Protein AF-0000000068597464 (afdb_homodimer)

Solvent-accessible surface area (backbone atoms only — not comparable to full-atom values): 63490 Å² total; per-residue (Å²): 143,91,88,71,90,88,88,95,80,94,95,88,84,96,90,94,86,89,92,86,85,90,81,83,86,77,83,73,79,80,74,75,89,69,84,85,69,86,75,75,82,77,85,88,74,86,82,91,83,85,86,88,88,84,76,86,77,83,78,86,86,80,88,78,81,82,83,82,87,77,88,72,86,72,84,79,81,71,85,78,80,78,80,73,84,67,82,77,82,76,82,78,78,83,77,84,81,81,79,78,73,79,78,77,77,70,79,85,66,84,75,67,85,67,74,72,73,67,78,54,71,72,69,79,89,63,87,83,66,56,48,62,45,50,57,92,77,47,53,72,67,53,55,57,53,68,49,62,65,90,77,76,66,58,69,65,51,42,67,63,40,48,60,45,42,52,41,23,68,76,49,23,55,61,37,39,47,52,50,33,30,70,74,66,63,30,81,68,91,72,55,59,43,57,43,84,78,50,80,83,61,89,64,58,68,71,58,48,49,28,54,49,49,19,48,52,14,32,45,49,50,38,61,67,64,67,73,82,80,54,78,40,68,57,43,81,44,31,40,34,33,55,43,84,35,42,28,51,27,36,27,37,40,28,49,39,83,95,40,49,40,38,51,52,38,40,58,54,32,35,32,34,45,74,44,56,38,73,40,31,37,36,26,27,39,47,38,82,87,56,40,72,53,55,62,39,51,44,35,32,58,74,28,61,37,41,31,36,34,55,24,44,55,34,43,33,53,32,32,32,36,58,24,35,89,75,40,67,56,24,35,35,38,37,65,60,48,55,69,55,30,33,45,32,50,56,52,40,46,74,38,92,50,64,23,44,65,72,70,71,39,53,53,54,41,36,33,38,36,32,26,55,80,45,53,36,65,56,55,25,24,49,46,39,34,43,15,45,77,28,52,71,11,37,36,36,42,32,35,28,36,76,71,50,60,59,66,56,23,53,50,36,36,51,56,53,38,72,70,37,95,49,23,71,30,23,53,46,4,40,70,71,18,38,33,37,41,23,79,33,62,69,52,37,45,52,50,40,39,69,38,6,31,24,29,34,33,36,27,32,85,71,30,73,79,51,56,87,71,64,70,23,30,10,33,38,22,32,22,83,49,20,50,66,47,42,37,55,50,35,57,18,59,53,61,55,45,17,20,85,39,36,10,52,60,35,37,34,62,49,38,65,72,34,38,25,38,28,36,39,35,39,29,37,70,67,13,34,68,67,49,35,62,36,36,34,51,52,25,54,74,35,68,36,60,40,36,20,43,39,42,50,56,52,53,48,50,54,51,53,52,56,68,74,95,136,96,88,80,89,86,83,84,79,89,82,84,72,95,81,69,88,79,76,84,81,76,81,71,77,73,78,73,83,76,80,77,70,81,70,83,86,76,88,80,87,83,82,87,73,86,69,84,74,88,82,86,89,80,87,78,82,79,84,81,88,87,84,86,80,88,81,85,88,82,92,79,86,85,88,84,82,83,75,92,74,77,87,79,77,81,74,76,78,78,78,79,75,82,77,81,79,80,74,75,72,77,79,74,77,69,75,84,63,84,76,66,84,68,74,72,73,65,81,52,74,74,67,77,90,63,88,83,65,55,49,67,46,50,56,89,78,47,52,72,67,54,55,56,53,66,50,61,66,90,77,76,66,58,69,64,51,43,68,64,39,50,59,48,42,51,40,23,68,75,49,22,56,61,37,39,47,50,51,33,30,70,75,67,65,28,81,68,91,71,56,58,43,56,42,85,78,49,78,82,62,91,65,59,66,72,58,47,50,30,53,48,50,20,48,51,14,31,44,49,50,38,59,67,64,68,73,80,78,54,79,41,68,58,43,80,42,31,39,35,32,55,42,82,33,41,29,50,28,34,28,36,42,27,51,39,83,95,41,48,41,39,51,51,38,40,61,53,32,37,32,35,45,74,43,56,37,74,40,31,36,36,26,28,39,47,38,83,88,55,43,72,55,55,63,40,51,44,34,31,57,74,27,61,37,42,31,36,35,55,25,45,57,35,45,33,52,31,33,32,35,56,24,36,89,76,40,67,55,24,35,35,39,36,65,60,48,57,69,55,29,33,44,34,50,57,52,41,47,73,40,89,48,64,23,45,63,74,68,72,38,54,51,54,41,35,33,38,38,33,26,56,81,46,53,36,62,56,54,24,25,50,45,38,36,44,15,45,76,29,53,72,13,37,35,36,41,33,34,30,35,76,70,50,61,59,66,56,22,52,51,36,35,52,58,54,39,73,69,38,94,50,21,70,31,23,53,47,4,42,70,73,18,38,32,36,40,22,78,31,63,69,54,37,45,51,50,42,39,70,39,5,32,24,27,34,34,33,28,31,86,72,32,74,78,52,56,87,70,63,69,21,30,9,34,38,21,33,22,82,49,20,50,67,46,41,38,57,51,36,55,17,60,53,61,54,47,18,20,85,37,37,10,52,60,34,36,32,62,50,38,65,74,35,37,25,39,27,36,39,35,38,29,38,71,65,13,33,67,67,50,34,61,35,35,33,52,53,24,53,76,36,69,36,61,40,36,21,44,36,42,50,56,52,53,48,50,53,51,53,52,55,68,75,95

Secondary structure (DSSP, 8-state):
----------------------------------------------------------------------------------------------------------------------------S-TTPPEEEEGGGS-HHHHHHTT------HHHHHHHHHHHHHHHHHHTHHHHHHHHHHHH----S--EEEGGGSPPPP--HHHHHHHHHHHHHHHHHHHTT-----EEEEETTEEEEEEEEE-SEEEEE---TTS--HHHHHHHHHHHHHHT-SEEEEE-PPPTTS---HHHHHHHHHTT--EEE---HHHHHHHHHH--SSSPP-SEEE----HHHHHHHHHHHTSTT--EES----S-EEEEEE-TTS-HHHHHHHHHHHHTT-TT-EEEEEEESS---HHHHHHHHHHHHHT-TTHHHHHHHHHT-EEEEESSHHHHHHHHHHH--SEEEEESTTGGGGGGG--S-SEEEESTT--HHHHHHTSSS------TTGGGT-PPP-GGGGEEEEEEEEE-HHHHHHHHHHHHHHHHHTT-HHHHHHHHHHHHHHHHHHHH-/----------------------------------------------------------------------------------------------------------------------------S-TTPPEEEEGGG--HHHHHHTT------HHHHHHHHHHHHHHHHHHTHHHHHHHHHHHH----S--EEEGGGSPPPP--HHHHHHHHHHHHHHHHHHHTT-----EEEEETTEEEEEEEEE-SEEEEE---TTS--HHHHHHHHHHHHHHT-SEEEEE-PPPTTS---HHHHHHHHHTT--EEE---HHHHHHHHHH--SSSPP-SEEE----HHHHHHHHHHHTSTT--EES----S-EEEEEE-TT--HHHHHHHHHHHHTT-TT-EEEEEEESS---HHHHHHHHHHHHHT-TTHHHHHHHHHT-EEEEESSHHHHHHHHHHH--SEEEEESTTGGGGGGG--S-SEEEESTT--HHHHHHTSSS------TTGGGT-PPP-GGGGEEEEEEEEE-HHHHHHHHHHHHHHHHHTT-HHHHHHHHHHHHHHHHHHHH-

Structure (mmCIF, N/CA/C/O backbone):
data_AF-0000000068597464-model_v1
#
loop_
_entity.id
_entity.type
_entity.pdbx_description
1 polymer 'Histidinol dehydrogenase, chloroplastic'
#
loop_
_atom_site.group_PDB
_atom_site.id
_atom_site.type_symbol
_atom_site.label_atom_id
_atom_site.label_alt_id
_atom_site.label_comp_id
_atom_site.label_asym_id
_atom_site.label_entity_id
_atom_site.label_seq_id
_atom_site.pdbx_PDB_ins_code
_atom_site.Cartn_x
_atom_site.Cartn_y
_atom_site.Cartn_z
_atom_site.occupancy
_atom_site.B_iso_or_equiv
_atom_site.auth_seq_id
_atom_site.auth_comp_id
_atom_site.auth_asym_id
_atom_site.auth_atom_id
_atom_site.pdbx_PDB_model_num
ATOM 1 N N . MET A 1 1 ? -25.969 -52.5 24.922 1 17.17 1 MET A N 1
ATOM 2 C CA . MET A 1 1 ? -25.891 -52.5 26.375 1 17.17 1 MET A CA 1
ATOM 3 C C . MET A 1 1 ? -24.516 -52.062 26.859 1 17.17 1 MET A C 1
ATOM 5 O O . MET A 1 1 ? -24.391 -51.094 27.609 1 17.17 1 MET A O 1
ATOM 9 N N . ASP A 1 2 ? -23.656 -53.062 27.297 1 16.72 2 ASP A N 1
ATOM 10 C CA . ASP A 1 2 ? -22.625 -53.344 28.297 1 16.72 2 ASP A CA 1
ATOM 11 C C . ASP A 1 2 ? -21.281 -52.719 27.875 1 16.72 2 ASP A C 1
ATOM 13 O O . ASP A 1 2 ? -20.953 -52.656 26.688 1 16.72 2 ASP A O 1
ATOM 17 N N . ARG A 1 3 ? -20.391 -52.125 28.859 1 17.69 3 ARG A N 1
ATOM 18 C CA . ARG A 1 3 ? -19.406 -51.188 29.438 1 17.69 3 ARG A CA 1
ATOM 19 C C . ARG A 1 3 ? -18 -51.656 29.125 1 17.69 3 ARG A C 1
ATOM 21 O O . ARG A 1 3 ? -17.016 -51 29.5 1 17.69 3 ARG A O 1
ATOM 28 N N . GLY A 1 4 ? -17.547 -52.844 28.797 1 14.91 4 GLY A N 1
ATOM 29 C CA . GLY A 1 4 ? -16.547 -53.688 29.469 1 14.91 4 GLY A CA 1
ATOM 30 C C . GLY A 1 4 ? -15.117 -53.281 29.141 1 14.91 4 GLY A C 1
ATOM 31 O O . GLY A 1 4 ? -14.188 -53.625 29.875 1 14.91 4 GLY A O 1
ATOM 32 N N . LEU A 1 5 ? -14.523 -52.969 28 1 17.19 5 LEU A N 1
ATOM 33 C CA . LEU A 1 5 ? -13.328 -53.812 27.875 1 17.19 5 LEU A CA 1
ATOM 34 C C . LEU A 1 5 ? -12.195 -53.25 28.719 1 17.19 5 LEU A C 1
ATOM 36 O O . LEU A 1 5 ? -12.047 -52.031 28.859 1 17.19 5 LEU A O 1
ATOM 40 N N . SER A 1 6 ? -11.062 -53.938 29.188 1 15.66 6 SER A N 1
ATOM 41 C CA . SER A 1 6 ? -10.07 -54.375 30.156 1 15.66 6 SER A CA 1
ATOM 42 C C . SER A 1 6 ? -8.844 -53.469 30.141 1 15.66 6 SER A C 1
ATOM 44 O O . SER A 1 6 ? -8.672 -52.688 29.234 1 15.66 6 SER A O 1
ATOM 46 N N . ILE A 1 7 ? -7.387 -53.906 30.109 1 15.93 7 ILE A N 1
ATOM 47 C CA . ILE A 1 7 ? -6.488 -54.312 31.188 1 15.93 7 ILE A CA 1
ATOM 48 C C . ILE A 1 7 ? -5.332 -53.312 31.281 1 15.93 7 ILE A C 1
ATOM 50 O O . ILE A 1 7 ? -5.043 -52.781 32.375 1 15.93 7 ILE A O 1
ATOM 54 N N . PHE A 1 8 ? -3.959 -53.469 30.609 1 16.05 8 PHE A N 1
ATOM 55 C CA . PHE A 1 8 ? -2.738 -53.938 31.25 1 16.05 8 PHE A CA 1
ATOM 56 C C . PHE A 1 8 ? -1.83 -52.781 31.609 1 16.05 8 PHE A C 1
ATOM 58 O O . PHE A 1 8 ? -1.836 -51.75 30.938 1 16.05 8 PHE A O 1
ATOM 65 N N . CYS A 1 9 ? -0.646 -52.781 32.75 1 15.98 9 CYS A N 1
ATOM 66 C CA . CYS A 1 9 ? 0.07 -52.375 33.969 1 15.98 9 CYS A CA 1
ATOM 67 C C . CYS A 1 9 ? 1.484 -51.938 33.625 1 15.98 9 CYS A C 1
ATOM 69 O O . CYS A 1 9 ? 2.227 -51.5 34.5 1 15.98 9 CYS A O 1
ATOM 71 N N . ILE A 1 10 ? 2.264 -51.906 32.5 1 16.42 10 ILE A N 1
ATOM 72 C CA . ILE A 1 10 ? 3.65 -52.312 32.719 1 16.42 10 ILE A CA 1
ATOM 73 C C . ILE A 1 10 ? 4.363 -51.25 33.531 1 16.42 10 ILE A C 1
ATOM 75 O O . ILE A 1 10 ? 4.066 -50.031 33.406 1 16.42 10 ILE A O 1
ATOM 79 N N . GLY A 1 11 ? 5.766 -51.469 34.281 1 15.98 11 GLY A N 1
ATOM 80 C CA . GLY A 1 11 ? 6.68 -51.469 35.406 1 15.98 11 GLY A CA 1
ATOM 81 C C . GLY A 1 11 ? 7.648 -50.281 35.375 1 15.98 11 GLY A C 1
ATOM 82 O O . GLY A 1 11 ? 7.898 -49.719 34.344 1 15.98 11 GLY A O 1
ATOM 83 N N . PHE A 1 12 ? 8.492 -49.781 36.625 1 16.77 12 PHE A N 1
ATOM 84 C CA . PHE A 1 12 ? 9.125 -48.844 37.531 1 16.77 12 PHE A CA 1
ATOM 85 C C . PHE A 1 12 ? 10.633 -48.781 37.312 1 16.77 12 PHE A C 1
ATOM 87 O O . PHE A 1 12 ? 11.273 -47.75 37.562 1 16.77 12 PHE A O 1
ATOM 94 N N . GLU A 1 13 ? 11.688 -49.75 37.156 1 15.11 13 GLU A N 1
ATOM 95 C CA . GLU A 1 13 ? 12.758 -49.969 38.094 1 15.11 13 GLU A CA 1
ATOM 96 C C . GLU A 1 13 ? 13.945 -49.062 37.844 1 15.11 13 GLU A C 1
ATOM 98 O O . GLU A 1 13 ? 14.469 -48.438 38.781 1 15.11 13 GLU A O 1
ATOM 103 N N . ALA A 1 14 ? 15.117 -49.25 37 1 16.31 14 ALA A N 1
ATOM 104 C CA . ALA A 1 14 ? 16.438 -49.75 37.375 1 16.31 14 ALA A CA 1
ATOM 105 C C . ALA A 1 14 ? 17.359 -48.594 37.812 1 16.31 14 ALA A C 1
ATOM 107 O O . ALA A 1 14 ? 17.172 -47.438 37.406 1 16.31 14 ALA A O 1
ATOM 108 N N . LEU A 1 15 ? 18.828 -48.844 38.312 1 15.41 15 LEU A N 1
ATOM 109 C CA . LEU A 1 15 ? 19.906 -48.844 39.281 1 15.41 15 LEU A CA 1
ATOM 110 C C . LEU A 1 15 ? 20.953 -47.781 38.938 1 15.41 15 LEU A C 1
ATOM 112 O O . LEU A 1 15 ? 21.328 -46.969 39.781 1 15.41 15 LEU A O 1
ATOM 116 N N . HIS A 1 16 ? 22.375 -48.125 38.5 1 14.96 16 HIS A N 1
ATOM 117 C CA . HIS A 1 16 ? 23.609 -48.25 39.25 1 14.96 16 HIS A CA 1
ATOM 118 C C . HIS A 1 16 ? 24.484 -47.031 39.062 1 14.96 16 HIS A C 1
ATOM 120 O O . HIS A 1 16 ? 24.344 -46.312 38.062 1 14.96 16 HIS A O 1
ATOM 126 N N . LYS A 1 17 ? 26.062 -47.094 39.375 1 15.57 17 LYS A N 1
ATOM 127 C CA . LYS A 1 17 ? 27.109 -46.719 40.344 1 15.57 17 LYS A CA 1
ATOM 128 C C . LYS A 1 17 ? 28.125 -45.781 39.688 1 15.57 17 LYS A C 1
ATOM 130 O O . LYS A 1 17 ? 28.547 -44.781 40.312 1 15.57 17 LYS A O 1
ATOM 135 N N . MET A 1 18 ? 28.953 -46.062 38.531 1 15.19 18 MET A N 1
ATOM 136 C CA . MET A 1 18 ? 30.391 -46.25 38.75 1 15.19 18 MET A CA 1
ATOM 137 C C . MET A 1 18 ? 31.109 -44.906 38.812 1 15.19 18 MET A C 1
ATOM 139 O O . MET A 1 18 ? 30.594 -43.906 38.344 1 15.19 18 MET A O 1
ATOM 143 N N . THR A 1 19 ? 32.594 -44.875 38.562 1 15.35 19 THR A N 1
ATOM 144 C CA . THR A 1 19 ? 33.906 -44.719 39.156 1 15.35 19 THR A CA 1
ATOM 145 C C . THR A 1 19 ? 34.5 -43.344 38.781 1 15.35 19 THR A C 1
ATOM 147 O O . THR A 1 19 ? 34.062 -42.719 37.812 1 15.35 19 THR A O 1
ATOM 150 N N . LYS A 1 20 ? 35.938 -43.25 38.719 1 15.59 20 LYS A N 1
ATOM 151 C CA . LYS A 1 20 ? 37.062 -42.688 39.469 1 15.59 20 LYS A CA 1
ATOM 152 C C . LYS A 1 20 ? 37.625 -41.469 38.719 1 15.59 20 LYS A C 1
ATOM 154 O O . LYS A 1 20 ? 37.75 -40.406 39.344 1 15.59 20 LYS A O 1
ATOM 159 N N . GLU A 1 21 ? 38.781 -41.594 37.812 1 15.48 21 GLU A N 1
ATOM 160 C CA . GLU A 1 21 ? 40.125 -41.219 38.188 1 15.48 21 GLU A CA 1
ATOM 161 C C . GLU A 1 21 ? 40.5 -39.844 37.625 1 15.48 21 GLU A C 1
ATOM 163 O O . GLU A 1 21 ? 40.938 -38.938 38.344 1 15.48 21 GLU A O 1
ATOM 168 N N . ASN A 1 22 ? 41.344 -39.719 36.5 1 15.77 22 ASN A N 1
ATOM 169 C CA . ASN A 1 22 ? 42.75 -39.375 36.438 1 15.77 22 ASN A CA 1
ATOM 170 C C . ASN A 1 22 ? 42.938 -37.906 36.156 1 15.77 22 ASN A C 1
ATOM 172 O O . ASN A 1 22 ? 42.156 -37.281 35.438 1 15.77 22 ASN A O 1
ATOM 176 N N . LYS A 1 23 ? 44.031 -37.125 36.75 1 15.93 23 LYS A N 1
ATOM 177 C CA . LYS A 1 23 ? 44.625 -35.875 37.25 1 15.93 23 LYS A CA 1
ATOM 178 C C . LYS A 1 23 ? 45.344 -35.125 36.125 1 15.93 23 LYS A C 1
ATOM 180 O O . LYS A 1 23 ? 45.719 -33.969 36.281 1 15.93 23 LYS A O 1
ATOM 185 N N 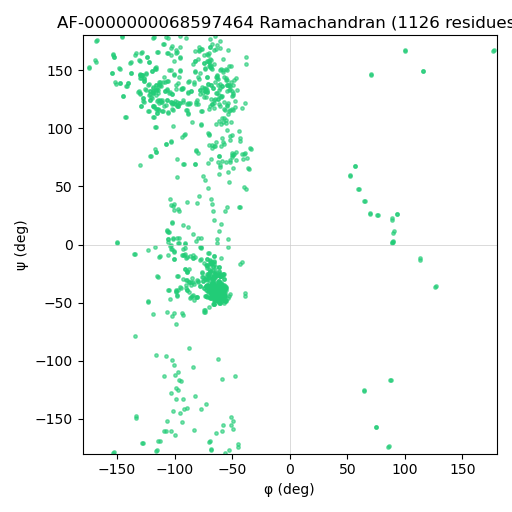. TYR A 1 24 ? 45.75 -35.875 35.062 1 15.51 24 TYR A N 1
ATOM 186 C CA . TYR A 1 24 ? 47.094 -35.531 34.656 1 15.51 24 TYR A CA 1
ATOM 187 C C . TYR A 1 24 ? 47.219 -34.062 34.344 1 15.51 24 TYR A C 1
ATOM 189 O O . TYR A 1 24 ? 46.219 -33.375 34.062 1 15.51 24 TYR A O 1
ATOM 197 N N . LYS A 1 25 ? 48.5 -33.688 33.938 1 15.48 25 LYS A N 1
ATOM 198 C CA . LYS A 1 25 ? 49.719 -32.875 33.938 1 15.48 25 LYS A CA 1
ATOM 199 C C . LYS A 1 25 ? 49.562 -31.656 33.062 1 15.48 25 LYS A C 1
ATOM 201 O O . LYS A 1 25 ? 48.812 -31.656 32.094 1 15.48 25 LYS A O 1
ATOM 206 N N . LYS A 1 26 ? 50.375 -30.641 33.406 1 15.71 26 LYS A N 1
ATOM 207 C CA . LYS A 1 26 ? 50.719 -29.234 33.375 1 15.71 26 LYS A CA 1
ATOM 208 C C . LYS A 1 26 ? 51.25 -28.812 32 1 15.71 26 LYS A C 1
ATOM 210 O O . LYS A 1 26 ? 51.281 -27.625 31.672 1 15.71 26 LYS A O 1
ATOM 215 N N . LYS A 1 27 ? 51.875 -29.875 31.297 1 15.2 27 LYS A N 1
ATOM 216 C CA . LYS A 1 27 ? 53.125 -29.406 30.703 1 15.2 27 LYS A CA 1
ATOM 217 C C . LYS A 1 27 ? 52.844 -28.266 29.719 1 15.2 27 LYS A C 1
ATOM 219 O O . LYS A 1 27 ? 51.938 -28.344 28.891 1 15.2 27 LYS A O 1
ATOM 224 N N . LYS A 1 28 ? 53.406 -27.141 30.016 1 17.2 28 LYS A N 1
ATOM 225 C CA . LYS A 1 28 ? 53.594 -25.781 29.516 1 17.2 28 LYS A CA 1
ATOM 226 C C . LYS A 1 28 ? 54.344 -25.781 28.188 1 17.2 28 LYS A C 1
ATOM 228 O O . LYS A 1 28 ? 54.75 -24.734 27.688 1 17.2 28 LYS A O 1
ATOM 233 N N . THR A 1 29 ? 54.5 -27.047 27.531 1 14.98 29 THR A N 1
ATOM 234 C CA . THR A 1 29 ? 55.656 -27.047 26.625 1 14.98 29 THR A CA 1
ATOM 235 C C . THR A 1 29 ? 55.594 -25.828 25.703 1 14.98 29 THR A C 1
ATOM 237 O O . THR A 1 29 ? 54.531 -25.438 25.234 1 14.98 29 THR A O 1
ATOM 240 N N . LYS A 1 30 ? 56.688 -25.078 25.656 1 17.09 30 LYS A N 1
ATOM 241 C CA . LYS A 1 30 ? 57.438 -23.953 25.125 1 17.09 30 LYS A CA 1
ATOM 242 C C . LYS A 1 30 ? 57.5 -24 23.594 1 17.09 30 LYS A C 1
ATOM 244 O O . LYS A 1 30 ? 58.094 -23.125 22.969 1 17.09 30 LYS A O 1
ATOM 249 N N . LEU A 1 31 ? 56.844 -25.188 22.938 1 15.4 31 LEU A N 1
ATOM 250 C CA . LEU A 1 31 ? 57.594 -25.531 21.734 1 15.4 31 LEU A CA 1
ATOM 251 C C . LEU A 1 31 ? 57.812 -24.312 20.844 1 15.4 31 LEU A C 1
ATOM 253 O O . LEU A 1 31 ? 57.094 -23.312 21 1 15.4 31 LEU A O 1
ATOM 257 N N . ARG A 1 32 ? 58 -24.703 19.547 1 15.2 32 ARG A N 1
ATOM 258 C CA . ARG A 1 32 ? 58.906 -24.734 18.422 1 15.2 32 ARG A CA 1
ATOM 259 C C . ARG A 1 32 ? 58.594 -23.609 17.438 1 15.2 32 ARG A C 1
ATOM 261 O O . ARG A 1 32 ? 57.531 -23.609 16.797 1 15.2 32 ARG A O 1
ATOM 268 N N . VAL A 1 33 ? 58.625 -22.297 17.875 1 16.66 33 VAL A N 1
ATOM 269 C CA . VAL A 1 33 ? 58.281 -21.328 16.828 1 16.66 33 VAL A CA 1
ATOM 270 C C . VAL A 1 33 ? 59.188 -21.562 15.609 1 16.66 33 VAL A C 1
ATOM 272 O O . VAL A 1 33 ? 60.375 -21.281 15.656 1 16.66 33 VAL A O 1
ATOM 275 N N . ILE A 1 34 ? 59.062 -22.828 14.977 1 15.37 34 ILE A N 1
ATOM 276 C CA . ILE A 1 34 ? 59.969 -23.25 13.898 1 15.37 34 ILE A CA 1
ATOM 277 C C . ILE A 1 34 ? 60.094 -22.109 12.883 1 15.37 34 ILE A C 1
ATOM 279 O O . ILE A 1 34 ? 61.219 -21.703 12.555 1 15.37 34 ILE A O 1
ATOM 283 N N . LEU A 1 35 ? 59.562 -22.391 11.664 1 15.33 35 LEU A N 1
ATOM 284 C CA . LEU A 1 35 ? 60.281 -22.859 10.492 1 15.33 35 LEU A CA 1
ATOM 285 C C . LEU A 1 35 ? 60.656 -21.688 9.594 1 15.33 35 LEU A C 1
ATOM 287 O O . LEU A 1 35 ? 60.188 -20.562 9.789 1 15.33 35 LEU A O 1
ATOM 291 N N . ARG A 1 36 ? 60.125 -21.688 8.359 1 15.7 36 ARG A N 1
ATOM 292 C CA . ARG A 1 36 ? 60.75 -21.969 7.066 1 15.7 36 ARG A CA 1
ATOM 293 C C . ARG A 1 36 ? 61.188 -20.672 6.375 1 15.7 36 ARG A C 1
ATOM 295 O O . ARG A 1 36 ? 60.688 -19.594 6.715 1 15.7 36 ARG A O 1
ATOM 302 N N . THR A 1 37 ? 61.812 -20.953 5.117 1 15.89 37 THR A N 1
ATOM 303 C CA . THR A 1 37 ? 62.844 -20.734 4.113 1 15.89 37 THR A CA 1
ATOM 304 C C . THR A 1 37 ? 62.438 -19.672 3.115 1 15.89 37 THR A C 1
ATOM 306 O O . THR A 1 37 ? 63.156 -19.359 2.18 1 15.89 37 THR A O 1
ATOM 309 N N . GLN A 1 38 ? 61.75 -18.641 3.57 1 16.64 38 GLN A N 1
ATOM 310 C CA . GLN A 1 38 ? 61.25 -17.938 2.387 1 16.64 38 GLN A CA 1
ATOM 311 C C . GLN A 1 38 ? 62.406 -17.641 1.418 1 16.64 38 GLN A C 1
ATOM 313 O O . GLN A 1 38 ? 63.344 -16.938 1.773 1 16.64 38 GLN A O 1
ATOM 318 N N . SER A 1 39 ? 62.562 -18.578 0.483 1 15.85 39 SER A N 1
ATOM 319 C CA . SER A 1 39 ? 63.562 -18.625 -0.59 1 15.85 39 SER A CA 1
ATOM 320 C C . SER A 1 39 ? 63.625 -17.312 -1.348 1 15.85 39 SER A C 1
ATOM 322 O O . SER A 1 39 ? 62.75 -16.453 -1.187 1 15.85 39 SER A O 1
ATOM 324 N N . PRO A 1 40 ? 64.062 -17.516 -2.713 1 17.31 40 PRO A N 1
ATOM 325 C CA . PRO A 1 40 ? 65.062 -17 -3.621 1 17.31 40 PRO A CA 1
ATOM 326 C C . PRO A 1 40 ? 64.5 -15.938 -4.57 1 17.31 40 PRO A C 1
ATOM 328 O O . PRO A 1 40 ? 63.5 -16.141 -5.234 1 17.31 40 PRO A O 1
ATOM 331 N N . GLN A 1 41 ? 64.25 -14.898 -4.223 1 16.47 41 GLN A N 1
ATOM 332 C CA . GLN A 1 41 ? 63.688 -14.008 -5.238 1 16.47 41 GLN A CA 1
ATOM 333 C C . GLN A 1 41 ? 64.625 -13.93 -6.457 1 16.47 41 GLN A C 1
ATOM 335 O O . GLN A 1 41 ? 65.688 -13.32 -6.395 1 16.47 41 GLN A O 1
ATOM 340 N N . PRO A 1 42 ? 64.688 -15.055 -7.25 1 15.55 42 PRO A N 1
ATOM 341 C CA . PRO A 1 42 ? 65.75 -14.906 -8.281 1 15.55 42 PRO A CA 1
ATOM 342 C C . PRO A 1 42 ? 65.5 -13.688 -9.18 1 15.55 42 PRO A C 1
ATOM 344 O O . PRO A 1 42 ? 66.125 -12.633 -8.969 1 15.55 42 PRO A O 1
ATOM 347 N N . HIS A 1 43 ? 65.25 -14.062 -10.555 1 15.52 43 HIS A N 1
ATOM 348 C CA . HIS A 1 43 ? 66 -13.984 -11.797 1 15.52 43 HIS A CA 1
ATOM 349 C C . HIS A 1 43 ? 65.562 -12.758 -12.609 1 15.52 43 HIS A C 1
ATOM 351 O O . HIS A 1 43 ? 64.625 -12.086 -12.273 1 15.52 43 HIS A O 1
ATOM 357 N N . GLU A 1 44 ? 65.312 -13.07 -14.031 1 15.94 44 GLU A N 1
ATOM 358 C CA . GLU A 1 44 ? 65.938 -12.789 -15.297 1 15.94 44 GLU A CA 1
ATOM 359 C C . GLU A 1 44 ? 65.312 -11.578 -15.984 1 15.94 44 GLU A C 1
ATOM 361 O O . GLU A 1 44 ? 64.25 -11.117 -15.586 1 15.94 44 GLU A O 1
ATOM 366 N N . THR A 1 45 ? 65.312 -11.789 -17.344 1 15.49 45 THR A N 1
ATOM 367 C CA . THR A 1 45 ? 65.812 -11.219 -18.594 1 15.49 45 THR A CA 1
ATOM 368 C C . THR A 1 45 ? 64.75 -10.461 -19.312 1 15.49 45 THR A C 1
ATOM 370 O O . THR A 1 45 ? 63.625 -10.969 -19.469 1 15.49 45 THR A O 1
ATOM 373 N N . LYS A 1 46 ? 64.812 -9.305 -19.219 1 16.33 46 LYS A N 1
ATOM 374 C CA . LYS A 1 46 ? 64.188 -8.289 -20.016 1 16.33 46 LYS A CA 1
ATOM 375 C C . LYS A 1 46 ? 64.188 -8.656 -21.5 1 16.33 46 LYS A C 1
ATOM 377 O O . LYS A 1 46 ? 65.25 -8.617 -22.125 1 16.33 46 LYS A O 1
ATOM 382 N N . ALA A 1 47 ? 63.188 -9.633 -21.984 1 14.23 47 ALA A N 1
ATOM 383 C CA . ALA A 1 47 ? 63.094 -9.945 -23.406 1 14.23 47 ALA A CA 1
ATOM 384 C C . ALA A 1 47 ? 63.031 -8.672 -24.25 1 14.23 47 ALA A C 1
ATOM 386 O O . ALA A 1 47 ? 62.719 -7.602 -23.734 1 14.23 47 ALA A O 1
ATOM 387 N N . ARG A 1 48 ? 62.406 -9.094 -25.578 1 14.8 48 ARG A N 1
ATOM 388 C CA . ARG A 1 48 ? 62.562 -9.039 -27.031 1 14.8 48 ARG A CA 1
ATOM 389 C C . ARG A 1 48 ? 61.844 -7.848 -27.625 1 14.8 48 ARG A C 1
ATOM 391 O O . ARG A 1 48 ? 61 -7.238 -26.969 1 14.8 48 ARG A O 1
ATOM 398 N N . THR A 1 49 ? 61.219 -8.266 -28.953 1 14.79 49 THR A N 1
ATOM 399 C CA . THR A 1 49 ? 61.344 -7.906 -30.359 1 14.79 49 THR A CA 1
ATOM 400 C C . THR A 1 49 ? 60.188 -7.016 -30.797 1 14.79 49 THR A C 1
ATOM 402 O O . THR A 1 49 ? 60.406 -5.949 -31.359 1 14.79 49 THR A O 1
ATOM 405 N N . ASN A 1 50 ? 59.094 -7.672 -31.516 1 14.59 50 ASN A N 1
ATOM 406 C CA . ASN A 1 50 ? 58.969 -7.496 -32.969 1 14.59 50 ASN A CA 1
ATOM 407 C C . ASN A 1 50 ? 57.969 -6.375 -33.312 1 14.59 50 ASN A C 1
ATOM 409 O O . ASN A 1 50 ? 57.281 -5.867 -32.438 1 14.59 50 ASN A O 1
ATOM 413 N N . PHE A 1 51 ? 56.781 -6.836 -34.062 1 15.16 51 PHE A N 1
ATOM 414 C CA . PHE A 1 51 ? 56.531 -6.645 -35.469 1 15.16 51 PHE A CA 1
ATOM 415 C C . PHE A 1 51 ? 55.625 -5.445 -35.719 1 15.16 51 PHE A C 1
ATOM 417 O O . PHE A 1 51 ? 54.969 -4.941 -34.781 1 15.16 51 PHE A O 1
ATOM 424 N N . LEU A 1 52 ? 54.375 -5.715 -36.531 1 15.3 52 LEU A N 1
ATOM 425 C CA . LEU A 1 52 ? 54.094 -5.34 -37.906 1 15.3 52 LEU A CA 1
ATOM 426 C C . LEU A 1 52 ? 53.156 -4.152 -37.969 1 15.3 52 LEU A C 1
ATOM 428 O O . LEU A 1 52 ? 52.562 -3.779 -36.969 1 15.3 52 LEU A O 1
ATOM 432 N N . SER A 1 53 ? 52.031 -4.453 -38.844 1 14.77 53 SER A N 1
ATOM 433 C CA . SER A 1 53 ? 51.594 -3.922 -40.125 1 14.77 53 SER A CA 1
ATOM 434 C C . SER A 1 53 ? 50.469 -2.889 -39.938 1 14.77 53 SER A C 1
ATOM 436 O O . SER A 1 53 ? 49.812 -2.873 -38.906 1 14.77 53 SER A O 1
ATOM 438 N N . ARG A 1 54 ? 50.219 -2.184 -41.062 1 15.23 54 ARG A N 1
ATOM 439 C CA . ARG A 1 54 ? 49.812 -0.941 -41.719 1 15.23 54 ARG A CA 1
ATOM 440 C C . ARG A 1 54 ? 48.312 -0.784 -41.781 1 15.23 54 ARG A C 1
ATOM 442 O O . ARG A 1 54 ? 47.562 -1.768 -41.656 1 15.23 54 ARG A O 1
ATOM 449 N N . LYS A 1 55 ? 47.875 0.358 -42.094 1 16.23 55 LYS A N 1
ATOM 450 C CA . LYS A 1 55 ? 46.875 1.409 -41.938 1 16.23 55 LYS A CA 1
ATOM 451 C C . LYS A 1 55 ? 45.688 1.201 -42.906 1 16.23 55 LYS A C 1
ATOM 453 O O . LYS A 1 55 ? 44.719 1.935 -42.875 1 16.23 55 LYS A O 1
ATOM 458 N N . PRO A 1 56 ? 45.312 0.012 -43.688 1 15.23 56 PRO A N 1
ATOM 459 C CA . PRO A 1 56 ? 44.75 0.634 -44.906 1 15.23 56 PRO A CA 1
ATOM 460 C C . PRO A 1 56 ? 43.312 1.165 -44.688 1 15.23 56 PRO A C 1
ATOM 462 O O . PRO A 1 56 ? 42.625 0.696 -43.781 1 15.23 56 PRO A O 1
ATOM 465 N N . LYS A 1 57 ? 42.969 2.242 -45.375 1 16.95 57 LYS A N 1
ATOM 466 C CA . LYS A 1 57 ? 42 3.346 -45.5 1 16.95 57 LYS A CA 1
ATOM 467 C C . LYS A 1 57 ? 40.719 2.895 -46.188 1 16.95 57 LYS A C 1
ATOM 469 O O . LYS A 1 57 ? 39.75 3.66 -46.25 1 16.95 57 LYS A O 1
ATOM 474 N N . PRO A 1 58 ? 40.438 1.512 -46.562 1 15.01 58 PRO A N 1
ATOM 475 C CA . PRO A 1 58 ? 39.688 1.655 -47.812 1 15.01 58 PRO A CA 1
ATOM 476 C C . PRO A 1 58 ? 38.312 2.293 -47.656 1 15.01 58 PRO A C 1
ATOM 478 O O . PRO A 1 58 ? 37.781 2.314 -46.531 1 15.01 58 PRO A O 1
ATOM 481 N N . LYS A 1 59 ? 37.688 2.572 -48.906 1 16.62 59 LYS A N 1
ATOM 482 C CA . LYS A 1 59 ? 36.812 3.436 -49.719 1 16.62 59 LYS A CA 1
ATOM 483 C C . LYS A 1 59 ? 35.375 2.928 -49.688 1 16.62 59 LYS A C 1
ATOM 485 O O . LYS A 1 59 ? 34.531 3.479 -50.375 1 16.62 59 LYS A O 1
ATOM 490 N N . LEU A 1 60 ? 34.875 2.018 -48.75 1 16.3 60 LEU A N 1
ATOM 491 C CA . LEU A 1 60 ? 33.812 1.209 -49.344 1 16.3 60 LEU A CA 1
ATOM 492 C C . LEU A 1 60 ? 32.625 2.082 -49.781 1 16.3 60 LEU A C 1
ATOM 494 O O . LEU A 1 60 ? 32.312 3.07 -49.094 1 16.3 60 LEU A O 1
ATOM 498 N N . THR A 1 61 ? 32.031 1.681 -50.969 1 15.98 61 THR A N 1
ATOM 499 C CA . THR A 1 61 ? 31.125 2.027 -52.062 1 15.98 61 THR A CA 1
ATOM 500 C C . THR A 1 61 ? 29.703 2.227 -51.562 1 15.98 61 THR A C 1
ATOM 502 O O . THR A 1 61 ? 29.391 1.843 -50.438 1 15.98 61 THR A O 1
ATOM 505 N N . GLU A 1 62 ? 28.734 2.168 -52.531 1 16.75 62 GLU A N 1
ATOM 506 C CA . GLU A 1 62 ? 27.719 2.977 -53.219 1 16.75 62 GLU A CA 1
ATOM 507 C C . GLU A 1 62 ? 26.328 2.67 -52.688 1 16.75 62 GLU A C 1
ATOM 509 O O . GLU A 1 62 ? 25.547 3.586 -52.406 1 16.75 62 GLU A O 1
ATOM 514 N N . SER A 1 63 ? 25.797 1.368 -52.812 1 16.83 63 SER A N 1
ATOM 515 C CA . SER A 1 63 ? 24.656 1.197 -53.688 1 16.83 63 SER A CA 1
ATOM 516 C C . SER A 1 63 ? 23.344 1.297 -52.906 1 16.83 63 SER A C 1
ATOM 518 O O . SER A 1 63 ? 23.141 0.572 -51.938 1 16.83 63 SER A O 1
ATOM 520 N N . GLY A 1 64 ? 22.766 2.531 -52.844 1 17.83 64 GLY A N 1
ATOM 521 C CA . GLY A 1 64 ? 21.578 3.062 -52.188 1 17.83 64 GLY A CA 1
ATOM 522 C C . GLY A 1 64 ? 20.297 2.367 -52.594 1 17.83 64 GLY A C 1
ATOM 523 O O . GLY A 1 64 ? 20 2.283 -53.812 1 17.83 64 GLY A O 1
ATOM 524 N N . VAL A 1 65 ? 19.859 1.232 -51.906 1 18.61 65 VAL A N 1
ATOM 525 C CA . VAL A 1 65 ? 18.734 0.36 -52.188 1 18.61 65 VAL A CA 1
ATOM 526 C C . VAL A 1 65 ? 17.438 1.174 -52.188 1 18.61 65 VAL A C 1
ATOM 528 O O . VAL A 1 65 ? 17.234 2.029 -51.344 1 18.61 65 VAL A O 1
ATOM 531 N N . PRO A 1 66 ? 16.609 1.074 -53.281 1 17.47 66 PRO A N 1
ATOM 532 C CA . PRO A 1 66 ? 15.438 1.761 -53.844 1 17.47 66 PRO A CA 1
ATOM 533 C C . PRO A 1 66 ? 14.172 1.52 -53 1 17.47 66 PRO A C 1
ATOM 535 O O . PRO A 1 66 ? 13.82 0.369 -52.75 1 17.47 66 PRO A O 1
ATOM 538 N N . VAL A 1 67 ? 13.883 2.291 -51.938 1 18.05 67 VAL A N 1
ATOM 539 C CA . VAL A 1 67 ? 12.773 2.201 -51 1 18.05 67 VAL A CA 1
ATOM 540 C C . VAL A 1 67 ? 11.453 2.303 -51.75 1 18.05 67 VAL A C 1
ATOM 542 O O . VAL A 1 67 ? 11.242 3.244 -52.531 1 18.05 67 VAL A O 1
ATOM 545 N N . MET A 1 68 ? 10.781 1.141 -51.875 1 16.69 68 MET A N 1
ATOM 546 C CA . MET A 1 68 ? 9.539 0.753 -52.531 1 16.69 68 MET A CA 1
ATOM 547 C C . MET A 1 68 ? 8.391 1.66 -52.094 1 16.69 68 MET A C 1
ATOM 549 O O . MET A 1 68 ? 8.375 2.174 -51 1 16.69 68 MET A O 1
ATOM 553 N N . MET A 1 69 ? 7.348 1.771 -53.031 1 16.42 69 MET A N 1
ATOM 554 C CA . MET A 1 69 ? 6.258 2.59 -53.562 1 16.42 69 MET A CA 1
ATOM 555 C C . MET A 1 69 ? 5.062 2.578 -52.594 1 16.42 69 MET A C 1
ATOM 557 O O . MET A 1 69 ? 4.891 1.642 -51.812 1 16.42 69 MET A O 1
ATOM 561 N N . MET A 1 70 ? 4.07 3.559 -52.719 1 17.19 70 MET A N 1
ATOM 562 C CA . MET A 1 70 ? 3.121 4.555 -52.25 1 17.19 70 MET A CA 1
ATOM 563 C C . MET A 1 70 ? 1.72 3.965 -52.125 1 17.19 70 MET A C 1
ATOM 565 O O . MET A 1 70 ? 0.76 4.684 -51.844 1 17.19 70 MET A O 1
ATOM 569 N N . MET A 1 71 ? 1.453 2.564 -51.844 1 16.86 71 MET A N 1
ATOM 570 C CA . MET A 1 71 ? 0.122 2.232 -52.344 1 16.86 71 MET A CA 1
ATOM 571 C C . MET A 1 71 ? -0.958 2.92 -51.531 1 16.86 71 MET A C 1
ATOM 573 O O . MET A 1 71 ? -0.903 2.912 -50.312 1 16.86 71 MET A O 1
ATOM 577 N N . MET A 1 72 ? -1.965 3.764 -52.125 1 16.78 72 MET A N 1
ATOM 578 C CA . MET A 1 72 ? -2.957 4.82 -51.938 1 16.78 72 MET A CA 1
ATOM 579 C C . MET A 1 72 ? -4.262 4.254 -51.375 1 16.78 72 MET A C 1
ATOM 581 O O . MET A 1 72 ? -5.18 5.008 -51.062 1 16.78 72 MET A O 1
ATOM 585 N N . MET A 1 73 ? -4.504 2.908 -51 1 16.91 73 MET A N 1
ATOM 586 C CA . MET A 1 73 ? -5.895 2.604 -51.344 1 16.91 73 MET A CA 1
ATOM 587 C C . MET A 1 73 ? -6.844 3.293 -50.375 1 16.91 73 MET A C 1
ATOM 589 O O . MET A 1 73 ? -6.566 3.365 -49.156 1 16.91 73 MET A O 1
ATOM 593 N N . LYS A 1 74 ? -7.906 3.986 -50.812 1 17.09 74 LYS A N 1
ATOM 594 C CA . LYS A 1 74 ? -8.938 4.98 -50.562 1 17.09 74 LYS A CA 1
ATOM 595 C C . LYS A 1 74 ? -10.102 4.371 -49.781 1 17.09 74 LYS A C 1
ATOM 597 O O . LYS A 1 74 ? -11.156 4.996 -49.656 1 17.09 74 LYS A O 1
ATOM 602 N N . ILE A 1 75 ? -9.992 3.43 -48.812 1 17.7 75 ILE A N 1
ATOM 603 C CA . ILE A 1 75 ? -11.258 2.734 -48.562 1 17.7 75 ILE A CA 1
ATOM 604 C C . ILE A 1 75 ? -12.25 3.678 -47.906 1 17.7 75 ILE A C 1
ATOM 606 O O . ILE A 1 75 ? -11.914 4.375 -46.938 1 17.7 75 ILE A O 1
ATOM 610 N N . ASN A 1 76 ? -13.445 3.971 -48.531 1 17.91 76 ASN A N 1
ATOM 611 C CA . ASN A 1 76 ? -14.625 4.832 -48.469 1 17.91 76 ASN A CA 1
ATOM 612 C C . ASN A 1 76 ? -15.461 4.527 -47.219 1 17.91 76 ASN A C 1
ATOM 614 O O . ASN A 1 76 ? -16 3.428 -47.094 1 17.91 76 ASN A O 1
ATOM 618 N N . ILE A 1 77 ? -15.188 5.09 -46 1 18.38 77 ILE A N 1
ATOM 619 C CA . ILE A 1 77 ? -15.695 4.77 -44.656 1 18.38 77 ILE A CA 1
ATOM 620 C C . ILE A 1 77 ? -17.094 5.375 -44.5 1 18.38 77 ILE A C 1
ATOM 622 O O . ILE A 1 77 ? -17.531 5.609 -43.375 1 18.38 77 ILE A O 1
ATOM 626 N N . HIS A 1 78 ? -18.031 5.324 -45.5 1 17.44 78 HIS A N 1
ATOM 627 C CA . HIS A 1 78 ? -19.125 6.281 -45.344 1 17.44 78 HIS A CA 1
ATOM 628 C C . HIS A 1 78 ? -20.031 5.914 -44.188 1 17.44 78 HIS A C 1
ATOM 630 O O . HIS A 1 78 ? -20.891 6.703 -43.781 1 17.44 78 HIS A O 1
ATOM 636 N N . SER A 1 79 ? -20.234 4.742 -43.562 1 18.09 79 SER A N 1
ATOM 637 C CA . SER A 1 79 ? -21.609 4.383 -43.281 1 18.09 79 SER A CA 1
ATOM 638 C C . SER A 1 79 ? -22.125 5.117 -42.031 1 18.09 79 SER A C 1
ATOM 640 O O . SER A 1 79 ? -21.625 4.914 -40.938 1 18.09 79 SER A O 1
ATOM 642 N N . ALA A 1 80 ? -22.516 6.398 -42.062 1 17.45 80 ALA A N 1
ATOM 643 C CA . ALA A 1 80 ? -22.922 7.289 -40.969 1 17.45 80 ALA A CA 1
ATOM 644 C C . ALA A 1 80 ? -24.016 6.664 -40.125 1 17.45 80 ALA A C 1
ATOM 646 O O . ALA A 1 80 ? -24.703 5.746 -40.594 1 17.45 80 ALA A O 1
ATOM 647 N N . ILE A 1 81 ? -24.625 7.379 -39.031 1 18.36 81 ILE A N 1
ATOM 648 C CA . ILE A 1 81 ? -24.891 7.496 -37.594 1 18.36 81 ILE A CA 1
ATOM 649 C C . ILE A 1 81 ? -26.391 7.402 -37.312 1 18.36 81 ILE A C 1
ATOM 651 O O . ILE A 1 81 ? -26.812 7.281 -36.188 1 18.36 81 ILE A O 1
ATOM 655 N N . SER A 1 82 ? -27.391 7.266 -38.25 1 18.53 82 SER A N 1
ATOM 656 C CA . SER A 1 82 ? -28.531 8.102 -37.875 1 18.53 82 SER A CA 1
ATOM 657 C C . SER A 1 82 ? -29.344 7.453 -36.75 1 18.53 82 SER A C 1
ATOM 659 O O . SER A 1 82 ? -30.328 8.023 -36.281 1 18.53 82 SER A O 1
ATOM 661 N N . ALA A 1 83 ? -29.094 6.273 -36.219 1 19.08 83 ALA A N 1
ATOM 662 C CA . ALA A 1 83 ? -30.312 5.586 -35.75 1 19.08 83 ALA A CA 1
ATOM 663 C C . ALA A 1 83 ? -30.938 6.309 -34.562 1 19.08 83 ALA A C 1
ATOM 665 O O . ALA A 1 83 ? -30.234 6.738 -33.656 1 19.08 83 ALA A O 1
ATOM 666 N N . SER A 1 84 ? -32.25 6.797 -34.594 1 19.11 84 SER A N 1
ATOM 667 C CA . SER A 1 84 ? -33.312 7.598 -33.969 1 19.11 84 SER A CA 1
ATOM 668 C C . SER A 1 84 ? -33.781 6.949 -32.656 1 19.11 84 SER A C 1
ATOM 670 O O . SER A 1 84 ? -34.75 7.387 -32.062 1 19.11 84 SER A O 1
ATOM 672 N N . THR A 1 85 ? -32.938 6.27 -31.812 1 18.53 85 THR A N 1
ATOM 673 C CA . THR A 1 85 ? -33.594 5.398 -30.828 1 18.53 85 THR A CA 1
ATOM 674 C C . THR A 1 85 ? -34.375 6.215 -29.812 1 18.53 85 THR A C 1
ATOM 676 O O . THR A 1 85 ? -33.781 6.961 -29.016 1 18.53 85 THR A O 1
ATOM 679 N N . ASP A 1 86 ? -35.594 6.676 -30.016 1 18.75 86 ASP A N 1
ATOM 680 C CA . ASP A 1 86 ? -36.438 7.531 -29.203 1 18.75 86 ASP A CA 1
ATOM 681 C C . ASP A 1 86 ? -36.875 6.812 -27.938 1 18.75 86 ASP A C 1
ATOM 683 O O . ASP A 1 86 ? -37.781 7.273 -27.25 1 18.75 86 ASP A O 1
ATOM 687 N N . TRP A 1 87 ? -36.125 5.98 -27.172 1 18.47 87 TRP A N 1
ATOM 688 C CA . TRP A 1 87 ? -36.781 5.109 -26.219 1 18.47 87 TRP A CA 1
ATOM 689 C C . TRP A 1 87 ? -37.406 5.922 -25.078 1 18.47 87 TRP A C 1
ATOM 691 O O . TRP A 1 87 ? -36.688 6.613 -24.359 1 18.47 87 TRP A O 1
ATOM 701 N N . ASN A 1 88 ? -38.5 6.629 -25.281 1 18.58 88 ASN A N 1
ATOM 702 C CA . ASN A 1 88 ? -39.156 7.43 -24.266 1 18.58 88 ASN A CA 1
ATOM 703 C C . ASN A 1 88 ? -39.5 6.59 -23.031 1 18.58 88 ASN A C 1
ATOM 705 O O . ASN A 1 88 ? -40.125 5.535 -23.156 1 18.58 88 ASN A O 1
ATOM 709 N N . CYS A 1 89 ? -38.75 6.711 -21.906 1 18.23 89 CYS A N 1
ATOM 710 C CA . CYS A 1 89 ? -38.688 6.137 -20.562 1 18.23 89 CYS A CA 1
ATOM 711 C C . CYS A 1 89 ? -40 6.387 -19.812 1 18.23 89 CYS A C 1
ATOM 713 O O . CYS A 1 89 ? -40.344 7.539 -19.547 1 18.23 89 CYS A O 1
ATOM 715 N N . SER A 1 90 ? -40.969 5.52 -20.016 1 18.55 90 SER A N 1
ATOM 716 C CA . SER A 1 90 ? -42.281 5.5 -19.391 1 18.55 90 SER A CA 1
ATOM 717 C C . SER A 1 90 ? -42.188 5.586 -17.875 1 18.55 90 SER A C 1
ATOM 719 O O . SER A 1 90 ? -41.219 5.086 -17.281 1 18.55 90 SER A O 1
ATOM 721 N N . LEU A 1 91 ? -43.031 6.324 -17.172 1 19.92 91 LEU A N 1
ATOM 722 C CA . LEU A 1 91 ? -43.344 6.984 -15.906 1 19.92 91 LEU A CA 1
ATOM 723 C C . LEU A 1 91 ? -43.75 5.973 -14.852 1 19.92 91 LEU A C 1
ATOM 725 O O . LEU A 1 91 ? -44.844 5.41 -14.93 1 19.92 91 LEU A O 1
ATOM 729 N N . ILE A 1 92 ? -42.906 4.906 -14.523 1 18.41 92 ILE A N 1
ATOM 730 C CA . ILE A 1 92 ? -43.469 3.861 -13.672 1 18.41 92 ILE A CA 1
ATOM 731 C C . ILE A 1 92 ? -43.875 4.457 -12.328 1 18.41 92 ILE A C 1
ATOM 733 O O . ILE A 1 92 ? -43.125 5.191 -11.703 1 18.41 92 ILE A O 1
ATOM 737 N N . ARG A 1 93 ? -45.188 4.328 -12.008 1 18.88 93 ARG A N 1
ATOM 738 C CA . ARG A 1 93 ? -46.031 4.77 -10.898 1 18.88 93 ARG A CA 1
ATOM 739 C C . ARG A 1 93 ? -45.562 4.168 -9.578 1 18.88 93 ARG A C 1
ATOM 741 O O . ARG A 1 93 ? -45.406 2.953 -9.469 1 18.88 93 ARG A O 1
ATOM 748 N N . PRO A 1 94 ? -44.906 4.922 -8.617 1 19.47 94 PRO A N 1
ATOM 749 C CA . PRO A 1 94 ? -44.281 4.543 -7.352 1 19.47 94 PRO A CA 1
ATOM 750 C C . PRO A 1 94 ? -45.281 3.951 -6.355 1 19.47 94 PRO A C 1
ATOM 752 O O . PRO A 1 94 ? -46.281 4.605 -6 1 19.47 94 PRO A O 1
ATOM 755 N N . HIS A 1 95 ? -45.781 2.705 -6.625 1 19.34 95 HIS A N 1
ATOM 756 C CA . HIS A 1 95 ? -46.781 2.195 -5.707 1 19.34 95 HIS A CA 1
ATOM 757 C C . HIS A 1 95 ? -46.312 2.299 -4.258 1 19.34 95 HIS A C 1
ATOM 759 O O . HIS A 1 95 ? -45.125 2.275 -3.988 1 19.34 95 HIS A O 1
ATOM 765 N N . ARG A 1 96 ? -47.312 2.389 -3.295 1 18.61 96 ARG A N 1
ATOM 766 C CA . ARG A 1 96 ? -47.594 2.875 -1.95 1 18.61 96 ARG A CA 1
ATOM 767 C C . ARG A 1 96 ? -46.875 2.045 -0.898 1 18.61 96 ARG A C 1
ATOM 769 O O . ARG A 1 96 ? -46.438 0.926 -1.177 1 18.61 96 ARG A O 1
ATOM 776 N N . ASN A 1 97 ? -47.156 2.184 0.429 1 19.02 97 ASN A N 1
ATOM 777 C CA . ASN A 1 97 ? -46.688 2.428 1.792 1 19.02 97 ASN A CA 1
ATOM 778 C C . ASN A 1 97 ? -46.656 1.139 2.607 1 19.02 97 ASN A C 1
ATOM 780 O O . ASN A 1 97 ? -47.281 1.046 3.664 1 19.02 97 ASN A O 1
ATOM 784 N N . ASN A 1 98 ? -46.25 -0.063 2.043 1 19.12 98 ASN A N 1
ATOM 785 C CA . ASN A 1 98 ? -46.625 -1.218 2.857 1 19.12 98 ASN A CA 1
ATOM 786 C C . ASN A 1 98 ? -45.969 -1.15 4.242 1 19.12 98 ASN A C 1
ATOM 788 O O . ASN A 1 98 ? -44.844 -0.668 4.391 1 19.12 98 ASN A O 1
ATOM 792 N N . THR A 1 99 ? -46.75 -1.396 5.348 1 21.47 99 THR A N 1
ATOM 793 C CA . THR A 1 99 ? -46.781 -1.331 6.805 1 21.47 99 THR A CA 1
ATOM 794 C C . THR A 1 99 ? -45.75 -2.283 7.398 1 21.47 99 THR A C 1
ATOM 796 O O . THR A 1 99 ? -45.812 -3.492 7.168 1 21.47 99 THR A O 1
ATOM 799 N N . LEU A 1 100 ? -44.531 -1.848 7.582 1 19.75 100 LEU A N 1
ATOM 800 C CA . LEU A 1 100 ? -43.375 -2.582 8.102 1 19.75 100 LEU A CA 1
ATOM 801 C C . LEU A 1 100 ? -43.625 -3.057 9.523 1 19.75 100 LEU A C 1
ATOM 803 O O . LEU A 1 100 ? -43.781 -2.242 10.438 1 19.75 100 LEU A O 1
ATOM 807 N N . ARG A 1 101 ? -44.438 -4.137 9.68 1 21.17 101 ARG A N 1
ATOM 808 C CA . ARG A 1 101 ? -44.688 -4.602 11.039 1 21.17 101 ARG A CA 1
ATOM 809 C C . ARG A 1 101 ? -43.406 -4.879 11.781 1 21.17 101 ARG A C 1
ATOM 811 O O . ARG A 1 101 ? -42.406 -5.324 11.188 1 21.17 101 ARG A O 1
ATOM 818 N N . PRO A 1 102 ? -43.25 -4.387 13.008 1 21.34 102 PRO A N 1
ATOM 819 C CA . PRO A 1 102 ? -42.094 -4.336 13.93 1 21.34 102 PRO A CA 1
ATOM 820 C C . PRO A 1 102 ? -41.656 -5.723 14.375 1 21.34 102 PRO A C 1
ATOM 822 O O . PRO A 1 102 ? -42.438 -6.516 14.867 1 21.34 102 PRO A O 1
ATOM 825 N N . PHE A 1 103 ? -40.812 -6.434 13.586 1 20.89 103 PHE A N 1
ATOM 826 C CA . PHE A 1 103 ? -40.406 -7.797 13.938 1 20.89 103 PHE A CA 1
ATOM 827 C C . PHE A 1 103 ? -39.812 -7.852 15.336 1 20.89 103 PHE A C 1
ATOM 829 O O . PHE A 1 103 ? -38.938 -7.047 15.68 1 20.89 103 PHE A O 1
ATOM 836 N N . ASN A 1 104 ? -40.625 -8.25 16.312 1 21.89 104 ASN A N 1
ATOM 837 C CA . ASN A 1 104 ? -40.344 -8.484 17.719 1 21.89 104 ASN A CA 1
ATOM 838 C C . ASN A 1 104 ? -39.125 -9.375 17.922 1 21.89 104 ASN A C 1
ATOM 840 O O . ASN A 1 104 ? -39.031 -10.477 17.359 1 21.89 104 ASN A O 1
ATOM 844 N N . PHE A 1 105 ? -38 -8.797 18.109 1 19.69 105 PHE A N 1
ATOM 845 C CA . PHE A 1 105 ? -36.688 -9.438 18.297 1 19.69 105 PHE A CA 1
ATOM 846 C C . PHE A 1 105 ? -36.688 -10.328 19.531 1 19.69 105 PHE A C 1
ATOM 848 O O . PHE A 1 105 ? -36.781 -9.828 20.672 1 19.69 105 PHE A O 1
ATOM 855 N N . ALA A 1 106 ? -37.469 -11.438 19.531 1 22.64 106 ALA A N 1
ATOM 856 C CA . ALA A 1 106 ? -37.469 -12.312 20.703 1 22.64 106 ALA A CA 1
ATOM 857 C C . ALA A 1 106 ? -36.062 -12.633 21.141 1 22.64 106 ALA A C 1
ATOM 859 O O . ALA A 1 106 ? -35.125 -12.633 20.328 1 22.64 106 ALA A O 1
ATOM 860 N N . PRO A 1 107 ? -35.812 -12.703 22.438 1 23.53 107 PRO A N 1
ATOM 861 C CA . PRO A 1 107 ? -34.562 -12.945 23.203 1 23.53 107 PRO A CA 1
ATOM 862 C C . PRO A 1 107 ? -33.844 -14.227 22.766 1 23.53 107 PRO A C 1
ATOM 864 O O . PRO A 1 107 ? -34.5 -15.188 22.344 1 23.53 107 PRO A O 1
ATOM 867 N N . SER A 1 108 ? -32.688 -14.086 22.156 1 21.33 108 SER A N 1
ATOM 868 C CA . SER A 1 108 ? -31.828 -15.148 21.625 1 21.33 108 SER A CA 1
ATOM 869 C C . SER A 1 108 ? -31.594 -16.234 22.672 1 21.33 108 SER A C 1
ATOM 871 O O . SER A 1 108 ? -31.078 -15.969 23.75 1 21.33 108 SER A O 1
ATOM 873 N N . SER A 1 109 ? -32.625 -17.109 22.875 1 22.91 109 SER A N 1
ATOM 874 C CA . SER A 1 109 ? -32.438 -18.328 23.672 1 22.91 109 SER A CA 1
ATOM 875 C C . SER A 1 109 ? -31.078 -18.938 23.422 1 22.91 109 SER A C 1
ATOM 877 O O . SER A 1 109 ? -30.406 -18.609 22.438 1 22.91 109 SER A O 1
ATOM 879 N N . SER A 1 110 ? -30.625 -19.859 24.422 1 23.69 110 SER A N 1
ATOM 880 C CA . SER A 1 110 ? -29.438 -20.703 24.625 1 23.69 110 SER A CA 1
ATOM 881 C C . SER A 1 110 ? -29.141 -21.531 23.375 1 23.69 110 SER A C 1
ATOM 883 O O . SER A 1 110 ? -29.922 -22.391 22.984 1 23.69 110 SER A O 1
ATOM 885 N N . LEU A 1 111 ? -28.625 -20.953 22.406 1 23.91 111 LEU A N 1
ATOM 886 C CA . LEU A 1 111 ? -28.344 -21.656 21.156 1 23.91 111 LEU A CA 1
ATOM 887 C C . LEU A 1 111 ? -27.625 -22.984 21.422 1 23.91 111 LEU A C 1
ATOM 889 O O . LEU A 1 111 ? -26.5 -22.984 21.906 1 23.91 111 LEU A O 1
ATOM 893 N N . SER A 1 112 ? -28.406 -23.969 21.844 1 22.61 112 SER A N 1
ATOM 894 C CA . SER A 1 112 ? -27.922 -25.344 21.828 1 22.61 112 SER A CA 1
ATOM 895 C C . SER A 1 112 ? -27.141 -25.656 20.562 1 22.61 112 SER A C 1
ATOM 897 O O . SER A 1 112 ? -27.484 -25.156 19.484 1 22.61 112 SER A O 1
ATOM 899 N N . MET A 1 113 ? -25.844 -25.984 20.656 1 24.75 113 MET A N 1
ATOM 900 C CA . MET A 1 113 ? -24.938 -26.531 19.656 1 24.75 113 MET A CA 1
ATOM 901 C C . MET A 1 113 ? -25.641 -27.578 18.781 1 24.75 113 MET A C 1
ATOM 903 O O . MET A 1 113 ? -25.781 -28.734 19.188 1 24.75 113 MET A O 1
ATOM 907 N N . ASN A 1 114 ? -26.812 -27.188 18.281 1 25.88 114 ASN A N 1
ATOM 908 C CA . ASN A 1 114 ? -27.422 -28.188 17.406 1 25.88 114 ASN A CA 1
ATOM 909 C C . ASN A 1 114 ? -26.438 -28.703 16.375 1 25.88 114 ASN A C 1
ATOM 911 O O . ASN A 1 114 ? -25.641 -27.938 15.82 1 25.88 114 ASN A O 1
ATOM 915 N N . THR A 1 115 ? -26.094 -29.984 16.438 1 25.75 115 THR A N 1
ATOM 916 C CA . THR A 1 115 ? -25.453 -30.906 15.5 1 25.75 115 THR A CA 1
ATOM 917 C C . THR A 1 115 ? -25.922 -30.641 14.07 1 25.75 115 THR A C 1
ATOM 919 O O . THR A 1 115 ? -27.094 -30.828 13.75 1 25.75 115 THR A O 1
ATOM 922 N N . ILE A 1 116 ? -25.422 -29.578 13.508 1 28.31 116 ILE A N 1
ATOM 923 C CA . ILE A 1 116 ? -25.641 -29.438 12.07 1 28.31 116 ILE A CA 1
ATOM 924 C C . ILE A 1 116 ? -25.625 -30.828 11.422 1 28.31 116 ILE A C 1
ATOM 926 O O . ILE A 1 116 ? -24.641 -31.547 11.5 1 28.31 116 ILE A O 1
ATOM 930 N N . SER A 1 117 ? -26.75 -31.438 11.5 1 27.08 117 SER A N 1
ATOM 931 C CA . SER A 1 117 ? -26.938 -32.594 10.625 1 27.08 117 SER A CA 1
ATOM 932 C C . SER A 1 117 ? -26.328 -32.344 9.25 1 27.08 117 SER A C 1
ATOM 934 O O . SER A 1 117 ? -26.688 -31.375 8.57 1 27.08 117 SER A O 1
ATOM 936 N N . SER A 1 118 ? -25.016 -32.469 9.141 1 32.59 118 SER A N 1
ATOM 937 C CA . SER A 1 118 ? -24.25 -32.469 7.895 1 32.59 118 SER A CA 1
ATOM 938 C C . SER A 1 118 ? -25.016 -33.156 6.77 1 32.59 118 SER A C 1
ATOM 940 O O . SER A 1 118 ? -25.234 -34.375 6.805 1 32.59 118 SER A O 1
ATOM 942 N N . ASN A 1 119 ? -26.094 -32.531 6.43 1 31.77 119 ASN A N 1
ATOM 943 C CA . ASN A 1 119 ? -26.547 -33.062 5.148 1 31.77 119 ASN A CA 1
ATOM 944 C C . ASN A 1 119 ? -25.375 -33.25 4.172 1 31.77 119 ASN A C 1
ATOM 946 O O . ASN A 1 119 ? -25.172 -32.406 3.299 1 31.77 119 ASN A O 1
ATOM 950 N N . ARG A 1 120 ? -24.203 -33.562 4.637 1 34.72 120 ARG A N 1
ATOM 951 C CA . ARG A 1 120 ? -23.156 -34.125 3.789 1 34.72 120 ARG A CA 1
ATOM 952 C C . ARG A 1 120 ? -23.719 -35.188 2.871 1 34.72 120 ARG A C 1
ATOM 954 O O . ARG A 1 120 ? -24.328 -36.156 3.34 1 34.72 120 ARG A O 1
ATOM 961 N N . ILE A 1 121 ? -24.141 -34.812 1.784 1 33.22 121 ILE A N 1
ATOM 962 C CA . ILE A 1 121 ? -24.297 -35.906 0.851 1 33.22 121 ILE A CA 1
ATOM 963 C C . ILE A 1 121 ? -23.016 -36.75 0.814 1 33.22 121 ILE A C 1
ATOM 965 O O . ILE A 1 121 ? -21.969 -36.25 0.403 1 33.22 121 ILE A O 1
ATOM 969 N N . THR A 1 122 ? -22.875 -37.531 1.819 1 33.53 122 THR A N 1
ATOM 970 C CA . THR A 1 122 ? -21.781 -38.469 1.837 1 33.53 122 THR A CA 1
ATOM 971 C C . THR A 1 122 ? -21.75 -39.312 0.551 1 33.53 122 THR A C 1
ATOM 973 O O . THR A 1 122 ? -22.625 -40.125 0.317 1 33.53 122 THR A O 1
ATOM 976 N N . CYS A 1 123 ? -21.375 -38.75 -0.537 1 31.14 123 CYS A N 1
ATOM 977 C CA . CYS A 1 123 ? -21.094 -39.75 -1.579 1 31.14 123 CYS A CA 1
ATOM 978 C C . CYS A 1 123 ? -20.281 -40.906 -1.031 1 31.14 123 CYS A C 1
ATOM 980 O O . CYS A 1 123 ? -19.688 -40.812 0.043 1 31.14 123 CYS A O 1
ATOM 982 N N . SER A 1 124 ? -19.828 -41.875 -1.979 1 31.31 124 SER A N 1
ATOM 983 C CA . SER A 1 124 ? -19.25 -43.188 -1.829 1 31.31 124 SER A CA 1
ATOM 984 C C . SER A 1 124 ? -18 -43.156 -0.943 1 31.31 124 SER A C 1
ATOM 986 O O . SER A 1 124 ? -17.391 -42.094 -0.768 1 31.31 124 SER A O 1
ATOM 988 N N . SER A 1 125 ? -17.609 -44.25 -0.163 1 34.09 125 SER A N 1
ATOM 989 C CA . SER A 1 125 ? -16.641 -44.75 0.802 1 34.09 125 SER A CA 1
ATOM 990 C C . SER A 1 125 ? -15.219 -44.344 0.428 1 34.09 125 SER A C 1
ATOM 992 O O . SER A 1 125 ? -14.258 -44.812 1.053 1 34.09 125 SER A O 1
ATOM 994 N N . ASN A 1 126 ? -14.922 -43.906 -0.819 1 37.25 126 ASN A N 1
ATOM 995 C CA . ASN A 1 126 ? -13.484 -43.844 -1.053 1 37.25 126 ASN A CA 1
ATOM 996 C C . ASN A 1 126 ? -12.844 -42.688 -0.293 1 37.25 126 ASN A C 1
ATOM 998 O O . ASN A 1 126 ? -13.422 -41.594 -0.184 1 37.25 126 ASN A O 1
ATOM 1002 N N . SER A 1 127 ? -11.781 -42.875 0.524 1 44.62 127 SER A N 1
ATOM 1003 C CA . SER A 1 127 ? -10.914 -42.188 1.479 1 44.62 127 SER A CA 1
ATOM 1004 C C . SER A 1 127 ? -10.609 -40.75 1.022 1 44.62 127 SER A C 1
ATOM 1006 O O . SER A 1 127 ? -10.406 -39.875 1.848 1 44.62 127 SER A O 1
ATOM 1008 N N . HIS A 1 128 ? -10.305 -40.469 -0.198 1 54.53 128 HIS A N 1
ATOM 1009 C CA . HIS A 1 128 ? -9.766 -39.188 -0.574 1 54.53 128 HIS A CA 1
ATOM 1010 C C . HIS A 1 128 ? -10.859 -38.25 -1.107 1 54.53 128 HIS A C 1
ATOM 1012 O O . HIS A 1 128 ? -10.586 -37.375 -1.91 1 54.53 128 HIS A O 1
ATOM 1018 N N . SER A 1 129 ? -12.078 -38.344 -0.68 1 66.12 129 SER A N 1
ATOM 1019 C CA . SER A 1 129 ? -13.117 -37.625 -1.389 1 66.12 129 SER A CA 1
ATOM 1020 C C . SER A 1 129 ? -13.25 -36.188 -0.846 1 66.12 129 SER A C 1
ATOM 1022 O O . SER A 1 129 ? -13.32 -36 0.368 1 66.12 129 SER A O 1
ATOM 1024 N N . ILE A 1 130 ? -13.055 -35.188 -1.744 1 85.94 130 ILE A N 1
ATOM 1025 C CA . ILE A 1 130 ? -13.219 -33.75 -1.466 1 85.94 130 ILE A CA 1
ATOM 1026 C C . ILE A 1 130 ? -14.672 -33.469 -1.091 1 85.94 130 ILE A C 1
ATOM 1028 O O . ILE A 1 130 ? -15.602 -34 -1.727 1 85.94 130 ILE A O 1
ATOM 1032 N N . LYS A 1 131 ? -14.984 -32.875 0.028 1 89.25 131 LYS A N 1
ATOM 1033 C CA . LYS A 1 131 ? -16.328 -32.5 0.473 1 89.25 131 LYS A CA 1
ATOM 1034 C C . LYS A 1 131 ? -17.047 -31.672 -0.583 1 89.25 131 LYS A C 1
ATOM 1036 O O . LYS A 1 131 ? -16.438 -30.828 -1.231 1 89.25 131 LYS A O 1
ATOM 1041 N N . THR A 1 132 ? -18.328 -32 -0.767 1 93.06 132 THR A N 1
ATOM 1042 C CA . THR A 1 132 ? -19.125 -31.281 -1.765 1 93.06 132 THR A CA 1
ATOM 1043 C C . THR A 1 132 ? -20.297 -30.578 -1.111 1 93.06 132 THR A C 1
ATOM 1045 O O . THR A 1 132 ? -20.984 -31.156 -0.267 1 93.06 132 THR A O 1
ATOM 1048 N N . TYR A 1 133 ? -20.531 -29.328 -1.493 1 94.06 133 TYR A N 1
ATOM 1049 C CA . TYR A 1 133 ? -21.641 -28.516 -0.986 1 94.06 133 TYR A CA 1
ATOM 1050 C C . TYR A 1 133 ? -22.484 -27.984 -2.131 1 94.06 133 TYR A C 1
ATOM 1052 O O . TYR A 1 133 ? -21.969 -27.688 -3.211 1 94.06 133 TYR A O 1
ATOM 1060 N N . ARG A 1 134 ? -23.812 -27.844 -1.841 1 94.31 134 ARG A N 1
ATOM 1061 C CA . ARG A 1 134 ? -24.719 -27.125 -2.732 1 94.31 134 ARG A CA 1
ATOM 1062 C C . ARG A 1 134 ? -25.141 -25.797 -2.121 1 94.31 134 ARG A C 1
ATOM 1064 O O . ARG A 1 134 ? -25.797 -25.781 -1.078 1 94.31 134 ARG A O 1
ATOM 1071 N N . LEU A 1 135 ? -24.828 -24.719 -2.791 1 93.75 135 LEU A N 1
ATOM 1072 C CA . LEU A 1 135 ? -25.062 -23.391 -2.234 1 93.75 135 LEU A CA 1
ATOM 1073 C C . LEU A 1 135 ? -26.547 -23.203 -1.9 1 93.75 135 LEU A C 1
ATOM 1075 O O . LEU A 1 135 ? -26.875 -22.594 -0.883 1 93.75 135 LEU A O 1
ATOM 1079 N N . SER A 1 136 ? -27.438 -23.719 -2.656 1 90.44 136 SER A N 1
ATOM 1080 C CA . SER A 1 136 ? -28.875 -23.547 -2.479 1 90.44 136 SER A CA 1
ATOM 1081 C C . SER A 1 136 ? -29.359 -24.203 -1.185 1 90.44 136 SER A C 1
ATOM 1083 O O . SER A 1 136 ? -30.438 -23.906 -0.691 1 90.44 136 SER A O 1
ATOM 1085 N N . GLN A 1 137 ? -28.562 -25.031 -0.682 1 92.88 137 GLN A N 1
ATOM 1086 C CA . GLN A 1 137 ? -28.953 -25.781 0.505 1 92.88 137 GLN A CA 1
ATOM 1087 C C . GLN A 1 137 ? -28.266 -25.234 1.755 1 92.88 137 GLN A C 1
ATOM 1089 O O . GLN A 1 137 ? -28.484 -25.75 2.857 1 92.88 137 GLN A O 1
ATOM 1094 N N . LEU A 1 138 ? -27.469 -24.266 1.595 1 93.94 138 LEU A N 1
ATOM 1095 C CA . LEU A 1 138 ? -26.703 -23.734 2.717 1 93.94 138 LEU A CA 1
ATOM 1096 C C . LEU A 1 138 ? -27.359 -22.453 3.248 1 93.94 138 LEU A C 1
ATOM 1098 O O . LEU A 1 138 ? -27.906 -21.672 2.477 1 93.94 138 LEU A O 1
ATOM 1102 N N . THR A 1 139 ? -27.234 -22.297 4.508 1 92.19 139 THR A N 1
ATOM 1103 C CA . THR A 1 139 ? -27.594 -21.016 5.113 1 92.19 139 THR A CA 1
ATOM 1104 C C . THR A 1 139 ? -26.5 -19.969 4.863 1 92.19 139 THR A C 1
ATOM 1106 O O . THR A 1 139 ? -25.391 -20.312 4.453 1 92.19 139 THR A O 1
ATOM 1109 N N . ASN A 1 140 ? -26.828 -18.766 5.152 1 90.19 140 ASN A N 1
ATOM 1110 C CA . ASN A 1 140 ? -25.844 -17.703 4.984 1 90.19 140 ASN A CA 1
ATOM 1111 C C . ASN A 1 140 ? -24.625 -17.906 5.875 1 90.19 140 ASN A C 1
ATOM 1113 O O . ASN A 1 140 ? -23.5 -17.656 5.453 1 90.19 140 ASN A O 1
ATOM 1117 N N . ASP A 1 141 ? -24.828 -18.359 7 1 89.56 141 ASP A N 1
ATOM 1118 C CA . ASP A 1 141 ? -23.734 -18.594 7.938 1 89.56 141 ASP A CA 1
ATOM 1119 C C . ASP A 1 141 ? -22.812 -19.719 7.449 1 89.56 141 ASP A C 1
ATOM 1121 O O . ASP A 1 141 ? -21.594 -19.641 7.617 1 89.56 141 ASP A O 1
ATOM 1125 N N . GLU A 1 142 ? -23.422 -20.688 6.871 1 90.94 142 GLU A N 1
ATOM 1126 C CA . GLU A 1 142 ? -22.656 -21.797 6.348 1 90.94 142 GLU A CA 1
ATOM 1127 C C . GLU A 1 142 ? -21.812 -21.375 5.148 1 90.94 142 GLU A C 1
ATOM 1129 O O . GLU A 1 142 ? -20.672 -21.812 5.004 1 90.94 142 GLU A O 1
ATOM 1134 N N . VAL A 1 143 ? -22.453 -20.562 4.371 1 91.81 143 VAL A N 1
ATOM 1135 C CA . VAL A 1 143 ? -21.719 -20.062 3.217 1 91.81 143 VAL A CA 1
ATOM 1136 C C . VAL A 1 143 ? -20.531 -19.219 3.689 1 91.81 143 VAL A C 1
ATOM 1138 O O . VAL A 1 143 ? -19.422 -19.359 3.172 1 91.81 143 VAL A O 1
ATOM 1141 N N . LEU A 1 144 ? -20.719 -18.453 4.707 1 87.5 144 LEU A N 1
ATOM 1142 C CA . LEU A 1 144 ? -19.656 -17.625 5.266 1 87.5 144 LEU A CA 1
ATOM 1143 C C . LEU A 1 144 ? -18.562 -18.484 5.887 1 87.5 144 LEU A C 1
ATOM 1145 O O . LEU A 1 144 ? -17.391 -18.125 5.859 1 87.5 144 LEU A O 1
ATOM 1149 N N . GLY A 1 145 ? -18.953 -19.578 6.363 1 87.56 145 GLY A N 1
ATOM 1150 C CA . GLY A 1 145 ? -18 -20.5 6.934 1 87.56 145 GLY A CA 1
ATOM 1151 C C . GLY A 1 145 ? -17.062 -21.125 5.898 1 87.56 145 GLY A C 1
ATOM 1152 O O . GLY A 1 145 ? -15.938 -21.5 6.215 1 87.56 145 GLY A O 1
ATOM 1153 N N . LEU A 1 146 ? -17.516 -21.219 4.711 1 88.12 146 LEU A N 1
ATOM 1154 C CA . LEU A 1 146 ? -16.734 -21.812 3.633 1 88.12 146 LEU A CA 1
ATOM 1155 C C . LEU A 1 146 ? -15.586 -20.891 3.223 1 88.12 146 LEU A C 1
ATOM 1157 O O . LEU A 1 146 ? -14.633 -21.328 2.572 1 88.12 146 LEU A O 1
ATOM 1161 N N . LYS A 1 147 ? -15.727 -19.656 3.613 1 84.19 147 LYS A N 1
ATOM 1162 C CA . LYS A 1 147 ? -14.68 -18.734 3.195 1 84.19 147 LYS A CA 1
ATOM 1163 C C . LYS A 1 147 ? -13.492 -18.781 4.156 1 84.19 147 LYS A C 1
ATOM 1165 O O . LYS A 1 147 ? -12.422 -18.25 3.861 1 84.19 147 LYS A O 1
ATOM 1170 N N . THR A 1 148 ? -13.688 -19.438 5.293 1 80.19 148 THR A N 1
ATOM 1171 C CA . THR A 1 148 ? -12.617 -19.484 6.285 1 80.19 148 THR A CA 1
ATOM 1172 C C . THR A 1 148 ? -11.555 -20.5 5.871 1 80.19 148 THR A C 1
ATOM 1174 O O . THR A 1 148 ? -11.867 -21.594 5.391 1 80.19 148 THR A O 1
ATOM 1177 N N . ARG A 1 149 ? -10.266 -20.078 5.883 1 78.69 149 ARG A N 1
ATOM 1178 C CA . ARG A 1 149 ? -9.133 -20.953 5.57 1 78.69 149 ARG A CA 1
ATOM 1179 C C . ARG A 1 149 ? -8.523 -21.531 6.84 1 78.69 149 ARG A C 1
ATOM 1181 O O . ARG A 1 149 ? -8.828 -21.094 7.945 1 78.69 149 ARG A O 1
ATOM 1188 N N . PRO A 1 150 ? -7.805 -22.594 6.648 1 64.75 150 PRO A N 1
ATOM 1189 C CA . PRO A 1 150 ? -7.09 -23.141 7.812 1 64.75 150 PRO A CA 1
ATOM 1190 C C . PRO A 1 150 ? -6.258 -22.078 8.531 1 64.75 150 PRO A C 1
ATOM 1192 O O . PRO A 1 150 ? -5.594 -21.266 7.883 1 64.75 150 PRO A O 1
ATOM 1195 N N . ARG A 1 151 ? -6.668 -21.828 9.781 1 59.78 151 ARG A N 1
ATOM 1196 C CA . ARG A 1 151 ? -6.164 -20.719 10.57 1 59.78 151 ARG A CA 1
ATOM 1197 C C . ARG A 1 151 ? -4.695 -20.906 10.93 1 59.78 151 ARG A C 1
ATOM 1199 O O . ARG A 1 151 ? -4.293 -22.016 11.32 1 59.78 151 ARG A O 1
ATOM 1206 N N . ILE A 1 152 ? -3.904 -19.953 10.5 1 62.84 152 ILE A N 1
ATOM 1207 C CA . ILE A 1 152 ? -2.539 -19.875 11.008 1 62.84 152 ILE A CA 1
ATOM 1208 C C . ILE A 1 152 ? -2.547 -19.281 12.414 1 62.84 152 ILE A C 1
ATOM 1210 O O . ILE A 1 152 ? -3.203 -18.266 12.664 1 62.84 152 ILE A O 1
ATOM 1214 N N . ASP A 1 153 ? -2.17 -20.016 13.406 1 70.88 153 ASP A N 1
ATOM 1215 C CA . ASP A 1 153 ? -1.997 -19.469 14.75 1 70.88 153 ASP A CA 1
ATOM 1216 C C . ASP A 1 153 ? -0.778 -18.547 14.812 1 70.88 153 ASP A C 1
ATOM 1218 O O . ASP A 1 153 ? 0.33 -19 15.109 1 70.88 153 ASP A O 1
ATOM 1222 N N . PHE A 1 154 ? -0.978 -17.25 14.656 1 73.19 154 PHE A N 1
ATOM 1223 C CA . PHE A 1 154 ? 0.128 -16.312 14.578 1 73.19 154 PHE A CA 1
ATOM 1224 C C . PHE A 1 154 ? 0.813 -16.156 15.93 1 73.19 154 PHE A C 1
ATOM 1226 O O . PHE A 1 154 ? 2.02 -15.914 15.992 1 73.19 154 PHE A O 1
ATOM 1233 N N . SER A 1 155 ? 0.063 -16.344 16.969 1 76.25 155 SER A N 1
ATOM 1234 C CA . SER A 1 155 ? 0.67 -16.125 18.281 1 76.25 155 SER A CA 1
ATOM 1235 C C . SER A 1 155 ? 1.802 -17.125 18.531 1 76.25 155 SER A C 1
ATOM 1237 O O . SER A 1 155 ? 2.877 -16.734 19 1 76.25 155 SER A O 1
ATOM 1239 N N . SER A 1 156 ? 1.584 -18.281 18.172 1 84.88 156 SER A N 1
ATOM 1240 C CA . SER A 1 156 ? 2.607 -19.312 18.359 1 84.88 156 SER A CA 1
ATOM 1241 C C . SER A 1 156 ? 3.795 -19.078 17.422 1 84.88 156 SER A C 1
ATOM 1243 O O . SER A 1 156 ? 4.949 -19.234 17.828 1 84.88 156 SER A O 1
ATOM 1245 N N . ILE A 1 157 ? 3.553 -18.641 16.297 1 88.5 157 ILE A N 1
ATOM 1246 C CA . ILE A 1 157 ? 4.605 -18.422 15.305 1 88.5 157 ILE A CA 1
ATOM 1247 C C . ILE A 1 157 ? 5.434 -17.188 15.703 1 88.5 157 ILE A C 1
ATOM 1249 O O . ILE A 1 157 ? 6.66 -17.188 15.547 1 88.5 157 ILE A O 1
ATOM 1253 N N . PHE A 1 158 ? 4.781 -16.203 16.266 1 89.62 158 PHE A N 1
ATOM 1254 C CA . PHE A 1 158 ? 5.473 -15 16.688 1 89.62 158 PHE A CA 1
ATOM 1255 C C . PHE A 1 158 ? 6.469 -15.312 17.797 1 89.62 158 PHE A C 1
ATOM 1257 O O . PHE A 1 158 ? 7.559 -14.734 17.844 1 89.62 158 PHE A O 1
ATOM 1264 N N . SER A 1 159 ? 6.117 -16.203 18.641 1 91.5 159 SER A N 1
ATOM 1265 C CA . SER A 1 159 ? 6.996 -16.562 19.75 1 91.5 159 SER A CA 1
ATOM 1266 C C . SER A 1 159 ? 8.273 -17.234 19.25 1 91.5 159 SER A C 1
ATOM 1268 O O . SER A 1 159 ? 9.328 -17.109 19.875 1 91.5 159 SER A O 1
ATOM 1270 N N . VAL A 1 160 ? 8.156 -17.828 18.109 1 93.81 160 VAL A N 1
ATOM 1271 C CA . VAL A 1 160 ? 9.305 -18.516 17.516 1 93.81 160 VAL A CA 1
ATOM 1272 C C . VAL A 1 160 ? 10.141 -17.5 16.734 1 93.81 160 VAL A C 1
ATOM 1274 O O . VAL A 1 160 ? 11.375 -17.562 16.75 1 93.81 160 VAL A O 1
ATOM 1277 N N . VAL A 1 161 ? 9.539 -16.562 16.141 1 96.62 161 VAL A N 1
ATOM 1278 C CA . VAL A 1 161 ? 10.195 -15.68 15.18 1 96.62 161 VAL A CA 1
ATOM 1279 C C . VAL A 1 161 ? 10.789 -14.477 15.898 1 96.62 161 VAL A C 1
ATOM 1281 O O . VAL A 1 161 ? 11.852 -13.977 15.508 1 96.62 161 VAL A O 1
ATOM 1284 N N . ASN A 1 162 ? 10.203 -14.055 16.969 1 95.31 162 ASN A N 1
ATOM 1285 C CA . ASN A 1 162 ? 10.633 -12.852 17.688 1 95.31 162 ASN A CA 1
ATOM 1286 C C . ASN A 1 162 ? 12.094 -12.953 18.125 1 95.31 162 ASN A C 1
ATOM 1288 O O . ASN A 1 162 ? 12.875 -12.023 17.922 1 95.31 162 ASN A O 1
ATOM 1292 N N . PRO A 1 163 ? 12.453 -14.086 18.719 1 97 163 PRO A N 1
ATOM 1293 C CA . PRO A 1 163 ? 13.859 -14.195 19.125 1 97 163 PRO A CA 1
ATOM 1294 C C . PRO A 1 163 ? 14.82 -14.102 17.938 1 97 163 PRO A C 1
ATOM 1296 O O . PRO A 1 163 ? 15.93 -13.586 18.094 1 97 163 PRO A O 1
ATOM 1299 N N . ILE A 1 164 ? 14.469 -14.594 16.812 1 98.19 164 ILE A N 1
ATOM 1300 C CA . ILE A 1 164 ? 15.312 -14.531 15.625 1 98.19 164 ILE A CA 1
ATOM 1301 C C . ILE A 1 164 ? 15.492 -13.086 15.188 1 98.19 164 ILE A C 1
ATOM 1303 O O . ILE A 1 164 ? 16.609 -12.641 14.922 1 98.19 164 ILE A O 1
ATOM 1307 N N . VAL A 1 165 ? 14.391 -12.367 15.117 1 97.81 165 VAL A N 1
ATOM 1308 C CA . VAL A 1 165 ? 14.391 -10.961 14.727 1 97.81 165 VAL A CA 1
ATOM 1309 C C . VAL A 1 165 ? 15.305 -10.164 15.648 1 97.81 165 VAL A C 1
ATOM 1311 O O . VAL A 1 165 ? 16.141 -9.383 15.188 1 97.81 165 VAL A O 1
ATOM 1314 N N . HIS A 1 166 ? 15.227 -10.414 16.922 1 96.88 166 HIS A N 1
ATOM 1315 C CA . HIS A 1 166 ? 16.031 -9.703 17.906 1 96.88 166 HIS A CA 1
ATOM 1316 C C . HIS A 1 166 ? 17.5 -10.094 17.797 1 96.88 166 HIS A C 1
ATOM 1318 O O . HIS A 1 166 ? 18.375 -9.242 17.938 1 96.88 166 HIS A O 1
ATOM 1324 N N . ASP A 1 167 ? 17.719 -11.312 17.594 1 98.19 167 ASP A N 1
ATOM 1325 C CA . ASP A 1 167 ? 19.094 -11.797 17.469 1 98.19 167 ASP A CA 1
ATOM 1326 C C . ASP A 1 167 ? 19.797 -11.148 16.281 1 98.19 167 ASP A C 1
ATOM 1328 O O . ASP A 1 167 ? 20.953 -10.742 16.375 1 98.19 167 ASP A O 1
ATOM 1332 N N . VAL A 1 168 ? 19.156 -11.039 15.211 1 98.5 168 VAL A N 1
ATOM 1333 C CA . VAL A 1 168 ? 19.75 -10.461 14.016 1 98.5 168 VAL A CA 1
ATOM 1334 C C . VAL A 1 168 ? 19.984 -8.969 14.227 1 98.5 168 VAL A C 1
ATOM 1336 O O . VAL A 1 168 ? 21 -8.422 13.773 1 98.5 168 VAL A O 1
ATOM 1339 N N . GLN A 1 169 ? 19.078 -8.305 14.859 1 97.62 169 GLN A N 1
ATOM 1340 C CA . GLN A 1 169 ? 19.25 -6.895 15.188 1 97.62 169 GLN A CA 1
ATOM 1341 C C . GLN A 1 169 ? 20.516 -6.672 16 1 97.62 169 GLN A C 1
ATOM 1343 O O . GLN A 1 169 ? 21.266 -5.73 15.75 1 97.62 169 GLN A O 1
ATOM 1348 N N . ARG A 1 170 ? 20.828 -7.582 16.906 1 97.5 170 ARG A N 1
ATOM 1349 C CA . ARG A 1 170 ? 21.906 -7.402 17.875 1 97.5 170 ARG A CA 1
ATOM 1350 C C . ARG A 1 170 ? 23.234 -7.922 17.328 1 97.5 170 ARG A C 1
ATOM 1352 O O . ARG A 1 170 ? 24.281 -7.32 17.547 1 97.5 170 ARG A O 1
ATOM 1359 N N . ARG A 1 171 ? 23.109 -9.055 16.578 1 98.25 171 ARG A N 1
ATOM 1360 C CA . ARG A 1 171 ? 24.344 -9.758 16.266 1 98.25 171 ARG A CA 1
ATOM 1361 C C . ARG A 1 171 ? 24.641 -9.719 14.773 1 98.25 171 ARG A C 1
ATOM 1363 O O . ARG A 1 171 ? 25.672 -10.211 14.32 1 98.25 171 ARG A O 1
ATOM 1370 N N . GLY A 1 172 ? 23.766 -9.305 13.953 1 97.94 172 GLY A N 1
ATOM 1371 C CA . GLY A 1 172 ? 23.984 -9.078 12.531 1 97.94 172 GLY A CA 1
ATOM 1372 C C . GLY A 1 172 ? 24.312 -10.344 11.773 1 97.94 172 GLY A C 1
ATOM 1373 O O . GLY A 1 172 ? 23.594 -11.336 11.867 1 97.94 172 GLY A O 1
ATOM 1374 N N . ASP A 1 173 ? 25.391 -10.359 11.086 1 98.44 173 ASP A N 1
ATOM 1375 C CA . ASP A 1 173 ? 25.812 -11.469 10.227 1 98.44 173 ASP A CA 1
ATOM 1376 C C . ASP A 1 173 ? 25.969 -12.758 11.031 1 98.44 173 ASP A C 1
ATOM 1378 O O . ASP A 1 173 ? 25.625 -13.836 10.555 1 98.44 173 ASP A O 1
ATOM 1382 N N . ALA A 1 174 ? 26.484 -12.602 12.211 1 98.25 174 ALA A N 1
ATOM 1383 C CA . ALA A 1 174 ? 26.734 -13.781 13.031 1 98.25 174 ALA A CA 1
ATOM 1384 C C . ALA A 1 174 ? 25.453 -14.547 13.305 1 98.25 174 ALA A C 1
ATOM 1386 O O . ALA A 1 174 ? 25.422 -15.773 13.227 1 98.25 174 ALA A O 1
ATOM 1387 N N . ALA A 1 175 ? 24.422 -13.828 13.617 1 98.56 175 ALA A N 1
ATOM 1388 C CA . ALA A 1 175 ? 23.125 -14.453 13.867 1 98.56 175 ALA A CA 1
ATOM 1389 C C . ALA A 1 175 ? 22.578 -15.102 12.602 1 98.56 175 ALA A C 1
ATOM 1391 O O . ALA A 1 175 ? 22.078 -16.219 12.633 1 98.56 175 ALA A O 1
ATOM 1392 N N . VAL A 1 176 ? 22.703 -14.422 11.461 1 98.62 176 VAL A N 1
ATOM 1393 C CA . VAL A 1 176 ? 22.188 -14.93 10.195 1 98.62 176 VAL A CA 1
ATOM 1394 C C . VAL A 1 176 ? 22.906 -16.219 9.828 1 98.62 176 VAL A C 1
ATOM 1396 O O . VAL A 1 176 ? 22.266 -17.203 9.414 1 98.62 176 VAL A O 1
ATOM 1399 N N . LYS A 1 177 ? 24.219 -16.266 10.047 1 98.06 177 LYS A N 1
ATOM 1400 C CA . LYS A 1 177 ? 25.016 -17.469 9.766 1 98.06 177 LYS A CA 1
ATOM 1401 C C . LYS A 1 177 ? 24.578 -18.625 10.656 1 98.06 177 LYS A C 1
ATOM 1403 O O . LYS A 1 177 ? 24.438 -19.766 10.188 1 98.06 177 LYS A O 1
ATOM 1408 N N . GLU A 1 178 ? 24.391 -18.312 11.891 1 98.06 178 GLU A N 1
ATOM 1409 C CA . GLU A 1 178 ? 23.984 -19.344 12.852 1 98.06 178 GLU A CA 1
ATOM 1410 C C . GLU A 1 178 ? 22.641 -19.953 12.477 1 98.06 178 GLU A C 1
ATOM 1412 O O . GLU A 1 178 ? 22.5 -21.188 12.445 1 98.06 178 GLU A O 1
ATOM 1417 N N . TYR A 1 179 ? 21.688 -19.109 12.18 1 98.06 179 TYR A N 1
ATOM 1418 C CA . TYR A 1 179 ? 20.359 -19.625 11.852 1 98.06 179 TYR A CA 1
ATOM 1419 C C . TYR A 1 179 ? 20.359 -20.328 10.508 1 98.06 179 TYR A C 1
ATOM 1421 O O . TYR A 1 179 ? 19.625 -21.297 10.305 1 98.06 179 TYR A O 1
ATOM 1429 N N . THR A 1 180 ? 21.172 -19.859 9.555 1 97.25 180 THR A N 1
ATOM 1430 C CA . THR A 1 180 ? 21.328 -20.547 8.281 1 97.25 180 THR A CA 1
ATOM 1431 C C . THR A 1 180 ? 21.922 -21.938 8.484 1 97.25 180 THR A C 1
ATOM 1433 O O . THR A 1 180 ? 21.484 -22.906 7.859 1 97.25 180 THR A O 1
ATOM 1436 N N . SER A 1 181 ? 22.891 -22.062 9.336 1 97 181 SER A N 1
ATOM 1437 C CA . SER A 1 181 ? 23.484 -23.359 9.656 1 97 181 SER A CA 1
ATOM 1438 C C . SER A 1 181 ? 22.469 -24.266 10.328 1 97 181 SER A C 1
ATOM 1440 O O . SER A 1 181 ? 22.422 -25.469 10.039 1 97 181 SER A O 1
ATOM 1442 N N . ARG A 1 182 ? 21.656 -23.766 11.164 1 96.44 182 ARG A N 1
ATOM 1443 C CA . ARG A 1 182 ? 20.688 -24.547 11.922 1 96.44 182 ARG A CA 1
ATOM 1444 C C . ARG A 1 182 ? 19.547 -25.031 11.023 1 96.44 182 ARG A C 1
ATOM 1446 O O . ARG A 1 182 ? 19.141 -26.188 11.102 1 96.44 182 ARG A O 1
ATOM 1453 N N . PHE A 1 183 ? 19.016 -24.125 10.148 1 94.25 183 PHE A N 1
ATOM 1454 C CA . PHE A 1 183 ? 17.797 -24.422 9.422 1 94.25 183 PHE A CA 1
ATOM 1455 C C . PHE A 1 183 ? 18.109 -25 8.047 1 94.25 183 PHE A C 1
ATOM 1457 O O . PHE A 1 183 ? 17.406 -25.906 7.566 1 94.25 183 PHE A O 1
ATOM 1464 N N . ASP A 1 184 ? 19.172 -24.5 7.379 1 93.44 184 ASP A N 1
ATOM 1465 C CA . ASP A 1 184 ? 19.531 -24.953 6.035 1 93.44 184 ASP A CA 1
ATOM 1466 C C . ASP A 1 184 ? 20.688 -25.953 6.066 1 93.44 184 ASP A C 1
ATOM 1468 O O . ASP A 1 184 ? 21.031 -26.531 5.043 1 93.44 184 ASP A O 1
ATOM 1472 N N . LYS A 1 185 ? 21.375 -26.078 7.23 1 94.12 185 LYS A N 1
ATOM 1473 C CA . LYS A 1 185 ? 22.453 -27.047 7.453 1 94.12 185 LYS A CA 1
ATOM 1474 C C . LYS A 1 185 ? 23.656 -26.75 6.562 1 94.12 185 LYS A C 1
ATOM 1476 O O . LYS A 1 185 ? 24.25 -27.672 6.004 1 94.12 185 LYS A O 1
ATOM 1481 N N . VAL A 1 186 ? 23.906 -25.516 6.387 1 94.94 186 VAL A N 1
ATOM 1482 C CA . VAL A 1 186 ? 25.047 -25.078 5.578 1 94.94 186 VAL A CA 1
ATOM 1483 C C . VAL A 1 186 ? 25.859 -24.047 6.344 1 94.94 186 VAL A C 1
ATOM 1485 O O . VAL A 1 186 ? 25.312 -23.109 6.926 1 94.94 186 VAL A O 1
ATOM 1488 N N . GLU A 1 187 ? 27.094 -24.266 6.383 1 94.88 187 GLU A N 1
ATOM 1489 C CA . GLU A 1 187 ? 28.016 -23.281 6.941 1 94.88 187 GLU A CA 1
ATOM 1490 C C . GLU A 1 187 ? 28.562 -22.359 5.852 1 94.88 187 GLU A C 1
ATOM 1492 O O . GLU A 1 187 ? 29.156 -22.828 4.875 1 94.88 187 GLU A O 1
ATOM 1497 N N . LEU A 1 188 ? 28.359 -21.094 6.012 1 94.75 188 LEU A N 1
ATOM 1498 C CA . LEU A 1 188 ? 28.734 -20.141 4.988 1 94.75 188 LEU A CA 1
ATOM 1499 C C . LEU A 1 188 ? 29.891 -19.25 5.477 1 94.75 188 LEU A C 1
ATOM 1501 O O . LEU A 1 188 ? 29.906 -18.828 6.633 1 94.75 188 LEU A O 1
ATOM 1505 N N . ASP A 1 189 ? 30.797 -19.031 4.668 1 91.56 189 ASP A N 1
ATOM 1506 C CA . ASP A 1 189 ? 31.844 -18.031 4.938 1 91.56 189 ASP A CA 1
ATOM 1507 C C . ASP A 1 189 ? 31.391 -16.641 4.512 1 91.56 189 ASP A C 1
ATOM 1509 O O . ASP A 1 189 ? 31.562 -15.672 5.254 1 91.56 189 ASP A O 1
ATOM 1513 N N . LYS A 1 190 ? 30.828 -16.625 3.33 1 95.06 190 LYS A N 1
ATOM 1514 C CA . LYS A 1 190 ? 30.344 -15.375 2.766 1 95.06 190 LYS A CA 1
ATOM 1515 C C . LYS A 1 190 ? 28.812 -15.375 2.646 1 95.06 190 LYS A C 1
ATOM 1517 O O . LYS A 1 190 ? 28.25 -16.203 1.938 1 95.06 190 LYS A O 1
ATOM 1522 N N . LEU A 1 191 ? 28.188 -14.391 3.293 1 97 191 LEU A N 1
ATOM 1523 C CA . LEU A 1 191 ? 26.734 -14.328 3.387 1 97 191 LEU A CA 1
ATOM 1524 C C . LEU A 1 191 ? 26.141 -13.586 2.193 1 97 191 LEU A C 1
ATOM 1526 O O . LEU A 1 191 ? 25.062 -13.945 1.706 1 97 191 LEU A O 1
ATOM 1530 N N . VAL A 1 192 ? 26.766 -12.539 1.797 1 98.44 192 VAL A N 1
ATOM 1531 C CA . VAL A 1 192 ? 26.219 -11.664 0.768 1 98.44 192 VAL A CA 1
ATOM 1532 C C . VAL A 1 192 ? 27.156 -11.633 -0.441 1 98.44 192 VAL A C 1
ATOM 1534 O O . VAL A 1 192 ? 28.375 -11.508 -0.291 1 98.44 192 VAL A O 1
ATOM 1537 N N . GLU A 1 193 ? 26.609 -11.805 -1.596 1 98.06 193 GLU A N 1
ATOM 1538 C CA . GLU A 1 193 ? 27.328 -11.688 -2.857 1 98.06 193 GLU A CA 1
ATOM 1539 C C . GLU A 1 193 ? 26.953 -10.398 -3.592 1 98.06 193 GLU A C 1
ATOM 1541 O O . GLU A 1 193 ? 25.781 -10.016 -3.613 1 98.06 193 GLU A O 1
ATOM 1546 N N . ILE A 1 194 ? 27.953 -9.797 -4.18 1 98.19 194 ILE A N 1
ATOM 1547 C CA . ILE A 1 194 ? 27.719 -8.672 -5.082 1 98.19 194 ILE A CA 1
ATOM 1548 C C . ILE A 1 194 ? 27.5 -9.188 -6.5 1 98.19 194 ILE A C 1
ATOM 1550 O O . ILE A 1 194 ? 28.438 -9.633 -7.164 1 98.19 194 ILE A O 1
ATOM 1554 N N . VAL A 1 195 ? 26.312 -9.031 -6.988 1 97.94 195 VAL A N 1
ATOM 1555 C CA . VAL A 1 195 ? 25.828 -9.789 -8.133 1 97.94 195 VAL A CA 1
ATOM 1556 C C . VAL A 1 195 ? 26.625 -9.422 -9.383 1 97.94 195 VAL A C 1
ATOM 1558 O O . VAL A 1 195 ? 27.062 -10.297 -10.125 1 97.94 195 VAL A O 1
ATOM 1561 N N . PRO A 1 196 ? 26.891 -8.133 -9.648 1 96 196 PRO A N 1
ATOM 1562 C CA . PRO A 1 196 ? 27.625 -7.781 -10.867 1 96 196 PRO A CA 1
ATOM 1563 C C . PRO A 1 196 ? 29.031 -8.375 -10.906 1 96 196 PRO A C 1
ATOM 1565 O O . PRO A 1 196 ? 29.625 -8.523 -11.984 1 96 196 PRO A O 1
ATOM 1568 N N . GLU A 1 197 ? 29.594 -8.773 -9.789 1 96.31 197 GLU A N 1
ATOM 1569 C CA . GLU A 1 197 ? 30.953 -9.289 -9.703 1 96.31 197 GLU A CA 1
ATOM 1570 C C . GLU A 1 197 ? 30.984 -10.805 -9.906 1 96.31 197 GLU A C 1
ATOM 1572 O O . GLU A 1 197 ? 32.062 -11.383 -10.102 1 96.31 197 GLU A O 1
ATOM 1577 N N . LEU A 1 198 ? 29.859 -11.414 -9.906 1 96.94 198 LEU A N 1
ATOM 1578 C CA . LEU A 1 198 ? 29.781 -12.859 -10.078 1 96.94 198 LEU A CA 1
ATOM 1579 C C . LEU A 1 198 ? 29.844 -13.242 -11.555 1 96.94 198 LEU A C 1
ATOM 1581 O O . LEU A 1 198 ? 29.344 -12.5 -12.406 1 96.94 198 LEU A O 1
ATOM 1585 N N . PRO A 1 199 ? 30.391 -14.414 -11.805 1 95.94 199 PRO A N 1
ATOM 1586 C CA . PRO A 1 199 ? 30.344 -14.891 -13.188 1 95.94 199 PRO A CA 1
ATOM 1587 C C . PRO A 1 199 ? 28.938 -15.25 -13.641 1 95.94 199 PRO A C 1
ATOM 1589 O O . PRO A 1 199 ? 28.078 -15.562 -12.812 1 95.94 199 PRO A O 1
ATOM 1592 N N . ASP A 1 200 ? 28.766 -15.281 -14.953 1 95.62 200 ASP A N 1
ATOM 1593 C CA . ASP A 1 200 ? 27.484 -15.688 -15.5 1 95.62 200 ASP A CA 1
ATOM 1594 C C . ASP A 1 200 ? 27.281 -17.203 -15.359 1 95.62 200 ASP A C 1
ATOM 1596 O O . ASP A 1 200 ? 28.156 -17.984 -15.703 1 95.62 200 ASP A O 1
ATOM 1600 N N . PRO A 1 201 ? 26.141 -17.531 -14.875 1 96.12 201 PRO A N 1
ATOM 1601 C CA . PRO A 1 201 ? 25.906 -18.969 -14.766 1 96.12 201 PRO A CA 1
ATOM 1602 C C . PRO A 1 201 ? 25.641 -19.625 -16.125 1 96.12 201 PRO A C 1
ATOM 1604 O O . PRO A 1 201 ? 25.125 -19 -17.031 1 96.12 201 PRO A O 1
ATOM 1607 N N . VAL A 1 202 ? 26.016 -20.906 -16.172 1 95.5 202 VAL A N 1
ATOM 1608 C CA . VAL A 1 202 ? 25.781 -21.688 -17.391 1 95.5 202 VAL A CA 1
ATOM 1609 C C . VAL A 1 202 ? 24.5 -22.5 -17.234 1 95.5 202 VAL A C 1
ATOM 1611 O O . VAL A 1 202 ? 24.391 -23.344 -16.328 1 95.5 202 VAL A O 1
ATOM 1614 N N . LEU A 1 203 ? 23.578 -22.203 -18.125 1 97.25 203 LEU A N 1
ATOM 1615 C CA . LEU A 1 203 ? 22.312 -22.938 -18.125 1 97.25 203 LEU A CA 1
ATOM 1616 C C . LEU A 1 203 ? 22.125 -23.719 -19.406 1 97.25 203 LEU A C 1
ATOM 1618 O O . LEU A 1 203 ? 22.703 -23.375 -20.438 1 97.25 203 LEU A O 1
ATOM 1622 N N . ASP A 1 204 ? 21.375 -24.828 -19.297 1 97.38 204 ASP A N 1
ATOM 1623 C CA . ASP A 1 204 ? 20.906 -25.469 -20.516 1 97.38 204 ASP A CA 1
ATOM 1624 C C . ASP A 1 204 ? 20.203 -24.484 -21.422 1 97.38 204 ASP A C 1
ATOM 1626 O O . ASP A 1 204 ? 19.391 -23.672 -20.969 1 97.38 204 ASP A O 1
ATOM 1630 N N . PRO A 1 205 ? 20.547 -24.516 -22.719 1 97.56 205 PRO A N 1
ATOM 1631 C CA . PRO A 1 205 ? 19.984 -23.531 -23.641 1 97.56 205 PRO A CA 1
ATOM 1632 C C . PRO A 1 205 ? 18.453 -23.516 -23.641 1 97.56 205 PRO A C 1
ATOM 1634 O O . PRO A 1 205 ? 17.844 -22.438 -23.766 1 97.56 205 PRO A O 1
ATOM 1637 N N . HIS A 1 206 ? 17.875 -24.656 -23.531 1 97.5 206 HIS A N 1
ATOM 1638 C CA . HIS A 1 206 ? 16.422 -24.734 -23.531 1 97.5 206 HIS A CA 1
ATOM 1639 C C . HIS A 1 206 ? 15.852 -24.078 -22.266 1 97.5 206 HIS A C 1
ATOM 1641 O O . HIS A 1 206 ? 14.82 -23.406 -22.328 1 97.5 206 HIS A O 1
ATOM 1647 N N . ILE A 1 207 ? 16.484 -24.25 -21.172 1 98 207 ILE A N 1
ATOM 1648 C CA . ILE A 1 207 ? 16.078 -23.641 -19.906 1 98 207 ILE A CA 1
ATOM 1649 C C . ILE A 1 207 ? 16.297 -22.125 -19.984 1 98 207 ILE A C 1
ATOM 1651 O O . ILE A 1 207 ? 15.414 -21.359 -19.594 1 98 207 ILE A O 1
ATOM 1655 N N . LYS A 1 208 ? 17.438 -21.734 -20.469 1 98.25 208 LYS A N 1
ATOM 1656 C CA . LYS A 1 208 ? 17.75 -20.312 -20.609 1 98.25 208 LYS A CA 1
ATOM 1657 C C . LYS A 1 208 ? 16.703 -19.594 -21.469 1 98.25 208 LYS A C 1
ATOM 1659 O O . LYS A 1 208 ? 16.25 -18.516 -21.109 1 98.25 208 LYS A O 1
ATOM 1664 N N . GLU A 1 209 ? 16.344 -20.219 -22.531 1 98.38 209 GLU A N 1
ATOM 1665 C CA . GLU A 1 209 ? 15.359 -19.641 -23.438 1 98.38 209 GLU A CA 1
ATOM 1666 C C . GLU A 1 209 ? 14.016 -19.469 -22.734 1 98.38 209 GLU A C 1
ATOM 1668 O O . GLU A 1 209 ? 13.344 -18.453 -22.922 1 98.38 209 GLU A O 1
ATOM 1673 N N . ALA A 1 210 ? 13.609 -20.469 -22.016 1 98.62 210 ALA A N 1
ATOM 1674 C CA . ALA A 1 210 ? 12.336 -20.375 -21.297 1 98.62 210 ALA A CA 1
ATOM 1675 C C . ALA A 1 210 ? 12.32 -19.188 -20.344 1 98.62 210 ALA A C 1
ATOM 1677 O O . ALA A 1 210 ? 11.352 -18.422 -20.328 1 98.62 210 ALA A O 1
ATOM 1678 N N . PHE A 1 211 ? 13.398 -18.969 -19.625 1 98.56 211 PHE A N 1
ATOM 1679 C CA . PHE A 1 211 ? 13.453 -17.875 -18.672 1 98.56 211 PHE A CA 1
ATOM 1680 C C . PHE A 1 211 ? 13.586 -16.531 -19.391 1 98.56 211 PHE A C 1
ATOM 1682 O O . PHE A 1 211 ? 13.094 -15.516 -18.906 1 98.56 211 PHE A O 1
ATOM 1689 N N . ASP A 1 212 ? 14.219 -16.531 -20.562 1 98.56 212 ASP A N 1
ATOM 1690 C CA . ASP A 1 212 ? 14.305 -15.305 -21.359 1 98.56 212 ASP A CA 1
ATOM 1691 C C . ASP A 1 212 ? 12.93 -14.875 -21.859 1 98.56 212 ASP A C 1
ATOM 1693 O O . ASP A 1 212 ? 12.602 -13.68 -21.828 1 98.56 212 ASP A O 1
ATOM 1697 N N . VAL A 1 213 ? 12.172 -15.852 -22.297 1 98.5 213 VAL A N 1
ATOM 1698 C CA . VAL A 1 213 ? 10.828 -15.555 -22.766 1 98.5 213 VAL A CA 1
ATOM 1699 C C . VAL A 1 213 ? 9.977 -15.031 -21.609 1 98.5 213 VAL A C 1
ATOM 1701 O O . VAL A 1 213 ? 9.266 -14.031 -21.75 1 98.5 213 VAL A O 1
ATOM 1704 N N . ALA A 1 214 ? 10.047 -15.703 -20.484 1 98.62 214 ALA A N 1
ATOM 1705 C CA . ALA A 1 214 ? 9.32 -15.25 -19.297 1 98.62 214 ALA A CA 1
ATOM 1706 C C . ALA A 1 214 ? 9.727 -13.828 -18.922 1 98.62 214 ALA A C 1
ATOM 1708 O O . ALA A 1 214 ? 8.875 -12.977 -18.672 1 98.62 214 ALA A O 1
ATOM 1709 N N . TYR A 1 215 ? 11.047 -13.539 -18.922 1 98.5 215 TYR A N 1
ATOM 1710 C CA . TYR A 1 215 ? 11.555 -12.203 -18.625 1 98.5 215 TYR A CA 1
ATOM 1711 C C . TYR A 1 215 ? 10.945 -11.172 -19.562 1 98.5 215 TYR A C 1
ATOM 1713 O O . TYR A 1 215 ? 10.477 -10.117 -19.125 1 98.5 215 TYR A O 1
ATOM 1721 N N . GLY A 1 216 ? 10.992 -11.508 -20.828 1 98.38 216 GLY A N 1
ATOM 1722 C CA . GLY A 1 216 ? 10.469 -10.586 -21.812 1 98.38 216 GLY A CA 1
ATOM 1723 C C . GLY A 1 216 ? 9 -10.258 -21.609 1 98.38 216 GLY A C 1
ATOM 1724 O O . GLY A 1 216 ? 8.609 -9.094 -21.688 1 98.38 216 GLY A O 1
ATOM 1725 N N . ASN A 1 217 ? 8.195 -11.234 -21.344 1 98.38 217 ASN A N 1
ATOM 1726 C CA . ASN A 1 217 ? 6.766 -11.031 -21.125 1 98.38 217 ASN A CA 1
ATOM 1727 C C . ASN A 1 217 ? 6.488 -10.258 -19.844 1 98.38 217 ASN A C 1
ATOM 1729 O O . ASN A 1 217 ? 5.652 -9.359 -19.828 1 98.38 217 ASN A O 1
ATOM 1733 N N . ILE A 1 218 ? 7.184 -10.617 -18.781 1 98.38 218 ILE A N 1
ATOM 1734 C CA . ILE A 1 218 ? 7.016 -9.938 -17.5 1 98.38 218 ILE A CA 1
ATOM 1735 C C . ILE A 1 218 ? 7.434 -8.469 -17.641 1 98.38 218 ILE A C 1
ATOM 1737 O O . ILE A 1 218 ? 6.746 -7.574 -17.156 1 98.38 218 ILE A O 1
ATOM 1741 N N . TYR A 1 219 ? 8.555 -8.242 -18.359 1 98.31 219 TYR A N 1
ATOM 1742 C CA . TYR A 1 219 ? 9.039 -6.887 -18.594 1 98.31 219 TYR A CA 1
ATOM 1743 C C . TYR A 1 219 ? 8.008 -6.066 -19.359 1 98.31 219 TYR A C 1
ATOM 1745 O O . TYR A 1 219 ? 7.68 -4.941 -18.969 1 98.31 219 TYR A O 1
ATOM 1753 N N . ALA A 1 220 ? 7.449 -6.648 -20.375 1 97.44 220 ALA A N 1
ATOM 1754 C CA . ALA A 1 220 ? 6.492 -5.938 -21.219 1 97.44 220 ALA A CA 1
ATOM 1755 C C . ALA A 1 220 ? 5.238 -5.566 -20.438 1 97.44 220 ALA A C 1
ATOM 1757 O O . ALA A 1 220 ? 4.762 -4.434 -20.516 1 97.44 220 ALA A O 1
ATOM 1758 N N . PHE A 1 221 ? 4.742 -6.453 -19.734 1 97.69 221 PHE A N 1
ATOM 1759 C CA . PHE A 1 221 ? 3.508 -6.242 -18.984 1 97.69 221 PHE A CA 1
ATOM 1760 C C . PHE A 1 221 ? 3.695 -5.152 -17.938 1 97.69 221 PHE A C 1
ATOM 1762 O O . PHE A 1 221 ? 2.842 -4.273 -17.797 1 97.69 221 PHE A O 1
ATOM 1769 N N . HIS A 1 222 ? 4.781 -5.152 -17.188 1 97.75 222 HIS A N 1
ATOM 1770 C CA . HIS A 1 222 ? 5.004 -4.203 -16.109 1 97.75 222 HIS A CA 1
ATOM 1771 C C . HIS A 1 222 ? 5.441 -2.846 -16.641 1 97.75 222 HIS A C 1
ATOM 1773 O O . HIS A 1 222 ? 5.086 -1.808 -16.078 1 97.75 222 HIS A O 1
ATOM 1779 N N . ALA A 1 223 ? 6.219 -2.857 -17.719 1 96.94 223 ALA A N 1
ATOM 1780 C CA . ALA A 1 223 ? 6.621 -1.597 -18.328 1 96.94 223 ALA A CA 1
ATOM 1781 C C . ALA A 1 223 ? 5.406 -0.819 -18.828 1 96.94 223 ALA A C 1
ATOM 1783 O O . ALA A 1 223 ? 5.395 0.414 -18.797 1 96.94 223 ALA A O 1
ATOM 1784 N N . ALA A 1 224 ? 4.406 -1.522 -19.25 1 95.25 224 ALA A N 1
ATOM 1785 C CA . ALA A 1 224 ? 3.193 -0.908 -19.766 1 95.25 224 ALA A CA 1
ATOM 1786 C C . ALA A 1 224 ? 2.404 -0.211 -18.672 1 95.25 224 ALA A C 1
ATOM 1788 O O . ALA A 1 224 ? 1.499 0.579 -18.938 1 95.25 224 ALA A O 1
ATOM 1789 N N . GLN A 1 225 ? 2.734 -0.477 -17.453 1 94.25 225 GLN A N 1
ATOM 1790 C CA . GLN A 1 225 ? 2.006 0.097 -16.328 1 94.25 225 GLN A CA 1
ATOM 1791 C C . GLN A 1 225 ? 2.5 1.506 -16.016 1 94.25 225 GLN A C 1
ATOM 1793 O O . GLN A 1 225 ? 1.903 2.211 -15.195 1 94.25 225 GLN A O 1
ATOM 1798 N N . LYS A 1 226 ? 3.59 1.954 -16.594 1 91.56 226 LYS A N 1
ATOM 1799 C CA . LYS A 1 226 ? 4.098 3.305 -16.375 1 91.56 226 LYS A CA 1
ATOM 1800 C C . LYS A 1 226 ? 3.074 4.355 -16.797 1 91.56 226 LYS A C 1
ATOM 1802 O O . LYS A 1 226 ? 2.502 4.273 -17.875 1 91.56 226 LYS A O 1
ATOM 1807 N N . SER A 1 227 ? 2.816 5.254 -15.844 1 84.69 227 SER A N 1
ATOM 1808 C CA . SER A 1 227 ? 1.892 6.348 -16.125 1 84.69 227 SER A CA 1
ATOM 1809 C C . SER A 1 227 ? 2.627 7.676 -16.25 1 84.69 227 SER A C 1
ATOM 1811 O O . SER A 1 227 ? 3.535 7.961 -15.461 1 84.69 227 SER A O 1
ATOM 1813 N N . PRO A 1 228 ? 2.188 8.438 -17.203 1 84.44 228 PRO A N 1
ATOM 1814 C CA . PRO A 1 228 ? 2.801 9.766 -17.312 1 84.44 228 PRO A CA 1
ATOM 1815 C C . PRO A 1 228 ? 2.424 10.695 -16.172 1 84.44 228 PRO A C 1
ATOM 1817 O O . PRO A 1 228 ? 1.355 10.539 -15.57 1 84.44 228 PRO A O 1
ATOM 1820 N N . GLU A 1 229 ? 3.311 11.602 -15.945 1 88.06 229 GLU A N 1
ATOM 1821 C CA . GLU A 1 229 ? 3.033 12.648 -14.961 1 88.06 229 GLU A CA 1
ATOM 1822 C C . GLU A 1 229 ? 2 13.641 -15.484 1 88.06 229 GLU A C 1
ATOM 1824 O O . GLU A 1 229 ? 2.072 14.07 -16.641 1 88.06 229 GLU A O 1
ATOM 1829 N N . ARG A 1 230 ? 0.993 13.891 -14.609 1 86.94 230 ARG A N 1
ATOM 1830 C CA . ARG A 1 230 ? -0.031 14.852 -15.008 1 86.94 230 ARG A CA 1
ATOM 1831 C C . ARG A 1 230 ? -0.096 16.016 -14.039 1 86.94 230 ARG A C 1
ATOM 1833 O O . ARG A 1 230 ? -0.179 15.828 -12.828 1 86.94 230 ARG A O 1
ATOM 1840 N N . SER A 1 231 ? -0.008 17.172 -14.586 1 92.38 231 SER A N 1
ATOM 1841 C CA . SER A 1 231 ? -0.224 18.406 -13.82 1 92.38 231 SER A CA 1
ATOM 1842 C C . SER A 1 231 ? -1.669 18.875 -13.93 1 92.38 231 SER A C 1
ATOM 1844 O O . SER A 1 231 ? -2.248 18.859 -15.023 1 92.38 231 SER A O 1
ATOM 1846 N N . VAL A 1 232 ? -2.217 19.234 -12.773 1 93.62 232 VAL A N 1
ATOM 1847 C CA . VAL A 1 232 ? -3.598 19.703 -12.719 1 93.62 232 VAL A CA 1
ATOM 1848 C C . VAL A 1 232 ? -3.643 21.125 -12.141 1 93.62 232 VAL A C 1
ATOM 1850 O O . VAL A 1 232 ? -3.074 21.391 -11.078 1 93.62 232 VAL A O 1
ATOM 1853 N N . GLU A 1 233 ? -4.227 22 -12.906 1 96.12 233 GLU A N 1
ATOM 1854 C CA . GLU A 1 233 ? -4.543 23.297 -12.336 1 96.12 233 GLU A CA 1
ATOM 1855 C C . GLU A 1 233 ? -5.953 23.328 -11.75 1 96.12 233 GLU A C 1
ATOM 1857 O O . GLU A 1 233 ? -6.918 23.625 -12.461 1 96.12 233 GLU A O 1
ATOM 1862 N N . ASN A 1 234 ? -6.062 23.078 -10.539 1 91.94 234 ASN A N 1
ATOM 1863 C CA . ASN A 1 234 ? -7.355 22.922 -9.883 1 91.94 234 ASN A CA 1
ATOM 1864 C C . ASN A 1 234 ? -8.117 24.25 -9.82 1 91.94 234 ASN A C 1
ATOM 1866 O O . ASN A 1 234 ? -9.344 24.266 -9.82 1 91.94 234 ASN A O 1
ATOM 1870 N N . MET A 1 235 ? -7.391 25.312 -9.586 1 93.06 235 MET A N 1
ATOM 1871 C CA . MET A 1 235 ? -7.812 26.719 -9.648 1 93.06 235 MET A CA 1
ATOM 1872 C C . MET A 1 235 ? -6.746 27.578 -10.312 1 93.06 235 MET A C 1
ATOM 1874 O O . MET A 1 235 ? -5.566 27.219 -10.32 1 93.06 235 MET A O 1
ATOM 1878 N N . LYS A 1 236 ? -7.254 28.719 -10.836 1 94.94 236 LYS A N 1
ATOM 1879 C CA . LYS A 1 236 ? -6.285 29.578 -11.5 1 94.94 236 LYS A CA 1
ATOM 1880 C C . LYS A 1 236 ? -5.121 29.922 -10.57 1 94.94 236 LYS A C 1
ATOM 1882 O O . LYS A 1 236 ? -5.328 30.438 -9.469 1 94.94 236 LYS A O 1
ATOM 1887 N N . GLY A 1 237 ? -3.953 29.547 -10.977 1 97.06 237 GLY A N 1
ATOM 1888 C CA . GLY A 1 237 ? -2.748 29.859 -10.219 1 97.06 237 GLY A CA 1
ATOM 1889 C C . GLY A 1 237 ? -2.395 28.797 -9.195 1 97.06 237 GLY A C 1
ATOM 1890 O O . GLY A 1 237 ? -1.451 28.969 -8.422 1 97.06 237 GLY A O 1
ATOM 1891 N N . VAL A 1 238 ? -3.152 27.734 -9.133 1 97.62 238 VAL A N 1
ATOM 1892 C CA . VAL A 1 238 ? -2.9 26.641 -8.203 1 97.62 238 VAL A CA 1
ATOM 1893 C C . VAL A 1 238 ? -2.576 25.375 -8.984 1 97.62 238 VAL A C 1
ATOM 1895 O O . VAL A 1 238 ? -3.479 24.672 -9.453 1 97.62 238 VAL A O 1
ATOM 1898 N N . GLN A 1 239 ? -1.286 25.047 -9.078 1 97.44 239 GLN A N 1
ATOM 1899 C CA . GLN A 1 239 ? -0.824 23.875 -9.812 1 97.44 239 GLN A CA 1
ATOM 1900 C C . GLN A 1 239 ? -0.467 22.734 -8.867 1 97.44 239 GLN A C 1
ATOM 1902 O O . GLN A 1 239 ? 0.256 22.938 -7.891 1 97.44 239 GLN A O 1
ATOM 1907 N N . CYS A 1 240 ? -1.054 21.547 -9.195 1 97.75 240 CYS A N 1
ATOM 1908 C CA . CYS A 1 240 ? -0.771 20.359 -8.406 1 97.75 240 CYS A CA 1
ATOM 1909 C C . CYS A 1 240 ? -0.387 19.188 -9.305 1 97.75 240 CYS A C 1
ATOM 1911 O O . CYS A 1 240 ? -0.875 19.078 -10.438 1 97.75 240 CYS A O 1
ATOM 1913 N N . LYS A 1 241 ? 0.456 18.375 -8.836 1 95.94 241 LYS A N 1
ATOM 1914 C CA . LYS A 1 241 ? 0.767 17.156 -9.57 1 95.94 241 LYS A CA 1
ATOM 1915 C C . LYS A 1 241 ? 1.231 16.047 -8.633 1 95.94 241 LYS A C 1
ATOM 1917 O O . LYS A 1 241 ? 1.534 16.312 -7.465 1 95.94 241 LYS A O 1
ATOM 1922 N N . ARG A 1 242 ? 1.181 14.883 -9.086 1 94.69 242 ARG A N 1
ATOM 1923 C CA . ARG A 1 242 ? 1.689 13.688 -8.422 1 94.69 242 ARG A CA 1
ATOM 1924 C C . ARG A 1 242 ? 2.879 13.109 -9.18 1 94.69 242 ARG A C 1
ATOM 1926 O O . ARG A 1 242 ? 2.791 12.844 -10.375 1 94.69 242 ARG A O 1
ATOM 1933 N N . VAL A 1 243 ? 4.008 12.961 -8.461 1 95.62 243 VAL A N 1
ATOM 1934 C CA . VAL A 1 243 ? 5.246 12.523 -9.102 1 95.62 243 VAL A CA 1
ATOM 1935 C C . VAL A 1 243 ? 5.656 11.164 -8.539 1 95.62 243 VAL A C 1
ATOM 1937 O O . VAL A 1 243 ? 5.691 10.969 -7.324 1 95.62 243 VAL A O 1
ATOM 1940 N N . ALA A 1 244 ? 6.008 10.273 -9.477 1 95.69 244 ALA A N 1
ATOM 1941 C CA . ALA A 1 244 ? 6.457 8.938 -9.086 1 95.69 244 ALA A CA 1
ATOM 1942 C C . ALA A 1 244 ? 7.953 8.93 -8.789 1 95.69 244 ALA A C 1
ATOM 1944 O O . ALA A 1 244 ? 8.742 9.531 -9.523 1 95.69 244 ALA A O 1
ATOM 1945 N N . ARG A 1 245 ? 8.344 8.352 -7.672 1 97.19 245 ARG A N 1
ATOM 1946 C CA . ARG A 1 245 ? 9.727 8.062 -7.312 1 97.19 245 ARG A CA 1
ATOM 1947 C C . ARG A 1 245 ? 9.906 6.598 -6.934 1 97.19 245 ARG A C 1
ATOM 1949 O O . ARG A 1 245 ? 9.023 6 -6.309 1 97.19 245 ARG A O 1
ATOM 1956 N N . SER A 1 246 ? 11.047 5.992 -7.355 1 97.62 246 SER A N 1
ATOM 1957 C CA . SER A 1 246 ? 11.328 4.613 -6.961 1 97.62 246 SER A CA 1
ATOM 1958 C C . SER A 1 246 ? 11.688 4.523 -5.484 1 97.62 246 SER A C 1
ATOM 1960 O O . SER A 1 246 ? 12.234 5.473 -4.914 1 97.62 246 SER A O 1
ATOM 1962 N N . ILE A 1 247 ? 11.281 3.461 -4.84 1 98.06 247 ILE A N 1
ATOM 1963 C CA . ILE A 1 247 ? 11.859 3.133 -3.541 1 98.06 247 ILE A CA 1
ATOM 1964 C C . ILE A 1 247 ? 13.336 2.77 -3.711 1 98.06 247 ILE A C 1
ATOM 1966 O O . ILE A 1 247 ? 13.672 1.852 -4.465 1 98.06 247 ILE A O 1
ATOM 1970 N N . ASN A 1 248 ? 14.172 3.432 -3.029 1 97.31 248 ASN A N 1
ATOM 1971 C CA . ASN A 1 248 ? 15.602 3.395 -3.307 1 97.31 248 ASN A CA 1
ATOM 1972 C C . ASN A 1 248 ? 16.188 2.006 -3.062 1 97.31 248 ASN A C 1
ATOM 1974 O O . ASN A 1 248 ? 16.953 1.496 -3.881 1 97.31 248 ASN A O 1
ATOM 1978 N N . SER A 1 249 ? 15.844 1.392 -1.973 1 98.31 249 SER A N 1
ATOM 1979 C CA . SER A 1 249 ? 16.375 0.09 -1.583 1 98.31 249 SER A CA 1
ATOM 1980 C C . SER A 1 249 ? 15.258 -0.898 -1.28 1 98.31 249 SER A C 1
ATOM 1982 O O . SER A 1 249 ? 14.43 -0.661 -0.393 1 98.31 249 SER A O 1
ATOM 1984 N N . VAL A 1 250 ? 15.25 -2.078 -1.997 1 98.81 250 VAL A N 1
ATOM 1985 C CA . VAL A 1 250 ? 14.18 -3.049 -1.815 1 98.81 250 VAL A CA 1
ATOM 1986 C C . VAL A 1 250 ? 14.766 -4.438 -1.574 1 98.81 250 VAL A C 1
ATOM 1988 O O . VAL A 1 250 ? 15.859 -4.742 -2.055 1 98.81 250 VAL A O 1
ATOM 1991 N N . GLY A 1 251 ? 14.094 -5.223 -0.758 1 98.88 251 GLY A N 1
ATOM 1992 C CA . GLY A 1 251 ? 14.414 -6.617 -0.506 1 98.88 251 GLY A CA 1
ATOM 1993 C C . GLY A 1 251 ? 13.438 -7.582 -1.156 1 98.88 251 GLY A C 1
ATOM 1994 O O . GLY A 1 251 ? 12.227 -7.398 -1.072 1 98.88 251 GLY A O 1
ATOM 1995 N N . LEU A 1 252 ? 14.008 -8.578 -1.787 1 98.81 252 LEU A N 1
ATOM 1996 C CA . LEU A 1 252 ? 13.219 -9.586 -2.477 1 98.81 252 LEU A CA 1
ATOM 1997 C C . LEU A 1 252 ? 13.469 -10.969 -1.878 1 98.81 252 LEU A C 1
ATOM 1999 O O . LEU A 1 252 ? 14.586 -11.484 -1.935 1 98.81 252 LEU A O 1
ATOM 2003 N N . TYR A 1 253 ? 12.43 -11.562 -1.365 1 98.25 253 TYR A N 1
ATOM 2004 C CA . TYR A 1 253 ? 12.562 -12.906 -0.824 1 98.25 253 TYR A CA 1
ATOM 2005 C C . TYR A 1 253 ? 12.148 -13.953 -1.854 1 98.25 253 TYR A C 1
ATOM 2007 O O . TYR A 1 253 ? 11.016 -13.945 -2.33 1 98.25 253 TYR A O 1
ATOM 2015 N N . VAL A 1 254 ? 13.039 -14.797 -2.139 1 97.62 254 VAL A N 1
ATOM 2016 C CA . VAL A 1 254 ? 12.812 -15.898 -3.07 1 97.62 254 VAL A CA 1
ATOM 2017 C C . VAL A 1 254 ? 12.914 -17.234 -2.33 1 97.62 254 VAL A C 1
ATOM 2019 O O . VAL A 1 254 ? 14.008 -17.625 -1.917 1 97.62 254 VAL A O 1
ATOM 2022 N N . PRO A 1 255 ? 11.828 -17.891 -2.252 1 92.44 255 PRO A N 1
ATOM 2023 C CA . PRO A 1 255 ? 11.82 -19.141 -1.492 1 92.44 255 PRO A CA 1
ATOM 2024 C C . PRO A 1 255 ? 12.781 -20.188 -2.055 1 92.44 255 PRO A C 1
ATOM 2026 O O . PRO A 1 255 ? 13.102 -20.156 -3.246 1 92.44 255 PRO A O 1
ATOM 2029 N N . GLY A 1 256 ? 13.25 -21 -1.135 1 87.62 256 GLY A N 1
ATOM 2030 C CA . GLY A 1 256 ? 14.055 -22.172 -1.429 1 87.62 256 GLY A CA 1
ATOM 2031 C C . GLY A 1 256 ? 13.602 -23.406 -0.682 1 87.62 256 GLY A C 1
ATOM 2032 O O . GLY A 1 256 ? 12.398 -23.641 -0.516 1 87.62 256 GLY A O 1
ATOM 2033 N N . GLY A 1 257 ? 14.508 -24.219 -0.37 1 73.62 257 GLY A N 1
ATOM 2034 C CA . GLY A 1 257 ? 14.164 -25.469 0.311 1 73.62 257 GLY A CA 1
ATOM 2035 C C . GLY A 1 257 ? 13.805 -26.594 -0.64 1 73.62 257 GLY A C 1
ATOM 2036 O O . GLY A 1 257 ? 14.586 -26.922 -1.537 1 73.62 257 GLY A O 1
ATOM 2037 N N . THR A 1 258 ? 12.531 -26.984 -0.469 1 70.06 258 THR A N 1
ATOM 2038 C CA . THR A 1 258 ? 12.109 -28.141 -1.254 1 70.06 258 THR A CA 1
ATOM 2039 C C . THR A 1 258 ? 11.867 -27.75 -2.707 1 70.06 258 THR A C 1
ATOM 2041 O O . THR A 1 258 ? 11.906 -28.594 -3.604 1 70.06 258 THR A O 1
ATOM 2044 N N . ALA A 1 259 ? 11.594 -26.516 -2.908 1 76.88 259 ALA A N 1
ATOM 2045 C CA . ALA A 1 259 ? 11.438 -26.016 -4.273 1 76.88 259 ALA A CA 1
ATOM 2046 C C . ALA A 1 259 ? 12.016 -24.609 -4.41 1 76.88 259 ALA A C 1
ATOM 2048 O O . ALA A 1 259 ? 11.492 -23.656 -3.834 1 76.88 259 ALA A O 1
ATOM 2049 N N . VAL A 1 260 ? 13.164 -24.562 -5.164 1 88.88 260 VAL A N 1
ATOM 2050 C CA . VAL A 1 260 ? 13.711 -23.25 -5.488 1 88.88 260 VAL A CA 1
ATOM 2051 C C . VAL A 1 260 ? 12.906 -22.609 -6.625 1 88.88 260 VAL A C 1
ATOM 2053 O O . VAL A 1 260 ? 12.609 -23.281 -7.621 1 88.88 260 VAL A O 1
ATOM 2056 N N . LEU A 1 261 ? 12.523 -21.328 -6.469 1 94.5 261 LEU A N 1
ATOM 2057 C CA . LEU A 1 261 ? 11.586 -20.719 -7.406 1 94.5 261 LEU A CA 1
ATOM 2058 C C . LEU A 1 261 ? 12.25 -19.562 -8.164 1 94.5 261 LEU A C 1
ATOM 2060 O O . LEU A 1 261 ? 11.945 -18.406 -7.918 1 94.5 261 LEU A O 1
ATOM 2064 N N . PRO A 1 262 ? 13.047 -19.875 -9.203 1 97.44 262 PRO A N 1
ATOM 2065 C CA . PRO A 1 262 ? 13.625 -18.812 -10.023 1 97.44 262 PRO A CA 1
ATOM 2066 C C . PRO A 1 262 ? 12.562 -17.906 -10.664 1 97.44 262 PRO A C 1
ATOM 2068 O O . PRO A 1 262 ? 12.82 -16.75 -10.945 1 97.44 262 PRO A O 1
ATOM 2071 N N . SER A 1 263 ? 11.367 -18.438 -10.875 1 98.12 263 SER A N 1
ATOM 2072 C CA . SER A 1 263 ? 10.273 -17.625 -11.422 1 98.12 263 SER A CA 1
ATOM 2073 C C . SER A 1 263 ? 9.953 -16.453 -10.516 1 98.12 263 SER A C 1
ATOM 2075 O O . SER A 1 263 ? 9.688 -15.344 -11 1 98.12 263 SER A O 1
ATOM 2077 N N . THR A 1 264 ? 10 -16.656 -9.195 1 97.56 264 THR A N 1
ATOM 2078 C CA . THR A 1 264 ? 9.727 -15.594 -8.227 1 97.56 264 THR A CA 1
ATOM 2079 C C . THR A 1 264 ? 10.797 -14.508 -8.289 1 97.56 264 THR A C 1
ATOM 2081 O O . THR A 1 264 ? 10.5 -13.328 -8.109 1 97.56 264 THR A O 1
ATOM 2084 N N . ALA A 1 265 ? 12.039 -14.914 -8.594 1 98.44 265 ALA A N 1
ATOM 2085 C CA . ALA A 1 265 ? 13.102 -13.93 -8.766 1 98.44 265 ALA A CA 1
ATOM 2086 C C . ALA A 1 265 ? 12.758 -12.945 -9.891 1 98.44 265 ALA A C 1
ATOM 2088 O O . ALA A 1 265 ? 12.914 -11.734 -9.734 1 98.44 265 ALA A O 1
ATOM 2089 N N . LEU A 1 266 ? 12.258 -13.516 -10.969 1 98.69 266 LEU A N 1
ATOM 2090 C CA . LEU A 1 266 ? 11.883 -12.656 -12.094 1 98.69 266 LEU A CA 1
ATOM 2091 C C . LEU A 1 266 ? 10.68 -11.789 -11.727 1 98.69 266 LEU A C 1
ATOM 2093 O O . LEU A 1 266 ? 10.688 -10.578 -11.969 1 98.69 266 LEU A O 1
ATOM 2097 N N . MET A 1 267 ? 9.68 -12.414 -11.102 1 98.62 267 MET A N 1
ATOM 2098 C CA . MET A 1 267 ? 8.43 -11.727 -10.789 1 98.62 267 MET A CA 1
ATOM 2099 C C . MET A 1 267 ? 8.672 -10.539 -9.867 1 98.62 267 MET A C 1
ATOM 2101 O O . MET A 1 267 ? 7.938 -9.547 -9.906 1 98.62 267 MET A O 1
ATOM 2105 N N . LEU A 1 268 ? 9.711 -10.586 -9.086 1 98.75 268 LEU A N 1
ATOM 2106 C CA . LEU A 1 268 ? 9.992 -9.516 -8.133 1 98.75 268 LEU A CA 1
ATOM 2107 C C . LEU A 1 268 ? 11.039 -8.555 -8.68 1 98.75 268 LEU A C 1
ATOM 2109 O O . LEU A 1 268 ? 10.875 -7.34 -8.602 1 98.75 268 LEU A O 1
ATOM 2113 N N . ALA A 1 269 ? 12.07 -9.031 -9.344 1 98.81 269 ALA A N 1
ATOM 2114 C CA . ALA A 1 269 ? 13.227 -8.211 -9.719 1 98.81 269 ALA A CA 1
ATOM 2115 C C . ALA A 1 269 ? 12.93 -7.387 -10.969 1 98.81 269 ALA A C 1
ATOM 2117 O O . ALA A 1 269 ? 13.453 -6.281 -11.125 1 98.81 269 ALA A O 1
ATOM 2118 N N . VAL A 1 270 ? 12.109 -7.871 -11.852 1 98.88 270 VAL A N 1
ATOM 2119 C CA . VAL A 1 270 ? 11.859 -7.168 -13.102 1 98.88 270 VAL A CA 1
ATOM 2120 C C . VAL A 1 270 ? 11.141 -5.848 -12.82 1 98.88 270 VAL A C 1
ATOM 2122 O O . VAL A 1 270 ? 11.586 -4.785 -13.266 1 98.88 270 VAL A O 1
ATOM 2125 N N . PRO A 1 271 ? 10.031 -5.879 -12.047 1 98.75 271 PRO A N 1
ATOM 2126 C CA . PRO A 1 271 ? 9.422 -4.578 -11.758 1 98.75 271 PRO A CA 1
ATOM 2127 C C . PRO A 1 271 ? 10.352 -3.66 -10.961 1 98.75 271 PRO A C 1
ATOM 2129 O O . PRO A 1 271 ? 10.312 -2.439 -11.133 1 98.75 271 PRO A O 1
ATOM 2132 N N . ALA A 1 272 ? 11.148 -4.195 -10.07 1 98.81 272 ALA A N 1
ATOM 2133 C CA . ALA A 1 272 ? 12.133 -3.385 -9.352 1 98.81 272 ALA A CA 1
ATOM 2134 C C . ALA A 1 272 ? 13.102 -2.711 -10.32 1 98.81 272 ALA A C 1
ATOM 2136 O O . ALA A 1 272 ? 13.422 -1.532 -10.164 1 98.81 272 ALA A O 1
ATOM 2137 N N . GLN A 1 273 ? 13.516 -3.461 -11.328 1 98.62 273 GLN A N 1
ATOM 2138 C CA . GLN A 1 273 ? 14.391 -2.957 -12.383 1 98.62 273 GLN A CA 1
ATOM 2139 C C . GLN A 1 273 ? 13.734 -1.811 -13.141 1 98.62 273 GLN A C 1
ATOM 2141 O O . GLN A 1 273 ? 14.344 -0.753 -13.328 1 98.62 273 GLN A O 1
ATOM 2146 N N . ILE A 1 274 ? 12.539 -2.049 -13.555 1 98.56 274 ILE A N 1
ATOM 2147 C CA . ILE A 1 274 ? 11.805 -1.064 -14.344 1 98.56 274 ILE A CA 1
ATOM 2148 C C . ILE A 1 274 ? 11.586 0.201 -13.516 1 98.56 274 ILE A C 1
ATOM 2150 O O . ILE A 1 274 ? 11.695 1.314 -14.031 1 98.56 274 ILE A O 1
ATOM 2154 N N . ALA A 1 275 ? 11.289 0.086 -12.219 1 98.12 275 ALA A N 1
ATOM 2155 C CA . ALA A 1 275 ? 11.039 1.218 -11.328 1 98.12 275 ALA A CA 1
ATOM 2156 C C . ALA A 1 275 ? 12.312 2.043 -11.125 1 98.12 275 ALA A C 1
ATOM 2158 O O . ALA A 1 275 ? 12.242 3.234 -10.82 1 98.12 275 ALA A O 1
ATOM 2159 N N . GLY A 1 276 ? 13.477 1.396 -11.227 1 98 276 GLY A N 1
ATOM 2160 C CA . GLY A 1 276 ? 14.742 2.092 -11.055 1 98 276 GLY A CA 1
ATOM 2161 C C . GLY A 1 276 ? 15.266 2.031 -9.633 1 98 276 GLY A C 1
ATOM 2162 O O . GLY A 1 276 ? 15.93 2.965 -9.164 1 98 276 GLY A O 1
ATOM 2163 N N . CYS A 1 277 ? 14.922 1.036 -8.883 1 98.5 277 CYS A N 1
ATOM 2164 C CA . CYS A 1 277 ? 15.469 0.871 -7.539 1 98.5 277 CYS A CA 1
ATOM 2165 C C . CYS A 1 277 ? 16.984 0.755 -7.578 1 98.5 277 CYS A C 1
ATOM 2167 O O . CYS A 1 277 ? 17.531 -0.006 -8.375 1 98.5 277 CYS A O 1
ATOM 2169 N N . LYS A 1 278 ? 17.641 1.42 -6.703 1 97.94 278 LYS A N 1
ATOM 2170 C CA . LYS A 1 278 ? 19.094 1.516 -6.766 1 97.94 278 LYS A CA 1
ATOM 2171 C C . LYS A 1 278 ? 19.766 0.304 -6.113 1 97.94 278 LYS A C 1
ATOM 2173 O O . LYS A 1 278 ? 20.734 -0.23 -6.629 1 97.94 278 LYS A O 1
ATOM 2178 N N . THR A 1 279 ? 19.25 -0.082 -4.984 1 98.69 279 THR A N 1
ATOM 2179 C CA . THR A 1 279 ? 19.734 -1.26 -4.273 1 98.69 279 THR A CA 1
ATOM 2180 C C . THR A 1 279 ? 18.656 -2.342 -4.227 1 98.69 279 THR A C 1
ATOM 2182 O O . THR A 1 279 ? 17.594 -2.135 -3.656 1 98.69 279 THR A O 1
ATOM 2185 N N . ILE A 1 280 ? 18.953 -3.455 -4.844 1 98.88 280 ILE A N 1
ATOM 2186 C CA . ILE A 1 280 ? 18.047 -4.594 -4.863 1 98.88 280 ILE A CA 1
ATOM 2187 C C . ILE A 1 280 ? 18.703 -5.801 -4.203 1 98.88 280 ILE A C 1
ATOM 2189 O O . ILE A 1 280 ? 19.625 -6.395 -4.77 1 98.88 280 ILE A O 1
ATOM 2193 N N . VAL A 1 281 ? 18.234 -6.203 -3.018 1 98.94 281 VAL A N 1
ATOM 2194 C CA . VAL A 1 281 ? 18.766 -7.352 -2.283 1 98.94 281 VAL A CA 1
ATOM 2195 C C . VAL A 1 281 ? 17.828 -8.547 -2.459 1 98.94 281 VAL A C 1
ATOM 2197 O O . VAL A 1 281 ? 16.672 -8.5 -2.068 1 98.94 281 VAL A O 1
ATOM 2200 N N . LEU A 1 282 ? 18.328 -9.547 -3.053 1 98.88 282 LEU A N 1
ATOM 2201 C CA . LEU A 1 282 ? 17.578 -10.789 -3.195 1 98.88 282 LEU A CA 1
ATOM 2202 C C . LEU A 1 282 ? 18.047 -11.828 -2.176 1 98.88 282 LEU A C 1
ATOM 2204 O O . LEU A 1 282 ? 19.234 -12.164 -2.125 1 98.88 282 LEU A O 1
ATOM 2208 N N . ALA A 1 283 ? 17.141 -12.297 -1.341 1 98.69 283 ALA A N 1
ATOM 2209 C CA . ALA A 1 283 ? 17.453 -13.312 -0.339 1 98.69 283 ALA A CA 1
ATOM 2210 C C . ALA A 1 283 ? 16.906 -14.68 -0.752 1 98.69 283 ALA A C 1
ATOM 2212 O O . ALA A 1 283 ? 15.742 -14.797 -1.141 1 98.69 283 ALA A O 1
ATOM 2213 N N . THR A 1 284 ? 17.719 -15.656 -0.688 1 98 284 THR A N 1
ATOM 2214 C CA . THR A 1 284 ? 17.344 -17.031 -0.984 1 98 284 THR A CA 1
ATOM 2215 C C . THR A 1 284 ? 18.219 -18 -0.191 1 98 284 THR A C 1
ATOM 2217 O O . THR A 1 284 ? 19.406 -17.766 -0.001 1 98 284 THR A O 1
ATOM 2220 N N . PRO A 1 285 ? 17.625 -19.062 0.329 1 96.5 285 PRO A N 1
ATOM 2221 C CA . PRO A 1 285 ? 18.469 -20.047 1.015 1 96.5 285 PRO A CA 1
ATOM 2222 C C . PRO A 1 285 ? 19.578 -20.594 0.126 1 96.5 285 PRO A C 1
ATOM 2224 O O . PRO A 1 285 ? 19.375 -20.797 -1.074 1 96.5 285 PRO A O 1
ATOM 2227 N N . PRO A 1 286 ? 20.75 -20.859 0.708 1 95.94 286 PRO A N 1
ATOM 2228 C CA . PRO A 1 286 ? 21.828 -21.453 -0.078 1 95.94 286 PRO A CA 1
ATOM 2229 C C . PRO A 1 286 ? 21.547 -22.906 -0.452 1 95.94 286 PRO A C 1
ATOM 2231 O O . PRO A 1 286 ? 20.75 -23.578 0.211 1 95.94 286 PRO A O 1
ATOM 2234 N N . THR A 1 287 ? 22.219 -23.297 -1.518 1 93.06 287 THR A N 1
ATOM 2235 C CA . THR A 1 287 ? 22.219 -24.719 -1.834 1 93.06 287 THR A CA 1
ATOM 2236 C C . THR A 1 287 ? 23.016 -25.5 -0.798 1 93.06 287 THR A C 1
ATOM 2238 O O . THR A 1 287 ? 23.703 -24.922 0.043 1 93.06 287 THR A O 1
ATOM 2241 N N . GLN A 1 288 ? 22.891 -26.828 -0.881 1 90.69 288 GLN A N 1
ATOM 2242 C CA . GLN A 1 288 ? 23.562 -27.672 0.092 1 90.69 288 GLN A CA 1
ATOM 2243 C C . GLN A 1 288 ? 25.078 -27.469 0.04 1 90.69 288 GLN A C 1
ATOM 2245 O O . GLN A 1 288 ? 25.766 -27.641 1.049 1 90.69 288 GLN A O 1
ATOM 2250 N N . ASP A 1 289 ? 25.578 -27.047 -1.103 1 91.75 289 ASP A N 1
ATOM 2251 C CA . ASP A 1 289 ? 27.016 -26.812 -1.254 1 91.75 289 ASP A CA 1
ATOM 2252 C C . ASP A 1 289 ? 27.375 -25.375 -0.905 1 91.75 289 ASP A C 1
ATOM 2254 O O . ASP A 1 289 ? 28.516 -24.953 -1.128 1 91.75 289 ASP A O 1
ATOM 2258 N N . GLY A 1 290 ? 26.359 -24.609 -0.502 1 92.81 290 GLY A N 1
ATOM 2259 C CA . GLY A 1 290 ? 26.609 -23.266 -0.032 1 92.81 290 GLY A CA 1
ATOM 2260 C C . GLY A 1 290 ? 26.562 -22.219 -1.141 1 92.81 290 GLY A C 1
ATOM 2261 O O . GLY A 1 290 ? 26.953 -21.078 -0.937 1 92.81 290 GLY A O 1
ATOM 2262 N N . ASN A 1 291 ? 26.125 -22.641 -2.242 1 93.56 291 ASN A N 1
ATOM 2263 C CA . ASN A 1 291 ? 26.078 -21.734 -3.391 1 93.56 291 ASN A CA 1
ATOM 2264 C C . ASN A 1 291 ? 24.656 -21.281 -3.697 1 93.56 291 ASN A C 1
ATOM 2266 O O . ASN A 1 291 ? 23.734 -21.547 -2.926 1 93.56 291 ASN A O 1
ATOM 2270 N N . ILE A 1 292 ? 24.562 -20.422 -4.707 1 95.31 292 ILE A N 1
ATOM 2271 C CA . ILE A 1 292 ? 23.281 -19.922 -5.188 1 95.31 292 ILE A CA 1
ATOM 2272 C C . ILE A 1 292 ? 22.781 -20.797 -6.332 1 95.31 292 ILE A C 1
ATOM 2274 O O . ILE A 1 292 ? 23.562 -21.188 -7.207 1 95.31 292 ILE A O 1
ATOM 2278 N N . CYS A 1 293 ? 21.531 -21.156 -6.293 1 95.31 293 CYS A N 1
ATOM 2279 C CA . CYS A 1 293 ? 20.922 -21.844 -7.426 1 95.31 293 CYS A CA 1
ATOM 2280 C C . CYS A 1 293 ? 21.219 -21.109 -8.727 1 95.31 293 CYS A C 1
ATOM 2282 O O . CYS A 1 293 ? 20.969 -19.906 -8.836 1 95.31 293 CYS A O 1
ATOM 2284 N N . LYS A 1 294 ? 21.688 -21.828 -9.758 1 96 294 LYS A N 1
ATOM 2285 C CA . LYS A 1 294 ? 22.172 -21.203 -10.984 1 96 294 LYS A CA 1
ATOM 2286 C C . LYS A 1 294 ? 21.047 -20.453 -11.703 1 96 294 LYS A C 1
ATOM 2288 O O . LYS A 1 294 ? 21.281 -19.391 -12.273 1 96 294 LYS A O 1
ATOM 2293 N N . GLU A 1 295 ? 19.844 -21.031 -11.695 1 97.25 295 GLU A N 1
ATOM 2294 C CA . GLU A 1 295 ? 18.719 -20.375 -12.359 1 97.25 295 GLU A CA 1
ATOM 2295 C C . GLU A 1 295 ? 18.328 -19.094 -11.648 1 97.25 295 GLU A C 1
ATOM 2297 O O . GLU A 1 295 ? 17.969 -18.094 -12.289 1 97.25 295 GLU A O 1
ATOM 2302 N N . VAL A 1 296 ? 18.406 -19.062 -10.305 1 97.94 296 VAL A N 1
ATOM 2303 C CA . VAL A 1 296 ? 18.109 -17.859 -9.523 1 97.94 296 VAL A CA 1
ATOM 2304 C C . VAL A 1 296 ? 19.156 -16.781 -9.828 1 97.94 296 VAL A C 1
ATOM 2306 O O . VAL A 1 296 ? 18.812 -15.617 -10.039 1 97.94 296 VAL A O 1
ATOM 2309 N N . LEU A 1 297 ? 20.406 -17.219 -9.836 1 98.06 297 LEU A N 1
ATOM 2310 C CA . LEU A 1 297 ? 21.484 -16.281 -10.148 1 98.06 297 LEU A CA 1
ATOM 2311 C C . LEU A 1 297 ? 21.312 -15.695 -11.547 1 98.06 297 LEU A C 1
ATOM 2313 O O . LEU A 1 297 ? 21.5 -14.5 -11.742 1 98.06 297 LEU A O 1
ATOM 2317 N N . TYR A 1 298 ? 20.953 -16.547 -12.531 1 98.38 298 TYR A N 1
ATOM 2318 C CA . TYR A 1 298 ? 20.734 -16.078 -13.898 1 98.38 298 TYR A CA 1
ATOM 2319 C C . TYR A 1 298 ? 19.641 -15.016 -13.945 1 98.38 298 TYR A C 1
ATOM 2321 O O . TYR A 1 298 ? 19.828 -13.953 -14.547 1 98.38 298 TYR A O 1
ATOM 2329 N N . CYS A 1 299 ? 18.5 -15.32 -13.281 1 98.56 299 CYS A N 1
ATOM 2330 C CA . CYS A 1 299 ? 17.375 -14.391 -13.25 1 98.56 299 CYS A CA 1
ATOM 2331 C C . CYS A 1 299 ? 17.766 -13.094 -12.547 1 98.56 299 CYS A C 1
ATOM 2333 O O . CYS A 1 299 ? 17.406 -12.008 -13.008 1 98.56 299 CYS A O 1
ATOM 2335 N N . ALA A 1 300 ? 18.469 -13.18 -11.445 1 98.44 300 ALA A N 1
ATOM 2336 C CA . ALA A 1 300 ? 18.906 -12.023 -10.664 1 98.44 300 ALA A CA 1
ATOM 2337 C C . ALA A 1 300 ? 19.797 -11.102 -11.492 1 98.44 300 ALA A C 1
ATOM 2339 O O . ALA A 1 300 ? 19.594 -9.883 -11.508 1 98.44 300 ALA A O 1
ATOM 2340 N N . LYS A 1 301 ? 20.734 -11.656 -12.156 1 98.06 301 LYS A N 1
ATOM 2341 C CA . LYS A 1 301 ? 21.641 -10.883 -12.992 1 98.06 301 LYS A CA 1
ATOM 2342 C C . LYS A 1 301 ? 20.875 -10.195 -14.125 1 98.06 301 LYS A C 1
ATOM 2344 O O . LYS A 1 301 ? 21.078 -9.008 -14.383 1 98.06 301 LYS A O 1
ATOM 2349 N N . LYS A 1 302 ? 20.047 -10.922 -14.742 1 97.94 302 LYS A N 1
ATOM 2350 C CA . LYS A 1 302 ? 19.297 -10.406 -15.875 1 97.94 302 LYS A CA 1
ATOM 2351 C C . LYS A 1 302 ? 18.391 -9.25 -15.461 1 97.94 302 LYS A C 1
ATOM 2353 O O . LYS A 1 302 ? 18.203 -8.297 -16.219 1 97.94 302 LYS A O 1
ATOM 2358 N N . ALA A 1 303 ? 17.844 -9.359 -14.273 1 98.44 303 ALA A N 1
ATOM 2359 C CA . ALA A 1 303 ? 16.844 -8.383 -13.836 1 98.44 303 ALA A CA 1
ATOM 2360 C C . ALA A 1 303 ? 17.484 -7.285 -12.992 1 98.44 303 ALA A C 1
ATOM 2362 O O . ALA A 1 303 ? 16.781 -6.477 -12.375 1 98.44 303 ALA A O 1
ATOM 2363 N N . GLY A 1 304 ? 18.75 -7.199 -12.805 1 97.94 304 GLY A N 1
ATOM 2364 C CA . GLY A 1 304 ? 19.453 -6.062 -12.227 1 97.94 304 GLY A CA 1
ATOM 2365 C C . GLY A 1 304 ? 19.562 -6.133 -10.719 1 97.94 304 GLY A C 1
ATOM 2366 O O . GLY A 1 304 ? 19.734 -5.109 -10.055 1 97.94 304 GLY A O 1
ATOM 2367 N N . VAL A 1 305 ? 19.469 -7.293 -10.164 1 98.81 305 VAL A N 1
ATOM 2368 C CA . VAL A 1 305 ? 19.688 -7.469 -8.734 1 98.81 305 VAL A CA 1
ATOM 2369 C C . VAL A 1 305 ? 21.125 -7.07 -8.383 1 98.81 305 VAL A C 1
ATOM 2371 O O . VAL A 1 305 ? 22.062 -7.406 -9.109 1 98.81 305 VAL A O 1
ATOM 2374 N N . THR A 1 306 ? 21.297 -6.336 -7.258 1 98.81 306 THR A N 1
ATOM 2375 C CA . THR A 1 306 ? 22.625 -5.824 -6.922 1 98.81 306 THR A CA 1
ATOM 2376 C C . THR A 1 306 ? 23.328 -6.742 -5.918 1 98.81 306 THR A C 1
ATOM 2378 O O . THR A 1 306 ? 24.547 -6.926 -5.977 1 98.81 306 THR A O 1
ATOM 2381 N N . HIS A 1 307 ? 22.547 -7.273 -4.926 1 98.81 307 HIS A N 1
ATOM 2382 C CA . HIS A 1 307 ? 23.062 -8.133 -3.873 1 98.81 307 HIS A CA 1
ATOM 2383 C C . HIS A 1 307 ? 22.25 -9.414 -3.744 1 98.81 307 HIS A C 1
ATOM 2385 O O . HIS A 1 307 ? 21.016 -9.383 -3.887 1 98.81 307 HIS A O 1
ATOM 2391 N N . ILE A 1 308 ? 22.938 -10.492 -3.463 1 98.75 308 ILE A N 1
ATOM 2392 C CA . ILE A 1 308 ? 22.234 -11.711 -3.088 1 98.75 308 ILE A CA 1
ATOM 2393 C C . ILE A 1 308 ? 22.625 -12.125 -1.673 1 98.75 308 ILE A C 1
ATOM 2395 O O . ILE A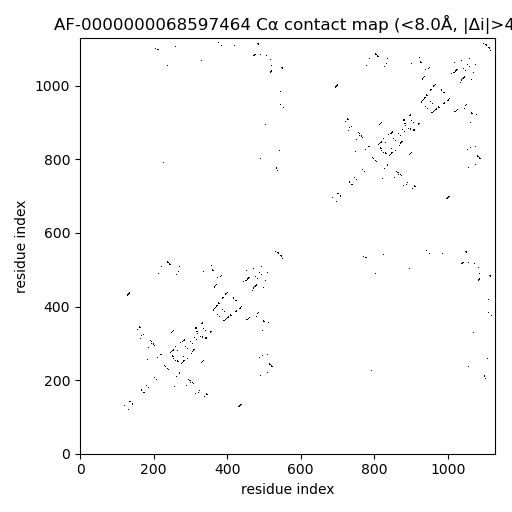 1 308 ? 23.812 -12.305 -1.381 1 98.75 308 ILE A O 1
ATOM 2399 N N . LEU A 1 309 ? 21.688 -12.172 -0.806 1 98.75 309 LEU A N 1
ATOM 2400 C CA . LEU A 1 309 ? 21.828 -12.703 0.545 1 98.75 309 LEU A CA 1
ATOM 2401 C C . LEU A 1 309 ? 21.516 -14.195 0.575 1 98.75 309 LEU A C 1
ATOM 2403 O O . LEU A 1 309 ? 20.375 -14.594 0.337 1 98.75 309 LEU A O 1
ATOM 2407 N N . LYS A 1 310 ? 22.531 -15.039 0.912 1 97.81 310 LYS A N 1
ATOM 2408 C CA . LYS A 1 310 ? 22.359 -16.484 0.959 1 97.81 310 LYS A CA 1
ATOM 2409 C C . LYS A 1 310 ? 21.734 -16.922 2.287 1 97.81 310 LYS A C 1
ATOM 2411 O O . LYS A 1 310 ? 22.391 -17.625 3.074 1 97.81 310 LYS A O 1
ATOM 2416 N N . ALA A 1 311 ? 20.5 -16.594 2.484 1 97.56 311 ALA A N 1
ATOM 2417 C CA . ALA A 1 311 ? 19.734 -16.938 3.68 1 97.56 311 ALA A CA 1
ATOM 2418 C C . ALA A 1 311 ? 18.234 -16.984 3.373 1 97.56 311 ALA A C 1
ATOM 2420 O O . ALA A 1 311 ? 17.75 -16.266 2.496 1 97.56 311 ALA A O 1
ATOM 2421 N N . GLY A 1 312 ? 17.562 -17.859 4.078 1 96.31 312 GLY A N 1
ATOM 2422 C CA . GLY A 1 312 ? 16.109 -17.938 4.016 1 96.31 312 GLY A CA 1
ATOM 2423 C C . GLY A 1 312 ? 15.438 -17.656 5.352 1 96.31 312 GLY A C 1
ATOM 2424 O O . GLY A 1 312 ? 16.094 -17.219 6.301 1 96.31 312 GLY A O 1
ATOM 2425 N N . GLY A 1 313 ? 14.156 -17.688 5.32 1 95.31 313 GLY A N 1
ATOM 2426 C CA . GLY A 1 313 ? 13.391 -17.672 6.559 1 95.31 313 GLY A CA 1
ATOM 2427 C C . GLY A 1 313 ? 13.352 -16.312 7.227 1 95.31 313 GLY A C 1
ATOM 2428 O O . GLY A 1 313 ? 13.531 -15.289 6.562 1 95.31 313 GLY A O 1
ATOM 2429 N N . ALA A 1 314 ? 13.109 -16.375 8.516 1 97.81 314 ALA A N 1
ATOM 2430 C CA . ALA A 1 314 ? 12.953 -15.172 9.328 1 97.81 314 ALA A CA 1
ATOM 2431 C C . ALA A 1 314 ? 14.266 -14.414 9.438 1 97.81 314 ALA A C 1
ATOM 2433 O O . ALA A 1 314 ? 14.281 -13.18 9.5 1 97.81 314 ALA A O 1
ATOM 2434 N N . GLN A 1 315 ? 15.344 -15.148 9.445 1 98.44 315 GLN A N 1
ATOM 2435 C CA . GLN A 1 315 ? 16.641 -14.5 9.57 1 98.44 315 GLN A CA 1
ATOM 2436 C C . GLN A 1 315 ? 16.953 -13.656 8.336 1 98.44 315 GLN A C 1
ATOM 2438 O O . GLN A 1 315 ? 17.609 -12.617 8.438 1 98.44 315 GLN A O 1
ATOM 2443 N N . ALA A 1 316 ? 16.578 -14.109 7.176 1 98.56 316 ALA A N 1
ATOM 2444 C CA . ALA A 1 316 ? 16.797 -13.344 5.949 1 98.56 316 ALA A CA 1
ATOM 2445 C C . ALA A 1 316 ? 15.984 -12.055 5.965 1 98.56 316 ALA A C 1
ATOM 2447 O O . ALA A 1 316 ? 16.5 -10.984 5.641 1 98.56 316 ALA A O 1
ATOM 2448 N N . ILE A 1 317 ? 14.711 -12.188 6.316 1 98.62 317 ILE A N 1
ATOM 2449 C CA . ILE A 1 317 ? 13.836 -11.023 6.391 1 98.62 317 ILE A CA 1
ATOM 2450 C C . ILE A 1 317 ? 14.406 -10.016 7.391 1 98.62 317 ILE A C 1
ATOM 2452 O O . ILE A 1 317 ? 14.445 -8.812 7.117 1 98.62 317 ILE A O 1
ATOM 2456 N N . SER A 1 318 ? 14.844 -10.484 8.492 1 98.81 318 SER A N 1
ATOM 2457 C CA . SER A 1 318 ? 15.398 -9.633 9.547 1 98.81 318 SER A CA 1
ATOM 2458 C C . SER A 1 318 ? 16.656 -8.93 9.078 1 98.81 318 SER A C 1
ATOM 2460 O O . SER A 1 318 ? 16.859 -7.742 9.352 1 98.81 318 SER A O 1
ATOM 2462 N N . ALA A 1 319 ? 17.5 -9.641 8.406 1 98.88 319 ALA A N 1
ATOM 2463 C CA . ALA A 1 319 ? 18.75 -9.062 7.914 1 98.88 319 ALA A CA 1
ATOM 2464 C C . ALA A 1 319 ? 18.484 -7.918 6.941 1 98.88 319 ALA A C 1
ATOM 2466 O O . ALA A 1 319 ? 19.125 -6.867 7.016 1 98.88 319 ALA A O 1
ATOM 2467 N N . MET A 1 320 ? 17.547 -8.109 6.047 1 98.81 320 MET A N 1
ATOM 2468 C CA . MET A 1 320 ? 17.203 -7.066 5.09 1 98.81 320 MET A CA 1
ATOM 2469 C C . MET A 1 320 ? 16.562 -5.871 5.793 1 98.81 320 MET A C 1
ATOM 2471 O O . MET A 1 320 ? 16.812 -4.723 5.418 1 98.81 320 MET A O 1
ATOM 2475 N N . ALA A 1 321 ? 15.797 -6.125 6.777 1 98.44 321 ALA A N 1
ATOM 2476 C CA . ALA A 1 321 ? 15.055 -5.078 7.473 1 98.44 321 ALA A CA 1
ATOM 2477 C C . ALA A 1 321 ? 15.984 -4.215 8.32 1 98.44 321 ALA A C 1
ATOM 2479 O O . ALA A 1 321 ? 15.922 -2.982 8.258 1 98.44 321 ALA A O 1
ATOM 2480 N N . TRP A 1 322 ? 16.891 -4.836 9.062 1 97.62 322 TRP A N 1
ATOM 2481 C CA . TRP A 1 322 ? 17.766 -4.125 9.984 1 97.62 322 TRP A CA 1
ATOM 2482 C C . TRP A 1 322 ? 19.047 -3.668 9.289 1 97.62 322 TRP A C 1
ATOM 2484 O O . TRP A 1 322 ? 19.672 -2.701 9.711 1 97.62 322 TRP A O 1
ATOM 2494 N N . GLY A 1 323 ? 19.344 -4.359 8.234 1 97.94 323 GLY A N 1
ATOM 2495 C CA . GLY A 1 323 ? 20.734 -4.273 7.777 1 97.94 323 GLY A CA 1
ATOM 2496 C C . GLY A 1 323 ? 21.703 -4.965 8.703 1 97.94 323 GLY A C 1
ATOM 2497 O O . GLY A 1 323 ? 21.469 -5.07 9.906 1 97.94 323 GLY A O 1
ATOM 2498 N N . THR A 1 324 ? 22.719 -5.508 8.102 1 98.06 324 THR A N 1
ATOM 2499 C CA . THR A 1 324 ? 23.812 -6.086 8.859 1 98.06 324 THR A CA 1
ATOM 2500 C C . THR A 1 324 ? 25.156 -5.535 8.375 1 98.06 324 THR A C 1
ATOM 2502 O O . THR A 1 324 ? 25.203 -4.547 7.641 1 98.06 324 THR A O 1
ATOM 2505 N N . GLU A 1 325 ? 26.234 -6.141 8.867 1 97.38 325 GLU A N 1
ATOM 2506 C CA . GLU A 1 325 ? 27.562 -5.695 8.438 1 97.38 325 GLU A CA 1
ATOM 2507 C C . GLU A 1 325 ? 27.703 -5.793 6.918 1 97.38 325 GLU A C 1
ATOM 2509 O O . GLU A 1 325 ? 28.297 -4.918 6.289 1 97.38 325 GLU A O 1
ATOM 2514 N N . THR A 1 326 ? 27.062 -6.82 6.375 1 97.94 326 THR A N 1
ATOM 2515 C CA . THR A 1 326 ? 27.266 -7.051 4.949 1 97.94 326 THR A CA 1
ATOM 2516 C C . THR A 1 326 ? 25.969 -6.84 4.172 1 97.94 326 THR A C 1
ATOM 2518 O O . THR A 1 326 ? 26 -6.492 2.99 1 97.94 326 THR A O 1
ATOM 2521 N N . CYS A 1 327 ? 24.875 -7.035 4.746 1 98.56 327 CYS A N 1
ATOM 2522 C CA . CYS A 1 327 ? 23.594 -6.906 4.062 1 98.56 327 CYS A CA 1
ATOM 2523 C C . CYS A 1 327 ? 23.078 -5.477 4.145 1 98.56 327 CYS A C 1
ATOM 2525 O O . CYS A 1 327 ? 22.797 -4.977 5.238 1 98.56 327 CYS A O 1
ATOM 2527 N N . PRO A 1 328 ? 22.859 -4.863 3.025 1 98.19 328 PRO A N 1
ATOM 2528 C CA . PRO A 1 328 ? 22.297 -3.514 3.074 1 98.19 328 PRO A CA 1
ATOM 2529 C C . PRO A 1 328 ? 20.891 -3.482 3.67 1 98.19 328 PRO A C 1
ATOM 2531 O O . PRO A 1 328 ? 20.094 -4.395 3.432 1 98.19 328 PRO A O 1
ATOM 2534 N N . LYS A 1 329 ? 20.625 -2.422 4.406 1 97.12 329 LYS A N 1
ATOM 2535 C CA . LYS A 1 329 ? 19.266 -2.186 4.883 1 97.12 329 LYS A CA 1
ATOM 2536 C C . LYS A 1 329 ? 18.344 -1.786 3.732 1 97.12 329 LYS A C 1
ATOM 2538 O O . LYS A 1 329 ? 18.719 -0.982 2.877 1 97.12 329 LYS A O 1
ATOM 2543 N N . VAL A 1 330 ? 17.172 -2.318 3.738 1 98.44 330 VAL A N 1
ATOM 2544 C CA . VAL A 1 330 ? 16.234 -1.968 2.686 1 98.44 330 VAL A CA 1
ATOM 2545 C C . VAL A 1 330 ? 15.031 -1.235 3.289 1 98.44 330 VAL A C 1
ATOM 2547 O O . VAL A 1 330 ? 14.852 -1.229 4.508 1 98.44 330 VAL A O 1
ATOM 2550 N N . GLU A 1 331 ? 14.25 -0.601 2.418 1 97.62 331 GLU A N 1
ATOM 2551 C CA . GLU A 1 331 ? 13.102 0.19 2.85 1 97.62 331 GLU A CA 1
ATOM 2552 C C . GLU A 1 331 ? 11.805 -0.612 2.746 1 97.62 331 GLU A C 1
ATOM 2554 O O . GLU A 1 331 ? 10.844 -0.343 3.467 1 97.62 331 GLU A O 1
ATOM 2559 N N . LYS A 1 332 ? 11.719 -1.544 1.896 1 98.12 332 LYS A N 1
ATOM 2560 C CA . LYS A 1 332 ? 10.531 -2.355 1.675 1 98.12 332 LYS A CA 1
ATOM 2561 C C . LYS A 1 332 ? 10.898 -3.779 1.27 1 98.12 332 LYS A C 1
ATOM 2563 O O . LYS A 1 332 ? 11.805 -3.982 0.459 1 98.12 332 LYS A O 1
ATOM 2568 N N . ILE A 1 333 ? 10.211 -4.785 1.784 1 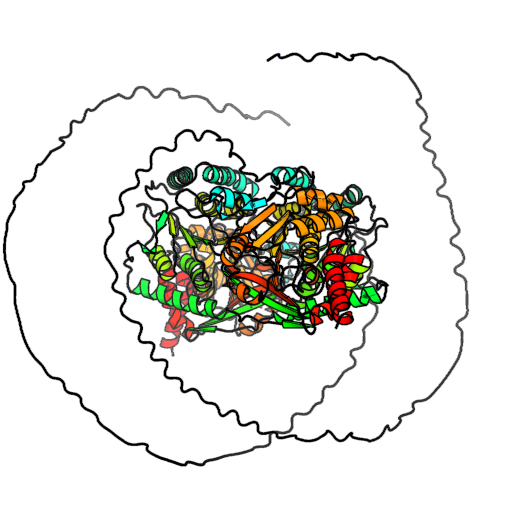98.5 333 ILE A N 1
ATOM 2569 C CA . ILE A 1 333 ? 10.508 -6.188 1.522 1 98.5 333 ILE A CA 1
ATOM 2570 C C . ILE A 1 333 ? 9.336 -6.836 0.787 1 98.5 333 ILE A C 1
ATOM 2572 O O . ILE A 1 333 ? 8.18 -6.617 1.143 1 98.5 333 ILE A O 1
ATOM 2576 N N . PHE A 1 334 ? 9.68 -7.641 -0.221 1 98.12 334 PHE A N 1
ATOM 2577 C CA . PHE A 1 334 ? 8.711 -8.305 -1.077 1 98.12 334 PHE A CA 1
ATOM 2578 C C . PHE A 1 334 ? 8.922 -9.812 -1.074 1 98.12 334 PHE A C 1
ATOM 2580 O O . PHE A 1 334 ? 10.016 -10.289 -0.766 1 98.12 334 PHE A O 1
ATOM 2587 N N . GLY A 1 335 ? 7.852 -10.477 -1.495 1 96.25 335 GLY A N 1
ATOM 2588 C CA . GLY A 1 335 ? 8.023 -11.891 -1.808 1 96.25 335 GLY A CA 1
ATOM 2589 C C . GLY A 1 335 ? 7.223 -12.805 -0.896 1 96.25 335 GLY A C 1
ATOM 2590 O O . GLY A 1 335 ? 7.074 -12.523 0.295 1 96.25 335 GLY A O 1
ATOM 2591 N N . PRO A 1 336 ? 6.836 -13.906 -1.462 1 91.75 336 PRO A N 1
ATOM 2592 C CA . PRO A 1 336 ? 6.121 -14.906 -0.667 1 91.75 336 PRO A CA 1
ATOM 2593 C C . PRO A 1 336 ? 7.059 -15.797 0.147 1 91.75 336 PRO A C 1
ATOM 2595 O O . PRO A 1 336 ? 8.266 -15.836 -0.117 1 91.75 336 PRO A O 1
ATOM 2598 N N . GLY A 1 337 ? 6.504 -16.375 1.186 1 87.94 337 GLY A N 1
ATOM 2599 C CA . GLY A 1 337 ? 7.227 -17.328 2.018 1 87.94 337 GLY A CA 1
ATOM 2600 C C . GLY A 1 337 ? 6.328 -18.094 2.969 1 87.94 337 GLY A C 1
ATOM 2601 O O . GLY A 1 337 ? 5.109 -17.906 2.969 1 87.94 337 GLY A O 1
ATOM 2602 N N . ASN A 1 338 ? 6.945 -18.984 3.646 1 85.75 338 ASN A N 1
ATOM 2603 C CA . ASN A 1 338 ? 6.188 -19.766 4.621 1 85.75 338 ASN A CA 1
ATOM 2604 C C . ASN A 1 338 ? 5.73 -18.906 5.797 1 85.75 338 ASN A C 1
ATOM 2606 O O . ASN A 1 338 ? 5.914 -17.688 5.785 1 85.75 338 ASN A O 1
ATOM 2610 N N . GLN A 1 339 ? 5.117 -19.531 6.727 1 86.44 339 GLN A N 1
ATOM 2611 C CA . GLN A 1 339 ? 4.516 -18.828 7.848 1 86.44 339 GLN A CA 1
ATOM 2612 C C . GLN A 1 339 ? 5.566 -18.062 8.648 1 86.44 339 GLN A C 1
ATOM 2614 O O . GLN A 1 339 ? 5.273 -17.016 9.234 1 86.44 339 GLN A O 1
ATOM 2619 N N . TYR A 1 340 ? 6.801 -18.547 8.711 1 91.56 340 TYR A N 1
ATOM 2620 C CA . TYR A 1 340 ? 7.855 -17.891 9.477 1 91.56 340 TYR A CA 1
ATOM 2621 C C . TYR A 1 340 ? 8.32 -16.609 8.773 1 91.56 340 TYR A C 1
ATOM 2623 O O . TYR A 1 340 ? 8.594 -15.602 9.43 1 91.56 340 TYR A O 1
ATOM 2631 N N . VAL A 1 341 ? 8.391 -16.703 7.461 1 94.06 341 VAL A N 1
ATOM 2632 C CA . VAL A 1 341 ? 8.734 -15.531 6.652 1 94.06 341 VAL A CA 1
ATOM 2633 C C . VAL A 1 341 ? 7.656 -14.461 6.805 1 94.06 341 VAL A C 1
ATOM 2635 O O . VAL A 1 341 ? 7.965 -13.289 7.043 1 94.06 341 VAL A O 1
ATOM 2638 N N . THR A 1 342 ? 6.438 -14.906 6.684 1 91.25 342 THR A N 1
ATOM 2639 C CA . THR A 1 342 ? 5.316 -13.977 6.805 1 91.25 342 THR A CA 1
ATOM 2640 C C . THR A 1 342 ? 5.289 -13.336 8.188 1 91.25 342 THR A C 1
ATOM 2642 O O . THR A 1 342 ? 5.094 -12.125 8.32 1 91.25 342 THR A O 1
ATOM 2645 N N . ALA A 1 343 ? 5.504 -14.125 9.18 1 92.25 343 ALA A N 1
ATOM 2646 C CA . ALA A 1 343 ? 5.52 -13.602 10.547 1 92.25 343 ALA A CA 1
ATOM 2647 C C . ALA A 1 343 ? 6.637 -12.586 10.734 1 92.25 343 ALA A C 1
ATOM 2649 O O . ALA A 1 343 ? 6.434 -11.539 11.352 1 92.25 343 ALA A O 1
ATOM 2650 N N . ALA A 1 344 ? 7.789 -12.883 10.25 1 96.31 344 ALA A N 1
ATOM 2651 C CA . ALA A 1 344 ? 8.906 -11.953 10.352 1 96.31 344 ALA A CA 1
ATOM 2652 C C . ALA A 1 344 ? 8.578 -10.625 9.688 1 96.31 344 ALA A C 1
ATOM 2654 O O . ALA A 1 344 ? 8.859 -9.555 10.242 1 96.31 344 ALA A O 1
ATOM 2655 N N . LYS A 1 345 ? 8.008 -10.695 8.477 1 95.25 345 LYS A N 1
ATOM 2656 C CA . LYS A 1 345 ? 7.598 -9.484 7.766 1 95.25 345 LYS A CA 1
ATOM 2657 C C . LYS A 1 345 ? 6.629 -8.656 8.602 1 95.25 345 LYS A C 1
ATOM 2659 O O . LYS A 1 345 ? 6.793 -7.441 8.727 1 95.25 345 LYS A O 1
ATOM 2664 N N . MET A 1 346 ? 5.723 -9.297 9.18 1 90.5 346 MET A N 1
ATOM 2665 C CA . MET A 1 346 ? 4.695 -8.617 9.961 1 90.5 346 MET A CA 1
ATOM 2666 C C . MET A 1 346 ? 5.293 -7.992 11.219 1 90.5 346 MET A C 1
ATOM 2668 O O . MET A 1 346 ? 4.961 -6.855 11.57 1 90.5 346 MET A O 1
ATOM 2672 N N . ILE A 1 347 ? 6.164 -8.703 11.883 1 91.44 347 ILE A N 1
ATOM 2673 C CA . ILE A 1 347 ? 6.805 -8.211 13.094 1 91.44 347 ILE A CA 1
ATOM 2674 C C . ILE A 1 347 ? 7.652 -6.98 12.773 1 91.44 347 ILE A C 1
ATOM 2676 O O . ILE A 1 347 ? 7.559 -5.957 13.453 1 91.44 347 ILE A O 1
ATOM 2680 N N . LEU A 1 348 ? 8.383 -7.094 11.766 1 94.81 348 LEU A N 1
ATOM 2681 C CA . LEU A 1 348 ? 9.352 -6.055 11.43 1 94.81 348 LEU A CA 1
ATOM 2682 C C . LEU A 1 348 ? 8.656 -4.801 10.922 1 94.81 348 LEU A C 1
ATOM 2684 O O . LEU A 1 348 ? 9.109 -3.684 11.172 1 94.81 348 LEU A O 1
ATOM 2688 N N . GLN A 1 349 ? 7.555 -4.98 10.188 1 91.31 349 GLN A N 1
ATOM 2689 C CA . GLN A 1 349 ? 6.789 -3.834 9.711 1 91.31 349 GLN A CA 1
ATOM 2690 C C . GLN A 1 349 ? 6.289 -2.984 10.883 1 91.31 349 GLN A C 1
ATOM 2692 O O . GLN A 1 349 ? 6.09 -1.776 10.734 1 91.31 349 GLN A O 1
ATOM 2697 N N . ASN A 1 350 ? 6.109 -3.598 11.992 1 85.94 350 ASN A N 1
ATOM 2698 C CA . ASN A 1 350 ? 5.594 -2.916 13.172 1 85.94 350 ASN A CA 1
ATOM 2699 C C . ASN A 1 350 ? 6.703 -2.592 14.164 1 85.94 350 ASN A C 1
ATOM 2701 O O . ASN A 1 350 ? 6.438 -2.334 15.344 1 85.94 350 ASN A O 1
ATOM 2705 N N . SER A 1 351 ? 7.91 -2.596 13.695 1 86.56 351 SER A N 1
ATOM 2706 C CA . SER A 1 351 ? 9.047 -2.402 14.586 1 86.56 351 SER A CA 1
ATOM 2707 C C . SER A 1 351 ? 9.805 -1.122 14.25 1 86.56 351 SER A C 1
ATOM 2709 O O . SER A 1 351 ? 9.406 -0.379 13.352 1 86.56 351 SER A O 1
ATOM 2711 N N . GLU A 1 352 ? 10.883 -0.912 15 1 84.5 352 GLU A N 1
ATOM 2712 C CA . GLU A 1 352 ? 11.719 0.27 14.805 1 84.5 352 GLU A CA 1
ATOM 2713 C C . GLU A 1 352 ? 12.617 0.116 13.578 1 84.5 352 GLU A C 1
ATOM 2715 O O . GLU A 1 352 ? 13.359 1.035 13.227 1 84.5 352 GLU A O 1
ATOM 2720 N N . ALA A 1 353 ? 12.531 -1.032 12.93 1 90.06 353 ALA A N 1
ATOM 2721 C CA . ALA A 1 353 ? 13.344 -1.23 11.734 1 90.06 353 ALA A CA 1
ATOM 2722 C C . ALA A 1 353 ? 12.883 -0.312 10.602 1 90.06 353 ALA A C 1
ATOM 2724 O O . ALA A 1 353 ? 13.594 -0.137 9.609 1 90.06 353 ALA A O 1
ATOM 2725 N N . MET A 1 354 ? 11.711 0.271 10.695 1 88.31 354 MET A N 1
ATOM 2726 C CA . MET A 1 354 ? 11.18 1.215 9.719 1 88.31 354 MET A CA 1
ATOM 2727 C C . MET A 1 354 ? 11.234 0.629 8.312 1 88.31 354 MET A C 1
ATOM 2729 O O . MET A 1 354 ? 11.883 1.192 7.422 1 88.31 354 MET A O 1
ATOM 2733 N N . VAL A 1 355 ? 10.555 -0.494 8.156 1 94.5 355 VAL A N 1
ATOM 2734 C CA . VAL A 1 355 ? 10.469 -1.178 6.867 1 94.5 355 VAL A CA 1
ATOM 2735 C C . VAL A 1 355 ? 9.008 -1.465 6.535 1 94.5 355 VAL A C 1
ATOM 2737 O O . VAL A 1 355 ? 8.18 -1.63 7.434 1 94.5 355 VAL A O 1
ATOM 2740 N N . SER A 1 356 ? 8.688 -1.415 5.293 1 95.19 356 SER A N 1
ATOM 2741 C CA . SER A 1 356 ? 7.363 -1.827 4.832 1 95.19 356 SER A CA 1
ATOM 2742 C C . SER A 1 356 ? 7.422 -3.168 4.105 1 95.19 356 SER A C 1
ATOM 2744 O O . SER A 1 356 ? 8.508 -3.682 3.83 1 95.19 356 SER A O 1
ATOM 2746 N N . ILE A 1 357 ? 6.27 -3.77 3.934 1 95.5 357 ILE A N 1
ATOM 2747 C CA . ILE A 1 357 ? 6.203 -5.043 3.227 1 95.5 357 ILE A CA 1
ATOM 2748 C C . ILE A 1 357 ? 5.156 -4.965 2.115 1 95.5 357 ILE A C 1
ATOM 2750 O O . ILE A 1 357 ? 4.352 -4.031 2.08 1 95.5 357 ILE A O 1
ATOM 2754 N N . ASP A 1 358 ? 5.199 -5.914 1.224 1 93.88 358 ASP A N 1
ATOM 2755 C CA . ASP A 1 358 ? 4.242 -5.941 0.122 1 93.88 358 ASP A CA 1
ATOM 2756 C C . ASP A 1 358 ? 2.861 -6.379 0.606 1 93.88 358 ASP A C 1
ATOM 2758 O O . ASP A 1 358 ? 1.879 -5.652 0.437 1 93.88 358 ASP A O 1
ATOM 2762 N N . MET A 1 359 ? 2.773 -7.5 1.161 1 88.94 359 MET A N 1
ATOM 2763 C CA . MET A 1 359 ? 1.506 -8.023 1.662 1 88.94 359 MET A CA 1
ATOM 2764 C C . MET A 1 359 ? 1.73 -9.258 2.529 1 88.94 359 MET A C 1
ATOM 2766 O O . MET A 1 359 ? 2.773 -9.906 2.434 1 88.94 359 MET A O 1
ATOM 2770 N N . PRO A 1 360 ? 0.731 -9.453 3.344 1 80.94 360 PRO A N 1
ATOM 2771 C CA . PRO A 1 360 ? 0.808 -10.734 4.051 1 80.94 360 PRO A CA 1
ATOM 2772 C C . PRO A 1 360 ? 0.451 -11.922 3.158 1 80.94 360 PRO A C 1
ATOM 2774 O O . PRO A 1 360 ? -0.446 -11.82 2.318 1 80.94 360 PRO A O 1
ATOM 2777 N N . ALA A 1 361 ? 1.319 -12.906 3.312 1 75.06 361 ALA A N 1
ATOM 2778 C CA . ALA A 1 361 ? 1.044 -14.078 2.484 1 75.06 361 ALA A CA 1
ATOM 2779 C C . ALA A 1 361 ? 0.683 -15.281 3.346 1 75.06 361 ALA A C 1
ATOM 2781 O O . ALA A 1 361 ? 1.248 -15.477 4.426 1 75.06 361 ALA A O 1
ATOM 2782 N N . GLY A 1 362 ? -0.36 -15.914 3.023 1 75.06 362 GLY A N 1
ATOM 2783 C CA . GLY A 1 362 ? -0.732 -17.188 3.602 1 75.06 362 GLY A CA 1
ATOM 2784 C C . GLY A 1 362 ? -0.583 -18.359 2.635 1 75.06 362 GLY A C 1
ATOM 2785 O O . GLY A 1 362 ? 0.239 -18.297 1.717 1 75.06 362 GLY A O 1
ATOM 2786 N N . PRO A 1 363 ? -1.224 -19.375 2.934 1 80.81 363 PRO A N 1
ATOM 2787 C CA . PRO A 1 363 ? -1.162 -20.531 2.029 1 80.81 363 PRO A CA 1
ATOM 2788 C C . PRO A 1 363 ? -1.742 -20.234 0.649 1 80.81 363 PRO A C 1
ATOM 2790 O O . PRO A 1 363 ? -2.689 -19.453 0.532 1 80.81 363 PRO A O 1
ATOM 2793 N N . SER A 1 364 ? -1.153 -20.844 -0.279 1 87.19 364 SER A N 1
ATOM 2794 C CA . SER A 1 364 ? -1.59 -20.625 -1.655 1 87.19 364 SER A CA 1
ATOM 2795 C C . SER A 1 364 ? -2.975 -21.219 -1.894 1 87.19 364 SER A C 1
ATOM 2797 O O . SER A 1 364 ? -3.352 -22.203 -1.256 1 87.19 364 SER A O 1
ATOM 2799 N N . GLU A 1 365 ? -3.709 -20.609 -2.842 1 92.69 365 GLU A N 1
ATOM 2800 C CA . GLU A 1 365 ? -5.078 -21.047 -3.107 1 92.69 365 GLU A CA 1
ATOM 2801 C C . GLU A 1 365 ? -5.441 -20.859 -4.578 1 92.69 365 GLU A C 1
ATOM 2803 O O . GLU A 1 365 ? -4.867 -20 -5.258 1 92.69 365 GLU A O 1
ATOM 2808 N N . VAL A 1 366 ? -6.363 -21.734 -5.004 1 97.38 366 VAL A N 1
ATOM 2809 C CA . VAL A 1 366 ? -6.953 -21.562 -6.328 1 97.38 366 VAL A CA 1
ATOM 2810 C C . VAL A 1 366 ? -8.438 -21.922 -6.281 1 97.38 366 VAL A C 1
ATOM 2812 O O . VAL A 1 366 ? -8.844 -22.828 -5.547 1 97.38 366 VAL A O 1
ATOM 2815 N N . LEU A 1 367 ? -9.242 -21.156 -6.887 1 98.31 367 LEU A N 1
ATOM 2816 C CA . LEU A 1 367 ? -10.656 -21.438 -7.113 1 98.31 367 LEU A CA 1
ATOM 2817 C C . LEU A 1 367 ? -10.945 -21.594 -8.602 1 98.31 367 LEU A C 1
ATOM 2819 O O . LEU A 1 367 ? -10.594 -20.734 -9.406 1 98.31 367 LEU A O 1
ATOM 2823 N N . VAL A 1 368 ? -11.516 -22.75 -8.961 1 98.69 368 VAL A N 1
ATOM 2824 C CA . VAL A 1 368 ? -11.844 -23.031 -10.359 1 98.69 368 VAL A CA 1
ATOM 2825 C C . VAL A 1 368 ? -13.367 -23.047 -10.531 1 98.69 368 VAL A C 1
ATOM 2827 O O . VAL A 1 368 ? -14.07 -23.766 -9.828 1 98.69 368 VAL A O 1
ATOM 2830 N N . ILE A 1 369 ? -13.828 -22.219 -11.445 1 98.69 369 ILE A N 1
ATOM 2831 C CA . ILE A 1 369 ? -15.219 -22.297 -11.859 1 98.69 369 ILE A CA 1
ATOM 2832 C C . ILE A 1 369 ? -15.32 -23.062 -13.172 1 98.69 369 ILE A C 1
ATOM 2834 O O . ILE A 1 369 ? -14.68 -22.703 -14.164 1 98.69 369 ILE A O 1
ATOM 2838 N N . ALA A 1 370 ? -16.094 -24.109 -13.188 1 98.19 370 ALA A N 1
ATOM 2839 C CA . ALA A 1 370 ? -16.234 -24.969 -14.359 1 98.19 370 ALA A CA 1
ATOM 2840 C C . ALA A 1 370 ? -17.703 -25.141 -14.734 1 98.19 370 ALA A C 1
ATOM 2842 O O . ALA A 1 370 ? -18.562 -25.25 -13.852 1 98.19 370 ALA A O 1
ATOM 2843 N N . ASP A 1 371 ? -17.984 -25.203 -16.016 1 96.56 371 ASP A N 1
ATOM 2844 C CA . ASP A 1 371 ? -19.312 -25.531 -16.5 1 96.56 371 ASP A CA 1
ATOM 2845 C C . ASP A 1 371 ? -19.312 -26.859 -17.25 1 96.56 371 ASP A C 1
ATOM 2847 O O . ASP A 1 371 ? -18.359 -27.641 -17.125 1 96.56 371 ASP A O 1
ATOM 2851 N N . LYS A 1 372 ? -20.422 -27.203 -17.953 1 95.88 372 LYS A N 1
ATOM 2852 C CA . LYS A 1 372 ? -20.609 -28.516 -18.578 1 95.88 372 LYS A CA 1
ATOM 2853 C C . LYS A 1 372 ? -19.594 -28.734 -19.703 1 95.88 372 LYS A C 1
ATOM 2855 O O . LYS A 1 372 ? -19.375 -29.859 -20.141 1 95.88 372 LYS A O 1
ATOM 2860 N N . HIS A 1 373 ? -18.953 -27.703 -20.156 1 95.25 373 HIS A N 1
ATOM 2861 C CA . HIS A 1 373 ? -18.031 -27.812 -21.281 1 95.25 373 HIS A CA 1
ATOM 2862 C C . HIS A 1 373 ? -16.609 -28.047 -20.812 1 95.25 373 HIS A C 1
ATOM 2864 O O . HIS A 1 373 ? -15.719 -28.328 -21.625 1 95.25 373 HIS A O 1
ATOM 2870 N N . ALA A 1 374 ? -16.344 -27.938 -19.547 1 95.62 374 ALA A N 1
ATOM 2871 C CA . ALA A 1 374 ? -14.992 -28.062 -19.016 1 95.62 374 ALA A CA 1
ATOM 2872 C C . ALA A 1 374 ? -14.484 -29.5 -19.156 1 95.62 374 ALA A C 1
ATOM 2874 O O . ALA A 1 374 ? -15.242 -30.453 -18.938 1 95.62 374 ALA A O 1
ATOM 2875 N N . ILE A 1 375 ? -13.258 -29.656 -19.562 1 95.94 375 ILE A N 1
ATOM 2876 C CA . ILE A 1 375 ? -12.625 -30.969 -19.672 1 95.94 375 ILE A CA 1
ATOM 2877 C C . ILE A 1 375 ? -12.141 -31.422 -18.297 1 95.94 375 ILE A C 1
ATOM 2879 O O . ILE A 1 375 ? -11.312 -30.766 -17.672 1 95.94 375 ILE A O 1
ATOM 2883 N N . PRO A 1 376 ? -12.555 -32.562 -17.859 1 97.38 376 PRO A N 1
ATOM 2884 C CA . PRO A 1 376 ? -12.273 -33.031 -16.484 1 97.38 376 PRO A CA 1
ATOM 2885 C C . PRO A 1 376 ? -10.781 -33.094 -16.188 1 97.38 376 PRO A C 1
ATOM 2887 O O . PRO A 1 376 ? -10.344 -32.688 -15.109 1 97.38 376 PRO A O 1
ATOM 2890 N N . SER A 1 377 ? -9.992 -33.594 -17.156 1 97.56 377 SER A N 1
ATOM 2891 C CA . SER A 1 377 ? -8.562 -33.719 -16.906 1 97.56 377 SER A CA 1
ATOM 2892 C C . SER A 1 377 ? -7.902 -32.344 -16.719 1 97.56 377 SER A C 1
ATOM 2894 O O . SER A 1 377 ? -6.973 -32.219 -15.93 1 97.56 377 SER A O 1
ATOM 2896 N N . HIS A 1 378 ? -8.414 -31.344 -17.438 1 97.69 378 HIS A N 1
ATOM 2897 C CA . HIS A 1 378 ? -7.891 -29.984 -17.297 1 97.69 378 HIS A CA 1
ATOM 2898 C C . HIS A 1 378 ? -8.234 -29.406 -15.93 1 97.69 378 HIS A C 1
ATOM 2900 O O . HIS A 1 378 ? -7.379 -28.797 -15.273 1 97.69 378 HIS A O 1
ATOM 2906 N N . VAL A 1 379 ? -9.438 -29.547 -15.516 1 97.94 379 VAL A N 1
ATOM 2907 C CA . VAL A 1 379 ? -9.906 -29.016 -14.234 1 97.94 379 VAL A CA 1
ATOM 2908 C C . VAL A 1 379 ? -9.117 -29.656 -13.094 1 97.94 379 VAL A C 1
ATOM 2910 O O . VAL A 1 379 ? -8.664 -28.969 -12.18 1 97.94 379 VAL A O 1
ATOM 2913 N N . ALA A 1 380 ? -8.93 -30.953 -13.188 1 97.88 380 ALA A N 1
ATOM 2914 C CA . ALA A 1 380 ? -8.172 -31.672 -12.164 1 97.88 380 ALA A CA 1
ATOM 2915 C C . ALA A 1 380 ? -6.734 -31.172 -12.086 1 97.88 380 ALA A C 1
ATOM 2917 O O . ALA A 1 380 ? -6.203 -30.938 -11 1 97.88 380 ALA A O 1
ATOM 2918 N N . ALA A 1 381 ? -6.148 -31 -13.234 1 98.06 381 ALA A N 1
ATOM 2919 C CA . ALA A 1 381 ? -4.773 -30.516 -13.289 1 98.06 381 ALA A CA 1
ATOM 2920 C C . ALA A 1 381 ? -4.656 -29.125 -12.68 1 98.06 381 ALA A C 1
ATOM 2922 O O . ALA A 1 381 ? -3.682 -28.828 -11.984 1 98.06 381 ALA A O 1
ATOM 2923 N N . ASP A 1 382 ? -5.605 -28.297 -12.953 1 98.06 382 ASP A N 1
ATOM 2924 C CA . ASP A 1 382 ? -5.617 -26.938 -12.406 1 98.06 382 ASP A CA 1
ATOM 2925 C C . ASP A 1 382 ? -5.68 -26.969 -10.875 1 98.06 382 ASP A C 1
ATOM 2927 O O . ASP A 1 382 ? -4.945 -26.234 -10.211 1 98.06 382 ASP A O 1
ATOM 2931 N N . LEU A 1 383 ? -6.504 -27.734 -10.312 1 97.94 383 LEU A N 1
ATOM 2932 C CA . LEU A 1 383 ? -6.633 -27.859 -8.867 1 97.94 383 LEU A CA 1
ATOM 2933 C C . LEU A 1 383 ? -5.344 -28.391 -8.25 1 97.94 383 LEU A C 1
ATOM 2935 O O . LEU A 1 383 ? -4.859 -27.859 -7.25 1 97.94 383 LEU A O 1
ATOM 2939 N N . LEU A 1 384 ? -4.754 -29.344 -8.898 1 97.69 384 LEU A N 1
ATOM 2940 C CA . LEU A 1 384 ? -3.578 -30.016 -8.352 1 97.69 384 LEU A CA 1
ATOM 2941 C C . LEU A 1 384 ? -2.342 -29.125 -8.469 1 97.69 384 LEU A C 1
ATOM 2943 O O . LEU A 1 384 ? -1.394 -29.266 -7.699 1 97.69 384 LEU A O 1
ATOM 2947 N N . SER A 1 385 ? -2.311 -28.234 -9.461 1 96.88 385 SER A N 1
ATOM 2948 C CA . SER A 1 385 ? -1.18 -27.312 -9.602 1 96.88 385 SER A CA 1
ATOM 2949 C C . SER A 1 385 ? -0.96 -26.5 -8.336 1 96.88 385 SER A C 1
ATOM 2951 O O . SER A 1 385 ? 0.181 -26.266 -7.938 1 96.88 385 SER A O 1
ATOM 2953 N N . GLN A 1 386 ? -2.033 -26.125 -7.664 1 94.94 386 GLN A N 1
ATOM 2954 C CA . GLN A 1 386 ? -1.901 -25.375 -6.422 1 94.94 386 GLN A CA 1
ATOM 2955 C C . GLN A 1 386 ? -1.767 -26.312 -5.223 1 94.94 386 GLN A C 1
ATOM 2957 O O . GLN A 1 386 ? -1.039 -26 -4.273 1 94.94 386 GLN A O 1
ATOM 2962 N N . ALA A 1 387 ? -2.365 -27.438 -5.254 1 94.31 387 ALA A N 1
ATOM 2963 C CA . ALA A 1 387 ? -2.359 -28.391 -4.141 1 94.31 387 ALA A CA 1
ATOM 2964 C C . ALA A 1 387 ? -0.953 -28.922 -3.887 1 94.31 387 ALA A C 1
ATOM 2966 O O . ALA A 1 387 ? -0.616 -29.281 -2.758 1 94.31 387 ALA A O 1
ATOM 2967 N N . GLU A 1 388 ? -0.155 -28.969 -4.875 1 93.94 388 GLU A N 1
ATOM 2968 C CA . GLU A 1 388 ? 1.157 -29.594 -4.73 1 93.94 388 GLU A CA 1
ATOM 2969 C C . GLU A 1 388 ? 2.123 -28.672 -3.982 1 93.94 388 GLU A C 1
ATOM 2971 O O . GLU A 1 388 ? 3.207 -29.109 -3.582 1 93.94 388 GLU A O 1
ATOM 2976 N N . HIS A 1 389 ? 1.777 -27.375 -3.789 1 88.38 389 HIS A N 1
ATOM 2977 C CA . HIS A 1 389 ? 2.664 -26.422 -3.141 1 88.38 389 HIS A CA 1
ATOM 2978 C C . HIS A 1 389 ? 2.924 -26.797 -1.688 1 88.38 389 HIS A C 1
ATOM 2980 O O . HIS A 1 389 ? 4.039 -26.641 -1.186 1 88.38 389 HIS A O 1
ATOM 2986 N N . GLY A 1 390 ? 1.916 -27.297 -1.047 1 85.25 390 GLY A N 1
ATOM 2987 C CA . GLY A 1 390 ? 2.061 -27.656 0.355 1 85.25 390 GLY A CA 1
ATOM 2988 C C . GLY A 1 390 ? 0.777 -28.172 0.975 1 85.25 390 GLY A C 1
ATOM 2989 O O . GLY A 1 390 ? -0.306 -28 0.412 1 85.25 390 GLY A O 1
ATOM 2990 N N . PRO A 1 391 ? 0.947 -28.734 2.125 1 85.75 391 PRO A N 1
ATOM 2991 C CA . PRO A 1 391 ? -0.214 -29.344 2.775 1 85.75 391 PRO A CA 1
ATOM 2992 C C . PRO A 1 391 ? -1.24 -28.312 3.24 1 85.75 391 PRO A C 1
ATOM 2994 O O . PRO A 1 391 ? -2.406 -28.641 3.459 1 85.75 391 PRO A O 1
ATOM 2997 N N . ASP A 1 392 ? -0.844 -27.047 3.33 1 83.94 392 ASP A N 1
ATOM 2998 C CA . ASP A 1 392 ? -1.745 -26.016 3.836 1 83.94 392 ASP A CA 1
ATOM 2999 C C . ASP A 1 392 ? -2.443 -25.281 2.693 1 83.94 392 ASP A C 1
ATOM 3001 O O . ASP A 1 392 ? -3.27 -24.406 2.926 1 83.94 392 ASP A O 1
ATOM 3005 N N . SER A 1 393 ? -2.156 -25.688 1.508 1 89.5 393 SER A N 1
ATOM 3006 C CA . SER A 1 393 ? -2.834 -25.078 0.367 1 89.5 393 SER A CA 1
ATOM 3007 C C . SER A 1 393 ? -4.309 -25.453 0.331 1 89.5 393 SER A C 1
ATOM 3009 O O . SER A 1 393 ? -4.703 -26.484 0.88 1 89.5 393 SER A O 1
ATOM 3011 N N . GLN A 1 394 ? -5.121 -24.672 -0.249 1 92.19 394 GLN A N 1
ATOM 3012 C CA . GLN A 1 394 ? -6.543 -24.953 -0.393 1 92.19 394 GLN A CA 1
ATOM 3013 C C . GLN A 1 394 ? -7.008 -24.734 -1.826 1 92.19 394 GLN A C 1
ATOM 3015 O O . GLN A 1 394 ? -6.73 -23.688 -2.414 1 92.19 394 GLN A O 1
ATOM 3020 N N . VAL A 1 395 ? -7.703 -25.719 -2.318 1 96.06 395 VAL A N 1
ATOM 3021 C CA . VAL A 1 395 ? -8.242 -25.609 -3.668 1 96.06 395 VAL A CA 1
ATOM 3022 C C . VAL A 1 395 ? -9.758 -25.797 -3.631 1 96.06 395 VAL A C 1
ATOM 3024 O O . VAL A 1 395 ? -10.273 -26.609 -2.857 1 96.06 395 VAL A O 1
ATOM 3027 N N . VAL A 1 396 ? -10.484 -24.969 -4.387 1 97.12 396 VAL A N 1
ATOM 3028 C CA . VAL A 1 396 ? -11.938 -24.969 -4.402 1 97.12 396 VAL A CA 1
ATOM 3029 C C . VAL A 1 396 ? -12.438 -25.094 -5.84 1 97.12 396 VAL A C 1
ATOM 3031 O O . VAL A 1 396 ? -11.984 -24.375 -6.727 1 97.12 396 VAL A O 1
ATOM 3034 N N . LEU A 1 397 ? -13.281 -26.062 -6.062 1 98.31 397 LEU A N 1
ATOM 3035 C CA . LEU A 1 397 ? -13.977 -26.203 -7.336 1 98.31 397 LEU A CA 1
ATOM 3036 C C . LEU A 1 397 ? -15.43 -25.734 -7.211 1 98.31 397 LEU A C 1
ATOM 3038 O O . LEU A 1 397 ? -16.156 -26.172 -6.316 1 98.31 397 LEU A O 1
ATOM 3042 N N . VAL A 1 398 ? -15.797 -24.781 -8.031 1 98.25 398 VAL A N 1
ATOM 3043 C CA . VAL A 1 398 ? -17.188 -24.328 -8.117 1 98.25 398 VAL A CA 1
ATOM 3044 C C . VAL A 1 398 ? -17.781 -24.75 -9.461 1 98.25 398 VAL A C 1
ATOM 3046 O O . VAL A 1 398 ? -17.312 -24.328 -10.516 1 98.25 398 VAL A O 1
ATOM 3049 N N . THR A 1 399 ? -18.75 -25.609 -9.445 1 97.81 399 THR A N 1
ATOM 3050 C CA . THR A 1 399 ? -19.469 -25.984 -10.672 1 97.81 399 THR A CA 1
ATOM 3051 C C . THR A 1 399 ? -20.641 -25.047 -10.914 1 97.81 399 THR A C 1
ATOM 3053 O O . THR A 1 399 ? -21.375 -24.703 -9.992 1 97.81 399 THR A O 1
ATOM 3056 N N . ALA A 1 400 ? -20.734 -24.547 -12.102 1 96.94 400 ALA A N 1
ATOM 3057 C CA . ALA A 1 400 ? -21.812 -23.609 -12.461 1 96.94 400 ALA A CA 1
ATOM 3058 C C . ALA A 1 400 ? -22.859 -24.297 -13.344 1 96.94 400 ALA A C 1
ATOM 3060 O O . ALA A 1 400 ? -22.594 -24.578 -14.516 1 96.94 400 ALA A O 1
ATOM 3061 N N . GLY A 1 401 ? -24 -24.453 -12.828 1 92.94 401 GLY A N 1
ATOM 3062 C CA . GLY A 1 401 ? -25.078 -25.078 -13.578 1 92.94 401 GLY A CA 1
ATOM 3063 C C . GLY A 1 401 ? -25.078 -26.594 -13.469 1 92.94 401 GLY A C 1
ATOM 3064 O O . GLY A 1 401 ? -24.281 -27.156 -12.727 1 92.94 401 GLY A O 1
ATOM 3065 N N . ASP A 1 402 ? -26.016 -27.125 -14.312 1 89.25 402 ASP A N 1
ATOM 3066 C CA . ASP A 1 402 ? -26.125 -28.578 -14.336 1 89.25 402 ASP A CA 1
ATOM 3067 C C . ASP A 1 402 ? -25.297 -29.156 -15.477 1 89.25 402 ASP A C 1
ATOM 3069 O O . ASP A 1 402 ? -24.891 -28.438 -16.391 1 89.25 402 ASP A O 1
ATOM 3073 N N . GLY A 1 403 ? -24.766 -30.391 -15.297 1 91.12 403 GLY A N 1
ATOM 3074 C CA . GLY A 1 403 ? -24.141 -31.094 -16.422 1 91.12 403 GLY A CA 1
ATOM 3075 C C . GLY A 1 403 ? -22.641 -31.266 -16.25 1 91.12 403 GLY A C 1
ATOM 3076 O O . GLY A 1 403 ? -22 -31.891 -17.078 1 91.12 403 GLY A O 1
ATOM 3077 N N . VAL A 1 404 ? -22.109 -30.547 -15.258 1 92.62 404 VAL A N 1
ATOM 3078 C CA . VAL A 1 404 ? -20.688 -30.766 -15.016 1 92.62 404 VAL A CA 1
ATOM 3079 C C . VAL A 1 404 ? -20.453 -32.188 -14.555 1 92.62 404 VAL A C 1
ATOM 3081 O O . VAL A 1 404 ? -21.141 -32.688 -13.656 1 92.62 404 VAL A O 1
ATOM 3084 N N . ASP A 1 405 ? -19.531 -32.875 -15.156 1 93.38 405 ASP A N 1
ATOM 3085 C CA . ASP A 1 405 ? -19.203 -34.25 -14.812 1 93.38 405 ASP A CA 1
ATOM 3086 C C . ASP A 1 405 ? -18.281 -34.312 -13.594 1 93.38 405 ASP A C 1
ATOM 3088 O O . ASP A 1 405 ? -17.094 -34.594 -13.734 1 93.38 405 ASP A O 1
ATOM 3092 N N . LEU A 1 406 ? -18.828 -34.219 -12.484 1 94.12 406 LEU A N 1
ATOM 3093 C CA . LEU A 1 406 ? -18.062 -34.188 -11.234 1 94.12 406 LEU A CA 1
ATOM 3094 C C . LEU A 1 406 ? -17.359 -35.5 -10.992 1 94.12 406 LEU A C 1
ATOM 3096 O O . LEU A 1 406 ? -16.25 -35.531 -10.453 1 94.12 406 LEU A O 1
ATOM 3100 N N . ASN A 1 407 ? -17.984 -36.594 -11.367 1 94.31 407 ASN A N 1
ATOM 3101 C CA . ASN A 1 407 ? -17.391 -37.906 -11.172 1 94.31 407 ASN A CA 1
ATOM 3102 C C . ASN A 1 407 ? -16.094 -38.031 -11.969 1 94.31 407 ASN A C 1
ATOM 3104 O O . ASN A 1 407 ? -15.078 -38.5 -11.438 1 94.31 407 ASN A O 1
ATOM 3108 N N . SER A 1 408 ? -16.188 -37.656 -13.172 1 96.25 408 SER A N 1
ATOM 3109 C CA . SER A 1 408 ? -14.992 -37.719 -14.008 1 96.25 408 SER A CA 1
ATOM 3110 C C . SER A 1 408 ? -13.883 -36.812 -13.469 1 96.25 408 SER A C 1
ATOM 3112 O O . SER A 1 408 ? -12.703 -37.156 -13.547 1 96.25 408 SER A O 1
ATOM 3114 N N . ILE A 1 409 ? -14.25 -35.688 -12.977 1 96.25 409 ILE A N 1
ATOM 3115 C CA . ILE A 1 409 ? -13.266 -34.75 -12.422 1 96.25 409 ILE A CA 1
ATOM 3116 C C . ILE A 1 409 ? -12.609 -35.375 -11.188 1 96.25 409 ILE A C 1
ATOM 3118 O O . ILE A 1 409 ? -11.391 -35.344 -11.039 1 96.25 409 ILE A O 1
ATOM 3122 N N . GLN A 1 410 ? -13.367 -36.031 -10.336 1 94.88 410 GLN A N 1
ATOM 3123 C CA . GLN A 1 410 ? -12.852 -36.656 -9.125 1 94.88 410 GLN A CA 1
ATOM 3124 C C . GLN A 1 410 ? -11.945 -37.844 -9.469 1 94.88 410 GLN A C 1
ATOM 3126 O O . GLN A 1 410 ? -10.93 -38.062 -8.805 1 94.88 410 GLN A O 1
ATOM 3131 N N . GLU A 1 411 ? -12.352 -38.531 -10.461 1 96 411 GLU A N 1
ATOM 3132 C CA . GLU A 1 411 ? -11.516 -39.656 -10.922 1 96 411 GLU A CA 1
ATOM 3133 C C . GLU A 1 411 ? -10.172 -39.156 -11.438 1 96 411 GLU A C 1
ATOM 3135 O O . GLU A 1 411 ? -9.125 -39.719 -11.125 1 96 411 GLU A O 1
ATOM 3140 N N . GLU A 1 412 ? -10.234 -38.188 -12.234 1 96.88 412 GLU A N 1
ATOM 3141 C CA . GLU A 1 412 ? -9.008 -37.594 -12.75 1 96.88 412 GLU A CA 1
ATOM 3142 C C . GLU A 1 412 ? -8.148 -37 -11.625 1 96.88 412 GLU A C 1
ATOM 3144 O O . GLU A 1 412 ? -6.922 -37.094 -11.672 1 96.88 412 GLU A O 1
ATOM 3149 N N . LEU A 1 413 ? -8.797 -36.406 -10.648 1 96.19 413 LEU A N 1
ATOM 3150 C CA . LEU A 1 413 ? -8.086 -35.844 -9.492 1 96.19 413 LEU A CA 1
ATOM 3151 C C . LEU A 1 413 ? -7.305 -36.938 -8.773 1 96.19 413 LEU A C 1
ATOM 3153 O O . LEU A 1 413 ? -6.133 -36.75 -8.438 1 96.19 413 LEU A O 1
ATOM 3157 N N . SER A 1 414 ? -7.961 -38.031 -8.586 1 95.38 414 SER A N 1
ATOM 3158 C CA . SER A 1 414 ? -7.332 -39.156 -7.902 1 95.38 414 SER A CA 1
ATOM 3159 C C . SER A 1 414 ? -6.18 -39.719 -8.719 1 95.38 414 SER A C 1
ATOM 3161 O O . SER A 1 414 ? -5.09 -39.938 -8.195 1 95.38 414 SER A O 1
ATOM 3163 N N . LYS A 1 415 ? -6.445 -39.938 -9.945 1 96.62 415 LYS A N 1
ATOM 3164 C CA . LYS A 1 415 ? -5.457 -40.531 -10.844 1 96.62 415 LYS A CA 1
ATOM 3165 C C . LYS A 1 415 ? -4.215 -39.656 -10.945 1 96.62 415 LYS A C 1
ATOM 3167 O O . LYS A 1 415 ? -3.092 -40.125 -10.789 1 96.62 415 LYS A O 1
ATOM 3172 N N . GLN A 1 416 ? -4.41 -38.406 -11.195 1 97.06 416 GLN A N 1
ATOM 3173 C CA . GLN A 1 416 ? -3.301 -37.469 -11.367 1 97.06 416 GLN A CA 1
ATOM 3174 C C . GLN A 1 416 ? -2.562 -37.25 -10.047 1 97.06 416 GLN A C 1
ATOM 3176 O O . GLN A 1 416 ? -1.333 -37.188 -10.023 1 97.06 416 GLN A O 1
ATOM 3181 N N . CYS A 1 417 ? -3.258 -37.125 -8.977 1 96.31 417 CYS A N 1
ATOM 3182 C CA . CYS A 1 417 ? -2.654 -36.906 -7.668 1 96.31 417 CYS A CA 1
ATOM 3183 C C . CYS A 1 417 ? -1.734 -38.062 -7.289 1 96.31 417 CYS A C 1
ATOM 3185 O O . CYS A 1 417 ? -0.623 -37.844 -6.805 1 96.31 417 CYS A O 1
ATOM 3187 N N . ASN A 1 418 ? -2.189 -39.25 -7.539 1 95.25 418 ASN A N 1
ATOM 3188 C CA . ASN A 1 418 ? -1.447 -40.469 -7.172 1 95.25 418 ASN A CA 1
ATOM 3189 C C . ASN A 1 418 ? -0.152 -40.594 -7.973 1 95.25 418 ASN A C 1
ATOM 3191 O O . ASN A 1 418 ? 0.797 -41.25 -7.527 1 95.25 418 ASN A O 1
ATOM 3195 N N . SER A 1 419 ? -0.101 -39.969 -9.047 1 95.75 419 SER A N 1
ATOM 3196 C CA . SER A 1 419 ? 1.068 -40.094 -9.906 1 95.75 419 SER A CA 1
ATOM 3197 C C . SER A 1 419 ? 1.999 -38.875 -9.766 1 95.75 419 SER A C 1
ATOM 3199 O O . SER A 1 419 ? 3.008 -38.781 -10.469 1 95.75 419 SER A O 1
ATOM 3201 N N . LEU A 1 420 ? 1.691 -38.031 -8.891 1 95.62 420 LEU A N 1
ATOM 3202 C CA . LEU A 1 420 ? 2.525 -36.875 -8.68 1 95.62 420 LEU A CA 1
ATOM 3203 C C . LEU A 1 420 ? 3.699 -37.188 -7.766 1 95.62 420 LEU A C 1
ATOM 3205 O O . LEU A 1 420 ? 3.543 -37.906 -6.777 1 95.62 420 LEU A O 1
ATOM 3209 N N . PRO A 1 421 ? 4.918 -36.625 -8.094 1 93.38 421 PRO A N 1
ATOM 3210 C CA . PRO A 1 421 ? 6.031 -36.781 -7.148 1 93.38 421 PRO A CA 1
ATOM 3211 C C . PRO A 1 421 ? 5.707 -36.219 -5.77 1 93.38 421 PRO A C 1
ATOM 3213 O O . PRO A 1 421 ? 6.094 -36.781 -4.75 1 93.38 421 PRO A O 1
ATOM 3216 N N . ARG A 1 422 ? 4.953 -35.062 -5.715 1 91.5 422 ARG A N 1
ATOM 3217 C CA . ARG A 1 422 ? 4.559 -34.438 -4.465 1 91.5 422 ARG A CA 1
ATOM 3218 C C . ARG A 1 422 ? 3.115 -34.781 -4.105 1 91.5 422 ARG A C 1
ATOM 3220 O O . ARG A 1 422 ? 2.398 -33.938 -3.543 1 91.5 422 ARG A O 1
ATOM 3227 N N . GLY A 1 423 ? 2.748 -35.938 -4.422 1 92.88 423 GLY A N 1
ATOM 3228 C CA . GLY A 1 423 ? 1.377 -36.375 -4.25 1 92.88 423 GLY A CA 1
ATOM 3229 C C . GLY A 1 423 ? 0.923 -36.375 -2.803 1 92.88 423 GLY A C 1
ATOM 3230 O O . GLY A 1 423 ? -0.247 -36.125 -2.516 1 92.88 423 GLY A O 1
ATOM 3231 N N . GLU A 1 424 ? 1.823 -36.625 -1.887 1 91.56 424 GLU A N 1
ATOM 3232 C CA . GLU A 1 424 ? 1.474 -36.656 -0.469 1 91.56 424 GLU A CA 1
ATOM 3233 C C . GLU A 1 424 ? 1.025 -35.25 -0.005 1 91.56 424 GLU A C 1
ATOM 3235 O O . GLU A 1 424 ? 0.049 -35.125 0.737 1 91.56 424 GLU A O 1
ATOM 3240 N N . PHE A 1 425 ? 1.75 -34.25 -0.46 1 89.69 425 PHE A N 1
ATOM 3241 C CA . PHE A 1 425 ? 1.38 -32.875 -0.13 1 89.69 425 PHE A CA 1
ATOM 3242 C C . PHE A 1 425 ? 0.036 -32.5 -0.751 1 89.69 425 PHE A C 1
ATOM 3244 O O . PHE A 1 425 ? -0.825 -31.938 -0.087 1 89.69 425 PHE A O 1
ATOM 3251 N N . ALA A 1 426 ? -0.114 -32.938 -1.951 1 93.94 426 ALA A N 1
ATOM 3252 C CA . ALA A 1 426 ? -1.341 -32.625 -2.676 1 93.94 426 ALA A CA 1
ATOM 3253 C C . ALA A 1 426 ? -2.549 -33.281 -2.035 1 93.94 426 ALA A C 1
ATOM 3255 O O . ALA A 1 426 ? -3.617 -32.688 -1.917 1 93.94 426 ALA A O 1
ATOM 3256 N N . SER A 1 427 ? -2.322 -34.5 -1.609 1 94.62 427 SER A N 1
ATOM 3257 C CA . SER A 1 427 ? -3.408 -35.25 -0.986 1 94.62 427 SER A CA 1
ATOM 3258 C C . SER A 1 427 ? -3.855 -34.594 0.316 1 94.62 427 SER A C 1
ATOM 3260 O O . SER A 1 427 ? -5.055 -34.5 0.592 1 94.62 427 SER A O 1
ATOM 3262 N N . LYS A 1 428 ? -2.92 -34.156 1.057 1 91.88 428 LYS A N 1
ATOM 3263 C CA . LYS A 1 428 ? -3.238 -33.469 2.305 1 91.88 428 LYS A CA 1
ATOM 3264 C C . LYS A 1 428 ? -3.988 -32.156 2.039 1 91.88 428 LYS A C 1
ATOM 3266 O O . LYS A 1 428 ? -4.941 -31.828 2.746 1 91.88 428 LYS A O 1
ATOM 3271 N N . ALA A 1 429 ? -3.543 -31.438 1.08 1 91.62 429 ALA A N 1
ATOM 3272 C CA . ALA A 1 429 ? -4.211 -30.203 0.704 1 91.62 429 ALA A CA 1
ATOM 3273 C C . ALA A 1 429 ? -5.652 -30.453 0.276 1 91.62 429 ALA A C 1
ATOM 3275 O O . ALA A 1 429 ? -6.555 -29.688 0.611 1 91.62 429 ALA A O 1
ATOM 3276 N N . LEU A 1 430 ? -5.855 -31.562 -0.441 1 93.25 430 LEU A N 1
ATOM 3277 C CA . LEU A 1 430 ? -7.191 -31.922 -0.902 1 93.25 430 LEU A CA 1
ATOM 3278 C C . LEU A 1 430 ? -8.109 -32.219 0.278 1 93.25 430 LEU A C 1
ATOM 3280 O O . LEU A 1 430 ? -9.328 -32 0.19 1 93.25 430 LEU A O 1
ATOM 3284 N N . GLY A 1 431 ? -7.535 -32.594 1.386 1 88.75 431 GLY A N 1
ATOM 3285 C CA . GLY A 1 431 ? -8.305 -32.906 2.576 1 88.75 431 GLY A CA 1
ATOM 3286 C C . GLY A 1 431 ? -9.023 -31.703 3.158 1 88.75 431 GLY A C 1
ATOM 3287 O O . GLY A 1 431 ? -10.062 -31.844 3.807 1 88.75 431 GLY A O 1
ATOM 3288 N N . HIS A 1 432 ? -8.438 -30.547 2.93 1 87.44 432 HIS A N 1
ATOM 3289 C CA . HIS A 1 432 ? -9.086 -29.344 3.447 1 87.44 432 HIS A CA 1
ATOM 3290 C C . HIS A 1 432 ? -9.727 -28.547 2.326 1 87.44 432 HIS A C 1
ATOM 3292 O O . HIS A 1 432 ? -10.094 -27.391 2.521 1 87.44 432 HIS A O 1
ATOM 3298 N N . SER A 1 433 ? -9.836 -29.094 1.214 1 92.94 433 SER A N 1
ATOM 3299 C CA . SER A 1 433 ? -10.445 -28.484 0.04 1 92.94 433 SER A CA 1
ATOM 3300 C C . SER A 1 433 ? -11.883 -28.953 -0.141 1 92.94 433 SER A C 1
ATOM 3302 O O . SER A 1 433 ? -12.352 -29.844 0.567 1 92.94 433 SER A O 1
ATOM 3304 N N . PHE A 1 434 ? -12.664 -28.266 -0.974 1 94.75 434 PHE A N 1
ATOM 3305 C CA . PHE A 1 434 ? -14.07 -28.641 -1.124 1 94.75 434 PHE A CA 1
ATOM 3306 C C . PHE A 1 434 ? -14.586 -28.234 -2.502 1 94.75 434 PHE A C 1
ATOM 3308 O O . PHE A 1 434 ? -13.922 -27.5 -3.234 1 94.75 434 PHE A O 1
ATOM 3315 N N . ILE A 1 435 ? -15.703 -28.828 -2.846 1 96.62 435 ILE A N 1
ATOM 3316 C CA . ILE A 1 435 ? -16.438 -28.531 -4.078 1 96.62 435 ILE A CA 1
ATOM 3317 C C . ILE A 1 435 ? -17.766 -27.859 -3.748 1 96.62 435 ILE A C 1
ATOM 3319 O O . ILE A 1 435 ? -18.453 -28.266 -2.803 1 96.62 435 ILE A O 1
ATOM 3323 N N . VAL A 1 436 ? -18.078 -26.844 -4.484 1 96.62 436 VAL A N 1
ATOM 3324 C CA . VAL A 1 436 ? -19.328 -26.109 -4.316 1 96.62 436 VAL A CA 1
ATOM 3325 C C . VAL A 1 436 ? -20.125 -26.141 -5.621 1 96.62 436 VAL A C 1
ATOM 3327 O O . VAL A 1 436 ? -19.578 -25.844 -6.691 1 96.62 436 VAL A O 1
ATOM 3330 N N . HIS A 1 437 ? -21.391 -26.516 -5.508 1 96.94 437 HIS A N 1
ATOM 3331 C CA . HIS A 1 437 ? -22.281 -26.469 -6.656 1 96.94 437 HIS A CA 1
ATOM 3332 C C . HIS A 1 437 ? -23.125 -25.203 -6.648 1 96.94 437 HIS A C 1
ATOM 3334 O O . HIS A 1 437 ? -23.859 -24.953 -5.691 1 96.94 437 HIS A O 1
ATOM 3340 N N . ALA A 1 438 ? -23 -24.422 -7.668 1 97.56 438 ALA A N 1
ATOM 3341 C CA . ALA A 1 438 ? -23.812 -23.234 -7.875 1 97.56 438 ALA A CA 1
ATOM 3342 C C . ALA A 1 438 ? -24.859 -23.469 -8.953 1 97.56 438 ALA A C 1
ATOM 3344 O O . ALA A 1 438 ? -24.609 -24.156 -9.945 1 97.56 438 ALA A O 1
ATOM 3345 N N . ARG A 1 439 ? -25.984 -22.812 -8.867 1 96.19 439 ARG A N 1
ATOM 3346 C CA . ARG A 1 439 ? -27.094 -23.016 -9.805 1 96.19 439 ARG A CA 1
ATOM 3347 C C . ARG A 1 439 ? -26.766 -22.438 -11.172 1 96.19 439 ARG A C 1
ATOM 3349 O O . ARG A 1 439 ? -27.219 -22.953 -12.195 1 96.19 439 ARG A O 1
ATOM 3356 N N . ASP A 1 440 ? -26.031 -21.312 -11.211 1 96.06 440 ASP A N 1
ATOM 3357 C CA . ASP A 1 440 ? -25.641 -20.656 -12.453 1 96.06 440 ASP A CA 1
ATOM 3358 C C . ASP A 1 440 ? -24.344 -19.859 -12.266 1 96.06 440 ASP A C 1
ATOM 3360 O O . ASP A 1 440 ? -23.734 -19.891 -11.195 1 96.06 440 ASP A O 1
ATOM 3364 N N . MET A 1 441 ? -23.922 -19.219 -13.344 1 96.75 441 MET A N 1
ATOM 3365 C CA . MET A 1 441 ? -22.656 -18.484 -13.336 1 96.75 441 MET A CA 1
ATOM 3366 C C . MET A 1 441 ? -22.703 -17.312 -12.375 1 96.75 441 MET A C 1
ATOM 3368 O O . MET A 1 441 ? -21.719 -17 -11.711 1 96.75 441 MET A O 1
ATOM 3372 N N . LEU A 1 442 ? -23.797 -16.641 -12.312 1 97 442 LEU A N 1
ATOM 3373 C CA . LEU A 1 442 ? -23.922 -15.492 -11.43 1 97 442 LEU A CA 1
ATOM 3374 C C . LEU A 1 442 ? -23.719 -15.898 -9.969 1 97 442 LEU A C 1
ATOM 3376 O O . LEU A 1 442 ? -23 -15.227 -9.227 1 97 442 LEU A O 1
ATOM 3380 N N . GLU A 1 443 ? -24.328 -17 -9.578 1 97.5 443 GLU A N 1
ATOM 3381 C CA . GLU A 1 443 ? -24.156 -17.5 -8.227 1 97.5 443 GLU A CA 1
ATOM 3382 C C . GLU A 1 443 ? -22.719 -17.953 -7.984 1 97.5 443 GLU A C 1
ATOM 3384 O O . GLU A 1 443 ? -22.156 -17.734 -6.906 1 97.5 443 GLU A O 1
ATOM 3389 N N . ALA A 1 444 ? -22.125 -18.594 -8.977 1 98 444 ALA A N 1
ATOM 3390 C CA . ALA A 1 444 ? -20.734 -19.047 -8.875 1 98 444 ALA A CA 1
ATOM 3391 C C . ALA A 1 444 ? -19.797 -17.875 -8.656 1 98 444 ALA A C 1
ATOM 3393 O O . ALA A 1 444 ? -18.938 -17.906 -7.77 1 98 444 ALA A O 1
ATOM 3394 N N . ILE A 1 445 ? -19.984 -16.828 -9.383 1 98.06 445 ILE A N 1
ATOM 3395 C CA . ILE A 1 445 ? -19.125 -15.648 -9.305 1 98.06 445 ILE A CA 1
ATOM 3396 C C . ILE A 1 445 ? -19.359 -14.93 -7.973 1 98.06 445 ILE A C 1
ATOM 3398 O O . ILE A 1 445 ? -18.406 -14.43 -7.359 1 98.06 445 ILE A O 1
ATOM 3402 N N . THR A 1 446 ? -20.594 -14.883 -7.555 1 97.12 446 THR A N 1
ATOM 3403 C CA . THR A 1 446 ? -20.906 -14.273 -6.266 1 97.12 446 THR A CA 1
ATOM 3404 C C . THR A 1 446 ? -20.188 -14.992 -5.137 1 97.12 446 THR A C 1
ATOM 3406 O O . THR A 1 446 ? -19.609 -14.352 -4.254 1 97.12 446 THR A O 1
ATOM 3409 N N . PHE A 1 447 ? -20.203 -16.297 -5.18 1 97.38 447 PHE A N 1
ATOM 3410 C CA . PHE A 1 447 ? -19.484 -17.078 -4.184 1 97.38 447 PHE A CA 1
ATOM 3411 C C . PHE A 1 447 ? -17.984 -16.812 -4.27 1 97.38 447 PHE A C 1
ATOM 3413 O O . PHE A 1 447 ? -17.328 -16.641 -3.244 1 97.38 447 PHE A O 1
ATOM 3420 N N . SER A 1 448 ? -17.453 -16.781 -5.488 1 98.12 448 SER A N 1
ATOM 3421 C CA . SER A 1 448 ? -16.031 -16.5 -5.688 1 98.12 448 SER A CA 1
ATOM 3422 C C . SER A 1 448 ? -15.641 -15.148 -5.109 1 98.12 448 SER A C 1
ATOM 3424 O O . SER A 1 448 ? -14.602 -15.016 -4.461 1 98.12 448 SER A O 1
ATOM 3426 N N . ASN A 1 449 ? -16.469 -14.133 -5.383 1 97.38 449 ASN A N 1
ATOM 3427 C CA . ASN A 1 449 ? -16.203 -12.797 -4.844 1 97.38 449 ASN A CA 1
ATOM 3428 C C . ASN A 1 449 ? -16.188 -12.805 -3.318 1 97.38 449 ASN A C 1
ATOM 3430 O O . ASN A 1 449 ? -15.406 -12.078 -2.701 1 97.38 449 ASN A O 1
ATOM 3434 N N . LEU A 1 450 ? -17.078 -13.641 -2.756 1 95.5 450 LEU A N 1
ATOM 3435 C CA . LEU A 1 450 ? -17.094 -13.789 -1.304 1 95.5 450 LEU A CA 1
ATOM 3436 C C . LEU A 1 450 ? -15.828 -14.469 -0.808 1 95.5 450 LEU A C 1
ATOM 3438 O O . LEU A 1 450 ? -15.25 -14.055 0.193 1 95.5 450 LEU A O 1
ATOM 3442 N N . TYR A 1 451 ? -15.398 -15.477 -1.503 1 96 451 TYR A N 1
ATOM 3443 C CA . TYR A 1 451 ? -14.219 -16.266 -1.15 1 96 451 TYR A CA 1
ATOM 3444 C C . TYR A 1 451 ? -12.953 -15.438 -1.337 1 96 451 TYR A C 1
ATOM 3446 O O . TYR A 1 451 ? -11.992 -15.586 -0.575 1 96 451 TYR A O 1
ATOM 3454 N N . ALA A 1 452 ? -12.867 -14.547 -2.361 1 96.25 452 ALA A N 1
ATOM 3455 C CA . ALA A 1 452 ? -11.742 -13.672 -2.68 1 96.25 452 ALA A CA 1
ATOM 3456 C C . ALA A 1 452 ? -10.461 -14.477 -2.881 1 96.25 452 ALA A C 1
ATOM 3458 O O . ALA A 1 452 ? -9.484 -14.289 -2.152 1 96.25 452 ALA A O 1
ATOM 3459 N N . PRO A 1 453 ? -10.445 -15.25 -3.932 1 96.81 453 PRO A N 1
ATOM 3460 C CA . PRO A 1 453 ? -9.328 -16.172 -4.129 1 96.81 453 PRO A CA 1
ATOM 3461 C C . PRO A 1 453 ? -8.055 -15.484 -4.586 1 96.81 453 PRO A C 1
ATOM 3463 O O . PRO A 1 453 ? -8.109 -14.391 -5.164 1 96.81 453 PRO A O 1
ATOM 3466 N N . GLU A 1 454 ? -6.883 -16.125 -4.328 1 96.31 454 GLU A N 1
ATOM 3467 C CA . GLU A 1 454 ? -5.59 -15.727 -4.875 1 96.31 454 GLU A CA 1
ATOM 3468 C C . GLU A 1 454 ? -5.559 -15.898 -6.391 1 96.31 454 GLU A C 1
ATOM 3470 O O . GLU A 1 454 ? -5.27 -14.945 -7.121 1 96.31 454 GLU A O 1
ATOM 3475 N N . HIS A 1 455 ? -5.949 -17.094 -6.801 1 98.12 455 HIS A N 1
ATOM 3476 C CA . HIS A 1 455 ? -6.086 -17.422 -8.211 1 98.12 455 HIS A CA 1
ATOM 3477 C C . HIS A 1 455 ? -7.523 -17.812 -8.547 1 98.12 455 HIS A C 1
ATOM 3479 O O . HIS A 1 455 ? -8.117 -18.656 -7.879 1 98.12 455 HIS A O 1
ATOM 3485 N N . LEU A 1 456 ? -8.047 -17.234 -9.586 1 98.75 456 LEU A N 1
ATOM 3486 C CA . LEU A 1 456 ? -9.375 -17.578 -10.07 1 98.75 456 LEU A CA 1
ATOM 3487 C C . LEU A 1 456 ? -9.328 -18.031 -11.523 1 98.75 456 LEU A C 1
ATOM 3489 O O . LEU A 1 456 ? -8.969 -17.25 -12.406 1 98.75 456 LEU A O 1
ATOM 3493 N N . ILE A 1 457 ? -9.656 -19.266 -11.734 1 98.81 457 ILE A N 1
ATOM 3494 C CA . ILE A 1 457 ? -9.75 -19.797 -13.094 1 98.81 457 ILE A CA 1
ATOM 3495 C C . ILE A 1 457 ? -11.219 -19.891 -13.508 1 98.81 457 ILE A C 1
ATOM 3497 O O . ILE A 1 457 ? -12.016 -20.531 -12.828 1 98.81 457 ILE A O 1
ATOM 3501 N N . ILE A 1 458 ? -11.547 -19.219 -14.547 1 98.56 458 ILE A N 1
ATOM 3502 C CA . ILE A 1 458 ? -12.875 -19.344 -15.133 1 98.56 458 ILE A CA 1
ATOM 3503 C C . ILE A 1 458 ? -12.82 -20.219 -16.391 1 98.56 458 ILE A C 1
ATOM 3505 O O . ILE A 1 458 ? -12.703 -19.703 -17.5 1 98.56 458 ILE A O 1
ATOM 3509 N N . ASN A 1 459 ? -12.977 -21.484 -16.141 1 97.81 459 ASN A N 1
ATOM 3510 C CA . ASN A 1 459 ? -12.938 -22.484 -17.219 1 97.81 459 ASN A CA 1
ATOM 3511 C C . ASN A 1 459 ? -14.336 -22.766 -17.766 1 97.81 459 ASN A C 1
ATOM 3513 O O . ASN A 1 459 ? -14.875 -23.859 -17.547 1 97.81 459 ASN A O 1
ATOM 3517 N N . VAL A 1 460 ? -14.906 -21.812 -18.438 1 96.56 460 VAL A N 1
ATOM 3518 C CA . VAL A 1 460 ? -16.234 -21.922 -19.047 1 96.56 460 VAL A CA 1
ATOM 3519 C C . VAL A 1 460 ? -16.188 -21.391 -20.484 1 96.56 460 VAL A C 1
ATOM 3521 O O . VAL A 1 460 ? -15.234 -20.719 -20.875 1 96.56 460 VAL A O 1
ATOM 3524 N N . LYS A 1 461 ? -17.234 -21.734 -21.234 1 93.06 461 LYS A N 1
ATOM 3525 C CA . LYS A 1 461 ? -17.391 -21.156 -22.562 1 93.06 461 LYS A CA 1
ATOM 3526 C C . LYS A 1 461 ? -17.672 -19.656 -22.484 1 93.06 461 LYS A C 1
ATOM 3528 O O . LYS A 1 461 ? -18.453 -19.203 -21.625 1 93.06 461 LYS A O 1
ATOM 3533 N N . ASP A 1 462 ? -17.062 -18.781 -23.266 1 95 462 ASP A N 1
ATOM 3534 C CA . ASP A 1 462 ? -17.219 -17.328 -23.297 1 95 462 ASP A CA 1
ATOM 3535 C C . ASP A 1 462 ? -16.875 -16.703 -21.953 1 95 462 ASP A C 1
ATOM 3537 O O . ASP A 1 462 ? -17.656 -15.906 -21.406 1 95 462 ASP A O 1
ATOM 3541 N N . ALA A 1 463 ? -15.797 -17.094 -21.453 1 97.06 463 ALA A N 1
ATOM 3542 C CA . ALA A 1 463 ? -15.375 -16.703 -20.125 1 97.06 463 ALA A CA 1
ATOM 3543 C C . ALA A 1 463 ? -15.219 -15.195 -20 1 97.06 463 ALA A C 1
ATOM 3545 O O . ALA A 1 463 ? -15.438 -14.625 -18.938 1 97.06 463 ALA A O 1
ATOM 3546 N N . ASP A 1 464 ? -14.938 -14.477 -21.047 1 95.69 464 ASP A N 1
ATOM 3547 C CA . ASP A 1 464 ? -14.672 -13.039 -21.062 1 95.69 464 ASP A CA 1
ATOM 3548 C C . ASP A 1 464 ? -15.906 -12.25 -20.625 1 95.69 464 ASP A C 1
ATOM 3550 O O . ASP A 1 464 ? -15.789 -11.148 -20.078 1 95.69 464 ASP A O 1
ATOM 3554 N N . LYS A 1 465 ? -17.078 -12.812 -20.828 1 95.94 465 LYS A N 1
ATOM 3555 C CA . LYS A 1 465 ? -18.328 -12.141 -20.516 1 95.94 465 LYS A CA 1
ATOM 3556 C C . LYS A 1 465 ? -18.484 -11.938 -19 1 95.94 465 LYS A C 1
ATOM 3558 O O . LYS A 1 465 ? -19.281 -11.086 -18.562 1 95.94 465 LYS A O 1
ATOM 3563 N N . TRP A 1 466 ? -17.719 -12.695 -18.297 1 96.75 466 TRP A N 1
ATOM 3564 C CA . TRP A 1 466 ? -17.938 -12.703 -16.844 1 96.75 466 TRP A CA 1
ATOM 3565 C C . TRP A 1 466 ? -16.922 -11.836 -16.125 1 96.75 466 TRP A C 1
ATOM 3567 O O . TRP A 1 466 ? -17.016 -11.617 -14.922 1 96.75 466 TRP A O 1
ATOM 3577 N N . GLU A 1 467 ? -15.938 -11.305 -16.766 1 96.81 467 GLU A N 1
ATOM 3578 C CA . GLU A 1 467 ? -14.82 -10.562 -16.188 1 96.81 467 GLU A CA 1
ATOM 3579 C C . GLU A 1 467 ? -15.32 -9.391 -15.352 1 96.81 467 GLU A C 1
ATOM 3581 O O . GLU A 1 467 ? -14.812 -9.141 -14.258 1 96.81 467 GLU A O 1
ATOM 3586 N N . SER A 1 468 ? -16.328 -8.641 -15.844 1 95.94 468 SER A N 1
ATOM 3587 C CA . SER A 1 468 ? -16.781 -7.41 -15.211 1 95.94 468 SER A CA 1
ATOM 3588 C C . SER A 1 468 ? -17.453 -7.695 -13.875 1 95.94 468 SER A C 1
ATOM 3590 O O . SER A 1 468 ? -17.641 -6.789 -13.062 1 95.94 468 SER A O 1
ATOM 3592 N N . PHE A 1 469 ? -17.812 -8.977 -13.648 1 97.31 469 PHE A N 1
ATOM 3593 C CA . PHE A 1 469 ? -18.531 -9.328 -12.43 1 97.31 469 PHE A CA 1
ATOM 3594 C C . PHE A 1 469 ? -17.547 -9.727 -11.328 1 97.31 469 PHE A C 1
ATOM 3596 O O . PHE A 1 469 ? -17.938 -9.898 -10.172 1 97.31 469 PHE A O 1
ATOM 3603 N N . ILE A 1 470 ? -16.328 -9.867 -11.672 1 98 470 ILE A N 1
ATOM 3604 C CA . ILE A 1 470 ? -15.32 -10.25 -10.688 1 98 470 ILE A CA 1
ATOM 3605 C C . ILE A 1 470 ? -14.906 -9.031 -9.867 1 98 470 ILE A C 1
ATOM 3607 O O . ILE A 1 470 ? -14.344 -8.07 -10.414 1 98 470 ILE A O 1
ATOM 3611 N N . GLU A 1 471 ? -15.078 -9.078 -8.586 1 97.12 471 GLU A N 1
ATOM 3612 C CA . GLU A 1 471 ? -14.742 -7.977 -7.68 1 97.12 471 GLU A CA 1
ATOM 3613 C C . GLU A 1 471 ? -13.469 -8.273 -6.898 1 97.12 471 GLU A C 1
ATOM 3615 O O . GLU A 1 471 ? -12.648 -7.379 -6.668 1 97.12 471 GLU A O 1
ATOM 3620 N N . ASN A 1 472 ? -13.352 -9.5 -6.5 1 97.44 472 ASN A N 1
ATOM 3621 C CA . ASN A 1 472 ? -12.234 -9.875 -5.641 1 97.44 472 ASN A CA 1
ATOM 3622 C C . ASN A 1 472 ? -11.5 -11.094 -6.176 1 97.44 472 ASN A C 1
ATOM 3624 O O . ASN A 1 472 ? -12.078 -12.18 -6.277 1 97.44 472 ASN A O 1
ATOM 3628 N N . ALA A 1 473 ? -10.258 -10.953 -6.484 1 97.94 473 ALA A N 1
ATOM 3629 C CA . ALA A 1 473 ? -9.312 -12 -6.871 1 97.94 473 ALA A CA 1
ATOM 3630 C C . ALA A 1 473 ? -7.902 -11.43 -7.016 1 97.94 473 ALA A C 1
ATOM 3632 O O . ALA A 1 473 ? -7.73 -10.227 -7.234 1 97.94 473 ALA A O 1
ATOM 3633 N N . GLY A 1 474 ? -6.914 -12.258 -6.805 1 97 474 GLY A N 1
ATOM 3634 C CA . GLY A 1 474 ? -5.559 -11.828 -7.117 1 97 474 GLY A CA 1
ATOM 3635 C C . GLY A 1 474 ? -5.27 -11.789 -8.602 1 97 474 GLY A C 1
ATOM 3636 O O . GLY A 1 474 ? -4.914 -10.742 -9.148 1 97 474 GLY A O 1
ATOM 3637 N N . SER A 1 475 ? -5.465 -12.898 -9.195 1 98.25 475 SER A N 1
ATOM 3638 C CA . SER A 1 475 ? -5.273 -13.055 -10.633 1 98.25 475 SER A CA 1
ATOM 3639 C C . SER A 1 475 ? -6.355 -13.945 -11.242 1 98.25 475 SER A C 1
ATOM 3641 O O . SER A 1 475 ? -6.738 -14.961 -10.648 1 98.25 475 SER A O 1
ATOM 3643 N N . VAL A 1 476 ? -6.836 -13.516 -12.445 1 98.69 476 VAL A N 1
ATOM 3644 C CA . VAL A 1 476 ? -7.941 -14.211 -13.094 1 98.69 476 VAL A CA 1
ATOM 3645 C C . VAL A 1 476 ? -7.469 -14.82 -14.414 1 98.69 476 VAL A C 1
ATOM 3647 O O . VAL A 1 476 ? -6.812 -14.148 -15.211 1 98.69 476 VAL A O 1
ATOM 3650 N N . PHE A 1 477 ? -7.812 -16.031 -14.625 1 98.75 477 PHE A N 1
ATOM 3651 C CA . PHE A 1 477 ? -7.492 -16.797 -15.828 1 98.75 477 PHE A CA 1
ATOM 3652 C C . PHE A 1 477 ? -8.758 -17.172 -16.578 1 98.75 477 PHE A C 1
ATOM 3654 O O . PHE A 1 477 ? -9.555 -17.984 -16.109 1 98.75 477 PHE A O 1
ATOM 3661 N N . LEU A 1 478 ? -8.867 -16.641 -17.797 1 98.44 478 LEU A N 1
ATOM 3662 C CA . LEU A 1 478 ? -10.133 -16.734 -18.516 1 98.44 478 LEU A CA 1
ATOM 3663 C C . LEU A 1 478 ? -10.031 -17.75 -19.641 1 98.44 478 LEU A C 1
ATOM 3665 O O . LEU A 1 478 ? -9.148 -17.656 -20.5 1 98.44 478 LEU A O 1
ATOM 3669 N N . GLY A 1 479 ? -10.953 -18.766 -19.625 1 97.38 479 GLY A N 1
ATOM 3670 C CA . GLY A 1 479 ? -11.086 -19.688 -20.75 1 97.38 479 GLY A CA 1
ATOM 3671 C C . GLY A 1 479 ? -10.398 -21.016 -20.516 1 97.38 479 GLY A C 1
ATOM 3672 O O . GLY A 1 479 ? -9.578 -21.141 -19.609 1 97.38 479 GLY A O 1
ATOM 3673 N N . PRO A 1 480 ? -10.711 -21.969 -21.375 1 95.94 480 PRO A N 1
ATOM 3674 C CA . PRO A 1 480 ? -10.211 -23.328 -21.172 1 95.94 480 PRO A CA 1
ATOM 3675 C C . PRO A 1 480 ? -8.719 -23.453 -21.453 1 95.94 480 PRO A C 1
ATOM 3677 O O . PRO A 1 480 ? -8.07 -24.406 -21 1 95.94 480 PRO A O 1
ATOM 3680 N N . TRP A 1 481 ? -8.102 -22.484 -22.062 1 97.31 481 TRP A N 1
ATOM 3681 C CA . TRP A 1 481 ? -6.711 -22.594 -22.484 1 97.31 481 TRP A CA 1
ATOM 3682 C C . TRP A 1 481 ? -5.797 -21.781 -21.578 1 97.31 481 TRP A C 1
ATOM 3684 O O . TRP A 1 481 ? -4.641 -21.516 -21.906 1 97.31 481 TRP A O 1
ATOM 3694 N N . THR A 1 482 ? -6.344 -21.312 -20.469 1 98.19 482 THR A N 1
ATOM 3695 C CA . THR A 1 482 ? -5.582 -20.406 -19.609 1 98.19 482 THR A CA 1
ATOM 3696 C C . THR A 1 482 ? -5.438 -21 -18.219 1 98.19 482 THR A C 1
ATOM 3698 O O . THR A 1 482 ? -6.027 -20.484 -17.266 1 98.19 482 THR A O 1
ATOM 3701 N N . PRO A 1 483 ? -4.578 -21.969 -18.047 1 98.38 483 PRO A N 1
ATOM 3702 C CA . PRO A 1 483 ? -4.316 -22.469 -16.703 1 98.38 483 PRO A CA 1
ATOM 3703 C C . PRO A 1 483 ? -3.529 -21.484 -15.852 1 98.38 483 PRO A C 1
ATOM 3705 O O . PRO A 1 483 ? -2.875 -20.578 -16.375 1 98.38 483 PRO A O 1
ATOM 3708 N N . GLU A 1 484 ? -3.609 -21.594 -14.555 1 98.19 484 GLU A N 1
ATOM 3709 C CA . GLU A 1 484 ? -2.906 -20.734 -13.609 1 98.19 484 GLU A CA 1
ATOM 3710 C C . GLU A 1 484 ? -1.4 -20.766 -13.852 1 98.19 484 GLU A C 1
ATOM 3712 O O . GLU A 1 484 ? -0.714 -19.75 -13.648 1 98.19 484 GLU A O 1
ATOM 3717 N N . SER A 1 485 ? -0.879 -21.859 -14.352 1 98.31 485 SER A N 1
ATOM 3718 C CA . SER A 1 485 ? 0.552 -22.047 -14.57 1 98.31 485 SER A CA 1
ATOM 3719 C C . SER A 1 485 ? 1.112 -21 -15.516 1 98.31 485 SER A C 1
ATOM 3721 O O . SER A 1 485 ? 2.273 -20.594 -15.391 1 98.31 485 SER A O 1
ATOM 3723 N N . VAL A 1 486 ? 0.334 -20.578 -16.453 1 98.38 486 VAL A N 1
ATOM 3724 C CA . VAL A 1 486 ? 0.858 -19.594 -17.406 1 98.38 486 VAL A CA 1
ATOM 3725 C C . VAL A 1 486 ? 1.129 -18.281 -16.688 1 98.38 486 VAL A C 1
ATOM 3727 O O . VAL A 1 486 ? 2.104 -17.578 -17 1 98.38 486 VAL A O 1
ATOM 3730 N N . GLY A 1 487 ? 0.315 -17.922 -15.719 1 97.88 487 GLY A N 1
ATOM 3731 C CA . GLY A 1 487 ? 0.518 -16.719 -14.938 1 97.88 487 GLY A CA 1
ATOM 3732 C C . GLY A 1 487 ? 1.629 -16.844 -13.914 1 97.88 487 GLY A C 1
ATOM 3733 O O . GLY A 1 487 ? 2.326 -15.875 -13.617 1 97.88 487 GLY A O 1
ATOM 3734 N N . ASP A 1 488 ? 1.821 -17.984 -13.422 1 97.44 488 ASP A N 1
ATOM 3735 C CA . ASP A 1 488 ? 2.854 -18.25 -12.422 1 97.44 488 ASP A CA 1
ATOM 3736 C C . ASP A 1 488 ? 4.25 -18.141 -13.031 1 97.44 488 ASP A C 1
ATOM 3738 O O . ASP A 1 488 ? 5.223 -17.875 -12.32 1 97.44 488 ASP A O 1
ATOM 3742 N N . TYR A 1 489 ? 4.246 -18.312 -14.375 1 98.25 489 TYR A N 1
ATOM 3743 C CA . TYR A 1 489 ? 5.594 -18.453 -14.922 1 98.25 489 TYR A CA 1
ATOM 3744 C C . TYR A 1 489 ? 5.859 -17.406 -15.992 1 98.25 489 TYR A C 1
ATOM 3746 O O . TYR A 1 489 ? 6.844 -16.656 -15.914 1 98.25 489 TYR A O 1
ATOM 3754 N N . ALA A 1 490 ? 4.852 -17.266 -17 1 97.88 490 ALA A N 1
ATOM 3755 C CA . ALA A 1 490 ? 5.504 -16.625 -18.141 1 97.88 490 ALA A CA 1
ATOM 3756 C C . ALA A 1 490 ? 4.516 -15.781 -18.938 1 97.88 490 ALA A C 1
ATOM 3758 O O . ALA A 1 490 ? 4.879 -15.18 -19.953 1 97.88 490 ALA A O 1
ATOM 3759 N N . SER A 1 491 ? 3.281 -15.672 -18.562 1 97.88 491 SER A N 1
ATOM 3760 C CA . SER A 1 491 ? 2.33 -14.914 -19.359 1 97.88 491 SER A CA 1
ATOM 3761 C C . SER A 1 491 ? 2.605 -13.414 -19.281 1 97.88 491 SER A C 1
ATOM 3763 O O . SER A 1 491 ? 2.223 -12.656 -20.172 1 97.88 491 SER A O 1
ATOM 3765 N N . GLY A 1 492 ? 3.197 -13.039 -18.203 1 97.69 492 GLY A N 1
ATOM 3766 C CA . GLY A 1 492 ? 3.506 -11.633 -18 1 97.69 492 GLY A CA 1
ATOM 3767 C C . GLY A 1 492 ? 2.988 -11.086 -16.688 1 97.69 492 GLY A C 1
ATOM 3768 O O . GLY A 1 492 ? 3.627 -10.234 -16.062 1 97.69 492 GLY A O 1
ATOM 3769 N N . THR A 1 493 ? 1.85 -11.539 -16.266 1 97.81 493 THR A N 1
ATOM 3770 C CA . THR A 1 493 ? 1.274 -11.07 -15.016 1 97.81 493 THR A CA 1
ATOM 3771 C C . THR A 1 493 ? 2.141 -11.5 -13.828 1 97.81 493 THR A C 1
ATOM 3773 O O . THR A 1 493 ? 3.084 -12.281 -13.992 1 97.81 493 THR A O 1
ATOM 3776 N N . ASN A 1 494 ? 1.885 -10.953 -12.703 1 98.06 494 ASN A N 1
ATOM 3777 C CA . ASN A 1 494 ? 2.686 -11.234 -11.516 1 98.06 494 ASN A CA 1
ATOM 3778 C C . ASN A 1 494 ? 2.037 -12.305 -10.641 1 98.06 494 ASN A C 1
ATOM 3780 O O . ASN A 1 494 ? 0.823 -12.289 -10.43 1 98.06 494 ASN A O 1
ATOM 3784 N N . HIS A 1 495 ? 2.826 -13.219 -10.109 1 96.75 495 HIS A N 1
ATOM 3785 C CA . HIS A 1 495 ? 2.221 -14.32 -9.367 1 96.75 495 HIS A CA 1
ATOM 3786 C C . HIS A 1 495 ? 2.361 -14.109 -7.863 1 96.75 495 HIS A C 1
ATOM 3788 O O . HIS A 1 495 ? 2.047 -15.008 -7.074 1 96.75 495 HIS A O 1
ATOM 3794 N N . VAL A 1 496 ? 3.053 -13.047 -7.438 1 96.5 496 VAL A N 1
ATOM 3795 C CA . VAL A 1 496 ? 3.029 -12.672 -6.027 1 96.5 496 VAL A CA 1
ATOM 3796 C C . VAL A 1 496 ? 1.71 -11.977 -5.699 1 96.5 496 VAL A C 1
ATOM 3798 O O . VAL A 1 496 ? 1.538 -10.789 -5.988 1 96.5 496 VAL A O 1
ATOM 3801 N N . LEU A 1 497 ? 0.835 -12.703 -5.066 1 96.19 497 LEU A N 1
ATOM 3802 C CA . LEU A 1 497 ? -0.568 -12.328 -4.938 1 96.19 497 LEU A CA 1
ATOM 3803 C C . LEU A 1 497 ? -1.028 -12.43 -3.486 1 96.19 497 LEU A C 1
ATOM 3805 O O . LEU A 1 497 ? -0.406 -13.125 -2.682 1 96.19 497 LEU A O 1
ATOM 3809 N N . PRO A 1 498 ? -2.109 -11.68 -3.189 1 92.94 498 PRO A N 1
ATOM 3810 C CA . PRO A 1 498 ? -2.676 -11.812 -1.845 1 92.94 498 PRO A CA 1
ATOM 3811 C C . PRO A 1 498 ? -3.41 -13.141 -1.642 1 92.94 498 PRO A C 1
ATOM 3813 O O . PRO A 1 498 ? -4.215 -13.539 -2.488 1 92.94 498 PRO A O 1
ATOM 3816 N N . THR A 1 499 ? -3.164 -13.758 -0.549 1 90.19 499 THR A N 1
ATOM 3817 C CA . THR A 1 499 ? -3.828 -15 -0.177 1 90.19 499 THR A CA 1
ATOM 3818 C C . THR A 1 499 ? -4.789 -14.773 0.986 1 90.19 499 THR A C 1
ATOM 3820 O O . THR A 1 499 ? -4.961 -13.641 1.444 1 90.19 499 THR A O 1
ATOM 3823 N N . TYR A 1 500 ? -5.559 -15.727 1.355 1 86.38 500 TYR A N 1
ATOM 3824 C CA . TYR A 1 500 ? -6.328 -15.773 2.594 1 86.38 500 TYR A CA 1
ATOM 3825 C C . TYR A 1 500 ? -7.457 -14.75 2.568 1 86.38 500 TYR A C 1
ATOM 3827 O O . TYR A 1 500 ? -7.812 -14.18 3.604 1 86.38 500 TYR A O 1
ATOM 3835 N N . GLY A 1 501 ? -7.906 -14.43 1.434 1 90.12 501 GLY A N 1
ATOM 3836 C CA . GLY A 1 501 ? -9.008 -13.484 1.341 1 90.12 501 GLY A CA 1
ATOM 3837 C C . GLY A 1 501 ? -8.547 -12.039 1.276 1 90.12 501 GLY A C 1
ATOM 3838 O O . GLY A 1 501 ? -9.359 -11.125 1.129 1 90.12 501 GLY A O 1
ATOM 3839 N N . TYR A 1 502 ? -7.234 -11.805 1.284 1 91 502 TYR A N 1
ATOM 3840 C CA . TYR A 1 502 ? -6.684 -10.453 1.267 1 91 502 TYR A CA 1
ATOM 3841 C C . TYR A 1 502 ? -6.902 -9.789 -0.087 1 91 502 TYR A C 1
ATOM 3843 O O . TYR A 1 502 ? -6.727 -8.578 -0.228 1 91 502 TYR A O 1
ATOM 3851 N N . ALA A 1 503 ? -7.387 -10.562 -0.997 1 94.44 503 ALA A N 1
ATOM 3852 C CA . ALA A 1 503 ? -7.699 -9.984 -2.301 1 94.44 503 ALA A CA 1
ATOM 3853 C C . ALA A 1 503 ? -8.836 -8.969 -2.193 1 94.44 503 ALA A C 1
ATOM 3855 O O . ALA A 1 503 ? -9.102 -8.219 -3.137 1 94.44 503 ALA A O 1
ATOM 3856 N N . ARG A 1 504 ? -9.469 -8.906 -1.062 1 94.75 504 ARG A N 1
ATOM 3857 C CA . ARG A 1 504 ? -10.516 -7.918 -0.828 1 94.75 504 ARG A CA 1
ATOM 3858 C C . ARG A 1 504 ? -9.922 -6.52 -0.702 1 94.75 504 ARG A C 1
ATOM 3860 O O . ARG A 1 504 ? -10.609 -5.523 -0.953 1 94.75 504 ARG A O 1
ATOM 3867 N N . MET A 1 505 ? -8.633 -6.512 -0.296 1 94.25 505 MET A N 1
ATOM 3868 C CA . MET A 1 505 ? -8.109 -5.176 -0.019 1 94.25 505 MET A CA 1
ATOM 3869 C C . MET A 1 505 ? -6.727 -4.992 -0.628 1 94.25 505 MET A C 1
ATOM 3871 O O . MET A 1 505 ? -6.199 -3.881 -0.66 1 94.25 505 MET A O 1
ATOM 3875 N N . TYR A 1 506 ? -6.152 -6.074 -1.14 1 93.5 506 TYR A N 1
ATOM 3876 C CA . TYR A 1 506 ? -4.84 -5.984 -1.767 1 93.5 506 TYR A CA 1
ATOM 3877 C C . TYR A 1 506 ? -4.902 -6.414 -3.227 1 93.5 506 TYR A C 1
ATOM 3879 O O . TYR A 1 506 ? -5.73 -7.246 -3.602 1 93.5 506 TYR A O 1
ATOM 3887 N N . GLY A 1 507 ? -4.062 -5.832 -4.016 1 94.06 507 GLY A N 1
ATOM 3888 C CA . GLY A 1 507 ? -3.719 -6.344 -5.332 1 94.06 507 GLY A CA 1
ATOM 3889 C C . GLY A 1 507 ? -2.375 -7.043 -5.371 1 94.06 507 GLY A C 1
ATOM 3890 O O . GLY A 1 507 ? -1.612 -6.988 -4.402 1 94.06 507 GLY A O 1
ATOM 3891 N N . GLY A 1 508 ? -2.074 -7.68 -6.426 1 95.25 508 GLY A N 1
ATOM 3892 C CA . GLY A 1 508 ? -0.783 -8.328 -6.582 1 95.25 508 GLY A CA 1
ATOM 3893 C C . GLY A 1 508 ? 0.36 -7.352 -6.781 1 95.25 508 GLY A C 1
ATOM 3894 O O . GLY A 1 508 ? 0.133 -6.168 -7.035 1 95.25 508 GLY A O 1
ATOM 3895 N N . VAL A 1 509 ? 1.564 -7.875 -6.586 1 97.12 509 VAL A N 1
ATOM 3896 C CA . VAL A 1 509 ? 2.752 -7.066 -6.844 1 97.12 509 VAL A CA 1
ATOM 3897 C C . VAL A 1 509 ? 2.703 -6.508 -8.258 1 97.12 509 VAL A C 1
ATOM 3899 O O . VAL A 1 509 ? 2.301 -7.207 -9.195 1 97.12 509 VAL A O 1
ATOM 3902 N N . SER A 1 510 ? 3.037 -5.285 -8.461 1 96.62 510 SER A N 1
ATOM 3903 C CA . SER A 1 510 ? 3.043 -4.527 -9.703 1 96.62 510 SER A CA 1
ATOM 3904 C C . SER A 1 510 ? 4.184 -3.516 -9.734 1 96.62 510 SER A C 1
ATOM 3906 O O . SER A 1 510 ? 5 -3.467 -8.812 1 96.62 510 SER A O 1
ATOM 3908 N N . LEU A 1 511 ? 4.281 -2.803 -10.836 1 97.31 511 LEU A N 1
ATOM 3909 C CA . LEU A 1 511 ? 5.285 -1.747 -10.906 1 97.31 511 LEU A CA 1
ATOM 3910 C C . LEU A 1 511 ? 5.098 -0.743 -9.773 1 97.31 511 LEU A C 1
ATOM 3912 O O . LEU A 1 511 ? 6.07 -0.312 -9.148 1 97.31 511 LEU A O 1
ATOM 3916 N N . ASP A 1 512 ? 3.85 -0.417 -9.438 1 95.44 512 ASP A N 1
ATOM 3917 C CA . ASP A 1 512 ? 3.518 0.573 -8.414 1 95.44 512 ASP A CA 1
ATOM 3918 C C . ASP A 1 512 ? 4.02 0.133 -7.043 1 95.44 512 ASP A C 1
ATOM 3920 O O . ASP A 1 512 ? 4.285 0.969 -6.176 1 95.44 512 ASP A O 1
ATOM 3924 N N . SER A 1 513 ? 4.141 -1.152 -6.867 1 97 513 SER A N 1
ATOM 3925 C CA . SER A 1 513 ? 4.625 -1.667 -5.59 1 97 513 SER A CA 1
ATOM 3926 C C . SER A 1 513 ? 6.035 -1.167 -5.289 1 97 513 SER A C 1
ATOM 3928 O O . SER A 1 513 ? 6.438 -1.088 -4.129 1 97 513 SER A O 1
ATOM 3930 N N . PHE A 1 514 ? 6.773 -0.787 -6.32 1 98.25 514 PHE A N 1
ATOM 3931 C CA . PHE A 1 514 ? 8.172 -0.394 -6.18 1 98.25 514 PHE A CA 1
ATOM 3932 C C . PHE A 1 514 ? 8.328 1.116 -6.316 1 98.25 514 PHE A C 1
ATOM 3934 O O . PHE A 1 514 ? 9.445 1.632 -6.344 1 98.25 514 PHE A O 1
ATOM 3941 N N . LEU A 1 515 ? 7.184 1.789 -6.426 1 97 515 LEU A N 1
ATOM 3942 C CA . LEU A 1 515 ? 7.148 3.24 -6.562 1 97 515 LEU A CA 1
ATOM 3943 C C . LEU A 1 515 ? 6.445 3.885 -5.375 1 97 515 LEU A C 1
ATOM 3945 O O . LEU A 1 515 ? 5.645 3.236 -4.695 1 97 515 LEU A O 1
ATOM 3949 N N . LYS A 1 516 ? 6.801 5.047 -5.059 1 95.62 516 LYS A N 1
ATOM 3950 C CA . LYS A 1 516 ? 6.059 5.938 -4.168 1 95.62 516 LYS A CA 1
ATOM 3951 C C . LYS A 1 516 ? 5.719 7.25 -4.863 1 95.62 516 LYS A C 1
ATOM 3953 O O . LYS A 1 516 ? 6.402 7.656 -5.805 1 95.62 516 LYS A O 1
ATOM 3958 N N . TYR A 1 517 ? 4.715 7.906 -4.387 1 95.19 517 TYR A N 1
ATOM 3959 C CA . TYR A 1 517 ? 4.254 9.117 -5.055 1 95.19 517 TYR A CA 1
ATOM 3960 C C . TYR A 1 517 ? 4.305 10.312 -4.113 1 95.19 517 TYR A C 1
ATOM 3962 O O . TYR A 1 517 ? 3.824 10.242 -2.979 1 95.19 517 TYR A O 1
ATOM 3970 N N . ILE A 1 518 ? 4.863 11.352 -4.637 1 96.69 518 ILE A N 1
ATOM 3971 C CA . ILE A 1 518 ? 4.977 12.633 -3.951 1 96.69 518 ILE A CA 1
ATOM 3972 C C . ILE A 1 518 ? 4.035 13.648 -4.59 1 96.69 518 ILE A C 1
ATOM 3974 O O . ILE A 1 518 ? 3.934 13.727 -5.816 1 96.69 518 ILE A O 1
ATOM 3978 N N . THR A 1 519 ? 3.285 14.336 -3.793 1 97.75 519 THR A N 1
ATOM 3979 C CA . THR A 1 519 ? 2.516 15.445 -4.359 1 97.75 519 THR A CA 1
ATOM 3980 C C . THR A 1 519 ? 3.336 16.734 -4.363 1 97.75 519 THR A C 1
ATOM 3982 O O . THR A 1 519 ? 4.098 16.984 -3.43 1 97.75 519 THR A O 1
ATOM 3985 N N . VAL A 1 520 ? 3.188 17.453 -5.414 1 98 520 VAL A N 1
ATOM 3986 C CA . VAL A 1 520 ? 3.857 18.75 -5.578 1 98 520 VAL A CA 1
ATOM 3987 C C . VAL A 1 520 ? 2.828 19.828 -5.898 1 98 520 VAL A C 1
ATOM 3989 O O . VAL A 1 520 ? 1.938 19.609 -6.727 1 98 520 VAL A O 1
ATOM 3992 N N . GLN A 1 521 ? 2.936 20.891 -5.246 1 97.38 521 GLN A N 1
ATOM 3993 C CA . GLN A 1 521 ? 2.049 22 -5.555 1 97.38 521 GLN A CA 1
ATOM 3994 C C . GLN A 1 521 ? 2.811 23.328 -5.559 1 97.38 521 GLN A C 1
ATOM 3996 O O . GLN A 1 521 ? 3.801 23.469 -4.84 1 97.38 521 GLN A O 1
ATOM 4001 N N . SER A 1 522 ? 2.361 24.172 -6.375 1 97.56 522 SER A N 1
ATOM 4002 C CA . SER A 1 522 ? 2.932 25.5 -6.562 1 97.56 522 SER A CA 1
ATOM 4003 C C . SER A 1 522 ? 1.845 26.531 -6.855 1 97.56 522 SER A C 1
ATOM 4005 O O . SER A 1 522 ? 1.014 26.328 -7.742 1 97.56 522 SER A O 1
ATOM 4007 N N . LEU A 1 523 ? 1.897 27.594 -6.062 1 97.88 523 LEU A N 1
ATOM 4008 C CA . LEU A 1 523 ? 0.942 28.672 -6.27 1 97.88 523 LEU A CA 1
ATOM 4009 C C . LEU A 1 523 ? 1.649 29.938 -6.75 1 97.88 523 LEU A C 1
ATOM 4011 O O . LEU A 1 523 ? 2.738 30.266 -6.273 1 97.88 523 LEU A O 1
ATOM 4015 N N . THR A 1 524 ? 0.984 30.594 -7.699 1 96.69 524 THR A N 1
ATOM 4016 C CA . THR A 1 524 ? 1.354 31.984 -7.996 1 96.69 524 THR A CA 1
ATOM 4017 C C . THR A 1 524 ? 0.767 32.938 -6.957 1 96.69 524 THR A C 1
ATOM 4019 O O . THR A 1 524 ? -0.056 32.531 -6.133 1 96.69 524 THR A O 1
ATOM 4022 N N . GLU A 1 525 ? 1.27 34.125 -6.996 1 96.25 525 GLU A N 1
ATOM 4023 C CA . GLU A 1 525 ? 0.684 35.156 -6.148 1 96.25 525 GLU A CA 1
ATOM 4024 C C . GLU A 1 525 ? -0.828 35.25 -6.34 1 96.25 525 GLU A C 1
ATOM 4026 O O . GLU A 1 525 ? -1.58 35.312 -5.367 1 96.25 525 GLU A O 1
ATOM 4031 N N . GLU A 1 526 ? -1.283 35.188 -7.559 1 96.38 526 GLU A N 1
ATOM 4032 C CA . GLU A 1 526 ? -2.705 35.219 -7.883 1 96.38 526 GLU A CA 1
ATOM 4033 C C . GLU A 1 526 ? -3.432 34 -7.32 1 96.38 526 GLU A C 1
ATOM 4035 O O . GLU A 1 526 ? -4.547 34.125 -6.809 1 96.38 526 GLU A O 1
ATOM 4040 N N . GLY A 1 527 ? -2.807 32.906 -7.449 1 97.38 527 GLY A N 1
ATOM 4041 C CA . GLY A 1 527 ? -3.387 31.672 -6.898 1 97.38 527 GLY A CA 1
ATOM 4042 C C . GLY A 1 527 ? -3.639 31.766 -5.402 1 97.38 527 GLY A C 1
ATOM 4043 O O . GLY A 1 527 ? -4.691 31.328 -4.922 1 97.38 527 GLY A O 1
ATOM 4044 N N . LEU A 1 528 ? -2.703 32.312 -4.703 1 98 528 LEU A N 1
ATOM 4045 C CA . LEU A 1 528 ? -2.855 32.469 -3.258 1 98 528 LEU A CA 1
ATOM 4046 C C . LEU A 1 528 ? -3.943 33.469 -2.916 1 98 528 LEU A C 1
ATOM 4048 O O . LEU A 1 528 ? -4.699 33.281 -1.961 1 98 528 LEU A O 1
ATOM 4052 N N . ARG A 1 529 ? -4.023 34.531 -3.668 1 97.31 529 ARG A N 1
ATOM 4053 C CA . ARG A 1 529 ? -5.07 35.531 -3.443 1 97.31 529 ARG A CA 1
ATOM 4054 C C . ARG A 1 529 ? -6.453 34.906 -3.584 1 97.31 529 ARG A C 1
ATOM 4056 O O . ARG A 1 529 ? -7.383 35.281 -2.857 1 97.31 529 ARG A O 1
ATOM 4063 N N . ARG A 1 530 ? -6.578 34 -4.457 1 97.12 530 ARG A N 1
ATOM 4064 C CA . ARG A 1 530 ? -7.871 33.375 -4.723 1 97.12 530 ARG A CA 1
ATOM 4065 C C . ARG A 1 530 ? -8.164 32.281 -3.705 1 97.12 530 ARG A C 1
ATOM 4067 O O . ARG A 1 530 ? -9.266 32.219 -3.166 1 97.12 530 ARG A O 1
ATOM 4074 N N . LEU A 1 531 ? -7.199 31.453 -3.42 1 98.25 531 LEU A N 1
ATOM 4075 C CA . LEU A 1 531 ? -7.383 30.266 -2.59 1 98.25 531 LEU A CA 1
ATOM 4076 C C . LEU A 1 531 ? -7.25 30.609 -1.111 1 98.25 531 LEU A C 1
ATOM 4078 O O . LEU A 1 531 ? -7.914 30 -0.266 1 98.25 531 LEU A O 1
ATOM 4082 N N . GLY A 1 532 ? -6.438 31.562 -0.794 1 98.31 532 GLY A N 1
ATOM 4083 C CA . GLY A 1 532 ? -5.992 31.891 0.55 1 98.31 532 GLY A CA 1
ATOM 4084 C C . GLY A 1 532 ? -7.137 32.156 1.514 1 98.31 532 GLY A C 1
ATOM 4085 O O . GLY A 1 532 ? -7.172 31.562 2.604 1 98.31 532 GLY A O 1
ATOM 4086 N N . PRO A 1 533 ? -8.094 32.938 1.146 1 98.25 533 PRO A N 1
ATOM 4087 C CA . PRO A 1 533 ? -9.203 33.25 2.053 1 98.25 533 PRO A CA 1
ATOM 4088 C C . PRO A 1 533 ? -9.984 32 2.469 1 98.25 533 PRO A C 1
ATOM 4090 O O . PRO A 1 533 ? -10.43 31.906 3.617 1 98.25 533 PRO A O 1
ATOM 4093 N N . TYR A 1 534 ? -10.148 31.094 1.582 1 98.38 534 TYR A N 1
ATOM 4094 C CA . TYR A 1 534 ? -10.859 29.859 1.914 1 98.38 534 TYR A CA 1
ATOM 4095 C C . TYR A 1 534 ? -10.055 29.016 2.9 1 98.38 534 TYR A C 1
ATOM 4097 O O . TYR A 1 534 ? -10.609 28.469 3.857 1 98.38 534 TYR A O 1
ATOM 4105 N N . VAL A 1 535 ? -8.75 28.938 2.672 1 98.62 535 VAL A N 1
ATOM 4106 C CA . VAL A 1 535 ? -7.859 28.203 3.564 1 98.62 535 VAL A CA 1
ATOM 4107 C C . VAL A 1 535 ? -7.891 28.828 4.957 1 98.62 535 VAL A C 1
ATOM 4109 O O . VAL A 1 535 ? -7.984 28.109 5.961 1 98.62 535 VAL A O 1
ATOM 4112 N N . ALA A 1 536 ? -7.84 30.141 5.008 1 98.56 536 ALA A N 1
ATOM 4113 C CA . ALA A 1 536 ? -7.875 30.859 6.285 1 98.56 536 ALA A CA 1
ATOM 4114 C C . ALA A 1 536 ? -9.172 30.562 7.039 1 98.56 536 ALA A C 1
ATOM 4116 O O . ALA A 1 536 ? -9.156 30.359 8.25 1 98.56 536 ALA A O 1
ATOM 4117 N N . THR A 1 537 ? -10.258 30.531 6.32 1 98.5 537 THR A N 1
ATOM 4118 C CA . THR A 1 537 ? -11.562 30.266 6.914 1 98.5 537 THR A CA 1
ATOM 4119 C C . THR A 1 537 ? -11.609 28.844 7.496 1 98.5 537 THR A C 1
ATOM 4121 O O . THR A 1 537 ? -12.055 28.656 8.625 1 98.5 537 THR A O 1
ATOM 4124 N N . MET A 1 538 ? -11.141 27.906 6.77 1 98.31 538 MET A N 1
ATOM 4125 C CA . MET A 1 538 ? -11.148 26.516 7.219 1 98.31 538 MET A CA 1
ATOM 4126 C C . MET A 1 538 ? -10.242 26.328 8.43 1 98.31 538 MET A C 1
ATOM 4128 O O . MET A 1 538 ? -10.594 25.625 9.375 1 98.31 538 MET A O 1
ATOM 4132 N N . ALA A 1 539 ? -9.055 26.906 8.359 1 97.81 539 ALA A N 1
ATOM 4133 C CA . ALA A 1 539 ? -8.133 26.828 9.484 1 97.81 539 ALA A CA 1
ATOM 4134 C C . ALA A 1 539 ? -8.75 27.406 10.75 1 97.81 539 ALA A C 1
ATOM 4136 O O . ALA A 1 539 ? -8.547 26.875 11.852 1 97.81 539 ALA A O 1
ATOM 4137 N N . GLU A 1 540 ? -9.539 28.469 10.609 1 96.31 540 GLU A N 1
ATOM 4138 C CA . GLU A 1 540 ? -10.234 29.078 11.734 1 96.31 540 GLU A CA 1
ATOM 4139 C C . GLU A 1 540 ? -11.289 28.141 12.32 1 96.31 540 GLU A C 1
ATOM 4141 O O . GLU A 1 540 ? -11.414 28.031 13.539 1 96.31 540 GLU A O 1
ATOM 4146 N N . VAL A 1 541 ? -11.969 27.516 11.469 1 95.62 541 VAL A N 1
ATOM 4147 C CA . VAL A 1 541 ? -12.992 26.562 11.891 1 95.62 541 VAL A CA 1
ATOM 4148 C C . VAL A 1 541 ? -12.344 25.438 12.719 1 95.62 541 VAL A C 1
ATOM 4150 O O . VAL A 1 541 ? -12.914 25 13.719 1 95.62 541 VAL A O 1
ATOM 4153 N N . GLU A 1 542 ? -11.109 25.062 12.375 1 95.44 542 GLU A N 1
ATOM 4154 C CA . GLU A 1 542 ? -10.445 23.938 13.031 1 95.44 542 GLU A CA 1
ATOM 4155 C C . GLU A 1 542 ? -9.594 24.422 14.211 1 95.44 542 GLU A C 1
ATOM 4157 O O . GLU A 1 542 ? -8.961 23.609 14.891 1 95.44 542 GLU A O 1
ATOM 4162 N N . GLY A 1 543 ? -9.523 25.75 14.398 1 93.69 543 GLY A N 1
ATOM 4163 C CA . GLY A 1 543 ? -8.828 26.312 15.539 1 93.69 543 GLY A CA 1
ATOM 4164 C C . GLY A 1 543 ? -7.316 26.281 15.383 1 93.69 543 GLY A C 1
ATOM 4165 O O . GLY A 1 543 ? -6.59 26.234 16.375 1 93.69 543 GLY A O 1
ATOM 4166 N N . LEU A 1 544 ? -6.836 26.266 14.195 1 95.25 544 LEU A N 1
ATOM 4167 C CA . LEU A 1 544 ? -5.402 26.234 13.93 1 95.25 544 LEU A CA 1
ATOM 4168 C C . LEU A 1 544 ? -4.91 27.578 13.406 1 95.25 544 LEU A C 1
ATOM 4170 O O . LEU A 1 544 ? -4.719 27.75 12.203 1 95.25 544 LEU A O 1
ATOM 4174 N N . GLU A 1 545 ? -4.594 28.406 14.359 1 96.81 545 GLU A N 1
ATOM 4175 C CA . GLU A 1 545 ? -4.289 29.812 14.094 1 96.81 545 GLU A CA 1
ATOM 4176 C C . GLU A 1 545 ? -2.98 29.969 13.328 1 96.81 545 GLU A C 1
ATOM 4178 O O . GLU A 1 545 ? -2.852 30.844 12.469 1 96.81 545 GLU A O 1
ATOM 4183 N N . ALA A 1 546 ? -2.004 29.141 13.633 1 97.12 546 ALA A N 1
ATOM 4184 C CA . ALA A 1 546 ? -0.735 29.25 12.914 1 97.12 546 ALA A CA 1
ATOM 4185 C C . ALA A 1 546 ? -0.909 28.891 11.438 1 97.12 546 ALA A C 1
ATOM 4187 O O . ALA A 1 546 ? -0.289 29.516 10.57 1 97.12 546 ALA A O 1
ATOM 4188 N N . HIS A 1 547 ? -1.717 27.922 11.172 1 97.69 547 HIS A N 1
ATOM 4189 C CA . HIS A 1 547 ? -2.049 27.609 9.789 1 97.69 547 HIS A CA 1
ATOM 4190 C C . HIS A 1 547 ? -2.695 28.797 9.086 1 97.69 547 HIS A C 1
ATOM 4192 O O . HIS A 1 547 ? -2.359 29.109 7.945 1 97.69 547 HIS A O 1
ATOM 4198 N N . LYS A 1 548 ? -3.604 29.438 9.789 1 98.12 548 LYS A N 1
ATOM 4199 C CA . LYS A 1 548 ? -4.27 30.625 9.258 1 98.12 548 LYS A CA 1
ATOM 4200 C C . LYS A 1 548 ? -3.264 31.734 8.969 1 98.12 548 LYS A C 1
ATOM 4202 O O . LYS A 1 548 ? -3.273 32.312 7.883 1 98.12 548 LYS A O 1
ATOM 4207 N N . ARG A 1 549 ? -2.375 31.969 9.828 1 98.12 549 ARG A N 1
ATOM 4208 C CA . ARG A 1 549 ? -1.406 33.062 9.711 1 98.12 549 ARG A CA 1
ATOM 4209 C C . ARG A 1 549 ? -0.441 32.812 8.562 1 98.12 549 ARG A C 1
ATOM 4211 O O . ARG A 1 549 ? 0.01 33.75 7.902 1 98.12 549 ARG A O 1
ATOM 4218 N N . ALA A 1 550 ? -0.124 31.5 8.32 1 98.06 550 ALA A N 1
ATOM 4219 C CA . ALA A 1 550 ? 0.773 31.156 7.223 1 98.06 550 ALA A CA 1
ATOM 4220 C C . ALA A 1 550 ? 0.23 31.672 5.895 1 98.06 550 ALA A C 1
ATOM 4222 O O . ALA A 1 550 ? 0.998 31.969 4.977 1 98.06 550 ALA A O 1
ATOM 4223 N N . VAL A 1 551 ? -1.022 31.828 5.836 1 98.31 551 VAL A N 1
ATOM 4224 C CA . VAL A 1 551 ? -1.673 32.312 4.617 1 98.31 551 VAL A CA 1
ATOM 4225 C C . VAL A 1 551 ? -1.942 33.812 4.73 1 98.31 551 VAL A C 1
ATOM 4227 O O . VAL A 1 551 ? -1.613 34.562 3.82 1 98.31 551 VAL A O 1
ATOM 4230 N N . THR A 1 552 ? -2.426 34.281 5.828 1 98.12 552 THR A N 1
ATOM 4231 C CA . THR A 1 552 ? -2.887 35.656 5.961 1 98.12 552 THR A CA 1
ATOM 4232 C C . THR A 1 552 ? -1.707 36.625 5.957 1 98.12 552 THR A C 1
ATOM 4234 O O . THR A 1 552 ? -1.819 37.75 5.465 1 98.12 552 THR A O 1
ATOM 4237 N N . LEU A 1 553 ? -0.605 36.25 6.523 1 97.56 553 LEU A N 1
ATOM 4238 C CA . LEU A 1 553 ? 0.571 37.125 6.492 1 97.56 553 LEU A CA 1
ATOM 4239 C C . LEU A 1 553 ? 1.023 37.375 5.059 1 97.56 553 LEU A C 1
ATOM 4241 O O . LEU A 1 553 ? 1.43 38.469 4.715 1 97.56 553 LEU A O 1
ATOM 4245 N N . ARG A 1 554 ? 0.958 36.344 4.23 1 97.81 554 ARG A N 1
ATOM 4246 C CA . ARG A 1 554 ? 1.309 36.5 2.82 1 97.81 554 ARG A CA 1
ATOM 4247 C C . ARG A 1 554 ? 0.303 37.375 2.096 1 97.81 554 ARG A C 1
ATOM 4249 O O . ARG A 1 554 ? 0.686 38.219 1.273 1 97.81 554 ARG A O 1
ATOM 4256 N N . LEU A 1 555 ? -0.943 37.188 2.387 1 97.44 555 LEU A N 1
ATOM 4257 C CA . LEU A 1 555 ? -1.975 38.031 1.775 1 97.44 555 LEU A CA 1
ATOM 4258 C C . LEU A 1 555 ? -1.79 39.5 2.156 1 97.44 555 LEU A C 1
ATOM 4260 O O . LEU A 1 555 ? -1.979 40.375 1.323 1 97.44 555 LEU A O 1
ATOM 4264 N N . GLN A 1 556 ? -1.425 39.75 3.367 1 96.56 556 GLN A N 1
ATOM 4265 C CA . GLN A 1 556 ? -1.149 41.094 3.822 1 96.56 556 GLN A CA 1
ATOM 4266 C C . GLN A 1 556 ? 0.042 41.688 3.08 1 96.56 556 GLN A C 1
ATOM 4268 O O . GLN A 1 556 ? 0.019 42.875 2.701 1 96.56 556 GLN A O 1
ATOM 4273 N N . ASP A 1 557 ? 1.015 40.875 2.943 1 94.31 557 ASP A N 1
ATOM 4274 C CA . ASP A 1 557 ? 2.193 41.344 2.215 1 94.31 557 ASP A CA 1
ATOM 4275 C C . ASP A 1 557 ? 1.847 41.688 0.767 1 94.31 557 ASP A C 1
ATOM 4277 O O . ASP A 1 557 ? 2.359 42.656 0.212 1 94.31 557 ASP A O 1
ATOM 4281 N N . ILE A 1 558 ? 1.055 40.875 0.165 1 93.56 558 ILE A N 1
ATOM 4282 C CA . ILE A 1 558 ? 0.623 41.094 -1.209 1 93.56 558 ILE A CA 1
ATOM 4283 C C . ILE A 1 558 ? -0.15 42.406 -1.293 1 93.56 558 ILE A C 1
ATOM 4285 O O . ILE A 1 558 ? 0.082 43.219 -2.195 1 93.56 558 ILE A O 1
ATOM 4289 N N . GLU A 1 559 ? -0.993 42.656 -0.385 1 92.69 559 GLU A N 1
ATOM 4290 C CA . GLU A 1 559 ? -1.78 43.875 -0.359 1 92.69 559 GLU A CA 1
ATOM 4291 C C . GLU A 1 559 ? -0.892 45.094 -0.13 1 92.69 559 GLU A C 1
ATOM 4293 O O . GLU A 1 559 ? -1.102 46.156 -0.741 1 92.69 559 GLU A O 1
ATOM 4298 N N . ALA A 1 560 ? 0.048 44.938 0.732 1 89.88 560 ALA A N 1
ATOM 4299 C CA . ALA A 1 560 ? 0.958 46.062 1.038 1 89.88 560 ALA A CA 1
ATOM 4300 C C . ALA A 1 560 ? 1.802 46.406 -0.178 1 89.88 560 ALA A C 1
ATOM 4302 O O . ALA A 1 560 ? 2.078 47.594 -0.416 1 89.88 560 ALA A O 1
ATOM 4303 N N . ARG A 1 561 ? 2.164 45.469 -0.889 1 87.44 561 ARG A N 1
ATOM 4304 C CA . ARG A 1 561 ? 2.967 45.688 -2.082 1 87.44 561 ARG A CA 1
ATOM 4305 C C . ARG A 1 561 ? 2.137 46.344 -3.178 1 87.44 561 ARG A C 1
ATOM 4307 O O . ARG A 1 561 ? 2.66 47.156 -3.969 1 87.44 561 ARG A O 1
ATOM 4314 N N . ASN A 1 562 ? 0.896 46 -3.283 1 82.81 562 ASN A N 1
ATOM 4315 C CA . ASN A 1 562 ? 0.02 46.594 -4.293 1 82.81 562 ASN A CA 1
ATOM 4316 C C . ASN A 1 562 ? -0.315 48.031 -3.967 1 82.81 562 ASN A C 1
ATOM 4318 O O . ASN A 1 562 ? -0.519 48.844 -4.871 1 82.81 562 ASN A O 1
ATOM 4322 N N . VAL A 1 563 ? -0.367 48.406 -2.736 1 76.81 563 VAL A N 1
ATOM 4323 C CA . VAL A 1 563 ? -0.622 49.781 -2.338 1 76.81 563 VAL A CA 1
ATOM 4324 C C . VAL A 1 563 ? 0.626 50.625 -2.578 1 76.81 563 VAL A C 1
ATOM 4326 O O . VAL A 1 563 ? 0.53 51.781 -3.004 1 76.81 563 VAL A O 1
ATOM 4329 N N . SER A 1 564 ? 1.677 50.062 -2.34 1 72.25 564 SER A N 1
ATOM 4330 C CA . SER A 1 564 ? 2.918 50.781 -2.537 1 72.25 564 SER A CA 1
ATOM 4331 C C . SER A 1 564 ? 3.23 50.969 -4.02 1 72.25 564 SER A C 1
ATOM 4333 O O . SER A 1 564 ? 3.982 51.844 -4.402 1 72.25 564 SER A O 1
ATOM 4335 N N . ARG A 1 565 ? 2.662 50.188 -4.93 1 60.66 565 ARG A N 1
ATOM 4336 C CA . ARG A 1 565 ? 2.855 50.375 -6.367 1 60.66 565 ARG A CA 1
ATOM 4337 C C . ARG A 1 565 ? 1.815 51.344 -6.945 1 60.66 565 ARG A C 1
ATOM 4339 O O . ARG A 1 565 ? 0.646 51.281 -6.555 1 60.66 565 ARG A O 1
ATOM 4346 N N . MET B 1 1 ? 37.156 10.68 55.719 1 16.36 1 MET B N 1
ATOM 4347 C CA . MET B 1 1 ? 36.656 9.977 56.906 1 16.36 1 MET B CA 1
ATOM 4348 C C . MET B 1 1 ? 35.281 9.359 56.656 1 16.36 1 MET B C 1
ATOM 4350 O O . MET B 1 1 ? 34.656 9.633 55.625 1 16.36 1 MET B O 1
ATOM 4354 N N . ASP B 1 2 ? 34.312 9.633 57.625 1 16.72 2 ASP B N 1
ATOM 4355 C CA . ASP B 1 2 ? 33.125 8.984 58.188 1 16.72 2 ASP B CA 1
ATOM 4356 C C . ASP B 1 2 ? 31.984 8.922 57.188 1 16.72 2 ASP B C 1
ATOM 4358 O O . ASP B 1 2 ? 31.953 9.703 56.219 1 16.72 2 ASP B O 1
ATOM 4362 N N . ARG B 1 3 ? 30.703 8.219 57.562 1 18.03 3 ARG B N 1
ATOM 4363 C CA . ARG B 1 3 ? 29.766 7.094 57.688 1 18.03 3 ARG B CA 1
ATOM 4364 C C . ARG B 1 3 ? 28.359 7.492 57.25 1 18.03 3 ARG B C 1
ATOM 4366 O O . ARG B 1 3 ? 27.734 6.793 56.469 1 18.03 3 ARG B O 1
ATOM 4373 N N . GLY B 1 4 ? 27.531 8.242 58.125 1 16.05 4 GLY B N 1
ATOM 4374 C CA . GLY B 1 4 ? 26.266 7.844 58.719 1 16.05 4 GLY B CA 1
ATOM 4375 C C . GLY B 1 4 ? 25.062 8.203 57.875 1 16.05 4 GLY B C 1
ATOM 4376 O O . GLY B 1 4 ? 23.938 7.844 58.188 1 16.05 4 GLY B O 1
ATOM 4377 N N . LEU B 1 5 ? 24.922 9.312 57.094 1 17.5 5 LEU B N 1
ATOM 4378 C CA . LEU B 1 5 ? 23.656 10.039 57.125 1 17.5 5 LEU B CA 1
ATOM 4379 C C . LEU B 1 5 ? 22.5 9.156 56.688 1 17.5 5 LEU B C 1
ATOM 4381 O O . LEU B 1 5 ? 22.672 8.289 55.844 1 17.5 5 LEU B O 1
ATOM 4385 N N . SER B 1 6 ? 21.062 9.617 56.875 1 16.12 6 SER B N 1
ATOM 4386 C CA . SER B 1 6 ? 19.766 9.766 57.5 1 16.12 6 SER B CA 1
ATOM 4387 C C . SER B 1 6 ? 18.625 9.453 56.531 1 16.12 6 SER B C 1
ATOM 4389 O O . SER B 1 6 ? 18.297 10.273 55.688 1 16.12 6 SER B O 1
ATOM 4391 N N . ILE B 1 7 ? 18.266 8.219 55.969 1 18.59 7 ILE B N 1
ATOM 4392 C CA . ILE B 1 7 ? 17.375 7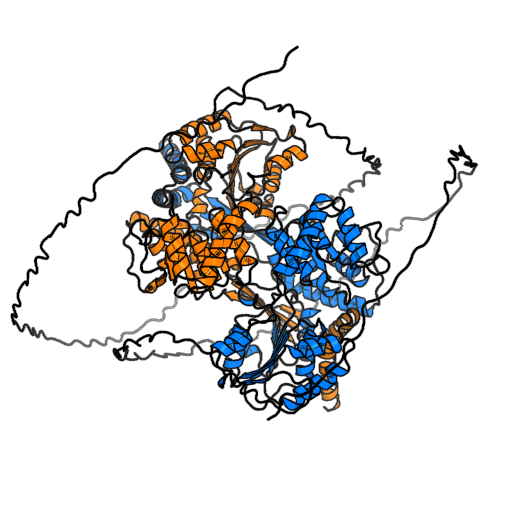.734 54.938 1 18.59 7 ILE B CA 1
ATOM 4393 C C . ILE B 1 7 ? 15.938 7.715 55.438 1 18.59 7 ILE B C 1
ATOM 4395 O O . ILE B 1 7 ? 15.047 7.176 54.812 1 18.59 7 ILE B O 1
ATOM 4399 N N . PHE B 1 8 ? 15.578 8.266 56.781 1 16.91 8 PHE B N 1
ATOM 4400 C CA . PHE B 1 8 ? 14.484 7.645 57.531 1 16.91 8 PHE B CA 1
ATOM 4401 C C . PHE B 1 8 ? 13.188 7.68 56.719 1 16.91 8 PHE B C 1
ATOM 4403 O O . PHE B 1 8 ? 13.078 8.43 55.75 1 16.91 8 PHE B O 1
ATOM 4410 N N . CYS B 1 9 ? 11.898 7.625 57.5 1 17.03 9 CYS B N 1
ATOM 4411 C CA . CYS B 1 9 ? 10.719 6.906 58 1 17.03 9 CYS B CA 1
ATOM 4412 C C . CYS B 1 9 ? 9.445 7.516 57.438 1 17.03 9 CYS B C 1
ATOM 4414 O O . CYS B 1 9 ? 9.133 8.68 57.688 1 17.03 9 CYS B O 1
ATOM 4416 N N . ILE B 1 10 ? 8.953 7.227 56.219 1 18.81 10 ILE B N 1
ATOM 4417 C CA . ILE B 1 10 ? 7.844 7.762 55.438 1 18.81 10 ILE B CA 1
ATOM 4418 C C . ILE B 1 10 ? 6.531 7.543 56.188 1 18.81 10 ILE B C 1
ATOM 4420 O O . ILE B 1 10 ? 6.125 6.398 56.406 1 18.81 10 ILE B O 1
ATOM 4424 N N . GLY B 1 11 ? 6.18 8.359 57.312 1 16.25 11 GLY B N 1
ATOM 4425 C CA . GLY B 1 11 ? 5.117 8.234 58.281 1 16.25 11 GLY B CA 1
ATOM 4426 C C . GLY B 1 11 ? 3.75 8.023 57.688 1 16.25 11 GLY B C 1
ATOM 4427 O O . GLY B 1 11 ? 3.445 8.578 56.625 1 16.25 11 GLY B O 1
ATOM 4428 N N . PHE B 1 12 ? 2.83 7.004 58.125 1 17.77 12 PHE B N 1
ATOM 4429 C CA . PHE B 1 12 ? 1.637 6.168 58.062 1 17.77 12 PHE B CA 1
ATOM 4430 C C . PHE B 1 12 ? 0.384 6.992 58.344 1 17.77 12 PHE B C 1
ATOM 4432 O O . PHE B 1 12 ? -0.73 6.469 58.312 1 17.77 12 PHE B O 1
ATOM 4439 N N . GLU B 1 13 ? 0.456 8.242 58.938 1 15.83 13 GLU B N 1
ATOM 4440 C CA . GLU B 1 13 ? -0.557 8.43 59.969 1 15.83 13 GLU B CA 1
ATOM 4441 C C . GLU B 1 13 ? -1.964 8.359 59.406 1 15.83 13 GLU B C 1
ATOM 4443 O O . GLU B 1 13 ? -2.818 7.633 59.906 1 15.83 13 GLU B O 1
ATOM 4448 N N . ALA B 1 14 ? -2.648 9.531 59.125 1 16.84 14 ALA B N 1
ATOM 4449 C CA . ALA B 1 14 ? -3.793 10.062 59.844 1 16.84 14 ALA B CA 1
ATOM 4450 C C . ALA B 1 14 ? -5.102 9.469 59.344 1 16.84 14 ALA B C 1
ATOM 4452 O O . ALA B 1 14 ? -5.387 9.539 58.125 1 16.84 14 ALA B O 1
ATOM 4453 N N . LEU B 1 15 ? -5.844 8.484 60.062 1 17.03 15 LEU B N 1
ATOM 4454 C CA . LEU B 1 15 ? -7.016 7.625 60.125 1 17.03 15 LEU B CA 1
ATOM 4455 C C . LEU B 1 15 ? -8.297 8.43 59.938 1 17.03 15 LEU B C 1
ATOM 4457 O O . LEU B 1 15 ? -9.227 7.965 59.25 1 17.03 15 LEU B O 1
ATOM 4461 N N . HIS B 1 16 ? -8.547 9.625 60.594 1 15.97 16 HIS B N 1
ATOM 4462 C CA . HIS B 1 16 ? -9.758 9.727 61.406 1 15.97 16 HIS B CA 1
ATOM 4463 C C . HIS B 1 16 ? -10.984 9.992 60.531 1 15.97 16 HIS B C 1
ATOM 4465 O O . HIS B 1 16 ? -12.117 9.914 61.031 1 15.97 16 HIS B O 1
ATOM 4471 N N . LYS B 1 17 ? -10.93 10.664 59.469 1 17.53 17 LYS B N 1
ATOM 4472 C CA . LYS B 1 17 ? -12.055 11.594 59.438 1 17.53 17 LYS B CA 1
ATOM 4473 C C . LYS B 1 17 ? -13.383 10.844 59.344 1 17.53 17 LYS B C 1
ATOM 4475 O O . LYS B 1 17 ? -13.57 10 58.469 1 17.53 17 LYS B O 1
ATOM 4480 N N . MET B 1 18 ? -14.281 10.977 60.375 1 16.73 18 MET B N 1
ATOM 4481 C CA . MET B 1 18 ? -15.539 10.5 60.938 1 16.73 18 MET B CA 1
ATOM 4482 C C . MET B 1 18 ? -16.656 10.516 59.906 1 16.73 18 MET B C 1
ATOM 4484 O O . MET B 1 18 ? -16.5 11.125 58.844 1 16.73 18 MET B O 1
ATOM 4488 N N . THR B 1 19 ? -17.938 10.75 60.375 1 16.75 19 THR B N 1
ATOM 4489 C CA . THR B 1 19 ? -19.297 10.219 60.562 1 16.75 19 THR B CA 1
ATOM 4490 C C . THR B 1 19 ? -20.25 10.859 59.562 1 16.75 19 THR B C 1
ATOM 4492 O O . THR B 1 19 ? -21.469 10.609 59.625 1 16.75 19 THR B O 1
ATOM 4495 N N . LYS B 1 20 ? -19.844 11.672 58.719 1 16.45 20 LYS B N 1
ATOM 4496 C CA . LYS B 1 20 ? -20.906 12.602 58.375 1 16.45 20 LYS B CA 1
ATOM 4497 C C . LYS B 1 20 ? -22.156 11.867 57.906 1 16.45 20 LYS B C 1
ATOM 4499 O O . LYS B 1 20 ? -22.062 10.828 57.219 1 16.45 20 LYS B O 1
ATOM 4504 N N . GLU B 1 21 ? -23.391 12.391 58.312 1 18.05 21 GLU B N 1
ATOM 4505 C CA . GLU B 1 21 ? -24.828 12.289 58.5 1 18.05 21 GLU B CA 1
ATOM 4506 C C . GLU B 1 21 ? -25.547 12.039 57.188 1 18.05 21 GLU B C 1
ATOM 4508 O O . GLU B 1 21 ? -25.125 12.516 56.125 1 18.05 21 GLU B O 1
ATOM 4513 N N . ASN B 1 22 ? -26.406 10.945 57.156 1 17.53 22 ASN B N 1
ATOM 4514 C CA . ASN B 1 22 ? -27.359 10.141 56.375 1 17.53 22 ASN B CA 1
ATOM 4515 C C . ASN B 1 22 ? -28.469 11 55.781 1 17.53 22 ASN B C 1
ATOM 4517 O O . ASN B 1 22 ? -29.5 10.469 55.344 1 17.53 22 ASN B O 1
ATOM 4521 N N . LYS B 1 23 ? -28.422 12.328 55.938 1 16.19 23 LYS B N 1
ATOM 4522 C CA . LYS B 1 23 ? -29.781 12.891 55.906 1 16.19 23 LYS B CA 1
ATOM 4523 C C . LYS B 1 23 ? -30.469 12.57 54.562 1 16.19 23 LYS B C 1
ATOM 4525 O O . LYS B 1 23 ? -29.922 12.859 53.5 1 16.19 23 LYS B O 1
ATOM 4530 N N . TYR B 1 24 ? -31.422 11.562 54.594 1 18.12 24 TYR B N 1
ATOM 4531 C CA . TYR B 1 24 ? -32.375 10.961 53.688 1 18.12 24 TYR B CA 1
ATOM 4532 C C . TYR B 1 24 ? -33.281 12.016 53.094 1 18.12 24 TYR B C 1
ATOM 4534 O O . TYR B 1 24 ? -34.375 12.312 53.625 1 18.12 24 TYR B O 1
ATOM 4542 N N . LYS B 1 25 ? -32.812 13.219 52.875 1 16.06 25 LYS B N 1
ATOM 4543 C CA . LYS B 1 25 ? -33.969 14.078 52.594 1 16.06 25 LYS B CA 1
ATOM 4544 C C . LYS B 1 25 ? -34.75 13.539 51.438 1 16.06 25 LYS B C 1
ATOM 4546 O O . LYS B 1 25 ? -34.219 13.336 50.344 1 16.06 25 LYS B O 1
ATOM 4551 N N . LYS B 1 26 ? -35.938 13.008 51.75 1 17.36 26 LYS B N 1
ATOM 4552 C CA . LYS B 1 26 ? -37.094 12.461 51.062 1 17.36 26 LYS B CA 1
ATOM 4553 C C . LYS B 1 26 ? -37.688 13.461 50.062 1 17.36 26 LYS B C 1
ATOM 4555 O O . LYS B 1 26 ? -38.625 14.164 50.344 1 17.36 26 LYS B O 1
ATOM 4560 N N . LYS B 1 27 ? -36.844 14.328 49.531 1 16.47 27 LYS B N 1
ATOM 4561 C CA . LYS B 1 27 ? -37.688 15.359 48.875 1 16.47 27 LYS B CA 1
ATOM 4562 C C . LYS B 1 27 ? -38.688 14.734 47.906 1 16.47 27 LYS B C 1
ATOM 4564 O O . LYS B 1 27 ? -38.312 13.898 47.094 1 16.47 27 LYS B O 1
ATOM 4569 N N . LYS B 1 28 ? -39.969 15 48.156 1 16.64 28 LYS B N 1
ATOM 4570 C CA . LYS B 1 28 ? -41.375 14.773 47.781 1 16.64 28 LYS B CA 1
ATOM 4571 C C . LYS B 1 28 ? -41.625 15.219 46.344 1 16.64 28 LYS B C 1
ATOM 4573 O O . LYS B 1 28 ? -42.719 14.977 45.812 1 16.64 28 LYS B O 1
ATOM 4578 N N . THR B 1 29 ? -40.719 15.953 45.656 1 16.22 29 THR B N 1
ATOM 4579 C CA . THR B 1 29 ? -41.438 16.938 44.875 1 16.22 29 THR B CA 1
ATOM 4580 C C . THR B 1 29 ? -42.438 16.25 43.938 1 16.22 29 THR B C 1
ATOM 4582 O O . THR B 1 29 ? -42.219 15.133 43.469 1 16.22 29 THR B O 1
ATOM 4585 N N . LYS B 1 30 ? -43.562 16.953 43.625 1 16.03 30 LYS B N 1
ATOM 4586 C CA . LYS B 1 30 ? -44.906 17.125 43.156 1 16.03 30 LYS B CA 1
ATOM 4587 C C . LYS B 1 30 ? -45.031 16.828 41.656 1 16.03 30 LYS B C 1
ATOM 4589 O O . LYS B 1 30 ? -44.344 17.438 40.844 1 16.03 30 LYS B O 1
ATOM 4594 N N . LEU B 1 31 ? -45.219 15.594 41.312 1 16.88 31 LEU B N 1
ATOM 4595 C CA . LEU B 1 31 ? -45.531 15.094 39.969 1 16.88 31 LEU B CA 1
ATOM 4596 C C . LEU B 1 31 ? -46.75 15.844 39.406 1 16.88 31 LEU B C 1
ATOM 4598 O O . LEU B 1 31 ? -47.875 15.695 39.906 1 16.88 31 LEU B O 1
ATOM 4602 N N . ARG B 1 32 ? -46.719 17.234 39.375 1 15.72 32 ARG B N 1
ATOM 4603 C CA . ARG B 1 32 ? -47.938 17.859 38.844 1 15.72 32 ARG B CA 1
ATOM 4604 C C . ARG B 1 32 ? -48.312 17.234 37.5 1 15.72 32 ARG B C 1
ATOM 4606 O O . ARG B 1 32 ? -47.5 17.203 36.562 1 15.72 32 ARG B O 1
ATOM 4613 N N . VAL B 1 33 ? -49.344 16.391 37.469 1 16.17 33 VAL B N 1
ATOM 4614 C CA . VAL B 1 33 ? -50.125 15.641 36.5 1 16.17 33 VAL B CA 1
ATOM 4615 C C . VAL B 1 33 ? -50.781 16.594 35.5 1 16.17 33 VAL B C 1
ATOM 4617 O O . VAL B 1 33 ? -51.344 16.172 34.5 1 16.17 33 VAL B O 1
ATOM 4620 N N . ILE B 1 34 ? -50.312 17.953 35.344 1 15.88 34 ILE B N 1
ATOM 4621 C CA . ILE B 1 34 ? -51.438 18.703 34.781 1 15.88 34 ILE B CA 1
ATOM 4622 C C . ILE B 1 34 ? -51.875 18.062 33.469 1 15.88 34 ILE B C 1
ATOM 4624 O O . ILE B 1 34 ? -51.062 17.812 32.594 1 15.88 34 ILE B O 1
ATOM 4628 N N . LEU B 1 35 ? -53.188 17.641 33.375 1 15.74 35 LEU B N 1
ATOM 4629 C CA . LEU B 1 35 ? -54.188 17 32.531 1 15.74 35 LEU B CA 1
ATOM 4630 C C . LEU B 1 35 ? -54.5 17.844 31.312 1 15.74 35 LEU B C 1
ATOM 4632 O O . LEU B 1 35 ? -55.281 17.438 30.438 1 15.74 35 LEU B O 1
ATOM 4636 N N . ARG B 1 36 ? -53.656 18.797 30.844 1 15.79 36 ARG B N 1
ATOM 4637 C CA . ARG B 1 36 ? -54.438 19.688 30 1 15.79 36 ARG B CA 1
ATOM 4638 C C . ARG B 1 36 ? -55.219 18.906 28.938 1 15.79 36 ARG B C 1
ATOM 4640 O O . ARG B 1 36 ? -54.719 17.891 28.422 1 15.79 36 ARG B O 1
ATOM 4647 N N . THR B 1 37 ? -56.531 19.359 28.797 1 15.39 37 THR B N 1
ATOM 4648 C CA . THR B 1 37 ? -57.844 19.188 28.172 1 15.39 37 THR B CA 1
ATOM 4649 C C . THR B 1 37 ? -57.688 19.125 26.641 1 15.39 37 THR B C 1
ATOM 4651 O O . THR B 1 37 ? -56.719 19.578 26.094 1 15.39 37 THR B O 1
ATOM 4654 N N . GLN B 1 38 ? -58.781 18.703 25.969 1 15.99 38 GLN B N 1
ATOM 4655 C CA . GLN B 1 38 ? -59.406 17.922 24.906 1 15.99 38 GLN B CA 1
ATOM 4656 C C . GLN B 1 38 ? -59.594 18.75 23.641 1 15.99 38 GLN B C 1
ATOM 4658 O O . GLN B 1 38 ? -59.594 18.219 22.531 1 15.99 38 GLN B O 1
ATOM 4663 N N . SER B 1 39 ? -59.781 20.125 23.688 1 15.65 39 SER B N 1
ATOM 4664 C CA . SER B 1 39 ? -60.969 20.453 22.875 1 15.65 39 SER B CA 1
ATOM 4665 C C . SER B 1 39 ? -60.719 20.141 21.406 1 15.65 39 SER B C 1
ATOM 4667 O O . SER B 1 39 ? -59.562 20.156 20.938 1 15.65 39 SER B O 1
ATOM 4669 N N . PRO B 1 40 ? -61.875 19.875 20.594 1 17.19 40 PRO B N 1
ATOM 4670 C CA . PRO B 1 40 ? -62.344 19.172 19.406 1 17.19 40 PRO B CA 1
ATOM 4671 C C . PRO B 1 40 ? -62.125 19.969 18.125 1 17.19 40 PRO B C 1
ATOM 4673 O O . PRO B 1 40 ? -61.875 19.375 17.062 1 17.19 40 PRO B O 1
ATOM 4676 N N . GLN B 1 41 ? -62.125 21.359 18.188 1 16.05 41 GLN B N 1
ATOM 4677 C CA . GLN B 1 41 ? -63.094 21.922 17.266 1 16.05 41 GLN B CA 1
ATOM 4678 C C . GLN B 1 41 ? -62.719 21.578 15.82 1 16.05 41 GLN B C 1
ATOM 4680 O O . GLN B 1 41 ? -61.562 21.312 15.516 1 16.05 41 GLN B O 1
ATOM 4685 N N . PRO B 1 42 ? -63.719 21.922 14.805 1 16.78 42 PRO B N 1
ATOM 4686 C CA . PRO B 1 42 ? -64.438 21.406 13.609 1 16.78 42 PRO B CA 1
ATOM 4687 C C . PRO B 1 42 ? -63.688 21.812 12.32 1 16.78 42 PRO B C 1
ATOM 4689 O O . PRO B 1 42 ? -63.469 20.984 11.438 1 16.78 42 PRO B O 1
ATOM 4692 N N . HIS B 1 43 ? -63.562 23.203 12.125 1 15.1 43 HIS B N 1
ATOM 4693 C CA . HIS B 1 43 ? -64.312 23.766 11.016 1 15.1 43 HIS B CA 1
ATOM 4694 C C . HIS B 1 43 ? -63.688 23.375 9.68 1 15.1 43 HIS B C 1
ATOM 4696 O O . HIS B 1 43 ? -62.594 22.844 9.633 1 15.1 43 HIS B O 1
ATOM 4702 N N . GLU B 1 44 ? -63.625 24.438 8.766 1 15.9 44 GLU B N 1
ATOM 4703 C CA . GLU B 1 44 ? -64.312 24.812 7.52 1 15.9 44 GLU B CA 1
ATOM 4704 C C . GLU B 1 44 ? -63.5 24.344 6.309 1 15.9 44 GLU B C 1
ATOM 4706 O O . GLU B 1 44 ? -62.281 24.062 6.418 1 15.9 44 GLU B O 1
ATOM 4711 N N . THR B 1 45 ? -64.188 24.469 5.098 1 15.41 45 THR B N 1
ATOM 4712 C CA . THR B 1 45 ? -64.625 23.953 3.795 1 15.41 45 THR B CA 1
ATOM 4713 C C . THR B 1 45 ? -63.594 24.359 2.715 1 15.41 45 THR B C 1
ATOM 4715 O O . THR B 1 45 ? -63.469 23.656 1.708 1 15.41 45 THR B O 1
ATOM 4718 N N . LYS B 1 46 ? -62.75 25.375 2.895 1 15.84 46 LYS B N 1
ATOM 4719 C CA . LYS B 1 46 ? -62.812 26.188 1.678 1 15.84 46 LYS B CA 1
ATOM 4720 C C . LYS B 1 46 ? -62.312 25.391 0.47 1 15.84 46 LYS B C 1
ATOM 4722 O O . LYS B 1 46 ? -61.188 24.922 0.454 1 15.84 46 LYS B O 1
ATOM 4727 N N . ALA B 1 47 ? -63.281 24.891 -0.417 1 16.17 47 ALA B N 1
ATOM 4728 C CA . ALA B 1 47 ? -63.219 24.156 -1.676 1 16.17 47 ALA B CA 1
ATOM 4729 C C . ALA B 1 47 ? -62.531 24.969 -2.754 1 16.17 47 ALA B C 1
ATOM 4731 O O . ALA B 1 47 ? -62.219 24.453 -3.838 1 16.17 47 ALA B O 1
ATOM 4732 N N . ARG B 1 48 ? -62.031 26.188 -2.514 1 15.33 48 ARG B N 1
ATOM 4733 C CA . ARG B 1 48 ? -62.156 27.016 -3.713 1 15.33 48 ARG B CA 1
ATOM 4734 C C . ARG B 1 48 ? -61.625 26.281 -4.941 1 15.33 48 ARG B C 1
ATOM 4736 O O . ARG B 1 48 ? -60.656 25.562 -4.859 1 15.33 48 ARG B O 1
ATOM 4743 N N . THR B 1 49 ? -62.438 26.406 -6.148 1 14.84 49 THR B N 1
ATOM 4744 C CA . THR B 1 49 ? -62.844 26 -7.488 1 14.84 49 THR B CA 1
ATOM 4745 C C . THR B 1 49 ? -61.719 26.312 -8.5 1 14.84 49 THR B C 1
ATOM 4747 O O . THR B 1 49 ? -61.531 25.578 -9.469 1 14.84 49 THR B O 1
ATOM 4750 N N . ASN B 1 50 ? -61.094 27.547 -8.43 1 15.03 50 ASN B N 1
ATOM 4751 C CA . ASN B 1 50 ? -61.188 28.25 -9.703 1 15.03 50 ASN B CA 1
ATOM 4752 C C . ASN B 1 50 ? -60.562 27.438 -10.836 1 15.03 50 ASN B C 1
ATOM 4754 O O . ASN B 1 50 ? -59.656 26.656 -10.602 1 15.03 50 ASN B O 1
ATOM 4758 N N . PHE B 1 51 ? -61 27.797 -12.164 1 15.02 51 PHE B N 1
ATOM 4759 C CA . PHE B 1 51 ? -61.438 27.453 -13.508 1 15.02 51 PHE B CA 1
ATOM 4760 C C . PHE B 1 51 ? -60.25 27.188 -14.422 1 15.02 51 PHE B C 1
ATOM 4762 O O . PHE B 1 51 ? -60.188 26.125 -15.055 1 15.02 51 PHE B O 1
ATOM 4769 N N . LEU B 1 52 ? -59.969 28.219 -15.367 1 14.95 52 LEU B N 1
ATOM 4770 C CA . LEU B 1 52 ? -60.312 28.125 -16.781 1 14.95 52 LEU B CA 1
ATOM 4771 C C . LEU B 1 52 ? -59.188 27.484 -17.578 1 14.95 52 LEU B C 1
ATOM 4773 O O . LEU B 1 52 ? -58.062 27.344 -17.062 1 14.95 52 LEU B O 1
ATOM 4777 N N . SER B 1 53 ? -58.969 28.094 -18.859 1 14.75 53 SER B N 1
ATOM 4778 C CA . SER B 1 53 ? -59.094 27.75 -20.281 1 14.75 53 SER B CA 1
ATOM 4779 C C . SER B 1 53 ? -57.781 27.219 -20.844 1 14.75 53 SER B C 1
ATOM 4781 O O . SER B 1 53 ? -56.75 27.344 -20.219 1 14.75 53 SER B O 1
ATOM 4783 N N . ARG B 1 54 ? -57.656 27.453 -22.25 1 15.05 54 ARG B N 1
ATOM 4784 C CA . ARG B 1 54 ? -57.594 26.672 -23.5 1 15.05 54 ARG B CA 1
ATOM 4785 C C . ARG B 1 54 ? -56.156 26.5 -23.969 1 15.05 54 ARG B C 1
ATOM 4787 O O . ARG B 1 54 ? -55.75 25.391 -24.312 1 15.05 54 ARG B O 1
ATOM 4794 N N . LYS B 1 55 ? -55.469 27.641 -24.422 1 15.34 55 LYS B N 1
ATOM 4795 C CA . LYS B 1 55 ? -55.281 27.703 -25.875 1 15.34 55 LYS B CA 1
ATOM 4796 C C . LYS B 1 55 ? -54.125 26.828 -26.328 1 15.34 55 LYS B C 1
ATOM 4798 O O . LYS B 1 55 ? -53.125 26.734 -25.625 1 15.34 55 LYS B O 1
ATOM 4803 N N . PRO B 1 56 ? -54.219 26.109 -27.641 1 16.47 56 PRO B N 1
ATOM 4804 C CA . PRO B 1 56 ? -53.531 25.016 -28.359 1 16.47 56 PRO B CA 1
ATOM 4805 C C . PRO B 1 56 ? -52.156 25.422 -28.859 1 16.47 56 PRO B C 1
ATOM 4807 O O . PRO B 1 56 ? -51.281 24.578 -29.078 1 16.47 56 PRO B O 1
ATOM 4810 N N . LYS B 1 57 ? -51.844 26.719 -28.953 1 15.52 57 LYS B N 1
ATOM 4811 C CA . LYS B 1 57 ? -51.469 27 -30.328 1 15.52 57 LYS B CA 1
ATOM 4812 C C . LYS B 1 57 ? -50.25 26.172 -30.734 1 15.52 57 LYS B C 1
ATOM 4814 O O . LYS B 1 57 ? -49.281 26.062 -29.969 1 15.52 57 LYS B O 1
ATOM 4819 N N . PRO B 1 58 ? -50.281 25.516 -32 1 16.38 58 PRO B N 1
ATOM 4820 C CA . PRO B 1 58 ? -49.531 24.516 -32.781 1 16.38 58 PRO B CA 1
ATOM 4821 C C . PRO B 1 58 ? -48.156 25.016 -33.25 1 16.38 58 PRO B C 1
ATOM 4823 O O . PRO B 1 58 ? -47.281 24.203 -33.5 1 16.38 58 PRO B O 1
ATOM 4826 N N . LYS B 1 59 ? -48 26.375 -33.344 1 14.73 59 LYS B N 1
ATOM 4827 C CA . LYS B 1 59 ? -47.5 26.766 -34.656 1 14.73 59 LYS B CA 1
ATOM 4828 C C . LYS B 1 59 ? -46.219 26.031 -35 1 14.73 59 LYS B C 1
ATOM 4830 O O . LYS B 1 59 ? -45.375 25.812 -34.125 1 14.73 59 LYS B O 1
ATOM 4835 N N . LEU B 1 60 ? -45.969 25.781 -36.438 1 16.06 60 LEU B N 1
ATOM 4836 C CA . LEU B 1 60 ? -45.375 25 -37.531 1 16.06 60 LEU B CA 1
ATOM 4837 C C . LEU B 1 60 ? -43.938 25.391 -37.75 1 16.06 60 LEU B C 1
ATOM 4839 O O . LEU B 1 60 ? -43.062 24.547 -38.031 1 16.06 60 LEU B O 1
ATOM 4843 N N . THR B 1 61 ? -43.594 26.828 -37.844 1 14.73 61 THR B N 1
ATOM 4844 C CA . THR B 1 61 ? -43.031 27.156 -39.125 1 14.73 61 THR B CA 1
ATOM 4845 C C . THR B 1 61 ? -41.656 26.547 -39.312 1 14.73 61 THR B C 1
ATOM 4847 O O . THR B 1 61 ? -41 26.156 -38.344 1 14.73 61 THR B O 1
ATOM 4850 N N . GLU B 1 62 ? -40.906 27.062 -40.5 1 15.51 62 GLU B N 1
ATOM 4851 C CA . GLU B 1 62 ? -40.281 26.734 -41.781 1 15.51 62 GLU B CA 1
ATOM 4852 C C . GLU B 1 62 ? -38.781 26.516 -41.625 1 15.51 62 GLU B C 1
ATOM 4854 O O . GLU B 1 62 ? -38.25 25.469 -42.031 1 15.51 62 GLU B O 1
ATOM 4859 N N . SER B 1 63 ? -37.938 27.531 -42.188 1 15.23 63 SER B N 1
ATOM 4860 C CA . SER B 1 63 ? -37.25 27.484 -43.469 1 15.23 63 SER B CA 1
ATOM 4861 C C . SER B 1 63 ? -35.781 27.109 -43.281 1 15.23 63 SER B C 1
ATOM 4863 O O . SER B 1 63 ? -35.281 26.156 -43.906 1 15.23 63 SER B O 1
ATOM 4865 N N . GLY B 1 64 ? -34.812 28.078 -43.562 1 15.16 64 GLY B N 1
ATOM 4866 C CA . GLY B 1 64 ? -33.844 28.25 -44.625 1 15.16 64 GLY B CA 1
ATOM 4867 C C . GLY B 1 64 ? -32.438 27.781 -44.25 1 15.16 64 GLY B C 1
ATOM 4868 O O . GLY B 1 64 ? -32.094 27.719 -43.062 1 15.16 64 GLY B O 1
ATOM 4869 N N . VAL B 1 65 ? -31.719 27 -45.125 1 17.05 65 VAL B N 1
ATOM 4870 C CA . VAL B 1 65 ? -30.531 26.219 -45.438 1 17.05 65 VAL B CA 1
ATOM 4871 C C . VAL B 1 65 ? -29.297 27.109 -45.438 1 17.05 65 VAL B C 1
ATOM 4873 O O . VAL B 1 65 ? -28.172 26.625 -45.594 1 17.05 65 VAL B O 1
ATOM 4876 N N . PRO B 1 66 ? -29.266 28.469 -45.094 1 14.93 66 PRO B N 1
ATOM 4877 C CA . PRO B 1 66 ? -28.344 29.094 -46.031 1 14.93 66 PRO B CA 1
ATOM 4878 C C . PRO B 1 66 ? -26.922 28.516 -45.938 1 14.93 66 PRO B C 1
ATOM 4880 O O . PRO B 1 66 ? -26.578 27.906 -44.906 1 14.93 66 PRO B O 1
ATOM 4883 N N . VAL B 1 67 ? -26 29.078 -47 1 15.31 67 VAL B N 1
ATOM 4884 C CA . VAL B 1 67 ? -24.969 28.938 -48.031 1 15.31 67 VAL B CA 1
ATOM 4885 C C . VAL B 1 67 ? -23.594 29.188 -47.375 1 15.31 67 VAL B C 1
ATOM 4887 O O . VAL B 1 67 ? -22.641 28.438 -47.625 1 15.31 67 VAL B O 1
ATOM 4890 N N . MET B 1 68 ? -23.281 30.438 -46.719 1 13.95 68 MET B N 1
ATOM 4891 C CA . MET B 1 68 ? -22.281 31.188 -47.469 1 13.95 68 MET B CA 1
ATOM 4892 C C . MET B 1 68 ? -20.891 30.594 -47.25 1 13.95 68 MET B C 1
ATOM 4894 O O . MET B 1 68 ? -20.672 29.828 -46.312 1 13.95 68 MET B O 1
ATOM 4898 N N . MET B 1 69 ? -19.891 31.594 -47.156 1 14.48 69 MET B N 1
ATOM 4899 C CA . MET B 1 69 ? -18.797 32.125 -47.969 1 14.48 69 MET B CA 1
ATOM 4900 C C . MET B 1 69 ? -17.453 31.562 -47.531 1 14.48 69 MET B C 1
ATOM 4902 O O . MET B 1 69 ? -17.312 31.078 -46.406 1 14.48 69 MET B O 1
ATOM 4906 N N . MET B 1 70 ? -16.344 32.25 -48 1 14.71 70 MET B N 1
ATOM 4907 C CA . MET B 1 70 ? -15.18 32.219 -48.875 1 14.71 70 MET B CA 1
ATOM 4908 C C . MET B 1 70 ? -13.898 32.062 -48.062 1 14.71 70 MET B C 1
ATOM 4910 O O . MET B 1 70 ? -13.016 31.281 -48.438 1 14.71 70 MET B O 1
ATOM 4914 N N . MET B 1 71 ? -13.523 33 -47.031 1 14.59 71 MET B N 1
ATOM 4915 C CA . MET B 1 71 ? -12.32 33.75 -47.375 1 14.59 71 MET B CA 1
ATOM 4916 C C . MET B 1 71 ? -11.062 32.906 -47.125 1 14.59 71 MET B C 1
ATOM 4918 O O . MET B 1 71 ? -11.062 32.031 -46.25 1 14.59 71 MET B O 1
ATOM 4922 N N . MET B 1 72 ? -9.82 33.438 -47.625 1 15.16 72 MET B N 1
ATOM 4923 C CA . MET B 1 72 ? -8.594 33.25 -48.406 1 15.16 72 MET B CA 1
ATOM 4924 C C . MET B 1 72 ? -7.418 32.969 -47.5 1 15.16 72 MET B C 1
ATOM 4926 O O . MET B 1 72 ? -6.605 32.062 -47.781 1 15.16 72 MET B O 1
ATOM 4930 N N . MET B 1 73 ? -6.984 33.875 -46.469 1 14.63 73 MET B N 1
ATOM 4931 C CA . MET B 1 73 ? -5.703 34.469 -46.844 1 14.63 73 MET B CA 1
ATOM 4932 C C . MET B 1 73 ? -4.551 33.531 -46.5 1 14.63 73 MET B C 1
ATOM 4934 O O . MET B 1 73 ? -4.742 32.562 -45.781 1 14.63 73 MET B O 1
ATOM 4938 N N . LYS B 1 74 ? -3.457 34.156 -45.75 1 15.05 74 LYS B N 1
ATOM 4939 C CA . LYS B 1 74 ? -2.109 34.594 -46.125 1 15.05 74 LYS B CA 1
ATOM 4940 C C . LYS B 1 74 ? -1.075 33.531 -45.719 1 15.05 74 LYS B C 1
ATOM 4942 O O . LYS B 1 74 ? -1.361 32.656 -44.906 1 15.05 74 LYS B O 1
ATOM 4947 N N . ILE B 1 75 ? 0.025 33.938 -44.844 1 15.47 75 ILE B N 1
ATOM 4948 C CA . ILE B 1 75 ? 1.387 34.219 -45.281 1 15.47 75 ILE B CA 1
ATOM 4949 C C . ILE B 1 75 ? 2.285 33.031 -44.969 1 15.47 75 ILE B C 1
ATOM 4951 O O . ILE B 1 75 ? 1.947 32.188 -44.125 1 15.47 75 ILE B O 1
ATOM 4955 N N . ASN B 1 76 ? 3.604 33.312 -44.562 1 15.76 76 ASN B N 1
ATOM 4956 C CA . ASN B 1 76 ? 4.98 33.25 -45.031 1 15.76 76 ASN B CA 1
ATOM 4957 C C . ASN B 1 76 ? 5.754 32.156 -44.312 1 15.76 76 ASN B C 1
ATOM 4959 O O . ASN B 1 76 ? 5.508 31.891 -43.125 1 15.76 76 ASN B O 1
ATOM 4963 N N . ILE B 1 77 ? 6.711 31.422 -44.969 1 16.59 77 ILE B N 1
ATOM 4964 C CA . ILE B 1 77 ? 7.48 30.188 -45.125 1 16.59 77 ILE B CA 1
ATOM 4965 C C . ILE B 1 77 ? 8.703 30.234 -44.219 1 16.59 77 ILE B C 1
ATOM 4967 O O . ILE B 1 77 ? 9.398 29.219 -44.062 1 16.59 77 ILE B O 1
ATOM 4971 N N . HIS B 1 78 ? 9.148 31.391 -43.5 1 16.41 78 HIS B N 1
ATOM 4972 C CA . HIS B 1 78 ? 10.586 31.531 -43.656 1 16.41 78 HIS B CA 1
ATOM 4973 C C . HIS B 1 78 ? 11.328 30.359 -43 1 16.41 78 HIS B C 1
ATOM 4975 O O . HIS B 1 78 ? 10.781 29.672 -42.125 1 16.41 78 HIS B O 1
ATOM 4981 N N . SER B 1 79 ? 12.844 30.344 -43.094 1 16.69 79 SER B N 1
ATOM 4982 C CA . SER B 1 79 ? 14.031 29.609 -43.531 1 16.69 79 SER B CA 1
ATOM 4983 C C . SER B 1 79 ? 14.766 29.016 -42.344 1 16.69 79 SER B C 1
ATOM 4985 O O . SER B 1 79 ? 15.727 28.25 -42.5 1 16.69 79 SER B O 1
ATOM 4987 N N . ALA B 1 80 ? 14.531 29.25 -41.031 1 17.02 80 ALA B N 1
ATOM 4988 C CA . ALA B 1 80 ? 15.734 29.391 -40.188 1 17.02 80 ALA B CA 1
ATOM 4989 C C . ALA B 1 80 ? 16.453 28.062 -40.031 1 17.02 80 ALA B C 1
ATOM 4991 O O . ALA B 1 80 ? 15.914 27.125 -39.438 1 17.02 80 ALA B O 1
ATOM 4992 N N . ILE B 1 81 ? 17.484 27.703 -40.844 1 16.91 81 ILE B N 1
ATOM 4993 C CA . ILE B 1 81 ? 18.234 26.484 -41.188 1 16.91 81 ILE B CA 1
ATOM 4994 C C . ILE B 1 81 ? 19.094 26.094 -39.969 1 16.91 81 ILE B C 1
ATOM 4996 O O . ILE B 1 81 ? 19.125 24.922 -39.594 1 16.91 81 ILE B O 1
ATOM 5000 N N . SER B 1 82 ? 20 26.938 -39.312 1 16.88 82 SER B N 1
ATOM 5001 C CA . SER B 1 82 ? 21.422 26.609 -39.5 1 16.88 82 SER B CA 1
ATOM 5002 C C . SER B 1 82 ? 21.906 25.672 -38.406 1 16.88 82 SER B C 1
ATOM 5004 O O . SER B 1 82 ? 23.047 25.219 -38.438 1 16.88 82 SER B O 1
ATOM 5006 N N . ALA B 1 83 ? 21.344 25.516 -37.25 1 18.45 83 ALA B N 1
ATOM 5007 C CA . ALA B 1 83 ? 22.219 25.422 -36.094 1 18.45 83 ALA B CA 1
ATOM 5008 C C . ALA B 1 83 ? 23 24.109 -36.094 1 18.45 83 ALA B C 1
ATOM 5010 O O . ALA B 1 83 ? 22.422 23.031 -36.25 1 18.45 83 ALA B O 1
ATOM 5011 N N . SER B 1 84 ? 24.391 24.188 -36.188 1 17.97 84 SER B N 1
ATOM 5012 C CA . SER B 1 84 ? 25.562 23.344 -36.438 1 17.97 84 SER B CA 1
ATOM 5013 C C . SER B 1 84 ? 25.75 22.328 -35.344 1 17.97 84 SER B C 1
ATOM 5015 O O . SER B 1 84 ? 25.406 22.578 -34.188 1 17.97 84 SER B O 1
ATOM 5017 N N . THR B 1 85 ? 26.125 21.031 -35.625 1 19.02 85 THR B N 1
ATOM 5018 C CA . THR B 1 85 ? 26.156 19.641 -35.219 1 19.02 85 THR B CA 1
ATOM 5019 C C . THR B 1 85 ? 27.344 19.375 -34.281 1 19.02 85 THR B C 1
ATOM 5021 O O . THR B 1 85 ? 27.594 18.234 -33.906 1 19.02 85 THR B O 1
ATOM 5024 N N . ASP B 1 86 ? 28.125 20.359 -33.75 1 18 86 ASP B N 1
ATOM 5025 C CA . ASP B 1 86 ? 29.5 19.922 -33.562 1 18 86 ASP B CA 1
ATOM 5026 C C . ASP B 1 86 ? 29.625 19 -32.344 1 18 86 ASP B C 1
ATOM 5028 O O . ASP B 1 86 ? 29.578 19.453 -31.188 1 18 86 ASP B O 1
ATOM 5032 N N . TRP B 1 87 ? 29.016 17.906 -32.188 1 18.48 87 TRP B N 1
ATOM 5033 C CA . TRP B 1 87 ? 29 17.156 -30.938 1 18.48 87 TRP B CA 1
ATOM 5034 C C . TRP B 1 87 ? 30.375 16.531 -30.656 1 18.48 87 TRP B C 1
ATOM 5036 O O . TRP B 1 87 ? 30.828 15.664 -31.391 1 18.48 87 TRP B O 1
ATOM 5046 N N . ASN B 1 88 ? 31.359 17.406 -30.328 1 17.98 88 ASN B N 1
ATOM 5047 C CA . ASN B 1 88 ? 32.719 16.953 -30.109 1 17.98 88 ASN B CA 1
ATOM 5048 C C . ASN B 1 88 ? 32.781 15.859 -29.031 1 17.98 88 ASN B C 1
ATOM 5050 O O . ASN B 1 88 ? 32.25 16.047 -27.938 1 17.98 88 ASN B O 1
ATOM 5054 N N . CYS B 1 89 ? 33 14.641 -29.375 1 19 89 CYS B N 1
ATOM 5055 C CA . CYS B 1 89 ? 33.062 13.32 -28.75 1 19 89 CYS B CA 1
ATOM 5056 C C . CYS B 1 89 ? 34.25 13.219 -27.797 1 19 89 CYS B C 1
ATOM 5058 O O . CYS B 1 89 ? 35.219 12.508 -28.078 1 19 89 CYS B O 1
ATOM 5060 N N . SER B 1 90 ? 34.688 14.383 -27.188 1 17.92 90 SER B N 1
ATOM 5061 C CA . SER B 1 90 ? 36.031 14.25 -26.609 1 17.92 90 SER B CA 1
ATOM 5062 C C . SER B 1 90 ? 36.094 13.062 -25.656 1 17.92 90 SER B C 1
ATOM 5064 O O . SER B 1 90 ? 35.094 12.711 -25.016 1 17.92 90 SER B O 1
ATOM 5066 N N . LEU B 1 91 ? 37.281 12.359 -25.719 1 19.75 91 LEU B N 1
ATOM 5067 C CA . LEU B 1 91 ? 38 11.133 -25.359 1 19.75 91 LEU B CA 1
ATOM 5068 C C . LEU B 1 91 ? 38.281 11.102 -23.859 1 19.75 91 LEU B C 1
ATOM 5070 O O . LEU B 1 91 ? 39.156 11.828 -23.391 1 19.75 91 LEU B O 1
ATOM 5074 N N . ILE B 1 92 ? 37.312 11.359 -23 1 18.14 92 ILE B N 1
ATOM 5075 C CA . ILE B 1 92 ? 37.75 11.531 -21.609 1 18.14 92 ILE B CA 1
ATOM 5076 C C . ILE B 1 92 ? 38.5 10.297 -21.156 1 18.14 92 ILE B C 1
ATOM 5078 O O . ILE B 1 92 ? 38.031 9.172 -21.312 1 18.14 92 ILE B O 1
ATOM 5082 N N . ARG B 1 93 ? 39.781 10.531 -20.844 1 18.56 93 ARG B N 1
ATOM 5083 C CA . ARG B 1 93 ? 40.938 9.734 -20.422 1 18.56 93 ARG B CA 1
ATOM 5084 C C . ARG B 1 93 ? 40.594 8.945 -19.156 1 18.56 93 ARG B C 1
ATOM 5086 O O . ARG B 1 93 ? 40.094 9.5 -18.188 1 18.56 93 ARG B O 1
ATOM 5093 N N . PRO B 1 94 ? 40.594 7.633 -19.25 1 19.7 94 PRO B N 1
ATOM 5094 C CA . PRO B 1 94 ? 40.25 6.652 -18.219 1 19.7 94 PRO B CA 1
ATOM 5095 C C . PRO B 1 94 ? 41.156 6.703 -17 1 19.7 94 PRO B C 1
ATOM 5097 O O . PRO B 1 94 ? 42.344 6.469 -17.109 1 19.7 94 PRO B O 1
ATOM 5100 N N . HIS B 1 95 ? 41.219 7.863 -16.266 1 18.62 95 HIS B N 1
ATOM 5101 C CA . HIS B 1 95 ? 42.219 7.949 -15.211 1 18.62 95 HIS B CA 1
ATOM 5102 C C . HIS B 1 95 ? 42.219 6.688 -14.352 1 18.62 95 HIS B C 1
ATOM 5104 O O . HIS B 1 95 ? 41.188 6.055 -14.172 1 18.62 95 HIS B O 1
ATOM 5110 N N . ARG B 1 96 ? 43.469 6.34 -13.961 1 18.36 96 ARG B N 1
ATOM 5111 C CA . ARG B 1 96 ? 44.219 5.223 -13.422 1 18.36 96 ARG B CA 1
ATOM 5112 C C . ARG B 1 96 ? 43.656 4.77 -12.086 1 18.36 96 ARG B C 1
ATOM 5114 O O . ARG B 1 96 ? 42.875 5.496 -11.453 1 18.36 96 ARG B O 1
ATOM 5121 N N . ASN B 1 97 ? 44.469 4.055 -11.312 1 19.83 97 ASN B N 1
ATOM 5122 C CA . ASN B 1 97 ? 44.656 2.824 -10.555 1 19.83 97 ASN B CA 1
ATOM 5123 C C . ASN B 1 97 ? 44.438 3.059 -9.055 1 19.83 97 ASN B C 1
ATOM 5125 O O . ASN B 1 97 ? 45.406 2.934 -8.281 1 19.83 97 ASN B O 1
ATOM 5129 N N . ASN B 1 98 ? 43.562 3.945 -8.57 1 18.55 98 ASN B N 1
ATOM 5130 C CA . ASN B 1 98 ? 43.75 4.34 -7.184 1 18.55 98 ASN B CA 1
ATOM 5131 C C . ASN B 1 98 ? 43.688 3.141 -6.242 1 18.55 98 ASN B C 1
ATOM 5133 O O . ASN B 1 98 ? 42.781 2.32 -6.344 1 18.55 98 ASN B O 1
ATOM 5137 N N . THR B 1 99 ? 44.906 2.795 -5.684 1 21.02 99 THR B N 1
ATOM 5138 C CA . THR B 1 99 ? 45.312 1.758 -4.75 1 21.02 99 THR B CA 1
ATOM 5139 C C . THR B 1 99 ? 44.438 1.77 -3.498 1 21.02 99 THR B C 1
ATOM 5141 O O . THR B 1 99 ? 44.344 2.789 -2.811 1 21.02 99 THR B O 1
ATOM 5144 N N . LEU B 1 100 ? 43.406 1.066 -3.51 1 19.75 100 LEU B N 1
ATOM 5145 C CA . LEU B 1 100 ? 42.469 0.971 -2.412 1 19.75 100 LEU B CA 1
ATOM 5146 C C . LEU B 1 100 ? 43.156 0.463 -1.144 1 19.75 100 LEU B C 1
ATOM 5148 O O . LEU B 1 100 ? 43.656 -0.663 -1.11 1 19.75 100 LEU B O 1
ATOM 5152 N N . ARG B 1 101 ? 44 1.316 -0.515 1 21.11 101 ARG B N 1
ATOM 5153 C CA . ARG B 1 101 ? 44.594 0.833 0.715 1 21.11 101 ARG B CA 1
ATOM 5154 C C . ARG B 1 101 ? 43.562 0.22 1.646 1 21.11 101 ARG B C 1
ATOM 5156 O O . ARG B 1 101 ? 42.438 0.733 1.763 1 21.11 101 ARG B O 1
ATOM 5163 N N . PRO B 1 102 ? 43.75 -1.009 2.027 1 20.92 102 PRO B N 1
ATOM 5164 C CA . PRO B 1 102 ? 42.875 -1.854 2.824 1 20.92 102 PRO B CA 1
ATOM 5165 C C . PRO B 1 102 ? 42.562 -1.266 4.199 1 20.92 102 PRO B C 1
ATOM 5167 O O . PRO B 1 102 ? 43.5 -0.848 4.91 1 20.92 102 PRO B O 1
ATOM 5170 N N . PHE B 1 103 ? 41.5 -0.508 4.359 1 20.38 103 PHE B N 1
ATOM 5171 C CA . PHE B 1 103 ? 41.219 0.141 5.629 1 20.38 103 PHE B CA 1
ATOM 5172 C C . PHE B 1 103 ? 41.125 -0.881 6.758 1 20.38 103 PHE B C 1
ATOM 5174 O O . PHE B 1 103 ? 40.406 -1.872 6.664 1 20.38 103 PHE B O 1
ATOM 5181 N N . ASN B 1 104 ? 42.344 -1.173 7.32 1 21.7 104 ASN B N 1
ATOM 5182 C CA . ASN B 1 104 ? 42.5 -2.014 8.508 1 21.7 104 ASN B CA 1
ATOM 5183 C C . ASN B 1 104 ? 41.469 -1.65 9.578 1 21.7 104 ASN B C 1
ATOM 5185 O O . ASN B 1 104 ? 41.375 -0.489 9.977 1 21.7 104 ASN B O 1
ATOM 5189 N N . PHE B 1 105 ? 40.469 -2.369 9.609 1 19.97 105 PHE B N 1
ATOM 5190 C CA . PHE B 1 105 ? 39.344 -2.207 10.539 1 19.97 105 PHE B CA 1
ATOM 5191 C C . PHE B 1 105 ? 39.812 -2.35 11.977 1 19.97 105 PHE B C 1
ATOM 5193 O O . PHE B 1 105 ? 40.219 -3.436 12.398 1 19.97 105 PHE B O 1
ATOM 5200 N N . ALA B 1 106 ? 40.625 -1.386 12.516 1 22.78 106 ALA B N 1
ATOM 5201 C CA . ALA B 1 106 ? 41.031 -1.475 13.914 1 22.78 106 ALA B CA 1
ATOM 5202 C C . ALA B 1 106 ? 39.844 -1.817 14.812 1 22.78 106 ALA B C 1
ATOM 5204 O O . ALA B 1 106 ? 38.719 -1.474 14.5 1 22.78 106 ALA B O 1
ATOM 5205 N N . PRO B 1 107 ? 40.062 -2.762 15.68 1 23.39 107 PRO B N 1
ATOM 5206 C CA . PRO B 1 107 ? 39.125 -3.289 16.656 1 23.39 107 PRO B CA 1
ATOM 5207 C C . PRO B 1 107 ? 38.406 -2.189 17.438 1 23.39 107 PRO B C 1
ATOM 5209 O O . PRO B 1 107 ? 38.938 -1.092 17.609 1 23.39 107 PRO B O 1
ATOM 5212 N N . SER B 1 108 ? 37.094 -2.133 17.312 1 21.48 108 SER B N 1
ATOM 5213 C CA . SER B 1 108 ? 36.188 -1.182 17.922 1 21.48 108 SER B CA 1
ATOM 5214 C C . SER B 1 108 ? 36.438 -1.031 19.406 1 21.48 108 SER B C 1
ATOM 5216 O O . SER B 1 108 ? 36.281 -1.983 20.172 1 21.48 108 SER B O 1
ATOM 5218 N N . SER B 1 109 ? 37.656 -0.474 19.75 1 22.8 109 SER B N 1
ATOM 5219 C CA . SER B 1 109 ? 37.875 -0.146 21.156 1 22.8 109 SER B CA 1
ATOM 5220 C C . SER B 1 109 ? 36.594 0.39 21.781 1 22.8 109 SER B C 1
ATOM 5222 O O . SER B 1 109 ? 35.688 0.816 21.078 1 22.8 109 SER B O 1
ATOM 5224 N N . SER B 1 110 ? 36.469 0.235 23.203 1 23.73 110 SER B N 1
ATOM 5225 C CA . SER B 1 110 ? 35.5 0.671 24.188 1 23.73 110 SER B CA 1
ATOM 5226 C C . SER B 1 110 ? 35.156 2.145 24 1 23.73 110 SER B C 1
ATOM 5228 O O . SER B 1 110 ? 36 3.018 24.203 1 23.73 110 SER B O 1
ATOM 5230 N N . LEU B 1 111 ? 34.438 2.467 23 1 24.88 111 LEU B N 1
ATOM 5231 C CA . LEU B 1 111 ? 34.094 3.859 22.75 1 24.88 111 LEU B CA 1
ATOM 5232 C C . LEU B 1 111 ? 33.625 4.539 24.016 1 24.88 111 LEU B C 1
ATOM 5234 O O . LEU B 1 111 ? 32.594 4.141 24.594 1 24.88 111 LEU B O 1
ATOM 5238 N N . SER B 1 112 ? 34.562 4.918 24.828 1 24.19 112 SER B N 1
ATOM 5239 C CA . SER B 1 112 ? 34.281 5.859 25.891 1 24.19 112 SER B CA 1
ATOM 5240 C C . SER B 1 112 ? 33.312 6.949 25.422 1 24.19 112 SER B C 1
ATOM 5242 O O . SER B 1 112 ? 33.344 7.348 24.25 1 24.19 112 SER B O 1
ATOM 5244 N N . MET B 1 113 ? 32.188 7.09 26.062 1 25.05 113 MET B N 1
ATOM 5245 C CA . MET B 1 113 ? 31.188 8.156 25.984 1 25.05 113 MET B CA 1
ATOM 5246 C C . MET B 1 113 ? 31.859 9.516 25.828 1 25.05 113 MET B C 1
ATOM 5248 O O . MET B 1 113 ? 32.312 10.109 26.812 1 25.05 113 MET B O 1
ATOM 5252 N N . ASN B 1 114 ? 32.812 9.562 24.891 1 25.67 114 ASN B N 1
ATOM 5253 C CA . ASN B 1 114 ? 33.375 10.914 24.781 1 25.67 114 ASN B CA 1
ATOM 5254 C C . ASN B 1 114 ? 32.25 11.953 24.656 1 25.67 114 ASN B C 1
ATOM 5256 O O . ASN B 1 114 ? 31.266 11.734 23.969 1 25.67 114 ASN B O 1
ATOM 5260 N N . THR B 1 115 ? 32.156 12.836 25.625 1 26.7 115 THR B N 1
ATOM 5261 C CA . THR B 1 115 ? 31.453 14.109 25.75 1 26.7 115 THR B CA 1
ATOM 5262 C C . THR B 1 115 ? 31.562 14.914 24.453 1 26.7 115 THR B C 1
ATOM 5264 O O . THR B 1 115 ? 32.656 15.305 24.047 1 26.7 115 THR B O 1
ATOM 5267 N N . ILE B 1 116 ? 30.828 14.469 23.469 1 28.83 116 ILE B N 1
ATOM 5268 C CA . ILE B 1 116 ? 30.703 15.359 22.312 1 28.83 116 ILE B CA 1
ATOM 5269 C C . ILE B 1 116 ? 30.703 16.812 22.781 1 28.83 116 ILE B C 1
ATOM 5271 O O . ILE B 1 116 ? 29.844 17.219 23.578 1 28.83 116 ILE B O 1
ATOM 5275 N N . SER B 1 117 ? 31.891 17.266 22.984 1 28.06 117 SER B N 1
ATOM 5276 C CA . SER B 1 117 ? 32 18.719 23.078 1 28.06 117 SER B CA 1
ATOM 5277 C C . SER B 1 117 ? 31.125 19.391 22.031 1 28.06 117 SER B C 1
ATOM 5279 O O . SER B 1 117 ? 31.297 19.156 20.828 1 28.06 117 SER B O 1
ATOM 5281 N N . SER B 1 118 ? 29.844 19.469 22.234 1 32.34 118 SER B N 1
ATOM 5282 C CA . SER B 1 118 ? 28.859 20.234 21.484 1 32.34 118 SER B CA 1
ATOM 5283 C C . SER B 1 118 ? 29.438 21.562 21.016 1 32.34 118 SER B C 1
ATOM 5285 O O . SER B 1 118 ? 29.75 22.453 21.828 1 32.34 118 SER B O 1
ATOM 5287 N N . ASN B 1 119 ? 30.391 21.438 20.141 1 31.11 119 ASN B N 1
ATOM 5288 C CA . ASN B 1 119 ? 30.594 22.75 19.531 1 31.11 119 ASN B CA 1
ATOM 5289 C C . ASN B 1 119 ? 29.266 23.422 19.188 1 31.11 119 ASN B C 1
ATOM 5291 O O . ASN B 1 119 ? 28.812 23.375 18.047 1 31.11 119 ASN B O 1
ATOM 5295 N N . ARG B 1 120 ? 28.266 23.188 19.953 1 35.75 120 ARG B N 1
ATOM 5296 C CA . ARG B 1 120 ? 27.094 24.062 19.953 1 35.75 120 ARG B CA 1
ATOM 5297 C C . ARG B 1 120 ? 27.5 25.531 19.922 1 35.75 120 ARG B C 1
ATOM 5299 O O . ARG B 1 120 ? 28.25 26 20.766 1 35.75 120 ARG B O 1
ATOM 5306 N N . ILE B 1 121 ? 27.594 26.016 18.828 1 33.66 121 ILE B N 1
ATOM 5307 C CA . ILE B 1 121 ? 27.594 27.469 18.922 1 33.66 121 ILE B CA 1
ATOM 5308 C C . ILE B 1 121 ? 26.422 27.953 19.766 1 33.66 121 ILE B C 1
ATOM 5310 O O . ILE B 1 121 ? 25.266 27.766 19.406 1 33.66 121 ILE B O 1
ATOM 5314 N N . THR B 1 122 ? 26.625 27.828 21.047 1 33.56 122 THR B N 1
ATOM 5315 C CA . THR B 1 122 ? 25.656 28.375 21.984 1 33.56 122 THR B CA 1
ATOM 5316 C C . THR B 1 122 ? 25.359 29.844 21.672 1 33.56 122 THR B C 1
ATOM 5318 O O . THR B 1 122 ? 26.219 30.703 21.859 1 33.56 122 THR B O 1
ATOM 5321 N N . CYS B 1 123 ? 24.688 30.125 20.625 1 31.38 123 CYS B N 1
ATOM 5322 C CA . CYS B 1 123 ? 24.25 31.516 20.641 1 31.38 123 CYS B CA 1
ATOM 5323 C C . CYS B 1 123 ? 23.688 31.891 22.016 1 31.38 123 CYS B C 1
ATOM 5325 O O . CYS B 1 123 ? 23.359 31.016 22.812 1 31.38 123 CYS B O 1
ATOM 5327 N N . SER B 1 124 ? 23.062 33.156 22.078 1 31.16 124 SER B N 1
ATOM 5328 C CA . SER B 1 124 ? 22.625 33.969 23.219 1 31.16 124 SER B CA 1
ATOM 5329 C C . SER B 1 124 ? 21.641 33.219 24.094 1 31.16 124 SER B C 1
ATOM 5331 O O . SER B 1 124 ? 21.016 32.25 23.656 1 31.16 124 SER B O 1
ATOM 5333 N N . SER B 1 125 ? 21.578 33.438 25.484 1 34.16 125 SER B N 1
ATOM 5334 C CA . SER B 1 125 ? 20.938 33.062 26.734 1 34.16 125 SER B CA 1
ATOM 5335 C C . SER B 1 125 ? 19.422 32.875 26.562 1 34.16 125 SER B C 1
ATOM 5337 O O . SER B 1 125 ? 18.703 32.688 27.531 1 34.16 125 SER B O 1
ATOM 5339 N N . ASN B 1 126 ? 18.781 33.344 25.453 1 37.44 126 ASN B N 1
ATOM 5340 C CA . ASN B 1 126 ? 17.328 33.312 25.594 1 37.44 126 ASN B CA 1
ATOM 5341 C C . ASN B 1 126 ? 16.781 31.891 25.484 1 37.44 126 ASN B C 1
ATOM 5343 O O . ASN B 1 126 ? 17.266 31.094 24.672 1 37.44 126 ASN B O 1
ATOM 5347 N N . SER B 1 127 ? 15.977 31.328 26.406 1 44.62 127 SER B N 1
ATOM 5348 C CA . SER B 1 127 ? 15.305 30.094 26.812 1 44.62 127 SER B CA 1
ATOM 5349 C C . SER B 1 127 ? 14.758 29.344 25.609 1 44.62 127 SER B C 1
ATOM 5351 O O . SER B 1 127 ? 14.656 28.109 25.625 1 44.62 127 SER B O 1
ATOM 5353 N N . HIS B 1 128 ? 14.172 29.906 24.609 1 54.53 128 HIS B N 1
ATOM 5354 C CA . HIS B 1 128 ? 13.43 29.172 23.594 1 54.53 128 HIS B CA 1
ATOM 5355 C C . HIS B 1 128 ? 14.266 28.984 22.344 1 54.53 128 HIS B C 1
ATOM 5357 O O . HIS B 1 128 ? 13.727 28.859 21.234 1 54.53 128 HIS B O 1
ATOM 5363 N N . SER B 1 129 ? 15.57 28.891 22.391 1 65.69 129 SER B N 1
ATOM 5364 C CA . SER B 1 129 ? 16.328 28.938 21.141 1 65.69 129 SER B CA 1
ATOM 5365 C C . SER B 1 129 ? 16.453 27.547 20.516 1 65.69 129 SER B C 1
ATOM 5367 O O . SER B 1 129 ? 16.797 26.578 21.203 1 65.69 129 SER B O 1
ATOM 5369 N N . ILE B 1 130 ? 15.953 27.391 19.25 1 85.19 130 ILE B N 1
ATOM 5370 C CA . ILE B 1 130 ? 16.047 26.188 18.422 1 85.19 130 ILE B CA 1
ATOM 5371 C C . ILE B 1 130 ? 17.516 25.875 18.141 1 85.19 130 ILE B C 1
ATOM 5373 O O . ILE B 1 130 ? 18.297 26.766 17.828 1 85.19 130 ILE B O 1
ATOM 5377 N N . LYS B 1 131 ? 18.016 24.703 18.422 1 88.94 131 LYS B N 1
ATOM 5378 C CA . LYS B 1 131 ? 19.375 24.266 18.156 1 88.94 131 LYS B CA 1
ATOM 5379 C C . LYS B 1 131 ? 19.734 24.453 16.688 1 88.94 131 LYS B C 1
ATOM 5381 O O . LYS B 1 131 ? 18.906 24.219 15.805 1 88.94 131 LYS B O 1
ATOM 5386 N N . THR B 1 132 ? 20.969 24.953 16.469 1 92.88 132 THR B N 1
ATOM 5387 C CA . THR B 1 132 ? 21.422 25.188 15.109 1 92.88 132 THR B CA 1
ATOM 5388 C C . THR B 1 132 ? 22.656 24.344 14.789 1 92.88 132 THR B C 1
ATOM 5390 O O . THR B 1 132 ? 23.578 24.266 15.602 1 92.88 132 THR B O 1
ATOM 5393 N N . TYR B 1 133 ? 22.672 23.703 13.617 1 94 133 TYR B N 1
ATOM 5394 C CA . TYR B 1 133 ? 23.781 22.875 13.156 1 94 133 TYR B CA 1
ATOM 5395 C C . TYR B 1 133 ? 24.266 23.344 11.781 1 94 133 TYR B C 1
ATOM 5397 O O . TYR B 1 133 ? 23.469 23.797 10.961 1 94 133 TYR B O 1
ATOM 5405 N N . ARG B 1 134 ? 25.594 23.188 11.586 1 94.06 134 ARG B N 1
ATOM 5406 C CA . ARG B 1 134 ? 26.188 23.359 10.258 1 94.06 134 ARG B CA 1
ATOM 5407 C C . ARG B 1 134 ? 26.609 22.016 9.672 1 94.06 134 ARG B C 1
ATOM 5409 O O . ARG B 1 134 ? 27.5 21.359 10.219 1 94.06 134 ARG B O 1
ATOM 5416 N N . LEU B 1 135 ? 26.062 21.641 8.539 1 93.69 135 LEU B N 1
ATOM 5417 C CA . LEU B 1 135 ? 26.297 20.328 7.969 1 93.69 135 LEU B CA 1
ATOM 5418 C C . LEU B 1 135 ? 27.781 20.094 7.707 1 93.69 135 LEU B C 1
ATOM 5420 O O . LEU B 1 135 ? 28.281 18.984 7.914 1 93.69 135 LEU B O 1
ATOM 5424 N N . SER B 1 136 ? 28.5 21.062 7.305 1 90.25 136 SER B N 1
ATOM 5425 C CA . SER B 1 136 ? 29.906 20.969 6.965 1 90.25 136 SER B CA 1
ATOM 5426 C C . SER B 1 136 ? 30.75 20.594 8.188 1 90.25 136 SER B C 1
ATOM 5428 O O . SER B 1 136 ? 31.875 20.141 8.055 1 90.25 136 SER B O 1
ATOM 5430 N N . GLN B 1 137 ? 30.188 20.797 9.312 1 92.75 137 GLN B N 1
ATOM 5431 C CA . GLN B 1 137 ? 30.938 20.562 10.547 1 92.75 137 GLN B CA 1
ATOM 5432 C C . GLN B 1 137 ? 30.516 19.25 11.203 1 92.75 137 GLN B C 1
ATOM 5434 O O . GLN B 1 137 ? 31.031 18.891 12.258 1 92.75 137 GLN B O 1
ATOM 5439 N N . LEU B 1 138 ? 29.609 18.578 10.633 1 94 138 LEU B N 1
ATOM 5440 C CA . LEU B 1 138 ? 29.094 17.344 11.227 1 94 138 LEU B CA 1
ATOM 5441 C C . LEU B 1 138 ? 29.719 16.125 10.57 1 94 138 LEU B C 1
ATOM 5443 O O . LEU B 1 138 ? 29.969 16.125 9.359 1 94 138 LEU B O 1
ATOM 5447 N N . THR B 1 139 ? 29.906 15.133 11.344 1 92.06 139 THR B N 1
ATOM 5448 C CA . THR B 1 139 ? 30.266 13.828 10.812 1 92.06 139 THR B CA 1
ATOM 5449 C C . THR B 1 139 ? 29.047 13.141 10.203 1 92.06 139 THR B C 1
ATOM 5451 O O . THR B 1 139 ? 27.906 13.57 10.422 1 92.06 139 THR B O 1
ATOM 5454 N N . ASN B 1 140 ? 29.312 12.078 9.5 1 90 140 ASN B N 1
ATOM 5455 C CA . ASN B 1 140 ? 28.219 11.328 8.898 1 90 140 ASN B CA 1
ATOM 5456 C C . ASN B 1 140 ? 27.281 10.758 9.953 1 90 140 ASN B C 1
ATOM 5458 O O . ASN B 1 140 ? 26.062 10.766 9.773 1 90 140 ASN B O 1
ATOM 5462 N N . ASP B 1 141 ? 27.781 10.344 10.992 1 89.69 141 ASP B N 1
ATOM 5463 C CA . ASP B 1 141 ? 26.969 9.773 12.07 1 89.69 141 ASP B CA 1
ATOM 5464 C C . ASP B 1 141 ? 26.094 10.836 12.719 1 89.69 141 ASP B C 1
ATOM 5466 O O . ASP B 1 141 ? 24.953 10.555 13.094 1 89.69 141 ASP B O 1
ATOM 5470 N N . GLU B 1 142 ? 26.641 12 12.828 1 90.81 142 GLU B N 1
ATOM 5471 C CA . GLU B 1 142 ? 25.891 13.094 13.422 1 90.81 142 GLU B CA 1
ATOM 5472 C C . GLU B 1 142 ? 24.734 13.523 12.508 1 90.81 142 GLU B C 1
ATOM 5474 O O . GLU B 1 142 ? 23.641 13.828 12.984 1 90.81 142 GLU B O 1
ATOM 5479 N N . VAL B 1 143 ? 25.078 13.516 11.266 1 91.81 143 VAL B N 1
ATOM 5480 C CA . VAL B 1 143 ? 24.047 13.859 10.297 1 91.81 143 VAL B CA 1
ATOM 5481 C C . VAL B 1 143 ? 22.938 12.82 10.344 1 91.81 143 VAL B C 1
ATOM 5483 O O . VAL B 1 143 ? 21.75 13.172 10.359 1 91.81 143 VAL B O 1
ATOM 5486 N N . LEU B 1 144 ? 23.297 11.578 10.484 1 87.62 144 LEU B N 1
ATOM 5487 C CA . LEU B 1 144 ? 22.328 10.5 10.562 1 87.62 144 LEU B CA 1
ATOM 5488 C C . LEU B 1 144 ? 21.516 10.602 11.852 1 87.62 144 LEU B C 1
ATOM 5490 O O . LEU B 1 144 ? 20.328 10.242 11.867 1 87.62 144 LEU B O 1
ATOM 5494 N N . GLY B 1 145 ? 22.094 11.109 12.828 1 87.5 145 GLY B N 1
ATOM 5495 C CA . GLY B 1 145 ? 21.406 11.305 14.086 1 87.5 145 GLY B CA 1
ATOM 5496 C C . GLY B 1 145 ? 20.312 12.367 14.016 1 87.5 145 GLY B C 1
ATOM 5497 O O . GLY B 1 145 ? 19.344 12.312 14.766 1 87.5 145 GLY B O 1
ATOM 5498 N N . LEU B 1 146 ? 20.469 13.281 13.148 1 87.88 146 LEU B N 1
ATOM 5499 C CA . LEU B 1 146 ? 19.516 14.367 13 1 87.88 146 LEU B CA 1
ATOM 5500 C C . LEU B 1 146 ? 18.219 13.867 12.367 1 87.88 146 LEU B C 1
ATOM 5502 O O . LEU B 1 146 ? 17.188 14.539 12.438 1 87.88 146 LEU B O 1
ATOM 5506 N N . LYS B 1 147 ? 18.344 12.734 11.766 1 84 147 LYS B N 1
ATOM 5507 C CA . LYS B 1 147 ? 17.125 12.25 11.109 1 84 147 LYS B CA 1
ATOM 5508 C C . LYS B 1 147 ? 16.219 11.516 12.086 1 84 147 LYS B C 1
ATOM 5510 O O . LYS B 1 147 ? 15.062 11.234 11.773 1 84 147 LYS B O 1
ATOM 5515 N N . THR B 1 148 ? 16.75 11.211 13.266 1 80.12 148 THR B N 1
ATOM 5516 C CA . THR B 1 148 ? 15.961 10.477 14.25 1 80.12 148 THR B CA 1
ATOM 5517 C C . THR B 1 148 ? 14.93 11.391 14.906 1 80.12 148 THR B C 1
ATOM 5519 O O . THR B 1 148 ? 15.234 12.539 15.234 1 80.12 148 THR B O 1
ATOM 5522 N N . ARG B 1 149 ? 13.656 10.953 14.953 1 77.94 149 ARG B N 1
ATOM 5523 C CA . ARG B 1 149 ? 12.578 11.688 15.609 1 77.94 149 ARG B CA 1
ATOM 5524 C C . ARG B 1 149 ? 12.359 11.188 17.031 1 77.94 149 ARG B C 1
ATOM 5526 O O . ARG B 1 149 ? 12.867 10.133 17.406 1 77.94 149 ARG B O 1
ATOM 5533 N N . PRO B 1 150 ? 11.695 12.023 17.797 1 64.94 150 PRO B N 1
ATOM 5534 C CA . PRO B 1 150 ? 11.344 11.547 19.141 1 64.94 150 PRO B CA 1
ATOM 5535 C C . PRO B 1 150 ? 10.609 10.211 19.109 1 64.94 150 PRO B C 1
ATOM 5537 O O . PRO B 1 150 ? 9.734 9.992 18.266 1 64.94 150 PRO B O 1
ATOM 5540 N N . ARG B 1 151 ? 11.32 9.172 19.703 1 59.75 151 ARG B N 1
ATOM 5541 C CA . ARG B 1 151 ? 10.906 7.773 19.609 1 59.75 151 ARG B CA 1
ATOM 5542 C C . ARG B 1 151 ? 9.586 7.539 20.344 1 59.75 151 ARG B C 1
ATOM 5544 O O . ARG B 1 151 ? 9.391 8.031 21.453 1 59.75 151 ARG B O 1
ATOM 5551 N N . ILE B 1 152 ? 8.641 7.074 19.609 1 63.16 152 ILE B N 1
ATOM 5552 C CA . ILE B 1 152 ? 7.434 6.535 20.219 1 63.16 152 ILE B CA 1
ATOM 5553 C C . ILE B 1 152 ? 7.723 5.145 20.781 1 63.16 152 ILE B C 1
ATOM 5555 O O . ILE B 1 152 ? 8.32 4.305 20.109 1 63.16 152 ILE B O 1
ATOM 5559 N N . ASP B 1 153 ? 7.66 4.984 22.062 1 70.75 153 ASP B N 1
ATOM 5560 C CA . ASP B 1 153 ? 7.766 3.65 22.641 1 70.75 153 ASP B CA 1
ATOM 5561 C C . ASP B 1 153 ? 6.512 2.826 22.359 1 70.75 153 ASP B C 1
ATOM 5563 O O . ASP B 1 153 ? 5.562 2.836 23.141 1 70.75 153 ASP B O 1
ATOM 5567 N N . PHE B 1 154 ? 6.531 2.014 21.312 1 73.38 154 PHE B N 1
ATOM 5568 C CA . PHE B 1 154 ? 5.355 1.274 20.891 1 73.38 154 PHE B CA 1
ATOM 5569 C C . PHE B 1 154 ? 5.008 0.172 21.875 1 73.38 154 PHE B C 1
ATOM 5571 O O . PHE B 1 154 ? 3.836 -0.169 22.047 1 73.38 154 PHE B O 1
ATOM 5578 N N . SER B 1 155 ? 5.984 -0.33 22.547 1 76.75 155 SER B N 1
ATOM 5579 C CA . SER B 1 155 ? 5.703 -1.444 23.438 1 76.75 155 SER B CA 1
ATOM 5580 C C . SER B 1 155 ? 4.766 -1.021 24.562 1 76.75 155 SER B C 1
ATOM 5582 O O . SER B 1 155 ? 3.807 -1.728 24.875 1 76.75 155 SER B O 1
ATOM 5584 N N . SER B 1 156 ? 5.012 0.106 25.078 1 84.94 156 SER B N 1
ATOM 5585 C CA . SER B 1 156 ? 4.168 0.611 26.156 1 84.94 156 SER B CA 1
ATOM 5586 C C . SER B 1 156 ? 2.771 0.961 25.656 1 84.94 156 SER B C 1
ATOM 5588 O O . SER B 1 156 ? 1.773 0.678 26.312 1 84.94 156 SER B O 1
ATOM 5590 N N . ILE B 1 157 ? 2.674 1.442 24.516 1 88.56 157 ILE B N 1
ATOM 5591 C CA . ILE B 1 157 ? 1.396 1.853 23.938 1 88.56 157 ILE B CA 1
ATOM 5592 C C . ILE B 1 157 ? 0.576 0.619 23.578 1 88.56 157 ILE B C 1
ATOM 5594 O O . ILE B 1 157 ? -0.642 0.594 23.766 1 88.56 157 ILE B O 1
ATOM 5598 N N . PHE B 1 158 ? 1.255 -0.405 23.141 1 89.75 158 PHE B N 1
ATOM 5599 C CA . PHE B 1 158 ? 0.574 -1.642 22.766 1 89.75 158 PHE B CA 1
ATOM 5600 C C . PHE B 1 158 ? -0.085 -2.277 23.984 1 89.75 158 PHE B C 1
ATOM 5602 O O . PHE B 1 158 ? -1.183 -2.83 23.891 1 89.75 158 PHE B O 1
ATOM 5609 N N . SER B 1 159 ? 0.536 -2.162 25.078 1 91.56 159 SER B N 1
ATOM 5610 C CA . SER B 1 159 ? -0.005 -2.742 26.312 1 91.56 159 SER B CA 1
ATOM 5611 C C . SER B 1 159 ? -1.304 -2.055 26.719 1 91.56 159 SER B C 1
ATOM 5613 O O . SER B 1 159 ? -2.18 -2.68 27.328 1 91.56 159 SER B O 1
ATOM 5615 N N . VAL B 1 160 ? -1.397 -0.821 26.344 1 93.62 160 VAL B N 1
ATOM 5616 C CA . VAL B 1 160 ? -2.588 -0.042 26.672 1 93.62 160 VAL B CA 1
ATOM 5617 C C . VAL B 1 160 ? -3.684 -0.32 25.656 1 93.62 160 VAL B C 1
ATOM 5619 O O . VAL B 1 160 ? -4.863 -0.402 26 1 93.62 160 VAL B O 1
ATOM 5622 N N . VAL B 1 161 ? -3.352 -0.542 24.453 1 96.62 161 VAL B N 1
ATOM 5623 C CA . VAL B 1 161 ? -4.301 -0.585 23.344 1 96.62 161 VAL B CA 1
ATOM 5624 C C . VAL B 1 161 ? -4.812 -2.012 23.156 1 96.62 161 VAL B C 1
ATOM 5626 O O . VAL B 1 161 ? -5.977 -2.219 22.812 1 96.62 161 VAL B O 1
ATOM 5629 N N . ASN B 1 162 ? -4.027 -3 23.469 1 95.44 162 ASN B N 1
ATOM 5630 C CA . ASN B 1 162 ? -4.379 -4.398 23.234 1 95.44 162 ASN B CA 1
ATOM 5631 C C . ASN B 1 162 ? -5.664 -4.777 23.969 1 95.44 162 ASN B C 1
ATOM 5633 O O . ASN B 1 162 ? -6.555 -5.395 23.375 1 95.44 162 ASN B O 1
ATOM 5637 N N . PRO B 1 163 ? -5.762 -4.406 25.234 1 97.12 163 PRO B N 1
ATOM 5638 C CA . PRO B 1 163 ? -7.008 -4.746 25.938 1 97.12 163 PRO B CA 1
ATOM 5639 C C . PRO B 1 163 ? -8.234 -4.109 25.281 1 97.12 163 PRO B C 1
ATOM 5641 O O . PRO B 1 163 ? -9.32 -4.699 25.297 1 97.12 163 PRO B O 1
ATOM 5644 N N . ILE B 1 164 ? -8.133 -2.936 24.75 1 98.12 164 ILE B N 1
ATOM 5645 C CA . ILE B 1 164 ? -9.242 -2.254 24.109 1 98.12 164 ILE B CA 1
ATOM 5646 C C . ILE B 1 164 ? -9.656 -3.023 22.859 1 98.12 164 ILE B C 1
ATOM 5648 O O . ILE B 1 164 ? -10.844 -3.275 22.641 1 98.12 164 ILE B O 1
ATOM 5652 N N . VAL B 1 165 ? -8.672 -3.406 22.062 1 97.88 165 VAL B N 1
ATOM 5653 C CA . VAL B 1 165 ? -8.898 -4.148 20.812 1 97.88 165 VAL B CA 1
ATOM 5654 C C . VAL B 1 165 ? -9.633 -5.453 21.125 1 97.88 165 VAL B C 1
ATOM 5656 O O . VAL B 1 165 ? -10.625 -5.785 20.484 1 97.88 165 VAL B O 1
ATOM 5659 N N . HIS B 1 166 ? -9.227 -6.098 22.156 1 96.94 166 HIS B N 1
ATOM 5660 C CA . HIS B 1 166 ? -9.82 -7.375 22.547 1 96.94 166 HIS B CA 1
ATOM 5661 C C . HIS B 1 166 ? -11.227 -7.18 23.094 1 96.94 166 HIS B C 1
ATOM 5663 O O . HIS B 1 166 ? -12.125 -7.98 22.812 1 96.94 166 HIS B O 1
ATOM 5669 N N . ASP B 1 167 ? -11.375 -6.168 23.859 1 98.19 167 ASP B N 1
ATOM 5670 C CA . ASP B 1 167 ? -12.688 -5.883 24.438 1 98.19 167 ASP B CA 1
ATOM 5671 C C . ASP B 1 167 ? -13.719 -5.605 23.344 1 98.19 167 ASP B C 1
ATOM 5673 O O . ASP B 1 167 ? -14.844 -6.094 23.406 1 98.19 167 ASP B O 1
ATOM 5677 N N . VAL B 1 168 ? -13.383 -4.879 22.359 1 98.5 168 VAL B N 1
ATOM 5678 C CA . VAL B 1 168 ? -14.312 -4.547 21.281 1 98.5 168 VAL B CA 1
ATOM 5679 C C . VAL B 1 168 ? -14.625 -5.797 20.469 1 98.5 168 VAL B C 1
ATOM 5681 O O . VAL B 1 168 ? -15.758 -5.984 20.016 1 98.5 168 VAL B O 1
ATOM 5684 N N . GLN B 1 169 ? -13.633 -6.621 20.234 1 97.69 169 GLN B N 1
ATOM 5685 C CA . GLN B 1 169 ? -13.852 -7.883 19.531 1 97.69 169 GLN B CA 1
ATOM 5686 C C . GLN B 1 169 ? -14.898 -8.734 20.25 1 97.69 169 GLN B C 1
ATOM 5688 O O . GLN B 1 169 ? -15.766 -9.328 19.609 1 97.69 169 GLN B O 1
ATOM 5693 N N . ARG B 1 170 ? -14.883 -8.711 21.562 1 97.56 170 ARG B N 1
ATOM 5694 C CA . ARG B 1 170 ? -15.703 -9.617 22.359 1 97.56 170 ARG B CA 1
ATOM 5695 C C . ARG B 1 170 ? -17.078 -9 22.641 1 97.56 170 ARG B C 1
ATOM 5697 O O . ARG B 1 170 ? -18.094 -9.703 22.641 1 97.56 170 ARG B O 1
ATOM 5704 N N . ARG B 1 171 ? -17.047 -7.668 22.906 1 98.25 171 ARG B N 1
ATOM 5705 C CA . ARG B 1 171 ? -18.25 -7.078 23.469 1 98.25 171 ARG B CA 1
ATOM 5706 C C . ARG B 1 171 ? -18.891 -6.113 22.484 1 98.25 171 ARG B C 1
ATOM 5708 O O . ARG B 1 171 ? -19.969 -5.574 22.75 1 98.25 171 ARG B O 1
ATOM 5715 N N . GLY B 1 172 ? -18.281 -5.758 21.406 1 97.94 172 GLY B N 1
ATOM 5716 C CA . GLY B 1 172 ? -18.875 -4.977 20.328 1 97.94 172 GLY B CA 1
ATOM 5717 C C . GLY B 1 172 ? -19.266 -3.572 20.75 1 97.94 172 GLY B C 1
ATOM 5718 O O . GLY B 1 172 ? -18.453 -2.84 21.312 1 97.94 172 GLY B O 1
ATOM 5719 N N . ASP B 1 173 ? -20.469 -3.197 20.547 1 98.38 173 ASP B N 1
ATOM 5720 C CA . ASP B 1 173 ? -20.984 -1.855 20.812 1 98.38 173 ASP B CA 1
ATOM 5721 C C . ASP B 1 173 ? -20.828 -1.49 22.281 1 98.38 173 ASP B C 1
ATOM 5723 O O . ASP B 1 173 ? -20.516 -0.344 22.625 1 98.38 173 ASP B O 1
ATOM 5727 N N . ALA B 1 174 ? -21.016 -2.479 23.125 1 98.25 174 ALA B N 1
ATOM 5728 C CA . ALA B 1 174 ? -20.953 -2.215 24.562 1 98.25 174 ALA B CA 1
ATOM 5729 C C . ALA B 1 174 ? -19.578 -1.708 24.969 1 98.25 174 ALA B C 1
ATOM 5731 O O . ALA B 1 174 ? -19.453 -0.762 25.75 1 98.25 174 ALA B O 1
ATOM 5732 N N . ALA B 1 175 ? -18.578 -2.316 24.422 1 98.56 175 ALA B N 1
ATOM 5733 C CA . ALA B 1 175 ? -17.219 -1.894 24.719 1 98.56 175 ALA B CA 1
ATOM 5734 C C . ALA B 1 175 ? -16.938 -0.503 24.156 1 98.56 175 ALA B C 1
ATOM 5736 O O . ALA B 1 175 ? -16.344 0.341 24.828 1 98.56 175 ALA B O 1
ATOM 5737 N N . VAL B 1 176 ? -17.391 -0.256 22.938 1 98.62 176 VAL B N 1
ATOM 5738 C CA . VAL B 1 176 ? -17.156 1.03 22.281 1 98.62 176 VAL B CA 1
ATOM 5739 C C . VAL B 1 176 ? -17.828 2.143 23.094 1 98.62 176 VAL B C 1
ATOM 5741 O O . VAL B 1 176 ? -17.219 3.195 23.328 1 98.62 176 VAL B O 1
ATOM 5744 N N . LYS B 1 177 ? -19.047 1.908 23.594 1 98.06 177 LYS B N 1
ATOM 5745 C CA . LYS B 1 177 ? -19.766 2.885 24.406 1 98.06 177 LYS B CA 1
ATOM 5746 C C . LYS B 1 177 ? -19.016 3.164 25.703 1 98.06 177 LYS B C 1
ATOM 5748 O O . LYS B 1 177 ? -18.906 4.316 26.125 1 98.06 177 LYS B O 1
ATOM 5753 N N . GLU B 1 178 ? -18.547 2.121 26.281 1 98.06 178 GLU B N 1
ATOM 5754 C CA . GLU B 1 178 ? -17.828 2.258 27.547 1 98.06 178 GLU B CA 1
ATOM 5755 C C . GLU B 1 178 ? -16.578 3.102 27.391 1 98.06 178 GLU B C 1
ATOM 5757 O O . GLU B 1 178 ? -16.328 4.02 28.172 1 98.06 178 GLU B O 1
ATOM 5762 N N . TYR B 1 179 ? -15.789 2.771 26.375 1 98.06 179 TYR B N 1
ATOM 5763 C CA . TYR B 1 179 ? -14.539 3.506 26.172 1 98.06 179 TYR B CA 1
ATOM 5764 C C . TYR B 1 179 ? -14.82 4.941 25.734 1 98.06 179 TYR B C 1
ATOM 5766 O O . TYR B 1 179 ? -14.07 5.855 26.078 1 98.06 179 TYR B O 1
ATOM 5774 N N . THR B 1 180 ? -15.883 5.148 24.938 1 97.19 180 THR B N 1
ATOM 5775 C CA . THR B 1 180 ? -16.266 6.504 24.562 1 97.19 180 THR B CA 1
ATOM 5776 C C . THR B 1 180 ? -16.672 7.309 25.797 1 97.19 180 THR B C 1
ATOM 5778 O O . THR B 1 180 ? -16.328 8.484 25.922 1 97.19 180 THR B O 1
ATOM 5781 N N . SER B 1 181 ? -17.391 6.711 26.719 1 97 181 SER B N 1
ATOM 5782 C CA . SER B 1 181 ? -17.766 7.363 27.969 1 97 181 SER B CA 1
ATOM 5783 C C . SER B 1 181 ? -16.531 7.684 28.812 1 97 181 SER B C 1
ATOM 5785 O O . SER B 1 181 ? -16.469 8.75 29.422 1 97 181 SER B O 1
ATOM 5787 N N . ARG B 1 182 ? -15.586 6.859 28.828 1 96.31 182 ARG B N 1
ATOM 5788 C CA . ARG B 1 182 ? -14.391 7.004 29.641 1 96.31 182 ARG B CA 1
ATOM 5789 C C . ARG B 1 182 ? -13.469 8.078 29.078 1 96.31 182 ARG B C 1
ATOM 5791 O O . ARG B 1 182 ? -12.953 8.914 29.828 1 96.31 182 ARG B O 1
ATOM 5798 N N . PHE B 1 183 ? -13.273 8.062 27.734 1 94.12 183 PHE B N 1
ATOM 5799 C CA . PHE B 1 183 ? -12.242 8.914 27.156 1 94.12 183 PHE B CA 1
ATOM 5800 C C . PHE B 1 183 ? -12.828 10.234 26.672 1 94.12 183 PHE B C 1
ATOM 5802 O O . PHE B 1 183 ? -12.195 11.281 26.797 1 94.12 183 PHE B O 1
ATOM 5809 N N . ASP B 1 184 ? -14.055 10.211 26.125 1 93.25 184 ASP B N 1
ATOM 5810 C CA . ASP B 1 184 ? -14.68 11.414 25.578 1 93.25 184 ASP B CA 1
ATOM 5811 C C . ASP B 1 184 ? -15.695 12 26.562 1 93.25 184 ASP B C 1
ATOM 5813 O O . ASP B 1 184 ? -16.219 13.086 26.344 1 93.25 184 ASP B O 1
ATOM 5817 N N . LYS B 1 185 ? -16.062 11.242 27.625 1 93.94 185 LYS B N 1
ATOM 5818 C CA . LYS B 1 185 ? -16.953 11.68 28.703 1 93.94 185 LYS B CA 1
ATOM 5819 C C . LYS B 1 185 ? -18.359 11.945 28.172 1 93.94 185 LYS B C 1
ATOM 5821 O O . LYS B 1 185 ? -19 12.922 28.562 1 93.94 185 LYS B O 1
ATOM 5826 N N . VAL B 1 186 ? -18.781 11.148 27.266 1 94.81 186 VAL B N 1
ATOM 5827 C CA . VAL B 1 186 ? -20.109 11.258 26.688 1 94.81 186 VAL B CA 1
ATOM 5828 C C . VAL B 1 186 ? -20.797 9.898 26.703 1 94.81 186 VAL B C 1
ATOM 5830 O O . VAL B 1 186 ? -20.203 8.891 26.328 1 94.81 186 VAL B O 1
ATOM 5833 N N . GLU B 1 187 ? -21.969 9.875 27.188 1 94.94 187 GLU B N 1
ATOM 5834 C CA . GLU B 1 187 ? -22.797 8.688 27.109 1 94.94 187 GLU B CA 1
ATOM 5835 C C . GLU B 1 187 ? -23.688 8.703 25.875 1 94.94 187 GLU B C 1
ATOM 5837 O O . GLU B 1 187 ? -24.453 9.648 25.656 1 94.94 187 GLU B O 1
ATOM 5842 N N . LEU B 1 188 ? -23.578 7.695 25.094 1 94.88 188 LEU B N 1
ATOM 5843 C CA . LEU B 1 188 ? -24.281 7.664 23.812 1 94.88 188 LEU B CA 1
ATOM 5844 C C . LEU B 1 188 ? -25.344 6.566 23.828 1 94.88 188 LEU B C 1
ATOM 5846 O O . LEU B 1 188 ? -25.109 5.469 24.328 1 94.88 188 LEU B O 1
ATOM 5850 N N . ASP B 1 189 ? -26.438 6.855 23.312 1 91.69 189 ASP B N 1
ATOM 5851 C CA . ASP B 1 189 ? -27.453 5.844 23.062 1 91.69 189 ASP B CA 1
ATOM 5852 C C . ASP B 1 189 ? -27.25 5.168 21.71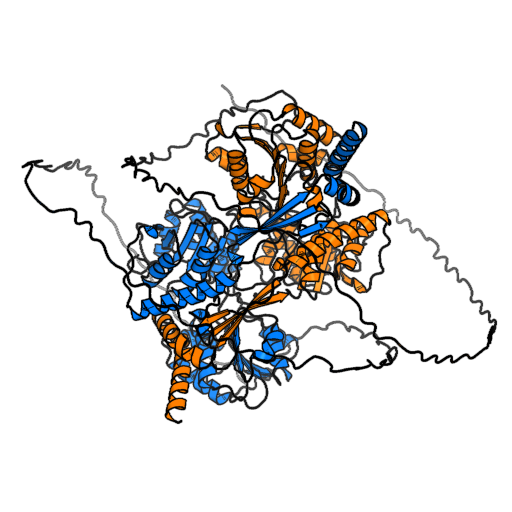9 1 91.69 189 ASP B C 1
ATOM 5854 O O . ASP B 1 189 ? -27.328 3.943 21.609 1 91.69 189 ASP B O 1
ATOM 5858 N N . LYS B 1 190 ? -27.016 6.031 20.766 1 95.06 190 LYS B N 1
ATOM 5859 C CA . LYS B 1 190 ? -26.781 5.559 19.406 1 95.06 190 LYS B CA 1
ATOM 5860 C C . LYS B 1 190 ? -25.344 5.805 18.953 1 95.06 190 LYS B C 1
ATOM 5862 O O . LYS B 1 190 ? -24.891 6.949 18.906 1 95.06 190 LYS B O 1
ATOM 5867 N N . LEU B 1 191 ? -24.672 4.727 18.562 1 97 191 LEU B N 1
ATOM 5868 C CA . LEU B 1 191 ? -23.25 4.785 18.25 1 97 191 LEU B CA 1
ATOM 5869 C C . LEU B 1 191 ? -23.047 5.117 16.766 1 97 191 LEU B C 1
ATOM 5871 O O . LEU B 1 191 ? -22.109 5.836 16.422 1 97 191 LEU B O 1
ATOM 5875 N N . VAL B 1 192 ? -23.859 4.562 15.93 1 98.44 192 VAL B N 1
ATOM 5876 C CA . VAL B 1 192 ? -23.672 4.68 14.492 1 98.44 192 VAL B CA 1
ATOM 5877 C C . VAL B 1 192 ? -24.859 5.379 13.859 1 98.44 192 VAL B C 1
ATOM 5879 O O . VAL B 1 192 ? -26.016 5.055 14.172 1 98.44 192 VAL B O 1
ATOM 5882 N N . GLU B 1 193 ? -24.609 6.348 13.07 1 98 193 GLU B N 1
ATOM 5883 C CA . GLU B 1 193 ? -25.625 7.039 12.281 1 98 193 GLU B CA 1
ATOM 5884 C C . GLU B 1 193 ? -25.547 6.645 10.812 1 98 193 GLU B C 1
ATOM 5886 O O . GLU B 1 193 ? -24.453 6.5 10.258 1 98 193 GLU B O 1
ATOM 5891 N N . ILE B 1 194 ? -26.719 6.496 10.234 1 98.19 194 ILE B N 1
ATOM 5892 C CA . ILE B 1 194 ? -26.812 6.32 8.789 1 98.19 194 ILE B CA 1
ATOM 5893 C C . ILE B 1 194 ? -26.906 7.68 8.102 1 98.19 194 ILE B C 1
ATOM 5895 O O . ILE B 1 194 ? -27.938 8.359 8.18 1 98.19 194 ILE B O 1
ATOM 5899 N N . VAL B 1 195 ? -25.891 8.031 7.363 1 97.88 195 VAL B N 1
ATOM 5900 C CA . VAL B 1 195 ? -25.641 9.406 6.957 1 97.88 195 VAL B CA 1
ATOM 5901 C C . VAL B 1 195 ? -26.75 9.891 6.035 1 97.88 195 VAL B C 1
ATOM 5903 O O . VAL B 1 195 ? -27.281 10.992 6.215 1 97.88 195 VAL B O 1
ATOM 5906 N N . PRO B 1 196 ? -27.188 9.109 5.055 1 95.94 196 PRO B N 1
ATOM 5907 C CA . PRO B 1 196 ? -28.234 9.594 4.145 1 95.94 196 PRO B CA 1
ATOM 5908 C C . PRO B 1 196 ? -29.547 9.906 4.863 1 95.94 196 PRO B C 1
ATOM 5910 O O . PRO B 1 196 ? -30.359 10.68 4.355 1 95.94 196 PRO B O 1
ATOM 5913 N N . GLU B 1 197 ? -29.75 9.383 6.039 1 96.31 197 GLU B N 1
ATOM 5914 C CA . GLU B 1 197 ? -31 9.562 6.777 1 96.31 197 GLU B CA 1
ATOM 5915 C C . GLU B 1 197 ? -30.938 10.805 7.664 1 96.31 197 GLU B C 1
ATOM 5917 O O . GLU B 1 197 ? -31.969 11.25 8.188 1 96.31 197 GLU B O 1
ATOM 5922 N N . LEU B 1 198 ? -29.781 11.367 7.828 1 96.88 198 LEU B N 1
ATOM 5923 C CA . LEU B 1 198 ? -29.625 12.539 8.68 1 96.88 198 LEU B CA 1
ATOM 5924 C C . LEU B 1 198 ? -30 13.812 7.934 1 96.88 198 LEU B C 1
ATOM 5926 O O . LEU B 1 198 ? -29.812 13.906 6.719 1 96.88 198 LEU B O 1
ATOM 5930 N N . PRO B 1 199 ? -30.5 14.758 8.664 1 95.88 199 PRO B N 1
ATOM 5931 C CA . PRO B 1 199 ? -30.75 16.047 8.016 1 95.88 199 PRO B CA 1
ATOM 5932 C C . PRO B 1 199 ? -29.469 16.766 7.617 1 95.88 199 PRO B C 1
ATOM 5934 O O . PRO B 1 199 ? -28.406 16.531 8.211 1 95.88 199 PRO B O 1
ATOM 5937 N N . ASP B 1 200 ? -29.625 17.672 6.672 1 95.56 200 ASP B N 1
ATOM 5938 C CA . ASP B 1 200 ? -28.469 18.484 6.27 1 95.56 200 ASP B CA 1
ATOM 5939 C C . ASP B 1 200 ? -28.109 19.5 7.352 1 95.56 200 ASP B C 1
ATOM 5941 O O . ASP B 1 200 ? -28.984 20.203 7.863 1 95.56 200 ASP B O 1
ATOM 5945 N N . PRO B 1 201 ? -26.844 19.547 7.641 1 96.06 201 PRO B N 1
ATOM 5946 C CA . PRO B 1 201 ? -26.453 20.547 8.641 1 96.06 201 PRO B CA 1
ATOM 5947 C C . PRO B 1 201 ? -26.484 21.969 8.094 1 96.06 201 PRO B C 1
ATOM 5949 O O . PRO B 1 201 ? -26.266 22.172 6.895 1 96.06 201 PRO B O 1
ATOM 5952 N N . VAL B 1 202 ? -26.719 22.906 9 1 95.44 202 VAL B N 1
ATOM 5953 C CA . VAL B 1 202 ? -26.719 24.328 8.641 1 95.44 202 VAL B CA 1
ATOM 5954 C C . VAL B 1 202 ? -25.359 24.938 9 1 95.44 202 VAL B C 1
ATOM 5956 O O . VAL B 1 202 ? -24.969 24.969 10.164 1 95.44 202 VAL B O 1
ATOM 5959 N N . LEU B 1 203 ? -24.719 25.422 7.949 1 97.12 203 LEU B N 1
ATOM 5960 C CA . LEU B 1 203 ? -23.438 26.078 8.141 1 97.12 203 LEU B CA 1
ATOM 5961 C C . LEU B 1 203 ? -23.516 27.547 7.742 1 97.12 203 LEU B C 1
ATOM 5963 O O . LEU B 1 203 ? -24.359 27.938 6.934 1 97.12 203 LEU B O 1
ATOM 5967 N N . ASP B 1 204 ? -22.625 28.359 8.391 1 97.25 204 ASP B N 1
ATOM 5968 C CA . ASP B 1 204 ? -22.406 29.703 7.875 1 97.25 204 ASP B CA 1
ATOM 5969 C C . ASP B 1 204 ? -22.047 29.672 6.395 1 97.25 204 ASP B C 1
ATOM 5971 O O . ASP B 1 204 ? -21.219 28.859 5.969 1 97.25 204 ASP B O 1
ATOM 5975 N N . PRO B 1 205 ? -22.672 30.516 5.602 1 97.44 205 PRO B N 1
ATOM 5976 C CA . PRO B 1 205 ? -22.453 30.484 4.152 1 97.44 205 PRO B CA 1
ATOM 5977 C C . PRO B 1 205 ? -20.984 30.625 3.775 1 97.44 205 PRO B C 1
ATOM 5979 O O . PRO B 1 205 ? -20.516 30 2.818 1 97.44 205 PRO B O 1
ATOM 5982 N N . HIS B 1 206 ? -20.297 31.469 4.488 1 97.31 206 HIS B N 1
ATOM 5983 C CA . HIS B 1 206 ? -18.875 31.656 4.199 1 97.31 206 HIS B CA 1
ATOM 5984 C C . HIS B 1 206 ? -18.078 30.391 4.484 1 97.31 206 HIS B C 1
ATOM 5986 O O . HIS B 1 206 ? -17.156 30.062 3.736 1 97.31 206 HIS B O 1
ATOM 5992 N N . ILE B 1 207 ? -18.422 29.719 5.516 1 97.94 207 ILE B N 1
ATOM 5993 C CA . ILE B 1 207 ? -17.781 28.469 5.879 1 97.94 207 ILE B CA 1
ATOM 5994 C C . ILE B 1 207 ? -18.141 27.391 4.859 1 97.94 207 ILE B C 1
ATOM 5996 O O . ILE B 1 207 ? -17.281 26.656 4.383 1 97.94 207 ILE B O 1
ATOM 6000 N N . LYS B 1 208 ? -19.406 27.312 4.516 1 98.25 208 LYS B N 1
ATOM 6001 C CA . LYS B 1 208 ? -19.859 26.344 3.527 1 98.25 208 LYS B CA 1
ATOM 6002 C C . LYS B 1 208 ? -19.125 26.516 2.203 1 98.25 208 LYS B C 1
ATOM 6004 O O . LYS B 1 208 ? -18.703 25.531 1.594 1 98.25 208 LYS B O 1
ATOM 6009 N N . GLU B 1 209 ? -19 27.719 1.792 1 98.31 209 GLU B N 1
ATOM 6010 C CA . GLU B 1 209 ? -18.312 28.016 0.532 1 98.31 209 GLU B CA 1
ATOM 6011 C C . GLU B 1 209 ? -16.859 27.547 0.572 1 98.31 209 GLU B C 1
ATOM 6013 O O . GLU B 1 209 ? -16.344 27 -0.409 1 98.31 209 GLU B O 1
ATOM 6018 N N . ALA B 1 210 ? -16.219 27.797 1.652 1 98.56 210 ALA B N 1
ATOM 6019 C CA . ALA B 1 210 ? -14.828 27.391 1.792 1 98.56 210 ALA B CA 1
ATOM 6020 C C . ALA B 1 210 ? -14.68 25.875 1.64 1 98.56 210 ALA B C 1
ATOM 6022 O O . ALA B 1 210 ? -13.805 25.406 0.911 1 98.56 210 ALA B O 1
ATOM 6023 N N . PHE B 1 211 ? -15.555 25.141 2.271 1 98.56 211 PHE B N 1
ATOM 6024 C CA . PHE B 1 211 ? -15.477 23.672 2.201 1 98.56 211 PHE B CA 1
ATOM 6025 C C . PHE B 1 211 ? -15.906 23.188 0.824 1 98.56 211 PHE B C 1
ATOM 6027 O O . PHE B 1 211 ? -15.398 22.156 0.344 1 98.56 211 PHE B O 1
ATOM 6034 N N . ASP B 1 212 ? -16.797 23.906 0.148 1 98.56 212 ASP B N 1
ATOM 6035 C CA . ASP B 1 212 ? -17.188 23.547 -1.212 1 98.56 212 ASP B CA 1
ATOM 6036 C C . ASP B 1 212 ? -16.016 23.703 -2.18 1 98.56 212 ASP B C 1
ATOM 6038 O O . ASP B 1 212 ? -15.805 22.859 -3.045 1 98.56 212 ASP B O 1
ATOM 6042 N N . VAL B 1 213 ? -15.305 24.812 -2.004 1 98.38 213 VAL B N 1
ATOM 6043 C CA . VAL B 1 213 ? -14.148 25.047 -2.855 1 98.38 213 VAL B CA 1
ATOM 6044 C C . VAL B 1 213 ? -13.094 23.969 -2.617 1 98.38 213 VAL B C 1
ATOM 6046 O O . VAL B 1 213 ? -12.531 23.422 -3.568 1 98.38 213 VAL B O 1
ATOM 6049 N N . ALA B 1 214 ? -12.852 23.688 -1.391 1 98.56 214 ALA B N 1
ATOM 6050 C CA . ALA B 1 214 ? -11.898 22.625 -1.052 1 98.56 214 ALA B CA 1
ATOM 6051 C C . ALA B 1 214 ? -12.336 21.281 -1.649 1 98.56 214 ALA B C 1
ATOM 6053 O O . ALA B 1 214 ? -11.523 20.578 -2.258 1 98.56 214 ALA B O 1
ATOM 6054 N N . TYR B 1 215 ? -13.625 20.953 -1.509 1 98.5 215 TYR B N 1
ATOM 6055 C CA . TYR B 1 215 ? -14.164 19.734 -2.088 1 98.5 215 TYR B CA 1
ATOM 6056 C C . TYR B 1 215 ? -13.906 19.672 -3.588 1 98.5 215 TYR B C 1
ATOM 6058 O O . TYR B 1 215 ? -13.445 18.656 -4.109 1 98.5 215 TYR B O 1
ATOM 6066 N N . GLY B 1 216 ? -14.227 20.766 -4.227 1 98.38 216 GLY B N 1
ATOM 6067 C CA . GLY B 1 216 ? -14.047 20.828 -5.668 1 98.38 216 GLY B CA 1
ATOM 6068 C C . GLY B 1 216 ? -12.609 20.578 -6.098 1 98.38 216 GLY B C 1
ATOM 6069 O O . GLY B 1 216 ? -12.359 19.828 -7.039 1 98.38 216 GLY B O 1
ATOM 6070 N N . ASN B 1 217 ? -11.68 21.203 -5.445 1 98.38 217 ASN B N 1
ATOM 6071 C CA . ASN B 1 217 ? -10.266 21.062 -5.785 1 98.38 217 ASN B CA 1
ATOM 6072 C C . ASN B 1 217 ? -9.758 19.656 -5.484 1 98.38 217 ASN B C 1
ATOM 6074 O O . ASN B 1 217 ? -9.023 19.062 -6.289 1 98.38 217 ASN B O 1
ATOM 6078 N N . ILE B 1 218 ? -10.133 19.125 -4.332 1 98.31 218 ILE B N 1
ATOM 6079 C CA . ILE B 1 218 ? -9.727 17.781 -3.949 1 98.31 218 ILE B CA 1
ATOM 6080 C C . ILE B 1 218 ? -10.297 16.766 -4.938 1 98.31 218 ILE B C 1
ATOM 6082 O O . ILE B 1 218 ? -9.602 15.852 -5.371 1 98.31 218 ILE B O 1
ATOM 6086 N N . TYR B 1 219 ? -11.57 16.969 -5.312 1 98.25 219 TYR B N 1
ATOM 6087 C CA . TYR B 1 219 ? -12.227 16.109 -6.281 1 98.25 219 TYR B CA 1
ATOM 6088 C C . TYR B 1 219 ? -11.492 16.125 -7.621 1 98.25 219 TYR B C 1
ATOM 6090 O O . TYR B 1 219 ? -11.195 15.078 -8.195 1 98.25 219 TYR B O 1
ATOM 6098 N N . ALA B 1 220 ? -11.156 17.281 -8.07 1 97.38 220 ALA B N 1
ATOM 6099 C CA . ALA B 1 220 ? -10.508 17.438 -9.375 1 97.38 220 ALA B CA 1
ATOM 6100 C C . ALA B 1 220 ? -9.141 16.766 -9.391 1 97.38 220 ALA B C 1
ATOM 6102 O O . ALA B 1 220 ? -8.805 16.047 -10.328 1 97.38 220 ALA B O 1
ATOM 6103 N N . PHE B 1 221 ? -8.398 16.984 -8.43 1 97.5 221 PHE B N 1
ATOM 6104 C CA . PHE B 1 221 ? -7.043 16.438 -8.352 1 97.5 221 PHE B CA 1
ATOM 6105 C C . PHE B 1 221 ? -7.07 14.914 -8.312 1 97.5 221 PHE B C 1
ATOM 6107 O O . PHE B 1 221 ? -6.285 14.258 -9 1 97.5 221 PHE B O 1
ATOM 6114 N N . HIS B 1 222 ? -7.945 14.305 -7.523 1 97.75 222 HIS B N 1
ATOM 6115 C CA . HIS B 1 222 ? -7.98 12.852 -7.363 1 97.75 222 HIS B CA 1
ATOM 6116 C C . HIS B 1 222 ? -8.664 12.188 -8.555 1 97.75 222 HIS B C 1
ATOM 6118 O O . HIS B 1 222 ? -8.281 11.086 -8.953 1 97.75 222 HIS B O 1
ATOM 6124 N N . ALA B 1 223 ? -9.68 12.836 -9.102 1 96.88 223 ALA B N 1
ATOM 6125 C CA . ALA B 1 223 ? -10.336 12.297 -10.289 1 96.88 223 ALA B CA 1
ATOM 6126 C C . ALA B 1 223 ? -9.359 12.195 -11.461 1 96.88 223 ALA B C 1
ATOM 6128 O O . ALA B 1 223 ? -9.453 11.281 -12.281 1 96.88 223 ALA B O 1
ATOM 6129 N N . ALA B 1 224 ? -8.445 13.094 -11.516 1 95.25 224 ALA B N 1
ATOM 6130 C CA . ALA B 1 224 ? -7.461 13.133 -12.594 1 95.25 224 ALA B CA 1
ATOM 6131 C C . ALA B 1 224 ? -6.492 11.953 -12.5 1 95.25 224 ALA B C 1
ATOM 6133 O O . ALA B 1 224 ? -5.762 11.664 -13.445 1 95.25 224 ALA B O 1
ATOM 6134 N N . GLN B 1 225 ? -6.492 11.273 -11.406 1 94.31 225 GLN B N 1
ATOM 6135 C CA . GLN B 1 225 ? -5.566 10.172 -11.188 1 94.31 225 GLN B CA 1
ATOM 6136 C C . GLN B 1 225 ? -6.098 8.875 -11.797 1 94.31 225 GLN B C 1
ATOM 6138 O O . GLN B 1 225 ? -5.387 7.871 -11.852 1 94.31 225 GLN B O 1
ATOM 6143 N N . LYS B 1 226 ? -7.332 8.867 -12.25 1 91.62 226 LYS B N 1
ATOM 6144 C CA . LYS B 1 226 ? -7.898 7.676 -12.883 1 91.62 226 LYS B CA 1
ATOM 6145 C C . LYS B 1 226 ? -7.117 7.301 -14.141 1 91.62 226 LYS B C 1
ATOM 6147 O O . LYS B 1 226 ? -6.824 8.156 -14.977 1 91.62 226 LYS B O 1
ATOM 6152 N N . SER B 1 227 ? -6.734 6.023 -14.164 1 84.69 227 SER B N 1
ATOM 6153 C CA . SER B 1 227 ? -6.016 5.52 -15.328 1 84.69 227 SER B CA 1
ATOM 6154 C C . SER B 1 227 ? -6.879 4.551 -16.141 1 84.69 227 SER B C 1
ATOM 6156 O O . SER B 1 227 ? -7.594 3.725 -15.562 1 84.69 227 SER B O 1
ATOM 6158 N N . PRO B 1 228 ? -6.762 4.695 -17.438 1 84.38 228 PRO B N 1
ATOM 6159 C CA . PRO B 1 228 ? -7.508 3.744 -18.266 1 84.38 228 PRO B CA 1
ATOM 6160 C C . PRO B 1 228 ? -6.949 2.324 -18.188 1 84.38 228 PRO B C 1
ATOM 6162 O O . PRO B 1 228 ? -5.758 2.141 -17.938 1 84.38 228 PRO B O 1
ATOM 6165 N N . GLU B 1 229 ? -7.848 1.441 -18.422 1 88.25 229 GLU B N 1
ATOM 6166 C CA . GLU B 1 229 ? -7.438 0.043 -18.516 1 88.25 229 GLU B CA 1
ATOM 6167 C C . GLU B 1 229 ? -6.664 -0.225 -19.812 1 88.25 229 GLU B C 1
ATOM 6169 O O . GLU B 1 229 ? -7.055 0.238 -20.875 1 88.25 229 GLU B O 1
ATOM 6174 N N . ARG B 1 230 ? -5.492 -0.899 -19.625 1 87.19 230 ARG B N 1
ATOM 6175 C CA . ARG B 1 230 ? -4.695 -1.224 -20.797 1 87.19 230 ARG B CA 1
ATOM 6176 C C . ARG B 1 230 ? -4.516 -2.73 -20.938 1 87.19 230 ARG B C 1
ATOM 6178 O O . ARG B 1 230 ? -4.125 -3.408 -19.984 1 87.19 230 ARG B O 1
ATOM 6185 N N . SER B 1 231 ? -4.867 -3.191 -22.078 1 92.62 231 SER B N 1
ATOM 6186 C CA . SER B 1 231 ? -4.598 -4.582 -22.438 1 92.62 231 SER B CA 1
ATOM 6187 C C . SER B 1 231 ? -3.279 -4.719 -23.188 1 92.62 231 SER B C 1
ATOM 6189 O O . SER B 1 231 ? -2.98 -3.916 -24.078 1 92.62 231 SER B O 1
ATOM 6191 N N . VAL B 1 232 ? -2.506 -5.707 -22.781 1 93.81 232 VAL B N 1
ATOM 6192 C CA . VAL B 1 232 ? -1.205 -5.953 -23.406 1 93.81 232 VAL B CA 1
ATOM 6193 C C . VAL B 1 232 ? -1.159 -7.371 -23.969 1 93.81 232 VAL B C 1
ATOM 6195 O O . VAL B 1 232 ? -1.479 -8.336 -23.266 1 93.81 232 VAL B O 1
ATOM 6198 N N . GLU B 1 233 ? -0.871 -7.422 -25.219 1 96.25 233 GLU B N 1
ATOM 6199 C CA . GLU B 1 233 ? -0.554 -8.727 -25.797 1 96.25 233 GLU B CA 1
ATOM 6200 C C . GLU B 1 233 ? 0.946 -9 -25.734 1 96.25 233 GLU B C 1
ATOM 6202 O O . GLU B 1 233 ? 1.68 -8.633 -26.656 1 96.25 233 GLU B O 1
ATOM 6207 N N . ASN B 1 234 ? 1.367 -9.641 -24.781 1 92.31 234 ASN B N 1
ATOM 6208 C CA . ASN B 1 234 ? 2.789 -9.852 -24.531 1 92.31 234 ASN B CA 1
ATOM 6209 C C . ASN B 1 234 ? 3.412 -10.781 -25.578 1 92.31 234 ASN B C 1
ATOM 6211 O O . ASN B 1 234 ? 4.598 -10.664 -25.891 1 92.31 234 ASN B O 1
ATOM 6215 N N . MET B 1 235 ? 2.67 -11.789 -25.969 1 93.56 235 MET B N 1
ATOM 6216 C CA . MET B 1 235 ? 2.928 -12.719 -27.047 1 93.56 235 MET B CA 1
ATOM 6217 C C . MET B 1 235 ? 1.651 -13.008 -27.844 1 93.56 235 MET B C 1
ATOM 6219 O O . MET B 1 235 ? 0.547 -12.852 -27.312 1 93.56 235 MET B O 1
ATOM 6223 N N . LYS B 1 236 ? 1.908 -13.43 -29.109 1 95.19 236 LYS B N 1
ATOM 6224 C CA . LYS B 1 236 ? 0.729 -13.703 -29.922 1 95.19 236 LYS B CA 1
ATOM 6225 C C . LYS B 1 236 ? -0.199 -14.695 -29.234 1 95.19 236 LYS B C 1
ATOM 6227 O O . LYS B 1 236 ? 0.219 -15.797 -28.859 1 95.19 236 LYS B O 1
ATOM 6232 N N . GLY B 1 237 ? -1.381 -14.258 -28.969 1 97.25 237 GLY B N 1
ATOM 6233 C CA . GLY B 1 237 ? -2.389 -15.117 -28.359 1 97.25 237 GLY B CA 1
ATOM 6234 C C . GLY B 1 237 ? -2.377 -15.086 -26.844 1 97.25 237 GLY B C 1
ATOM 6235 O O . GLY B 1 237 ? -3.117 -15.828 -26.188 1 97.25 237 GLY B O 1
ATOM 6236 N N . VAL B 1 238 ? -1.544 -14.281 -26.25 1 97.75 238 VAL B N 1
ATOM 6237 C CA . VAL B 1 238 ? -1.454 -14.133 -24.797 1 97.75 238 VAL B CA 1
ATOM 6238 C C . VAL B 1 238 ? -1.83 -12.703 -24.406 1 97.75 238 VAL B C 1
ATOM 6240 O O . VAL B 1 238 ? -1.001 -11.797 -24.469 1 97.75 238 VAL B O 1
ATOM 6243 N N . GLN B 1 239 ? -3.07 -12.547 -23.938 1 97.44 239 GLN B N 1
ATOM 6244 C CA . GLN B 1 239 ? -3.58 -11.234 -23.531 1 97.44 239 GLN B CA 1
ATOM 6245 C C . GLN B 1 239 ? -3.58 -11.078 -22.016 1 97.44 239 GLN B C 1
ATOM 6247 O O . GLN B 1 239 ? -4.059 -11.961 -21.297 1 97.44 239 GLN B O 1
ATOM 6252 N N . CYS B 1 240 ? -2.99 -9.953 -21.578 1 97.81 240 CYS B N 1
ATOM 6253 C CA . CYS B 1 240 ? -2.953 -9.641 -20.156 1 97.81 240 CYS B CA 1
ATOM 6254 C C . CYS B 1 240 ? -3.426 -8.219 -19.891 1 97.81 240 CYS B C 1
ATOM 6256 O O . CYS B 1 240 ? -3.223 -7.328 -20.734 1 97.81 240 CYS B O 1
ATOM 6258 N N . LYS B 1 241 ? -4.043 -8.023 -18.828 1 96.06 241 LYS B N 1
ATOM 6259 C CA . LYS B 1 241 ? -4.398 -6.668 -18.422 1 96.06 241 LYS B CA 1
ATOM 6260 C C . LYS B 1 241 ? -4.504 -6.547 -16.906 1 96.06 241 LYS B C 1
ATOM 6262 O O . LYS B 1 241 ? -4.539 -7.555 -16.203 1 96.06 241 LYS B O 1
ATOM 6267 N N . ARG B 1 242 ? -4.449 -5.395 -16.438 1 94.81 242 ARG B N 1
ATOM 6268 C CA . ARG B 1 242 ? -4.664 -5.023 -15.039 1 94.81 242 ARG B CA 1
ATOM 6269 C C . ARG B 1 242 ? -5.941 -4.207 -14.883 1 94.81 242 ARG B C 1
ATOM 6271 O O . ARG B 1 242 ? -6.125 -3.191 -15.555 1 94.81 242 ARG B O 1
ATOM 6278 N N . VAL B 1 243 ? -6.84 -4.707 -14.016 1 95.75 243 VAL B N 1
ATOM 6279 C CA . VAL B 1 243 ? -8.148 -4.078 -13.852 1 95.75 243 VAL B CA 1
ATOM 6280 C C . VAL B 1 243 ? -8.273 -3.506 -12.438 1 95.75 243 VAL B C 1
ATOM 6282 O O . VAL B 1 243 ? -7.988 -4.195 -11.461 1 95.75 243 VAL B O 1
ATOM 6285 N N . ALA B 1 244 ? -8.75 -2.264 -12.406 1 95.75 244 ALA B N 1
ATOM 6286 C CA . ALA B 1 244 ? -8.961 -1.603 -11.117 1 95.75 244 ALA B CA 1
ATOM 6287 C C . ALA B 1 244 ? -10.328 -1.947 -10.539 1 95.75 244 ALA B C 1
ATOM 6289 O O . ALA B 1 244 ? -11.328 -1.971 -11.266 1 95.75 244 ALA B O 1
ATOM 6290 N N . ARG B 1 245 ? -10.375 -2.322 -9.281 1 97.31 245 ARG B N 1
ATOM 6291 C CA . ARG B 1 245 ? -11.594 -2.494 -8.5 1 97.31 245 ARG B CA 1
ATOM 6292 C C . ARG B 1 245 ? -11.531 -1.7 -7.199 1 97.31 245 ARG B C 1
ATOM 6294 O O . ARG B 1 245 ? -10.469 -1.602 -6.578 1 97.31 245 ARG B O 1
ATOM 6301 N N . SER B 1 246 ? -12.672 -1.081 -6.793 1 97.62 246 SER B N 1
ATOM 6302 C CA . SER B 1 246 ? -12.711 -0.376 -5.516 1 97.62 246 SER B CA 1
ATOM 6303 C C . SER B 1 246 ? -12.695 -1.352 -4.344 1 97.62 246 SER B C 1
ATOM 6305 O O . SER B 1 246 ? -13.18 -2.479 -4.461 1 97.62 246 SER B O 1
ATOM 6307 N N . ILE B 1 247 ? -12.031 -0.987 -3.271 1 98.12 247 ILE B N 1
ATOM 6308 C CA . ILE B 1 247 ? -12.242 -1.69 -2.012 1 98.12 247 ILE B CA 1
ATOM 6309 C C . ILE B 1 247 ? -13.672 -1.462 -1.53 1 98.12 247 ILE B C 1
ATOM 6311 O O . ILE B 1 247 ? -14.102 -0.319 -1.352 1 98.12 247 ILE B O 1
ATOM 6315 N N . ASN B 1 248 ? -14.383 -2.479 -1.287 1 97.38 248 ASN B N 1
ATOM 6316 C CA . ASN B 1 248 ? -15.828 -2.408 -1.106 1 97.38 248 ASN B CA 1
ATOM 6317 C C . ASN B 1 248 ? -16.203 -1.621 0.147 1 97.38 248 ASN B C 1
ATOM 6319 O O . ASN B 1 248 ? -17.094 -0.77 0.109 1 97.38 248 ASN B O 1
ATOM 6323 N N . SER B 1 249 ? -15.539 -1.903 1.234 1 98.31 249 SER B N 1
ATOM 6324 C CA . SER B 1 249 ? -15.836 -1.276 2.518 1 98.31 249 SER B CA 1
ATOM 6325 C C . SER B 1 249 ? -14.586 -0.648 3.131 1 98.31 249 SER B C 1
ATOM 6327 O O . SER B 1 249 ? -13.602 -1.339 3.385 1 98.31 249 SER B O 1
ATOM 6329 N N . VAL B 1 250 ? -14.641 0.694 3.414 1 98.81 250 VAL B N 1
ATOM 6330 C CA . VAL B 1 250 ? -13.469 1.389 3.943 1 98.81 250 VAL B CA 1
ATOM 6331 C C . VAL B 1 250 ? -13.852 2.168 5.199 1 98.81 250 VAL B C 1
ATOM 6333 O O . VAL B 1 250 ? -15 2.605 5.34 1 98.81 250 VAL B O 1
ATOM 6336 N N . GLY B 1 251 ? -12.914 2.248 6.145 1 98.88 251 GLY B N 1
ATOM 6337 C CA . GLY B 1 251 ? -13.039 3.055 7.348 1 98.88 251 GLY B CA 1
ATOM 6338 C C . GLY B 1 251 ? -12.172 4.301 7.324 1 98.88 251 GLY B C 1
ATOM 6339 O O . GLY B 1 251 ? -11 4.234 6.965 1 98.88 251 GLY B O 1
ATOM 6340 N N . LEU B 1 252 ? -12.773 5.406 7.684 1 98.81 252 LEU B N 1
ATOM 6341 C CA . LEU B 1 252 ? -12.086 6.695 7.707 1 98.81 252 LEU B CA 1
ATOM 6342 C C . LEU B 1 252 ? -12.055 7.266 9.125 1 98.81 252 LEU B C 1
ATOM 6344 O O . LEU B 1 252 ? -13.102 7.566 9.703 1 98.81 252 LEU B O 1
ATOM 6348 N N . TYR B 1 253 ? -10.875 7.453 9.641 1 98.19 253 TYR B N 1
ATOM 6349 C CA . TYR B 1 253 ? -10.742 8.055 10.969 1 98.19 253 TYR B CA 1
ATOM 6350 C C . TYR B 1 253 ? -10.5 9.555 10.867 1 98.19 253 TYR B C 1
ATOM 6352 O O . TYR B 1 253 ? -9.516 9.984 10.258 1 98.19 253 TYR B O 1
ATOM 6360 N N . VAL B 1 254 ? -11.344 10.273 11.445 1 97.56 254 VAL B N 1
ATOM 6361 C CA . VAL B 1 254 ? -11.242 11.727 11.492 1 97.56 254 VAL B CA 1
ATOM 6362 C C . VAL B 1 254 ? -11.047 12.18 12.938 1 97.56 254 VAL B C 1
ATOM 6364 O O . VAL B 1 254 ? -11.961 12.078 13.758 1 97.56 254 VAL B O 1
ATOM 6367 N N . PRO B 1 255 ? -9.898 12.703 13.188 1 92.12 255 PRO B N 1
ATOM 6368 C CA . PRO B 1 255 ? -9.586 13.102 14.562 1 92.12 255 PRO B CA 1
ATOM 6369 C C . PRO B 1 255 ? -10.562 14.141 15.117 1 92.12 255 PRO B C 1
ATOM 6371 O O . PRO B 1 255 ? -11.172 14.891 14.352 1 92.12 255 PRO B O 1
ATOM 6374 N N . GLY B 1 256 ? -10.703 14.07 16.406 1 87.25 256 GLY B N 1
ATOM 6375 C CA . GLY B 1 256 ? -11.453 15.031 17.203 1 87.25 256 GLY B CA 1
ATOM 6376 C C . GLY B 1 256 ? -10.719 15.477 18.453 1 87.25 256 GLY B C 1
ATOM 6377 O O . GLY B 1 256 ? -9.5 15.641 18.438 1 87.25 256 GLY B O 1
ATOM 6378 N N . GLY B 1 257 ? -11.445 15.789 19.453 1 73.25 257 GLY B N 1
ATOM 6379 C CA . GLY B 1 257 ? -10.836 16.266 20.688 1 73.25 257 GLY B CA 1
ATOM 6380 C C . GLY B 1 257 ? -10.617 17.766 20.703 1 73.25 257 GLY B C 1
ATOM 6381 O O . GLY B 1 257 ? -11.555 18.531 20.5 1 73.25 257 GLY B O 1
ATOM 6382 N N . THR B 1 258 ? -9.289 18.062 20.781 1 69.12 258 THR B N 1
ATOM 6383 C CA . THR B 1 258 ? -8.961 19.469 20.938 1 69.12 258 THR B CA 1
ATOM 6384 C C . THR B 1 258 ? -9.125 20.203 19.594 1 69.12 258 THR B C 1
ATOM 6386 O O . THR B 1 258 ? -9.305 21.422 19.578 1 69.12 258 THR B O 1
ATOM 6389 N N . ALA B 1 259 ? -9.023 19.438 18.547 1 76.44 259 ALA B N 1
ATOM 6390 C CA . ALA B 1 259 ? -9.25 20.031 17.219 1 76.44 259 ALA B CA 1
ATOM 6391 C C . ALA B 1 259 ? -9.977 19.047 16.312 1 76.44 259 ALA B C 1
ATOM 6393 O O . ALA B 1 259 ? -9.422 18.016 15.93 1 76.44 259 ALA B O 1
ATOM 6394 N N . VAL B 1 260 ? -11.281 19.406 16.031 1 88.62 260 VAL B N 1
ATOM 6395 C CA . VAL B 1 260 ? -12.008 18.609 15.039 1 88.62 260 VAL B CA 1
ATOM 6396 C C . VAL B 1 260 ? -11.57 19.016 13.633 1 88.62 260 VAL B C 1
ATOM 6398 O O . VAL B 1 260 ? -11.469 20.203 13.32 1 88.62 260 VAL B O 1
ATOM 6401 N N . LEU B 1 261 ? -11.273 18 12.766 1 94.44 261 LEU B N 1
ATOM 6402 C CA . LEU B 1 261 ? -10.656 18.297 11.477 1 94.44 261 LEU B CA 1
ATOM 6403 C C . LEU B 1 261 ? -11.586 17.906 10.336 1 94.44 261 LEU B C 1
ATOM 6405 O O . LEU B 1 261 ? -11.344 16.922 9.633 1 94.44 261 LEU B O 1
ATOM 6409 N N . PRO B 1 262 ? -12.594 18.734 10.016 1 97.38 262 PRO B N 1
ATOM 6410 C CA . PRO B 1 262 ? -13.453 18.453 8.859 1 97.38 262 PRO B CA 1
ATOM 6411 C C . PRO B 1 262 ? -12.664 18.359 7.555 1 97.38 262 PRO B C 1
ATOM 6413 O O . PRO B 1 262 ? -13.094 17.672 6.621 1 97.38 262 PRO B O 1
ATOM 6416 N N . SER B 1 263 ? -11.508 19 7.469 1 98.06 263 SER B N 1
ATOM 6417 C CA . SER B 1 263 ? -10.664 18.906 6.285 1 98.06 263 SER B CA 1
ATOM 6418 C C . SER B 1 263 ? -10.242 17.469 6.027 1 98.06 263 SER B C 1
ATOM 6420 O O . SER B 1 263 ? -10.203 17.016 4.879 1 98.06 263 SER B O 1
ATOM 6422 N N . THR B 1 264 ? -9.945 16.719 7.102 1 97.56 264 THR B N 1
ATOM 6423 C CA . THR B 1 264 ? -9.539 15.32 6.98 1 97.56 264 THR B CA 1
ATOM 6424 C C . THR B 1 264 ? -10.695 14.469 6.453 1 97.56 264 THR B C 1
ATOM 6426 O O . THR B 1 264 ? -10.469 13.516 5.703 1 97.56 264 THR B O 1
ATOM 6429 N N . ALA B 1 265 ? -11.93 14.836 6.824 1 98.44 265 ALA B N 1
ATOM 6430 C CA . ALA B 1 265 ? -13.094 14.133 6.285 1 98.44 265 ALA B CA 1
ATOM 6431 C C . ALA B 1 265 ? -13.125 14.219 4.762 1 98.44 265 ALA B C 1
ATOM 6433 O O . ALA B 1 265 ? -13.352 13.219 4.082 1 98.44 265 ALA B O 1
ATOM 6434 N N . LEU B 1 266 ? -12.867 15.414 4.262 1 98.69 266 LEU B N 1
ATOM 6435 C CA . LEU B 1 266 ? -12.852 15.586 2.814 1 98.69 266 LEU B CA 1
ATOM 6436 C C . LEU B 1 266 ? -11.688 14.828 2.188 1 98.69 266 LEU B C 1
ATOM 6438 O O . LEU B 1 266 ? -11.867 14.117 1.199 1 98.69 266 LEU B O 1
ATOM 6442 N N . MET B 1 267 ? -10.5 14.953 2.797 1 98.62 267 MET B N 1
ATOM 6443 C CA . MET B 1 267 ? -9.281 14.367 2.252 1 98.62 267 MET B CA 1
ATOM 6444 C C . MET B 1 267 ? -9.406 12.852 2.141 1 98.62 267 MET B C 1
ATOM 6446 O O . MET B 1 267 ? -8.789 12.234 1.268 1 98.62 267 MET B O 1
ATOM 6450 N N . LEU B 1 268 ? -10.211 12.266 2.967 1 98.69 268 LEU B N 1
ATOM 6451 C CA . LEU B 1 268 ? -10.352 10.812 2.973 1 98.69 268 LEU B CA 1
ATOM 6452 C C . LEU B 1 268 ? -11.586 10.383 2.191 1 98.69 268 LEU B C 1
ATOM 6454 O O . LEU B 1 268 ? -11.523 9.453 1.379 1 98.69 268 LEU B O 1
ATOM 6458 N N . ALA B 1 269 ? -12.711 11.055 2.301 1 98.81 269 ALA B N 1
ATOM 6459 C CA . ALA B 1 269 ? -13.984 10.602 1.766 1 98.81 269 ALA B CA 1
ATOM 6460 C C . ALA B 1 269 ? -14.086 10.875 0.268 1 98.81 269 ALA B C 1
ATOM 6462 O O . ALA B 1 269 ? -14.727 10.125 -0.469 1 98.81 269 ALA B O 1
ATOM 6463 N N . VAL B 1 270 ? -13.469 11.93 -0.217 1 98.88 270 VAL B N 1
ATOM 6464 C CA . VAL B 1 270 ? -13.602 12.289 -1.625 1 98.88 270 VAL B CA 1
ATOM 6465 C C . VAL B 1 270 ? -12.961 11.211 -2.498 1 98.88 270 VAL B C 1
ATOM 6467 O O . VAL B 1 270 ? -13.594 10.695 -3.422 1 98.88 270 VAL B O 1
ATOM 6470 N N . PRO B 1 271 ? -11.703 10.812 -2.219 1 98.75 271 PRO B N 1
ATOM 6471 C CA . PRO B 1 271 ? -11.164 9.727 -3.043 1 98.75 271 PRO B CA 1
ATOM 6472 C C . PRO B 1 271 ? -11.953 8.43 -2.893 1 98.75 271 PRO B C 1
ATOM 6474 O O . PRO B 1 271 ? -12.062 7.656 -3.85 1 98.75 271 PRO B O 1
ATOM 6477 N N . ALA B 1 272 ? -12.461 8.141 -1.714 1 98.81 272 ALA B N 1
ATOM 6478 C CA . ALA B 1 272 ? -13.305 6.961 -1.535 1 98.81 272 ALA B CA 1
ATOM 6479 C C . ALA B 1 272 ? -14.539 7.031 -2.434 1 98.81 272 ALA B C 1
ATOM 6481 O O . ALA B 1 272 ? -14.922 6.031 -3.049 1 98.81 272 ALA B O 1
ATOM 6482 N N . GLN B 1 273 ? -15.125 8.219 -2.516 1 98.69 273 GLN B N 1
ATOM 6483 C CA . GLN B 1 273 ? -16.281 8.469 -3.377 1 98.69 273 GLN B CA 1
ATOM 6484 C C . GLN B 1 273 ? -15.93 8.219 -4.844 1 98.69 273 GLN B C 1
ATOM 6486 O O . GLN B 1 273 ? -16.656 7.516 -5.547 1 98.69 273 GLN B O 1
ATOM 6491 N N . ILE B 1 274 ? -14.852 8.789 -5.266 1 98.56 274 ILE B N 1
ATOM 6492 C CA . ILE B 1 274 ? -14.422 8.68 -6.656 1 98.56 274 ILE B CA 1
ATOM 6493 C C . ILE B 1 274 ? -14.125 7.223 -6.992 1 98.56 274 ILE B C 1
ATOM 6495 O O . ILE B 1 274 ? -14.453 6.75 -8.086 1 98.56 274 ILE B O 1
ATOM 6499 N N . ALA B 1 275 ? -13.523 6.465 -6.086 1 98.12 275 ALA B N 1
ATOM 6500 C CA . ALA B 1 275 ? -13.172 5.062 -6.293 1 98.12 275 ALA B CA 1
ATOM 6501 C C . ALA B 1 275 ? -14.422 4.195 -6.406 1 98.12 275 ALA B C 1
ATOM 6503 O O . ALA B 1 275 ? -14.383 3.121 -7.016 1 98.12 275 ALA B O 1
ATOM 6504 N N . GLY B 1 276 ? -15.516 4.621 -5.75 1 98 276 GLY B N 1
ATOM 6505 C CA . GLY B 1 276 ? -16.75 3.871 -5.797 1 98 276 GLY B CA 1
ATOM 6506 C C . GLY B 1 276 ? -16.906 2.895 -4.645 1 98 276 GLY B C 1
ATOM 6507 O O . GLY B 1 276 ? -17.516 1.835 -4.801 1 98 276 GLY B O 1
ATOM 6508 N N . CYS B 1 277 ? -16.297 3.143 -3.541 1 98.5 277 CYS B N 1
ATOM 6509 C CA . CYS B 1 277 ? -16.484 2.297 -2.367 1 98.5 277 CYS B CA 1
ATOM 6510 C C . CYS B 1 277 ? -17.953 2.25 -1.951 1 98.5 277 CYS B C 1
ATOM 6512 O O . CYS B 1 277 ? -18.609 3.289 -1.858 1 98.5 277 CYS B O 1
ATOM 6514 N N . LYS B 1 278 ? -18.422 1.123 -1.633 1 97.94 278 LYS B N 1
ATOM 6515 C CA . LYS B 1 278 ? -19.859 0.944 -1.389 1 97.94 278 LYS B CA 1
ATOM 6516 C C . LYS B 1 278 ? -20.219 1.312 0.047 1 97.94 278 LYS B C 1
ATOM 6518 O O . LYS B 1 278 ? -21.25 1.95 0.29 1 97.94 278 LYS B O 1
ATOM 6523 N N . THR B 1 279 ? -19.422 0.874 0.972 1 98.69 279 THR B N 1
ATOM 6524 C CA . THR B 1 279 ? -19.594 1.196 2.383 1 98.69 279 THR B CA 1
ATOM 6525 C C . THR B 1 279 ? -18.453 2.064 2.891 1 98.69 279 THR B C 1
ATOM 6527 O O . THR B 1 279 ? -17.297 1.641 2.887 1 98.69 279 THR B O 1
ATOM 6530 N N . ILE B 1 280 ? -18.781 3.273 3.279 1 98.88 280 ILE B N 1
ATOM 6531 C CA . ILE B 1 280 ? -17.797 4.211 3.822 1 98.88 280 ILE B CA 1
ATOM 6532 C C . ILE B 1 280 ? -18.172 4.57 5.258 1 98.88 280 ILE B C 1
ATOM 6534 O O . ILE B 1 280 ? -19.141 5.297 5.488 1 98.88 280 ILE B O 1
ATOM 6538 N N . VAL B 1 281 ? -17.391 4.102 6.254 1 98.94 281 VAL B N 1
ATOM 6539 C CA . VAL B 1 281 ? -17.609 4.379 7.668 1 98.94 281 VAL B CA 1
ATOM 6540 C C . VAL B 1 281 ? -16.641 5.465 8.141 1 98.94 281 VAL B C 1
ATOM 6542 O O . VAL B 1 281 ? -15.43 5.281 8.102 1 98.94 281 VAL B O 1
ATOM 6545 N N . LEU B 1 282 ? -17.172 6.559 8.516 1 98.88 282 LEU B N 1
ATOM 6546 C CA . LEU B 1 282 ? -16.375 7.637 9.086 1 98.88 282 LEU B CA 1
ATOM 6547 C C . LEU B 1 282 ? -16.469 7.645 10.609 1 98.88 282 LEU B C 1
ATOM 6549 O O . LEU B 1 282 ? -17.562 7.734 11.164 1 98.88 282 LEU B O 1
ATOM 6553 N N . ALA B 1 283 ? -15.336 7.504 11.297 1 98.69 283 ALA B N 1
ATOM 6554 C CA . ALA B 1 283 ? -15.305 7.531 12.758 1 98.69 283 ALA B CA 1
ATOM 6555 C C . ALA B 1 283 ? -14.758 8.859 13.266 1 98.69 283 ALA B C 1
ATOM 6557 O O . ALA B 1 283 ? -13.719 9.328 12.805 1 98.69 283 ALA B O 1
ATOM 6558 N N . THR B 1 284 ? -15.422 9.438 14.164 1 98 284 THR B N 1
ATOM 6559 C CA . THR B 1 284 ? -15.016 10.68 14.812 1 98 284 THR B CA 1
ATOM 6560 C C . THR B 1 284 ? -15.57 10.75 16.234 1 98 284 THR B C 1
ATOM 6562 O O . THR B 1 284 ? -16.703 10.328 16.484 1 98 284 THR B O 1
ATOM 6565 N N . PRO B 1 285 ? -14.758 11.211 17.188 1 96.5 285 PRO B N 1
ATOM 6566 C CA . PRO B 1 285 ? -15.312 11.375 18.531 1 96.5 285 PRO B CA 1
ATOM 6567 C C . PRO B 1 285 ? -16.547 12.258 18.547 1 96.5 285 PRO B C 1
ATOM 6569 O O . PRO B 1 285 ? -16.641 13.242 17.812 1 96.5 285 PRO B O 1
ATOM 6572 N N . PRO B 1 286 ? -17.531 11.938 19.406 1 95.88 286 PRO B N 1
ATOM 6573 C CA . PRO B 1 286 ? -18.719 12.797 19.531 1 95.88 286 PRO B CA 1
ATOM 6574 C C . PRO B 1 286 ? -18.406 14.133 20.203 1 95.88 286 PRO B C 1
ATOM 6576 O O . PRO B 1 286 ? -17.406 14.25 20.922 1 95.88 286 PRO B O 1
ATOM 6579 N N . THR B 1 287 ? -19.266 15.078 19.906 1 92.88 287 THR B N 1
ATOM 6580 C CA . THR B 1 287 ? -19.219 16.328 20.656 1 92.88 287 THR B CA 1
ATOM 6581 C C . THR B 1 287 ? -19.672 16.094 22.094 1 92.88 287 THR B C 1
ATOM 6583 O O . THR B 1 287 ? -20.172 15.023 22.438 1 92.88 287 THR B O 1
ATOM 6586 N N . GLN B 1 288 ? -19.453 17.141 22.891 1 90.44 288 GLN B N 1
ATOM 6587 C CA . GLN B 1 288 ? -19.797 17.016 24.312 1 90.44 288 GLN B CA 1
ATOM 6588 C C . GLN B 1 288 ? -21.281 16.75 24.5 1 90.44 288 GLN B C 1
ATOM 6590 O O . GLN B 1 288 ? -21.688 16.109 25.469 1 90.44 288 GLN B O 1
ATOM 6595 N N . ASP B 1 289 ? -22.078 17.156 23.547 1 91.62 289 ASP B N 1
ATOM 6596 C CA . ASP B 1 289 ? -23.531 16.938 23.625 1 91.62 289 ASP B CA 1
ATOM 6597 C C . ASP B 1 289 ? -23.922 15.617 22.969 1 91.62 289 ASP B C 1
ATOM 6599 O O . ASP B 1 289 ? -25.109 15.336 22.797 1 91.62 289 ASP B O 1
ATOM 6603 N N . GLY B 1 290 ? -22.906 14.906 22.469 1 92.88 290 GLY B N 1
ATOM 6604 C CA . GLY B 1 290 ? -23.156 13.578 21.938 1 92.88 290 GLY B CA 1
ATOM 6605 C C . GLY B 1 290 ? -23.484 13.586 20.453 1 92.88 290 GLY B C 1
ATOM 6606 O O . GLY B 1 290 ? -23.922 12.57 19.906 1 92.88 290 GLY B O 1
ATOM 6607 N N . ASN B 1 291 ? -23.281 14.68 19.844 1 93.62 291 ASN B N 1
ATOM 6608 C CA . ASN B 1 291 ? -23.609 14.805 18.438 1 93.62 291 ASN B CA 1
ATOM 6609 C C . ASN B 1 291 ? -22.344 14.836 17.562 1 93.62 291 ASN B C 1
ATOM 6611 O O . ASN B 1 291 ? -21.25 14.602 18.062 1 93.62 291 ASN B O 1
ATOM 6615 N N . ILE B 1 292 ? -22.578 14.922 16.266 1 95.38 292 ILE B N 1
ATOM 6616 C CA . ILE B 1 292 ? -21.5 15.023 15.289 1 95.38 292 ILE B CA 1
ATOM 6617 C C . ILE B 1 292 ? -21.234 16.484 14.969 1 95.38 292 ILE B C 1
ATOM 6619 O O . ILE B 1 292 ? -22.156 17.281 14.82 1 95.38 292 ILE B O 1
ATOM 6623 N N . CYS B 1 293 ? -19.969 16.859 14.953 1 95.25 293 CYS B N 1
ATOM 6624 C CA . CYS B 1 293 ? -19.594 18.188 14.492 1 95.25 293 CYS B CA 1
ATOM 6625 C C . CYS B 1 293 ? -20.25 18.516 13.156 1 95.25 293 CYS B C 1
ATOM 6627 O O . CYS B 1 293 ? -20.141 17.734 12.203 1 95.25 293 CYS B O 1
ATOM 6629 N N . LYS B 1 294 ? -20.906 19.656 13.031 1 95.94 294 LYS B N 1
ATOM 6630 C CA . LYS B 1 294 ? -21.734 19.984 11.875 1 95.94 294 LYS B CA 1
ATOM 6631 C C . LYS B 1 294 ? -20.891 20.047 10.602 1 95.94 294 LYS B C 1
ATOM 6633 O O . LYS B 1 294 ? -21.344 19.625 9.531 1 95.94 294 LYS B O 1
ATOM 6638 N N . GLU B 1 295 ? -19.672 20.594 10.703 1 97.25 295 GLU B N 1
ATOM 6639 C CA . GLU B 1 295 ? -18.812 20.688 9.531 1 97.25 295 GLU B CA 1
ATOM 6640 C C . GLU B 1 295 ? -18.375 19.297 9.055 1 97.25 295 GLU B C 1
ATOM 6642 O O . GLU B 1 295 ? -18.266 19.062 7.852 1 97.25 295 GLU B O 1
ATOM 6647 N N . VAL B 1 296 ? -18.109 18.359 9.992 1 97.94 296 VAL B N 1
ATOM 6648 C CA . VAL B 1 296 ? -17.766 17 9.641 1 97.94 296 VAL B CA 1
ATOM 6649 C C . VAL B 1 296 ? -18.938 16.312 8.953 1 97.94 296 VAL B C 1
ATOM 6651 O O . VAL B 1 296 ? -18.766 15.641 7.934 1 97.94 296 VAL B O 1
ATOM 6654 N N . LEU B 1 297 ? -20.109 16.516 9.531 1 98.06 297 LEU B N 1
ATOM 6655 C CA . LEU B 1 297 ? -21.312 15.93 8.938 1 98.06 297 LEU B CA 1
ATOM 6656 C C . LEU B 1 297 ? -21.531 16.469 7.531 1 98.06 297 LEU B C 1
ATOM 6658 O O . LEU B 1 297 ? -21.875 15.703 6.621 1 98.06 297 LEU B O 1
ATOM 6662 N N . TYR B 1 298 ? -21.359 17.781 7.344 1 98.38 298 TYR B N 1
ATOM 6663 C CA . TYR B 1 298 ? -21.516 18.406 6.031 1 98.38 298 TYR B CA 1
ATOM 6664 C C . TYR B 1 298 ? -20.578 17.766 5.012 1 98.38 298 TYR B C 1
ATOM 6666 O O . TYR B 1 298 ? -21.016 17.391 3.92 1 98.38 298 TYR B O 1
ATOM 6674 N N . CYS B 1 299 ? -19.281 17.656 5.387 1 98.56 299 CYS B N 1
ATOM 6675 C CA . CYS B 1 299 ? -18.281 17.062 4.512 1 98.56 299 CYS B CA 1
ATOM 6676 C C . CYS B 1 299 ? -18.594 15.609 4.211 1 98.56 299 CYS B C 1
ATOM 6678 O O . CYS B 1 299 ? -18.469 15.164 3.07 1 98.56 299 CYS B O 1
ATOM 6680 N N . ALA B 1 300 ? -19.016 14.859 5.207 1 98.44 300 ALA B N 1
ATOM 6681 C CA . ALA B 1 300 ? -19.344 13.445 5.066 1 98.44 300 ALA B CA 1
ATOM 6682 C C . ALA B 1 300 ? -20.5 13.25 4.074 1 98.44 300 ALA B C 1
ATOM 6684 O O . ALA B 1 300 ? -20.422 12.391 3.188 1 98.44 300 ALA B O 1
ATOM 6685 N N . LYS B 1 301 ? -21.516 14.008 4.219 1 98.12 301 LYS B N 1
ATOM 6686 C CA . LYS B 1 301 ? -22.672 13.914 3.324 1 98.12 301 LYS B CA 1
ATOM 6687 C C . LYS B 1 301 ? -22.281 14.266 1.892 1 98.12 301 LYS B C 1
ATOM 6689 O O . LYS B 1 301 ? -22.625 13.547 0.953 1 98.12 301 LYS B O 1
ATOM 6694 N N . LYS B 1 302 ? -21.547 15.297 1.761 1 97.88 302 LYS B N 1
ATOM 6695 C CA . LYS B 1 302 ? -21.141 15.773 0.443 1 97.88 302 LYS B CA 1
ATOM 6696 C C . LYS B 1 302 ? -20.281 14.742 -0.273 1 97.88 302 LYS B C 1
ATOM 6698 O O . LYS B 1 302 ? -20.375 14.586 -1.492 1 97.88 302 LYS B O 1
ATOM 6703 N N . ALA B 1 303 ? -19.469 14.055 0.486 1 98.44 303 ALA B N 1
ATOM 6704 C CA . ALA B 1 303 ? -18.5 13.156 -0.108 1 98.44 303 ALA B CA 1
ATOM 6705 C C . ALA B 1 303 ? -19 11.711 -0.111 1 98.44 303 ALA B C 1
ATOM 6707 O O . ALA B 1 303 ? -18.25 10.781 -0.4 1 98.44 303 ALA B O 1
ATOM 6708 N N . GLY B 1 304 ? -20.203 11.406 0.268 1 97.94 304 GLY B N 1
ATOM 6709 C CA . GLY B 1 304 ? -20.828 10.117 0.064 1 97.94 304 GLY B CA 1
ATOM 6710 C C . GLY B 1 304 ? -20.562 9.133 1.185 1 97.94 304 GLY B C 1
ATOM 6711 O O . GLY B 1 304 ? -20.641 7.922 0.985 1 97.94 304 GLY B O 1
ATOM 6712 N N . VAL B 1 305 ? -20.219 9.609 2.324 1 98.81 305 VAL B N 1
ATOM 6713 C CA . VAL B 1 305 ? -20.078 8.742 3.492 1 98.81 305 VAL B CA 1
ATOM 6714 C C . VAL B 1 305 ? -21.406 8.07 3.807 1 98.81 305 VAL B C 1
ATOM 6716 O O . VAL B 1 305 ? -22.453 8.703 3.758 1 98.81 305 VAL B O 1
ATOM 6719 N N . THR B 1 306 ? -21.375 6.77 4.148 1 98.81 306 THR B N 1
ATOM 6720 C CA . THR B 1 306 ? -22.609 6.027 4.348 1 98.81 306 THR B CA 1
ATOM 6721 C C . THR B 1 306 ? -22.953 5.934 5.832 1 98.81 306 THR B C 1
ATOM 6723 O O . THR B 1 306 ? -24.125 5.98 6.207 1 98.81 306 THR B O 1
ATOM 6726 N N . HIS B 1 307 ? -21.906 5.734 6.695 1 98.81 307 HIS B N 1
ATOM 6727 C CA . HIS B 1 307 ? -22.078 5.59 8.141 1 98.81 307 HIS B CA 1
ATOM 6728 C C . HIS B 1 307 ? -21.141 6.512 8.898 1 98.81 307 HIS B C 1
ATOM 6730 O O . HIS B 1 307 ? -19.984 6.715 8.484 1 98.81 307 HIS B O 1
ATOM 6736 N N . ILE B 1 308 ? -21.641 7.051 10 1 98.75 308 ILE B N 1
ATOM 6737 C CA . ILE B 1 308 ? -20.75 7.754 10.922 1 98.75 308 ILE B CA 1
ATOM 6738 C C . ILE B 1 308 ? -20.75 7.047 12.273 1 98.75 308 ILE B C 1
ATOM 6740 O O . ILE B 1 308 ? -21.797 6.859 12.883 1 98.75 308 ILE B O 1
ATOM 6744 N N . LEU B 1 309 ? -19.625 6.578 12.68 1 98.75 309 LEU B N 1
ATOM 6745 C CA . LEU B 1 309 ? -19.375 6.035 14.008 1 98.75 309 LEU B CA 1
ATOM 6746 C C . LEU B 1 309 ? -18.922 7.129 14.969 1 98.75 309 LEU B C 1
ATOM 6748 O O . LEU B 1 309 ? -17.844 7.703 14.805 1 98.75 309 LEU B O 1
ATOM 6752 N N . LYS B 1 310 ? -19.734 7.414 16.016 1 97.75 310 LYS B N 1
ATOM 6753 C CA . LYS B 1 310 ? -19.422 8.453 17 1 97.75 310 LYS B CA 1
ATOM 6754 C C . LYS B 1 310 ? -18.469 7.93 18.062 1 97.75 310 LYS B C 1
ATOM 6756 O O . LYS B 1 310 ? -18.828 7.824 19.234 1 97.75 310 LYS B O 1
ATOM 6761 N N . ALA B 1 311 ? -17.234 7.676 17.672 1 97.62 311 ALA B N 1
ATOM 6762 C CA . ALA B 1 311 ? -16.172 7.188 18.547 1 97.62 311 ALA B CA 1
ATOM 6763 C C . ALA B 1 311 ? -14.797 7.586 18 1 97.62 311 ALA B C 1
ATOM 6765 O O . ALA B 1 311 ? -14.609 7.715 16.797 1 97.62 311 ALA B O 1
ATOM 6766 N N . GLY B 1 312 ? -13.898 7.809 18.938 1 96.19 312 GLY B N 1
ATOM 6767 C CA . GLY B 1 312 ? -12.508 8.055 18.594 1 96.19 312 GLY B CA 1
ATOM 6768 C C . GLY B 1 312 ? -11.562 7.02 19.172 1 96.19 312 GLY B C 1
ATOM 6769 O O . GLY B 1 312 ? -11.992 5.98 19.672 1 96.19 312 GLY B O 1
ATOM 6770 N N . GLY B 1 313 ? -10.328 7.18 18.859 1 95.25 313 GLY B N 1
ATOM 6771 C CA . GLY B 1 313 ? -9.289 6.406 19.516 1 95.25 313 GLY B CA 1
ATOM 6772 C C . GLY B 1 313 ? -9.219 4.969 19.047 1 95.25 313 GLY B C 1
ATOM 6773 O O . GLY B 1 313 ? -9.641 4.66 17.922 1 95.25 313 GLY B O 1
ATOM 6774 N N . ALA B 1 314 ? -8.664 4.148 19.906 1 97.81 314 ALA B N 1
ATOM 6775 C CA . ALA B 1 314 ? -8.43 2.74 19.609 1 97.81 314 ALA B CA 1
ATOM 6776 C C . ALA B 1 314 ? -9.742 1.979 19.484 1 97.81 314 ALA B C 1
ATOM 6778 O O . ALA B 1 314 ? -9.859 1.042 18.688 1 97.81 314 ALA B O 1
ATOM 6779 N N . GLN B 1 315 ? -10.711 2.396 20.25 1 98.44 315 GLN B N 1
ATOM 6780 C CA . GLN B 1 315 ? -12 1.71 20.203 1 98.44 315 GLN B CA 1
ATOM 6781 C C . GLN B 1 315 ? -12.68 1.908 18.859 1 98.44 315 GLN B C 1
ATOM 6783 O O . GLN B 1 315 ? -13.375 1.016 18.375 1 98.44 315 GLN B O 1
ATOM 6788 N N . ALA B 1 316 ? -12.562 3.076 18.266 1 98.56 316 ALA B N 1
ATOM 6789 C CA . ALA B 1 316 ? -13.141 3.328 16.953 1 98.56 316 ALA B CA 1
ATOM 6790 C C . ALA B 1 316 ? -12.469 2.461 15.891 1 98.56 316 ALA B C 1
ATOM 6792 O O . ALA B 1 316 ? -13.156 1.848 15.062 1 98.56 316 ALA B O 1
ATOM 6793 N N . ILE B 1 317 ? -11.148 2.445 15.922 1 98.62 317 ILE B N 1
ATOM 6794 C CA . ILE B 1 317 ? -10.391 1.639 14.969 1 98.62 317 ILE B CA 1
ATOM 6795 C C . ILE B 1 317 ? -10.789 0.17 15.109 1 98.62 317 ILE B C 1
ATOM 6797 O O . ILE B 1 317 ? -11 -0.523 14.117 1 98.62 317 ILE B O 1
ATOM 6801 N N . SER B 1 318 ? -10.898 -0.273 16.297 1 98.81 318 SER B N 1
ATOM 6802 C CA . SER B 1 318 ? -11.25 -1.66 16.594 1 98.81 318 SER B CA 1
ATOM 6803 C C . SER B 1 318 ? -12.656 -1.987 16.094 1 98.81 318 SER B C 1
ATOM 6805 O O . SER B 1 318 ? -12.883 -3.055 15.516 1 98.81 318 SER B O 1
ATOM 6807 N N . ALA B 1 319 ? -13.57 -1.109 16.312 1 98.88 319 ALA B N 1
ATOM 6808 C CA . ALA B 1 319 ? -14.945 -1.317 15.883 1 98.88 319 ALA B CA 1
ATOM 6809 C C . ALA B 1 319 ? -15.031 -1.455 14.367 1 98.88 319 ALA B C 1
ATOM 6811 O O . ALA B 1 319 ? -15.727 -2.334 13.852 1 98.88 319 ALA B O 1
ATOM 6812 N N . MET B 1 320 ? -14.344 -0.619 13.648 1 98.81 320 MET B N 1
ATOM 6813 C CA . MET B 1 320 ? -14.336 -0.688 12.188 1 98.81 320 MET B CA 1
ATOM 6814 C C . MET B 1 320 ? -13.656 -1.968 11.703 1 98.81 320 MET B C 1
ATOM 6816 O O . MET B 1 320 ? -14.094 -2.574 10.727 1 98.81 320 MET B O 1
ATOM 6820 N N . ALA B 1 321 ? -12.648 -2.379 12.375 1 98.44 321 ALA B N 1
ATOM 6821 C CA . ALA B 1 321 ? -11.859 -3.535 11.961 1 98.44 321 ALA B CA 1
ATOM 6822 C C . ALA B 1 321 ? -12.633 -4.832 12.188 1 98.44 321 ALA B C 1
ATOM 6824 O O . ALA B 1 321 ? -12.703 -5.684 11.297 1 98.44 321 ALA B O 1
ATOM 6825 N N . TRP B 1 322 ? -13.273 -4.961 13.344 1 97.69 322 TRP B N 1
ATOM 6826 C CA . TRP B 1 322 ? -13.953 -6.195 13.703 1 97.69 322 TRP B CA 1
ATOM 6827 C C . TRP B 1 322 ? -15.398 -6.184 13.219 1 97.69 322 TRP B C 1
ATOM 6829 O O . TRP B 1 322 ? -16 -7.238 13.008 1 97.69 322 TRP B O 1
ATOM 6839 N N . GLY B 1 323 ? -15.898 -5.004 13.039 1 97.94 323 GLY B N 1
ATOM 6840 C CA . GLY B 1 323 ? -17.344 -4.898 12.992 1 97.94 323 GLY B CA 1
ATOM 6841 C C . GLY B 1 323 ? -18 -5.129 14.344 1 97.94 323 GLY B C 1
ATOM 6842 O O . GLY B 1 323 ? -17.469 -5.852 15.188 1 97.94 323 GLY B O 1
ATOM 6843 N N . THR B 1 324 ? -19.062 -4.418 14.547 1 98.12 324 THR B N 1
ATOM 6844 C CA . THR B 1 324 ? -19.891 -4.625 15.734 1 98.12 324 THR B CA 1
ATOM 6845 C C . THR B 1 324 ? -21.344 -4.832 15.344 1 98.12 324 THR B C 1
ATOM 6847 O O . THR B 1 324 ? -21.656 -5.055 14.172 1 98.12 324 THR B O 1
ATOM 6850 N N . GLU B 1 325 ? -22.203 -4.84 16.344 1 97.44 325 GLU B N 1
ATOM 6851 C CA . GLU B 1 325 ? -23.625 -5.004 16.062 1 97.44 325 GLU B CA 1
ATOM 6852 C C . GLU B 1 325 ? -24.125 -3.918 15.117 1 97.44 325 GLU B C 1
ATOM 6854 O O . GLU B 1 325 ? -24.938 -4.188 14.227 1 97.44 325 GLU B O 1
ATOM 6859 N N . THR B 1 326 ? -23.562 -2.729 15.281 1 97.94 326 THR B N 1
ATOM 6860 C CA . THR B 1 326 ? -24.094 -1.616 14.5 1 97.94 326 THR B CA 1
ATOM 6861 C C . THR B 1 326 ? -23.047 -1.104 13.516 1 97.94 326 THR B C 1
ATOM 6863 O O . THR B 1 326 ? -23.406 -0.557 12.461 1 97.94 326 THR B O 1
ATOM 6866 N N . CYS B 1 327 ? -21.844 -1.24 13.773 1 98.56 327 CYS B N 1
ATOM 6867 C CA . CYS B 1 327 ? -20.781 -0.739 12.906 1 98.56 327 CYS B CA 1
ATOM 6868 C C . CYS B 1 327 ? -20.391 -1.782 11.867 1 98.56 327 CYS B C 1
ATOM 6870 O O . CYS B 1 327 ? -19.906 -2.859 12.219 1 98.56 327 CYS B O 1
ATOM 6872 N N . PRO B 1 328 ? -20.516 -1.444 10.625 1 98.19 328 PRO B N 1
ATOM 6873 C CA . PRO B 1 328 ? -20.078 -2.396 9.602 1 98.19 328 PRO B CA 1
ATOM 6874 C C . PRO B 1 328 ? -18.578 -2.68 9.656 1 98.19 328 PRO B C 1
ATOM 6876 O O . PRO B 1 328 ? -17.781 -1.773 9.922 1 98.19 328 PRO B O 1
ATOM 6879 N N . LYS B 1 329 ? -18.234 -3.939 9.383 1 97.19 329 LYS B N 1
ATOM 6880 C CA . LYS B 1 329 ? -16.812 -4.289 9.227 1 97.19 329 LYS B CA 1
ATOM 6881 C C . LYS B 1 329 ? -16.25 -3.707 7.938 1 97.19 329 LYS B C 1
ATOM 6883 O O .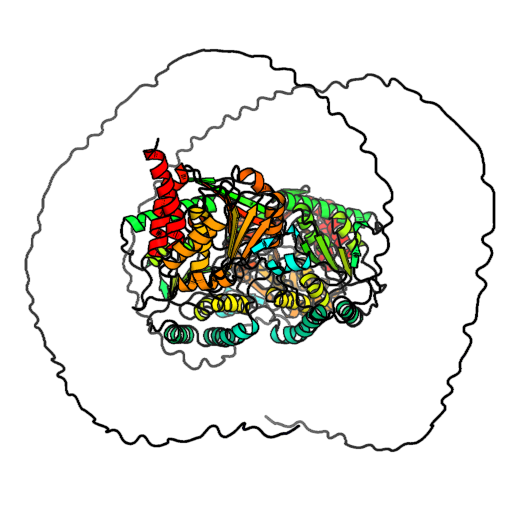 LYS B 1 329 ? -16.891 -3.756 6.891 1 97.19 329 LYS B O 1
ATOM 6888 N N . VAL B 1 330 ? -15.086 -3.203 8.008 1 98.44 330 VAL B N 1
ATOM 6889 C CA . VAL B 1 330 ? -14.461 -2.646 6.816 1 98.44 330 VAL B CA 1
ATOM 6890 C C . VAL B 1 330 ? -13.234 -3.471 6.441 1 98.44 330 VAL B C 1
ATOM 6892 O O . VAL B 1 330 ? -12.766 -4.289 7.234 1 98.44 330 VAL B O 1
ATOM 6895 N N . GLU B 1 331 ? -12.742 -3.256 5.23 1 97.62 331 GLU B N 1
ATOM 6896 C CA . GLU B 1 331 ? -11.609 -4.008 4.711 1 97.62 331 GLU B CA 1
ATOM 6897 C C . GLU B 1 331 ? -10.305 -3.225 4.871 1 97.62 331 GLU B C 1
ATOM 6899 O O . GLU B 1 331 ? -9.227 -3.814 4.953 1 97.62 331 GLU B O 1
ATOM 6904 N N . LYS B 1 332 ? -10.359 -1.971 4.895 1 98.12 332 LYS B N 1
ATOM 6905 C CA . LYS B 1 332 ? -9.188 -1.109 5.008 1 98.12 332 LYS B CA 1
ATOM 6906 C C . LYS B 1 332 ? -9.508 0.162 5.785 1 98.12 332 LYS B C 1
ATOM 6908 O O . LYS B 1 332 ? -10.562 0.767 5.586 1 98.12 332 LYS B O 1
ATOM 6913 N N . ILE B 1 333 ? -8.602 0.606 6.66 1 98.5 333 ILE B N 1
ATOM 6914 C CA . ILE B 1 333 ? -8.82 1.773 7.504 1 98.5 333 ILE B CA 1
ATOM 6915 C C . ILE B 1 333 ? -7.812 2.863 7.152 1 98.5 333 ILE B C 1
ATOM 6917 O O . ILE B 1 333 ? -6.625 2.584 6.969 1 98.5 333 ILE B O 1
ATOM 6921 N N . PHE B 1 334 ? -8.305 4.098 7.082 1 98.12 334 PHE B N 1
ATOM 6922 C CA . PHE B 1 334 ? -7.508 5.262 6.707 1 98.12 334 PHE B CA 1
ATOM 6923 C C . PHE B 1 334 ? -7.574 6.332 7.789 1 98.12 334 PHE B C 1
ATOM 6925 O O . PHE B 1 334 ? -8.516 6.359 8.586 1 98.12 334 PHE B O 1
ATOM 6932 N N . GLY B 1 335 ? -6.578 7.215 7.699 1 96.12 335 GLY B N 1
ATOM 6933 C CA . GLY B 1 335 ? -6.684 8.43 8.484 1 96.12 335 GLY B CA 1
ATOM 6934 C C . GLY B 1 335 ? -5.602 8.555 9.547 1 96.12 335 GLY B C 1
ATOM 6935 O O . GLY B 1 335 ? -5.191 7.555 10.141 1 96.12 335 GLY B O 1
ATOM 6936 N N . PRO B 1 336 ? -5.258 9.773 9.82 1 91.69 336 PRO B N 1
ATOM 6937 C CA . PRO B 1 336 ? -4.277 10.031 10.875 1 91.69 336 PRO B CA 1
ATOM 6938 C C . PRO B 1 336 ? -4.898 10.023 12.273 1 91.69 336 PRO B C 1
ATOM 6940 O O . PRO B 1 336 ? -6.121 10.109 12.406 1 91.69 336 PRO B O 1
ATOM 6943 N N . GLY B 1 337 ? -4.047 9.797 13.258 1 87.69 337 GLY B N 1
ATOM 6944 C CA . GLY B 1 337 ? -4.457 9.844 14.656 1 87.69 337 GLY B CA 1
ATOM 6945 C C . GLY B 1 337 ? -3.285 9.844 15.617 1 87.69 337 GLY B C 1
ATOM 6946 O O . GLY B 1 337 ? -2.127 9.836 15.195 1 87.69 337 GLY B O 1
ATOM 6947 N N . ASN B 1 338 ? -3.633 9.977 16.844 1 85.31 338 ASN B N 1
ATOM 6948 C CA . ASN B 1 338 ? -2.594 9.961 17.859 1 85.31 338 ASN B CA 1
ATOM 6949 C C . ASN B 1 338 ? -1.947 8.578 17.984 1 85.31 338 ASN B C 1
ATOM 6951 O O . ASN B 1 338 ? -2.234 7.688 17.188 1 85.31 338 ASN B O 1
ATOM 6955 N N . GLN B 1 339 ? -1.07 8.445 18.906 1 86.25 339 GLN B N 1
ATOM 6956 C CA . GLN B 1 339 ? -0.281 7.23 19.047 1 86.25 339 GLN B CA 1
ATOM 6957 C C . GLN B 1 339 ? -1.175 6.027 19.328 1 86.25 339 GLN B C 1
ATOM 6959 O O . GLN B 1 339 ? -0.851 4.898 18.953 1 86.25 339 GLN B O 1
ATOM 6964 N N . TYR B 1 340 ? -2.311 6.203 20.016 1 91.56 340 TYR B N 1
ATOM 6965 C CA . TYR B 1 340 ? -3.205 5.102 20.344 1 91.56 340 TYR B CA 1
ATOM 6966 C C . TYR B 1 340 ? -3.943 4.609 19.109 1 91.56 340 TYR B C 1
ATOM 6968 O O . TYR B 1 340 ? -4.148 3.406 18.938 1 91.56 340 TYR B O 1
ATOM 6976 N N . VAL B 1 341 ? -4.344 5.562 18.266 1 94 341 VAL B N 1
ATOM 6977 C CA . VAL B 1 341 ? -4.98 5.234 17 1 94 341 VAL B CA 1
ATOM 6978 C C . VAL B 1 341 ? -4.004 4.465 16.125 1 94 341 VAL B C 1
ATOM 6980 O O . VAL B 1 341 ? -4.352 3.42 15.562 1 94 341 VAL B O 1
ATOM 6983 N N . THR B 1 342 ? -2.816 4.98 16.031 1 91.06 342 THR B N 1
ATOM 6984 C CA . THR B 1 342 ? -1.789 4.348 15.219 1 91.06 342 THR B CA 1
ATOM 6985 C C . THR B 1 342 ? -1.48 2.941 15.727 1 91.06 342 THR B C 1
ATOM 6987 O O . THR B 1 342 ? -1.375 2 14.938 1 91.06 342 THR B O 1
ATOM 6990 N N . ALA B 1 343 ? -1.365 2.824 17 1 92.12 343 ALA B N 1
ATOM 6991 C CA . ALA B 1 343 ? -1.096 1.515 17.594 1 92.12 343 ALA B CA 1
ATOM 6992 C C . ALA B 1 343 ? -2.227 0.535 17.297 1 92.12 343 ALA B C 1
ATOM 6994 O O . ALA B 1 343 ? -1.979 -0.625 16.953 1 92.12 343 ALA B O 1
ATOM 6995 N N . ALA B 1 344 ? -3.43 0.956 17.453 1 96.25 344 ALA B N 1
ATOM 6996 C CA . ALA B 1 344 ? -4.574 0.1 17.156 1 96.25 344 ALA B CA 1
ATOM 6997 C C . ALA B 1 344 ? -4.547 -0.375 15.711 1 96.25 344 ALA B C 1
ATOM 6999 O O . ALA B 1 344 ? -4.785 -1.553 15.438 1 96.25 344 ALA B O 1
ATOM 7000 N N . LYS B 1 345 ? -4.285 0.559 14.781 1 95.19 345 LYS B N 1
ATOM 7001 C CA . LYS B 1 345 ? -4.18 0.212 13.367 1 95.19 345 LYS B CA 1
ATOM 7002 C C . LYS B 1 345 ? -3.115 -0.861 13.141 1 95.19 345 LYS B C 1
ATOM 7004 O O . LYS B 1 345 ? -3.359 -1.846 12.438 1 95.19 345 LYS B O 1
ATOM 7009 N N . MET B 1 346 ? -2.033 -0.693 13.758 1 90.5 346 MET B N 1
ATOM 7010 C CA . MET B 1 346 ? -0.915 -1.615 13.586 1 90.5 346 MET B CA 1
ATOM 7011 C C . MET B 1 346 ? -1.242 -2.984 14.172 1 90.5 346 MET B C 1
ATOM 7013 O O . MET B 1 346 ? -0.95 -4.012 13.555 1 90.5 346 MET B O 1
ATOM 7017 N N . ILE B 1 347 ? -1.862 -3.004 15.328 1 91.44 347 ILE B N 1
ATOM 7018 C CA . ILE B 1 347 ? -2.23 -4.254 15.984 1 91.44 347 ILE B CA 1
ATOM 7019 C C . ILE B 1 347 ? -3.244 -5.008 15.125 1 91.44 347 ILE B C 1
ATOM 7021 O O . ILE B 1 347 ? -3.09 -6.207 14.883 1 91.44 347 ILE B O 1
ATOM 7025 N N . LEU B 1 348 ? -4.195 -4.328 14.68 1 94.81 348 LEU B N 1
ATOM 7026 C CA . LEU B 1 348 ? -5.309 -4.953 13.977 1 94.81 348 LEU B CA 1
ATOM 7027 C C . LEU B 1 348 ? -4.879 -5.441 12.602 1 94.81 348 LEU B C 1
ATOM 7029 O O . LEU B 1 348 ? -5.367 -6.465 12.117 1 94.81 348 LEU B O 1
ATOM 7033 N N . GLN B 1 349 ? -3.975 -4.703 11.945 1 91.31 349 GLN B N 1
ATOM 7034 C CA . GLN B 1 349 ? -3.461 -5.133 10.648 1 91.31 349 GLN B CA 1
ATOM 7035 C C . GLN B 1 349 ? -2.779 -6.492 10.75 1 91.31 349 GLN B C 1
ATOM 7037 O O . GLN B 1 349 ? -2.734 -7.246 9.773 1 91.31 349 GLN B O 1
ATOM 7042 N N . ASN B 1 350 ? -2.283 -6.789 11.891 1 86.06 350 ASN B N 1
ATOM 7043 C CA . ASN B 1 350 ? -1.562 -8.039 12.117 1 86.06 350 ASN B CA 1
ATOM 7044 C C . ASN B 1 350 ? -2.422 -9.062 12.852 1 86.06 350 ASN B C 1
ATOM 7046 O O . ASN B 1 350 ? -1.902 -10.023 13.422 1 86.06 350 ASN B O 1
ATOM 7050 N N . SER B 1 351 ? -3.691 -8.859 12.844 1 86.69 351 SER B N 1
ATOM 7051 C CA . SER B 1 351 ? -4.59 -9.727 13.602 1 86.69 351 SER B CA 1
ATOM 7052 C C . SER B 1 351 ? -5.527 -10.5 12.68 1 86.69 351 SER B C 1
ATOM 7054 O O . SER B 1 351 ? -5.43 -10.391 11.461 1 86.69 351 SER B O 1
ATOM 7056 N N . GLU B 1 352 ? -6.402 -11.25 13.32 1 84.88 352 GLU B N 1
ATOM 7057 C CA . GLU B 1 352 ? -7.367 -12.062 12.586 1 84.88 352 GLU B CA 1
ATOM 7058 C C . GLU B 1 352 ? -8.516 -11.211 12.055 1 84.88 352 GLU B C 1
ATOM 7060 O O . GLU B 1 352 ? -9.398 -11.711 11.359 1 84.88 352 GLU B O 1
ATOM 7065 N N . ALA B 1 353 ? -8.492 -9.93 12.367 1 90.06 353 ALA B N 1
ATOM 7066 C CA . ALA B 1 353 ? -9.547 -9.055 11.867 1 90.06 353 ALA B CA 1
ATOM 7067 C C . ALA B 1 353 ? -9.461 -8.906 10.352 1 90.06 353 ALA B C 1
ATOM 7069 O O . ALA B 1 353 ? -10.398 -8.438 9.711 1 90.06 353 ALA B O 1
ATOM 7070 N N . MET B 1 354 ? -8.359 -9.266 9.742 1 88.5 354 MET B N 1
ATOM 7071 C CA . MET B 1 354 ? -8.164 -9.227 8.297 1 88.5 354 MET B CA 1
ATOM 7072 C C . MET B 1 354 ? -8.516 -7.852 7.734 1 88.5 354 MET B C 1
ATOM 7074 O O . MET B 1 354 ? -9.398 -7.73 6.891 1 88.5 354 MET B O 1
ATOM 7078 N N . VAL B 1 355 ? -7.797 -6.875 8.227 1 94.44 355 VAL B N 1
ATOM 7079 C CA . VAL B 1 355 ? -7.969 -5.496 7.777 1 94.44 355 VAL B CA 1
ATOM 7080 C C . VAL B 1 355 ? -6.613 -4.91 7.387 1 94.44 355 VAL B C 1
ATOM 7082 O O . VAL B 1 355 ? -5.578 -5.312 7.922 1 94.44 355 VAL B O 1
ATOM 7085 N N . SER B 1 356 ? -6.609 -4.09 6.418 1 95.19 356 SER B N 1
ATOM 7086 C CA . SER B 1 356 ? -5.406 -3.342 6.062 1 95.19 356 SER B CA 1
ATOM 7087 C C . SER B 1 356 ? -5.516 -1.883 6.496 1 95.19 356 SER B C 1
ATOM 7089 O O . SER B 1 356 ? -6.586 -1.433 6.914 1 95.19 356 SER B O 1
ATOM 7091 N N . ILE B 1 357 ? -4.375 -1.196 6.5 1 95.44 357 ILE B N 1
ATOM 7092 C CA . ILE B 1 357 ? -4.363 0.217 6.863 1 95.44 357 ILE B CA 1
ATOM 7093 C C . ILE B 1 357 ? -3.631 1.018 5.789 1 95.44 357 ILE B C 1
ATOM 7095 O O . ILE B 1 357 ? -2.943 0.445 4.938 1 95.44 357 ILE B O 1
ATOM 7099 N N . ASP B 1 358 ? -3.801 2.305 5.82 1 93.81 358 ASP B N 1
ATOM 7100 C CA . ASP B 1 358 ? -3.141 3.166 4.848 1 93.81 358 ASP B CA 1
ATOM 7101 C C . ASP B 1 358 ? -1.647 3.291 5.145 1 93.81 358 ASP B C 1
ATOM 7103 O O . ASP B 1 358 ? -0.812 2.977 4.293 1 93.81 358 ASP B O 1
ATOM 7107 N N . MET B 1 359 ? -1.321 3.727 6.27 1 88.81 359 MET B N 1
ATOM 7108 C CA . MET B 1 359 ? 0.074 3.893 6.664 1 88.81 359 MET B CA 1
ATOM 7109 C C . MET B 1 359 ? 0.188 4.176 8.156 1 88.81 359 MET B C 1
ATOM 7111 O O . MET B 1 359 ? -0.778 4.609 8.789 1 88.81 359 MET B O 1
ATOM 7115 N N . PRO B 1 360 ? 1.374 3.887 8.602 1 80.56 360 PRO B N 1
ATOM 7116 C CA . PRO B 1 360 ? 1.596 4.332 9.977 1 80.56 360 PRO B CA 1
ATOM 7117 C C . PRO B 1 360 ? 1.837 5.836 10.078 1 80.56 360 PRO B C 1
ATOM 7119 O O . PRO B 1 360 ? 2.473 6.422 9.203 1 80.56 360 PRO B O 1
ATOM 7122 N N . ALA B 1 361 ? 1.143 6.359 11.078 1 74.75 361 ALA B N 1
ATOM 7123 C CA . ALA B 1 361 ? 1.324 7.801 11.234 1 74.75 361 ALA B CA 1
ATOM 7124 C C . ALA B 1 361 ? 1.985 8.133 12.57 1 74.75 361 ALA B C 1
ATOM 7126 O O . ALA B 1 361 ? 1.695 7.496 13.586 1 74.75 361 ALA B O 1
ATOM 7127 N N . GLY B 1 362 ? 2.992 8.883 12.516 1 74.69 362 GLY B N 1
ATOM 7128 C CA . GLY B 1 362 ? 3.611 9.453 13.703 1 74.69 362 GLY B CA 1
ATOM 7129 C C . GLY B 1 362 ? 3.344 10.945 13.859 1 74.69 362 GLY B C 1
ATOM 7130 O O . GLY B 1 362 ? 2.316 11.445 13.398 1 74.69 362 GLY B O 1
ATOM 7131 N N . PRO B 1 363 ? 4.141 11.57 14.617 1 80.12 363 PRO B N 1
ATOM 7132 C CA . PRO B 1 363 ? 3.973 13.016 14.797 1 80.12 363 PRO B CA 1
ATOM 7133 C C . PRO B 1 363 ? 4.16 13.789 13.5 1 80.12 363 PRO B C 1
ATOM 7135 O O . PRO B 1 363 ? 4.969 13.398 12.648 1 80.12 363 PRO B O 1
ATOM 7138 N N . SER B 1 364 ? 3.41 14.797 13.398 1 87 364 SER B N 1
ATOM 7139 C CA . SER B 1 364 ? 3.473 15.625 12.203 1 87 364 SER B CA 1
ATOM 7140 C C . SER B 1 364 ? 4.809 16.359 12.102 1 87 364 SER B C 1
ATOM 7142 O O . SER B 1 364 ? 5.422 16.672 13.117 1 87 364 SER B O 1
ATOM 7144 N N . GLU B 1 365 ? 5.254 16.641 10.859 1 92.62 365 GLU B N 1
ATOM 7145 C CA . GLU B 1 365 ? 6.551 17.266 10.633 1 92.62 365 GLU B CA 1
ATOM 7146 C C . GLU B 1 365 ? 6.52 18.172 9.398 1 92.62 365 GLU B C 1
ATOM 7148 O O . GLU B 1 365 ? 5.719 17.953 8.492 1 92.62 365 GLU B O 1
ATOM 7153 N N . VAL B 1 366 ? 7.379 19.172 9.484 1 97.25 366 VAL B N 1
ATOM 7154 C CA . VAL B 1 366 ? 7.609 20.016 8.312 1 97.25 366 VAL B CA 1
ATOM 7155 C C . VAL B 1 366 ? 9.086 20.375 8.227 1 97.25 366 VAL B C 1
ATOM 7157 O O . VAL B 1 366 ? 9.742 20.578 9.25 1 97.25 366 VAL B O 1
ATOM 7160 N N . LEU B 1 367 ? 9.641 20.312 7.086 1 98.31 367 LEU B N 1
ATOM 7161 C CA . LEU B 1 367 ? 10.977 20.828 6.785 1 98.31 367 LEU B CA 1
ATOM 7162 C C . LEU B 1 367 ? 10.914 21.984 5.793 1 98.31 367 LEU B C 1
ATOM 7164 O O . LEU B 1 367 ? 10.297 21.859 4.734 1 98.31 367 LEU B O 1
ATOM 7168 N N . VAL B 1 368 ? 11.484 23.109 6.18 1 98.69 368 VAL B N 1
ATOM 7169 C CA . VAL B 1 368 ? 11.5 24.297 5.332 1 98.69 368 VAL B CA 1
ATOM 7170 C C . VAL B 1 368 ? 12.922 24.578 4.852 1 98.69 368 VAL B C 1
ATOM 7172 O O . VAL B 1 368 ? 13.844 24.688 5.66 1 98.69 368 VAL B O 1
ATOM 7175 N N . ILE B 1 369 ? 13.07 24.625 3.543 1 98.69 369 ILE B N 1
ATOM 7176 C CA . ILE B 1 369 ? 14.32 25.109 2.965 1 98.69 369 ILE B CA 1
ATOM 7177 C C . ILE B 1 369 ? 14.18 26.578 2.562 1 98.69 369 ILE B C 1
ATOM 7179 O O . ILE B 1 369 ? 13.289 26.922 1.791 1 98.69 369 ILE B O 1
ATOM 7183 N N . ALA B 1 370 ? 15.008 27.422 3.074 1 98.19 370 ALA B N 1
ATOM 7184 C CA . ALA B 1 370 ? 14.945 28.859 2.812 1 98.19 370 ALA B CA 1
ATOM 7185 C C . ALA B 1 370 ? 16.297 29.391 2.316 1 98.19 370 ALA B C 1
ATOM 7187 O O . ALA B 1 370 ? 17.344 28.953 2.777 1 98.19 370 ALA B O 1
ATOM 7188 N N . ASP B 1 371 ? 16.266 30.312 1.399 1 96.62 371 ASP B N 1
ATOM 7189 C CA . ASP B 1 371 ? 17.453 31.016 0.959 1 96.62 371 ASP B CA 1
ATOM 7190 C C . ASP B 1 371 ? 17.406 32.5 1.352 1 96.62 371 ASP B C 1
ATOM 7192 O O . ASP B 1 371 ? 16.594 32.875 2.195 1 96.62 371 ASP B O 1
ATOM 7196 N N . LYS B 1 372 ? 18.344 33.344 0.822 1 95.81 372 LYS B N 1
ATOM 7197 C CA . LYS B 1 372 ? 18.484 34.719 1.236 1 95.81 372 LYS B CA 1
ATOM 7198 C C . LYS B 1 372 ? 17.266 35.562 0.856 1 95.81 372 LYS B C 1
ATOM 7200 O O . LYS B 1 372 ? 17.062 36.656 1.379 1 95.81 372 LYS B O 1
ATOM 7205 N N . HIS B 1 373 ? 16.422 35.062 -0.001 1 95.19 373 HIS B N 1
ATOM 7206 C CA . HIS B 1 373 ? 15.281 35.812 -0.49 1 95.19 373 HIS B CA 1
ATOM 7207 C C . HIS B 1 373 ? 14.031 35.531 0.344 1 95.19 373 HIS B C 1
ATOM 7209 O O . HIS B 1 373 ? 13.016 36.219 0.2 1 95.19 373 HIS B O 1
ATOM 7215 N N . ALA B 1 374 ? 14.078 34.562 1.226 1 95.69 374 ALA B N 1
ATOM 7216 C CA . ALA B 1 374 ? 12.914 34.156 2.014 1 95.69 374 ALA B CA 1
ATOM 7217 C C . ALA B 1 374 ? 12.531 35.25 3.016 1 95.69 374 ALA B C 1
ATOM 7219 O O . ALA B 1 374 ? 13.406 35.875 3.625 1 95.69 374 ALA B O 1
ATOM 7220 N N . ILE B 1 375 ? 11.258 35.5 3.135 1 95.94 375 ILE B N 1
ATOM 7221 C CA . ILE B 1 375 ? 10.75 36.469 4.098 1 95.94 375 ILE B CA 1
ATOM 7222 C C . ILE B 1 375 ? 10.664 35.844 5.48 1 95.94 375 ILE B C 1
ATOM 7224 O O . ILE B 1 375 ? 9.953 34.844 5.664 1 95.94 375 ILE B O 1
ATOM 7228 N N . PRO B 1 376 ? 11.289 36.375 6.461 1 97.38 376 PRO B N 1
ATOM 7229 C CA . PRO B 1 376 ? 11.391 35.75 7.781 1 97.38 376 PRO B CA 1
ATOM 7230 C C . PRO B 1 376 ? 10.031 35.469 8.398 1 97.38 376 PRO B C 1
ATOM 7232 O O . PRO B 1 376 ? 9.836 34.375 8.977 1 97.38 376 PRO B O 1
ATOM 7235 N N . SER B 1 377 ? 9.078 36.406 8.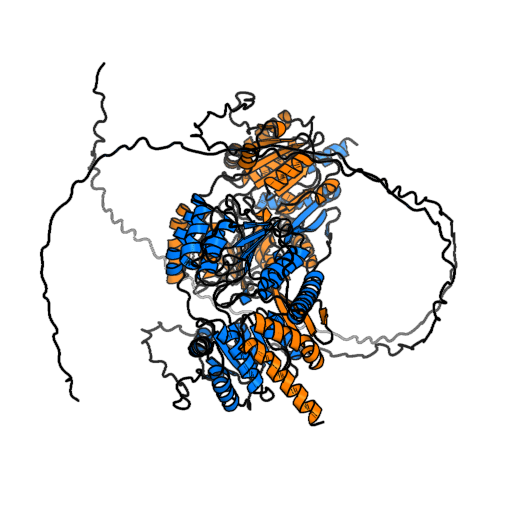258 1 97.5 377 SER B N 1
ATOM 7236 C CA . SER B 1 377 ? 7.766 36.188 8.867 1 97.5 377 SER B CA 1
ATOM 7237 C C . SER B 1 377 ? 7.043 35.031 8.227 1 97.5 377 SER B C 1
ATOM 7239 O O . SER B 1 377 ? 6.324 34.281 8.898 1 97.5 377 SER B O 1
ATOM 7241 N N . HIS B 1 378 ? 7.277 34.812 6.926 1 97.69 378 HIS B N 1
ATOM 7242 C CA . HIS B 1 378 ? 6.676 33.688 6.223 1 97.69 378 HIS B CA 1
ATOM 7243 C C . HIS B 1 378 ? 7.285 32.344 6.68 1 97.69 378 HIS B C 1
ATOM 7245 O O . HIS B 1 378 ? 6.562 31.391 6.93 1 97.69 378 HIS B O 1
ATOM 7251 N N . VAL B 1 379 ? 8.562 32.312 6.785 1 97.94 379 VAL B N 1
ATOM 7252 C CA . VAL B 1 379 ? 9.273 31.094 7.195 1 97.94 379 VAL B CA 1
ATOM 7253 C C . VAL B 1 379 ? 8.852 30.703 8.609 1 97.94 379 VAL B C 1
ATOM 7255 O O . VAL B 1 379 ? 8.57 29.531 8.883 1 97.94 379 VAL B O 1
ATOM 7258 N N . ALA B 1 380 ? 8.773 31.688 9.477 1 97.81 380 ALA B N 1
ATOM 7259 C CA . ALA B 1 380 ? 8.359 31.453 10.859 1 97.81 380 ALA B CA 1
ATOM 7260 C C . ALA B 1 380 ? 6.938 30.891 10.914 1 97.81 380 ALA B C 1
ATOM 7262 O O . ALA B 1 380 ? 6.672 29.938 11.648 1 97.81 380 ALA B O 1
ATOM 7263 N N . ALA B 1 381 ? 6.074 31.5 10.148 1 98.06 381 ALA B N 1
ATOM 7264 C CA . ALA B 1 381 ? 4.688 31.047 10.117 1 98.06 381 ALA B CA 1
ATOM 7265 C C . ALA B 1 381 ? 4.586 29.609 9.617 1 98.06 381 ALA B C 1
ATOM 7267 O O . ALA B 1 381 ? 3.785 28.828 10.125 1 98.06 381 ALA B O 1
ATOM 7268 N N . ASP B 1 382 ? 5.355 29.266 8.625 1 98.06 382 ASP B N 1
ATOM 7269 C CA . ASP B 1 382 ? 5.367 27.922 8.078 1 98.06 382 ASP B CA 1
ATOM 7270 C C . ASP B 1 382 ? 5.805 26.906 9.141 1 98.06 382 ASP B C 1
ATOM 7272 O O . ASP B 1 382 ? 5.191 25.844 9.281 1 98.06 382 ASP B O 1
ATOM 7276 N N . LEU B 1 383 ? 6.824 27.172 9.859 1 97.88 383 LEU B N 1
ATOM 7277 C CA . LEU B 1 383 ? 7.312 26.281 10.914 1 97.88 383 LEU B CA 1
ATOM 7278 C C . LEU B 1 383 ? 6.273 26.125 12.016 1 97.88 383 LEU B C 1
ATOM 7280 O O . LEU B 1 383 ? 6 25.016 12.461 1 97.88 383 LEU B O 1
ATOM 7284 N N . LEU B 1 384 ? 5.617 27.188 12.359 1 97.62 384 LEU B N 1
ATOM 7285 C CA . LEU B 1 384 ? 4.68 27.188 13.484 1 97.62 384 LEU B CA 1
ATOM 7286 C C . LEU B 1 384 ? 3.375 26.5 13.102 1 97.62 384 LEU B C 1
ATOM 7288 O O . LEU B 1 384 ? 2.664 25.984 13.961 1 97.62 384 LEU B O 1
ATOM 7292 N N . SER B 1 385 ? 3.012 26.531 11.812 1 96.75 385 SER B N 1
ATOM 7293 C CA . SER B 1 385 ? 1.798 25.844 11.359 1 96.75 385 SER B CA 1
ATOM 7294 C C . SER B 1 385 ? 1.819 24.375 11.742 1 96.75 385 SER B C 1
ATOM 7296 O O . SER B 1 385 ? 0.793 23.812 12.133 1 96.75 385 SER B O 1
ATOM 7298 N N . GLN B 1 386 ? 2.98 23.75 11.688 1 94.81 386 GLN B N 1
ATOM 7299 C CA . GLN B 1 386 ? 3.088 22.344 12.062 1 94.81 386 GLN B CA 1
ATOM 7300 C C . GLN B 1 386 ? 3.338 22.188 13.562 1 94.81 386 GLN B C 1
ATOM 7302 O O . GLN B 1 386 ? 2.838 21.25 14.195 1 94.81 386 GLN B O 1
ATOM 7307 N N . ALA B 1 387 ? 4.023 23.094 14.164 1 94 387 ALA B N 1
ATOM 7308 C CA . ALA B 1 387 ? 4.379 23.031 15.578 1 94 387 ALA B CA 1
ATOM 7309 C C . ALA B 1 387 ? 3.137 23.109 16.469 1 94 387 ALA B C 1
ATOM 7311 O O . ALA B 1 387 ? 3.123 22.562 17.578 1 94 387 ALA B O 1
ATOM 7312 N N . GLU B 1 388 ? 2.113 23.719 16 1 93.75 388 GLU B N 1
ATOM 7313 C CA . GLU B 1 388 ? 0.943 23.953 16.844 1 93.75 388 GLU B CA 1
ATOM 7314 C C . GLU B 1 388 ? 0.104 22.672 16.984 1 93.75 388 GLU B C 1
ATOM 7316 O O . GLU B 1 388 ? -0.806 22.609 17.812 1 93.75 388 GLU B O 1
ATOM 7321 N N . HIS B 1 389 ? 0.378 21.656 16.141 1 88.19 389 HIS B N 1
ATOM 7322 C CA . HIS B 1 389 ? -0.411 20.422 16.141 1 88.19 389 HIS B CA 1
ATOM 7323 C C . HIS B 1 389 ? -0.275 19.688 17.469 1 88.19 389 HIS B C 1
ATOM 7325 O O . HIS B 1 389 ? -1.245 19.109 17.969 1 88.19 389 HIS B O 1
ATOM 7331 N N . GLY B 1 390 ? 0.903 19.719 18.016 1 85.06 390 GLY B N 1
ATOM 7332 C CA . GLY B 1 390 ? 1.139 19 19.266 1 85.06 390 GLY B CA 1
ATOM 7333 C C . GLY B 1 390 ? 2.58 19.078 19.719 1 85.06 390 GLY B C 1
ATOM 7334 O O . GLY B 1 390 ? 3.471 19.438 18.953 1 85.06 390 GLY B O 1
ATOM 7335 N N . PRO B 1 391 ? 2.752 18.688 20.953 1 85.19 391 PRO B N 1
ATOM 7336 C CA . PRO B 1 391 ? 4.09 18.797 21.531 1 85.19 391 PRO B CA 1
ATOM 7337 C C . PRO B 1 391 ? 5.09 17.828 20.906 1 85.19 391 PRO B C 1
ATOM 7339 O O . PRO B 1 391 ? 6.301 18.031 20.984 1 85.19 391 PRO B O 1
ATOM 7342 N N . ASP B 1 392 ? 4.602 16.812 20.188 1 83.88 392 ASP B N 1
ATOM 7343 C CA . ASP B 1 392 ? 5.492 15.812 19.625 1 83.88 392 ASP B CA 1
ATOM 7344 C C . ASP B 1 392 ? 5.82 16.125 18.172 1 83.88 392 ASP B C 1
ATOM 7346 O O . ASP B 1 392 ? 6.594 15.414 17.531 1 83.88 392 ASP B O 1
ATOM 7350 N N . SER B 1 393 ? 5.293 17.203 17.688 1 89.25 393 SER B N 1
ATOM 7351 C CA . SER B 1 393 ? 5.609 17.609 16.312 1 89.25 393 SER B CA 1
ATOM 7352 C C . SER B 1 393 ? 7.062 18.047 16.188 1 89.25 393 SER B C 1
ATOM 7354 O O . SER B 1 393 ? 7.676 18.469 17.172 1 89.25 393 SER B O 1
ATOM 7356 N N . GLN B 1 394 ? 7.625 17.938 15.062 1 92 394 GLN B N 1
ATOM 7357 C CA . GLN B 1 394 ? 8.992 18.406 14.82 1 92 394 GLN B CA 1
ATOM 7358 C C . GLN B 1 394 ? 9.07 19.25 13.562 1 92 394 GLN B C 1
ATOM 7360 O O . GLN B 1 394 ? 8.555 18.859 12.508 1 92 394 GLN B O 1
ATOM 7365 N N . VAL B 1 395 ? 9.719 20.375 13.719 1 95.88 395 VAL B N 1
ATOM 7366 C CA . VAL B 1 395 ? 9.906 21.266 12.578 1 95.88 395 VAL B CA 1
ATOM 7367 C C . VAL B 1 395 ? 11.398 21.516 12.359 1 95.88 395 VAL B C 1
ATOM 7369 O O . VAL B 1 395 ? 12.156 21.625 13.32 1 95.88 395 VAL B O 1
ATOM 7372 N N . VAL B 1 396 ? 11.82 21.516 11.102 1 97.06 396 VAL B N 1
ATOM 7373 C CA . VAL B 1 396 ? 13.227 21.672 10.742 1 97.06 396 VAL B CA 1
ATOM 7374 C C . VAL B 1 396 ? 13.375 22.797 9.711 1 97.06 396 VAL B C 1
ATOM 7376 O O . VAL B 1 396 ? 12.648 22.828 8.719 1 97.06 396 VAL B O 1
ATOM 7379 N N . LEU B 1 397 ? 14.227 23.734 10.016 1 98.25 397 LEU B N 1
ATOM 7380 C CA . LEU B 1 397 ? 14.609 24.766 9.047 1 98.25 397 LEU B CA 1
ATOM 7381 C C . LEU B 1 397 ? 15.992 24.484 8.469 1 98.25 397 LEU B C 1
ATOM 7383 O O . LEU B 1 397 ? 16.953 24.266 9.211 1 98.25 397 LEU B O 1
ATOM 7387 N N . VAL B 1 398 ? 16.047 24.375 7.164 1 98.25 398 VAL B N 1
ATOM 7388 C CA . VAL B 1 398 ? 17.328 24.25 6.469 1 98.25 398 VAL B CA 1
ATOM 7389 C C . VAL B 1 398 ? 17.609 25.531 5.684 1 98.25 398 VAL B C 1
ATOM 7391 O O . VAL B 1 398 ? 16.859 25.891 4.777 1 98.25 398 VAL B O 1
ATOM 7394 N N . THR B 1 399 ? 18.641 26.25 6.047 1 97.75 399 THR B N 1
ATOM 7395 C CA . THR B 1 399 ? 19.062 27.422 5.277 1 97.75 399 THR B CA 1
ATOM 7396 C C . THR B 1 399 ? 20.047 27.016 4.184 1 97.75 399 THR B C 1
ATOM 7398 O O . THR B 1 399 ? 20.969 26.219 4.426 1 97.75 399 THR B O 1
ATOM 7401 N N . ALA B 1 400 ? 19.812 27.453 2.998 1 96.88 400 ALA B N 1
ATOM 7402 C CA . ALA B 1 400 ? 20.672 27.125 1.859 1 96.88 400 ALA B CA 1
ATOM 7403 C C . ALA B 1 400 ? 21.531 28.312 1.455 1 96.88 400 ALA B C 1
ATOM 7405 O O . ALA B 1 400 ? 21.016 29.297 0.897 1 96.88 400 ALA B O 1
ATOM 7406 N N . GLY B 1 401 ? 22.797 28.188 1.616 1 92.62 401 GLY B N 1
ATOM 7407 C CA . GLY B 1 401 ? 23.703 29.266 1.267 1 92.62 401 GLY B CA 1
ATOM 7408 C C . GLY B 1 401 ? 23.875 30.281 2.371 1 92.62 401 GLY B C 1
ATOM 7409 O O . GLY B 1 401 ? 23.359 30.109 3.475 1 92.62 401 GLY B O 1
ATOM 7410 N N . ASP B 1 402 ? 24.625 31.328 1.933 1 88.44 402 ASP B N 1
ATOM 7411 C CA . ASP B 1 402 ? 24.859 32.406 2.879 1 88.44 402 ASP B CA 1
ATOM 7412 C C . ASP B 1 402 ? 23.844 33.531 2.693 1 88.44 402 ASP B C 1
ATOM 7414 O O . ASP B 1 402 ? 23.156 33.594 1.666 1 88.44 402 ASP B O 1
ATOM 7418 N N . GLY B 1 403 ? 23.484 34.281 3.777 1 90.69 403 GLY B N 1
ATOM 7419 C CA . GLY B 1 403 ? 22.672 35.469 3.627 1 90.69 403 GLY B CA 1
ATOM 7420 C C . GLY B 1 403 ? 21.297 35.344 4.23 1 90.69 403 GLY B C 1
ATOM 7421 O O . GLY B 1 403 ? 20.531 36.312 4.25 1 90.69 403 GLY B O 1
ATOM 7422 N N . VAL B 1 404 ? 20.938 34.094 4.559 1 92.31 404 VAL B N 1
ATOM 7423 C CA . VAL B 1 404 ? 19.656 33.938 5.219 1 92.31 404 VAL B CA 1
ATOM 7424 C C . VAL B 1 404 ? 19.688 34.656 6.57 1 92.31 404 VAL B C 1
ATOM 7426 O O . VAL B 1 404 ? 20.625 34.469 7.352 1 92.31 404 VAL B O 1
ATOM 7429 N N . ASP B 1 405 ? 18.703 35.469 6.832 1 92.94 405 ASP B N 1
ATOM 7430 C CA . ASP B 1 405 ? 18.609 36.219 8.086 1 92.94 405 ASP B CA 1
ATOM 7431 C C . ASP B 1 405 ? 18.031 35.344 9.195 1 92.94 405 ASP B C 1
ATOM 7433 O O . ASP B 1 405 ? 16.859 35.531 9.586 1 92.94 405 ASP B O 1
ATOM 7437 N N . LEU B 1 406 ? 18.797 34.562 9.766 1 93.94 406 LEU B N 1
ATOM 7438 C CA . LEU B 1 406 ? 18.375 33.625 10.781 1 93.94 406 LEU B CA 1
ATOM 7439 C C . LEU B 1 406 ? 17.875 34.344 12.031 1 93.94 406 LEU B C 1
ATOM 7441 O O . LEU B 1 406 ? 16.938 33.875 12.695 1 93.94 406 LEU B O 1
ATOM 7445 N N . ASN B 1 407 ? 18.516 35.438 12.344 1 94.06 407 ASN B N 1
ATOM 7446 C CA . ASN B 1 407 ? 18.109 36.188 13.523 1 94.06 407 ASN B CA 1
ATOM 7447 C C . ASN B 1 407 ? 16.672 36.719 13.391 1 94.06 407 ASN B C 1
ATOM 7449 O O . ASN B 1 407 ? 15.883 36.594 14.32 1 94.06 407 ASN B O 1
ATOM 7453 N N . SER B 1 408 ? 16.422 37.25 12.258 1 96.06 408 SER B N 1
ATOM 7454 C CA . SER B 1 408 ? 15.07 37.75 12.023 1 96.06 408 SER B CA 1
ATOM 7455 C C . SER B 1 408 ? 14.039 36.625 12.055 1 96.06 408 SER B C 1
ATOM 7457 O O . SER B 1 408 ? 12.922 36.812 12.523 1 96.06 408 SER B O 1
ATOM 7459 N N . ILE B 1 409 ? 14.391 35.5 11.523 1 96.06 409 ILE B N 1
ATOM 7460 C CA . ILE B 1 409 ? 13.484 34.375 11.523 1 96.06 409 ILE B CA 1
ATOM 7461 C C . ILE B 1 409 ? 13.219 33.906 12.961 1 96.06 409 ILE B C 1
ATOM 7463 O O . ILE B 1 409 ? 12.07 33.656 13.336 1 96.06 409 ILE B O 1
ATOM 7467 N N . GLN B 1 410 ? 14.234 33.875 13.797 1 94.75 410 GLN B N 1
ATOM 7468 C CA . GLN B 1 410 ? 14.094 33.438 15.188 1 94.75 410 GLN B CA 1
ATOM 7469 C C . GLN B 1 410 ? 13.25 34.438 15.977 1 94.75 410 GLN B C 1
ATOM 7471 O O . GLN B 1 410 ? 12.453 34.062 16.828 1 94.75 410 GLN B O 1
ATOM 7476 N N . GLU B 1 411 ? 13.461 35.688 15.688 1 95.75 411 GLU B N 1
ATOM 7477 C CA . GLU B 1 411 ? 12.656 36.719 16.328 1 95.75 411 GLU B CA 1
ATOM 7478 C C . GLU B 1 411 ? 11.188 36.594 15.961 1 95.75 411 GLU B C 1
ATOM 7480 O O . GLU B 1 411 ? 10.312 36.688 16.828 1 95.75 411 GLU B O 1
ATOM 7485 N N . GLU B 1 412 ? 10.945 36.406 14.719 1 96.75 412 GLU B N 1
ATOM 7486 C CA . GLU B 1 412 ? 9.578 36.219 14.25 1 96.75 412 GLU B CA 1
ATOM 7487 C C . GLU B 1 412 ? 8.969 34.938 14.852 1 96.75 412 GLU B C 1
ATOM 7489 O O . GLU B 1 412 ? 7.777 34.938 15.18 1 96.75 412 GLU B O 1
ATOM 7494 N N . LEU B 1 413 ? 9.766 33.906 14.961 1 96.06 413 LEU B N 1
ATOM 7495 C CA . LEU B 1 413 ? 9.312 32.656 15.562 1 96.06 413 LEU B CA 1
ATOM 7496 C C . LEU B 1 413 ? 8.844 32.875 17 1 96.06 413 LEU B C 1
ATOM 7498 O O . LEU B 1 413 ? 7.773 32.406 17.391 1 96.06 413 LEU B O 1
ATOM 7502 N N . SER B 1 414 ? 9.641 33.594 17.703 1 95.19 414 SER B N 1
ATOM 7503 C CA . SER B 1 414 ? 9.312 33.875 19.094 1 95.19 414 SER B CA 1
ATOM 7504 C C . SER B 1 414 ? 8.055 34.719 19.203 1 95.19 414 SER B C 1
ATOM 7506 O O . SER B 1 414 ? 7.148 34.438 19.984 1 95.19 414 SER B O 1
ATOM 7508 N N . LYS B 1 415 ? 8.008 35.75 18.438 1 96.44 415 LYS B N 1
ATOM 7509 C CA . LYS B 1 415 ? 6.887 36.688 18.453 1 96.44 415 LYS B CA 1
ATOM 7510 C C . LYS B 1 415 ? 5.578 36 18.078 1 96.44 415 LYS B C 1
ATOM 7512 O O . LYS B 1 415 ? 4.578 36.125 18.797 1 96.44 415 LYS B O 1
ATOM 7517 N N . GLN B 1 416 ? 5.602 35.312 17.016 1 96.94 416 GLN B N 1
ATOM 7518 C CA . GLN B 1 416 ? 4.402 34.625 16.531 1 96.94 416 GLN B CA 1
ATOM 7519 C C . GLN B 1 416 ? 3.992 33.5 17.469 1 96.94 416 GLN B C 1
ATOM 7521 O O . GLN B 1 416 ? 2.805 33.281 17.734 1 96.94 416 GLN B O 1
ATOM 7526 N N . CYS B 1 417 ? 4.91 32.75 17.969 1 96.19 417 CYS B N 1
ATOM 7527 C CA . CYS B 1 417 ? 4.629 31.625 18.859 1 96.19 417 CYS B CA 1
ATOM 7528 C C . CYS B 1 417 ? 3.943 32.125 20.141 1 96.19 417 CYS B C 1
ATOM 7530 O O . CYS B 1 417 ? 2.969 31.516 20.594 1 96.19 417 CYS B O 1
ATOM 7532 N N . ASN B 1 418 ? 4.43 33.188 20.688 1 95 418 ASN B N 1
ATOM 7533 C CA . ASN B 1 418 ? 3.92 33.75 21.938 1 95 418 ASN B CA 1
ATOM 7534 C C . ASN B 1 418 ? 2.488 34.25 21.781 1 95 418 ASN B C 1
ATOM 7536 O O . ASN B 1 418 ? 1.745 34.312 22.766 1 95 418 ASN B O 1
ATOM 7540 N N . SER B 1 419 ? 2.094 34.531 20.625 1 95.44 419 SER B N 1
ATOM 7541 C CA . SER B 1 419 ? 0.767 35.094 20.406 1 95.44 419 SER B CA 1
ATOM 7542 C C . SER B 1 419 ? -0.208 34.031 19.906 1 95.44 419 SER B C 1
ATOM 7544 O O . SER B 1 419 ? -1.359 34.344 19.594 1 95.44 419 SER B O 1
ATOM 7546 N N . LEU B 1 420 ? 0.209 32.844 19.844 1 95.44 420 LEU B N 1
ATOM 7547 C CA . LEU B 1 420 ? -0.653 31.766 19.391 1 95.44 420 LEU B CA 1
ATOM 7548 C C . LEU B 1 420 ? -1.529 31.25 20.516 1 95.44 420 LEU B C 1
ATOM 7550 O O . LEU B 1 420 ? -1.068 31.109 21.656 1 95.44 420 LEU B O 1
ATOM 7554 N N . PRO B 1 421 ? -2.83 30.969 20.219 1 93 421 PRO B N 1
ATOM 7555 C CA . PRO B 1 421 ? -3.664 30.312 21.234 1 93 421 PRO B CA 1
ATOM 7556 C C . PRO B 1 421 ? -3.07 28.984 21.719 1 93 421 PRO B C 1
ATOM 7558 O O . PRO B 1 421 ? -3.148 28.672 22.906 1 93 421 PRO B O 1
ATOM 7561 N N . ARG B 1 422 ? -2.42 28.219 20.812 1 91.25 422 ARG B N 1
ATOM 7562 C CA . ARG B 1 422 ? -1.799 26.938 21.141 1 91.25 422 ARG B CA 1
ATOM 7563 C C . ARG B 1 422 ? -0.287 27.078 21.266 1 91.25 422 ARG B C 1
ATOM 7565 O O . ARG B 1 422 ? 0.462 26.172 20.922 1 91.25 422 ARG B O 1
ATOM 7572 N N . GLY B 1 423 ? 0.098 28.172 21.734 1 92.44 423 GLY B N 1
ATOM 7573 C CA . GLY B 1 423 ? 1.506 28.531 21.844 1 92.44 423 GLY B CA 1
ATOM 7574 C C . GLY B 1 423 ? 2.295 27.578 22.734 1 92.44 423 GLY B C 1
ATOM 7575 O O . GLY B 1 423 ? 3.469 27.312 22.469 1 92.44 423 GLY B O 1
ATOM 7576 N N . GLU B 1 424 ? 1.674 27.078 23.766 1 91.31 424 GLU B N 1
ATOM 7577 C CA . GLU B 1 424 ? 2.355 26.156 24.672 1 91.31 424 GLU B CA 1
ATOM 7578 C C . GLU B 1 424 ? 2.766 24.875 23.938 1 91.31 424 GLU B C 1
ATOM 7580 O O . GLU B 1 424 ? 3.875 24.375 24.141 1 91.31 424 GLU B O 1
ATOM 7585 N N . PHE B 1 425 ? 1.866 24.375 23.109 1 89.5 425 PHE B N 1
ATOM 7586 C CA . PHE B 1 425 ? 2.172 23.188 22.312 1 89.5 425 PHE B CA 1
ATOM 7587 C C . PHE B 1 425 ? 3.279 23.484 21.312 1 89.5 425 PHE B C 1
ATOM 7589 O O . PHE B 1 425 ? 4.215 22.688 21.172 1 89.5 425 PHE B O 1
ATOM 7596 N N . ALA B 1 426 ? 3.166 24.609 20.719 1 93.56 426 ALA B N 1
ATOM 7597 C CA . ALA B 1 426 ? 4.141 24.984 19.703 1 93.56 426 ALA B CA 1
ATOM 7598 C C . ALA B 1 426 ? 5.527 25.156 20.312 1 93.56 426 ALA B C 1
ATOM 7600 O O . ALA B 1 426 ? 6.527 24.75 19.719 1 93.56 426 ALA B O 1
ATOM 7601 N N . SER B 1 427 ? 5.539 25.75 21.516 1 94.25 427 SER B N 1
ATOM 7602 C CA . SER B 1 427 ? 6.812 25.969 22.188 1 94.25 427 SER B CA 1
ATOM 7603 C C . SER B 1 427 ? 7.5 24.656 22.531 1 94.25 427 SER B C 1
ATOM 7605 O O . SER B 1 427 ? 8.711 24.531 22.375 1 94.25 427 SER B O 1
ATOM 7607 N N . LYS B 1 428 ? 6.746 23.734 22.953 1 91.56 428 LYS B N 1
ATOM 7608 C CA . LYS B 1 428 ? 7.289 22.422 23.266 1 91.56 428 LYS B CA 1
ATOM 7609 C C . LYS B 1 428 ? 7.82 21.719 22.016 1 91.56 428 LYS B C 1
ATOM 7611 O O . LYS B 1 428 ? 8.883 21.094 22.047 1 91.56 428 LYS B O 1
ATOM 7616 N N . ALA B 1 429 ? 7.086 21.812 20.969 1 91.31 429 ALA B N 1
ATOM 7617 C CA . ALA B 1 429 ? 7.516 21.234 19.703 1 91.31 429 ALA B CA 1
ATOM 7618 C C . ALA B 1 429 ? 8.828 21.859 19.234 1 91.31 429 ALA B C 1
ATOM 7620 O O . 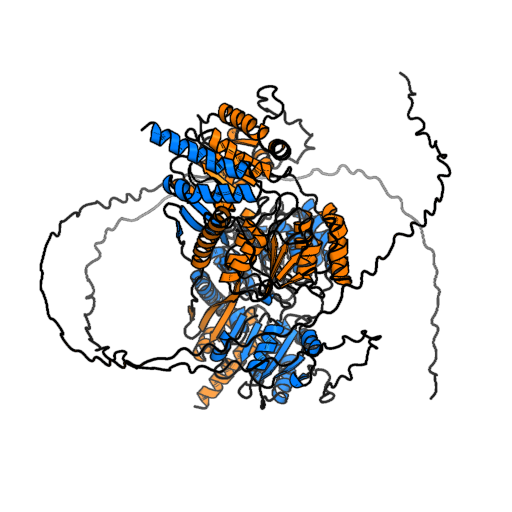ALA B 1 429 ? 9.703 21.156 18.719 1 91.31 429 ALA B O 1
ATOM 7621 N N . LEU B 1 430 ? 8.961 23.156 19.438 1 92.94 430 LEU B N 1
ATOM 7622 C CA . LEU B 1 430 ? 10.172 23.859 19.031 1 92.94 430 LEU B CA 1
ATOM 7623 C C . LEU B 1 430 ? 11.383 23.359 19.828 1 92.94 430 LEU B C 1
ATOM 7625 O O . LEU B 1 430 ? 12.508 23.391 19.328 1 92.94 430 LEU B O 1
ATOM 7629 N N . GLY B 1 431 ? 11.133 22.828 21 1 88.19 431 GLY B N 1
ATOM 7630 C CA . GLY B 1 431 ? 12.203 22.312 21.844 1 88.19 431 GLY B CA 1
ATOM 7631 C C . GLY B 1 431 ? 12.906 21.109 21.25 1 88.19 431 GLY B C 1
ATOM 7632 O O . GLY B 1 431 ? 14.086 20.875 21.547 1 88.19 431 GLY B O 1
ATOM 7633 N N . HIS B 1 432 ? 12.188 20.375 20.453 1 87.19 432 HIS B N 1
ATOM 7634 C CA . HIS B 1 432 ? 12.812 19.219 19.828 1 87.19 432 HIS B CA 1
ATOM 7635 C C . HIS B 1 432 ? 13.086 19.469 18.344 1 87.19 432 HIS B C 1
ATOM 7637 O O . HIS B 1 432 ? 13.367 18.516 17.594 1 87.19 432 HIS B O 1
ATOM 7643 N N . SER B 1 433 ? 12.961 20.625 17.938 1 92.69 433 SER B N 1
ATOM 7644 C CA . SER B 1 433 ? 13.203 21.047 16.562 1 92.69 433 SER B CA 1
ATOM 7645 C C . SER B 1 433 ? 14.602 21.641 16.406 1 92.69 433 SER B C 1
ATOM 7647 O O . SER B 1 433 ? 15.305 21.859 17.391 1 92.69 433 SER B O 1
ATOM 7649 N N . PHE B 1 434 ? 15.086 21.797 15.172 1 94.69 434 PHE B N 1
ATOM 7650 C CA . PHE B 1 434 ? 16.438 22.312 14.984 1 94.69 434 PHE B CA 1
ATOM 7651 C C . PHE B 1 434 ? 16.562 23.016 13.633 1 94.69 434 PHE B C 1
ATOM 7653 O O . PHE B 1 434 ? 15.68 22.906 12.789 1 94.69 434 PHE B O 1
ATOM 7660 N N . ILE B 1 435 ? 17.625 23.781 13.516 1 96.44 435 ILE B N 1
ATOM 7661 C CA . ILE B 1 435 ? 18 24.484 12.289 1 96.44 435 ILE B CA 1
ATOM 7662 C C . ILE B 1 435 ? 19.297 23.906 11.742 1 96.44 435 ILE B C 1
ATOM 7664 O O . ILE B 1 435 ? 20.234 23.625 12.5 1 96.44 435 ILE B O 1
ATOM 7668 N N . VAL B 1 436 ? 19.328 23.703 10.453 1 96.62 436 VAL B N 1
ATOM 7669 C CA . VAL B 1 436 ? 20.5 23.172 9.773 1 96.62 436 VAL B CA 1
ATOM 7670 C C . VAL B 1 436 ? 20.953 24.156 8.695 1 96.62 436 VAL B C 1
ATOM 7672 O O . VAL B 1 436 ? 20.141 24.625 7.891 1 96.62 436 VAL B O 1
ATOM 7675 N N . HIS B 1 437 ? 22.25 24.484 8.734 1 96.88 437 HIS B N 1
ATOM 7676 C CA . HIS B 1 437 ? 22.828 25.328 7.684 1 96.88 437 HIS B CA 1
ATOM 7677 C C . HIS B 1 437 ? 23.516 24.469 6.625 1 96.88 437 HIS B C 1
ATOM 7679 O O . HIS B 1 437 ? 24.438 23.719 6.934 1 96.88 437 HIS B O 1
ATOM 7685 N N . ALA B 1 438 ? 23.062 24.562 5.426 1 97.56 438 ALA B N 1
ATOM 7686 C CA . ALA B 1 438 ? 23.688 23.922 4.273 1 97.56 438 ALA B CA 1
ATOM 7687 C C . ALA B 1 438 ? 24.469 24.922 3.432 1 97.56 438 ALA B C 1
ATOM 7689 O O . ALA B 1 438 ? 24.031 26.078 3.277 1 97.56 438 ALA B O 1
ATOM 7690 N N . ARG B 1 439 ? 25.5 24.516 2.773 1 96.06 439 ARG B N 1
ATOM 7691 C CA . ARG B 1 439 ? 26.359 25.391 1.995 1 96.06 439 ARG B CA 1
ATOM 7692 C C . ARG B 1 439 ? 25.656 25.875 0.736 1 96.06 439 ARG B C 1
ATOM 7694 O O . ARG B 1 439 ? 25.906 26.984 0.26 1 96.06 439 ARG B O 1
ATOM 7701 N N . ASP B 1 440 ? 24.828 25 0.121 1 95.94 440 ASP B N 1
ATOM 7702 C CA . ASP B 1 440 ? 24.078 25.328 -1.089 1 95.94 440 ASP B CA 1
ATOM 7703 C C . ASP B 1 440 ? 22.797 24.5 -1.182 1 95.94 440 ASP B C 1
ATOM 7705 O O . ASP B 1 440 ? 22.484 23.734 -0.273 1 95.94 440 ASP B O 1
ATOM 7709 N N . MET B 1 441 ? 22.078 24.734 -2.273 1 96.69 441 MET B N 1
ATOM 7710 C CA . MET B 1 441 ? 20.781 24.078 -2.455 1 96.69 441 MET B CA 1
ATOM 7711 C C . MET B 1 441 ? 20.953 22.562 -2.604 1 96.69 441 MET B C 1
ATOM 7713 O O . MET B 1 441 ? 20.125 21.797 -2.119 1 96.69 441 MET B O 1
ATOM 7717 N N . LEU B 1 442 ? 21.953 22.125 -3.279 1 97 442 LEU B N 1
ATOM 7718 C CA . LEU B 1 442 ? 22.172 20.703 -3.48 1 97 442 LEU B CA 1
ATOM 7719 C C . LEU B 1 442 ? 22.359 19.984 -2.146 1 97 442 LEU B C 1
ATOM 7721 O O . LEU B 1 442 ? 21.797 18.922 -1.914 1 97 442 LEU B O 1
ATOM 7725 N N . GLU B 1 443 ? 23.156 20.578 -1.287 1 97.5 443 GLU B N 1
ATOM 7726 C CA . GLU B 1 443 ? 23.375 20.016 0.039 1 97.5 443 GLU B CA 1
ATOM 7727 C C . GLU B 1 443 ? 22.078 20.031 0.86 1 97.5 443 GLU B C 1
ATOM 7729 O O . GLU B 1 443 ? 21.781 19.094 1.592 1 97.5 443 GLU B O 1
ATOM 7734 N N . ALA B 1 444 ? 21.344 21.125 0.764 1 98 444 ALA B N 1
ATOM 7735 C CA . ALA B 1 444 ? 20.078 21.25 1.479 1 98 444 ALA B CA 1
ATOM 7736 C C . ALA B 1 444 ? 19.094 20.156 1.062 1 98 444 ALA B C 1
ATOM 7738 O O . ALA B 1 444 ? 18.484 19.5 1.913 1 98 444 ALA B O 1
ATOM 7739 N N . ILE B 1 445 ? 19 19.906 -0.203 1 98.06 445 ILE B N 1
ATOM 7740 C CA . ILE B 1 445 ? 18.078 18.922 -0.731 1 98.06 445 ILE B CA 1
ATOM 7741 C C . ILE B 1 445 ? 18.547 17.516 -0.357 1 98.06 445 ILE B C 1
ATOM 7743 O O . ILE B 1 445 ? 17.734 16.641 -0.044 1 98.06 445 ILE B O 1
ATOM 7747 N N . THR B 1 446 ? 19.844 17.312 -0.413 1 97.12 446 THR B N 1
ATOM 7748 C CA . THR B 1 446 ? 20.406 16.016 -0.013 1 97.12 446 THR B CA 1
ATOM 7749 C C . THR B 1 446 ? 20.047 15.703 1.438 1 97.12 446 THR B C 1
ATOM 7751 O O . THR B 1 446 ? 19.641 14.586 1.754 1 97.12 446 THR B O 1
ATOM 7754 N N . PHE B 1 447 ? 20.188 16.688 2.297 1 97.25 447 PHE B N 1
ATOM 7755 C CA . PHE B 1 447 ? 19.812 16.516 3.693 1 97.25 447 PHE B CA 1
ATOM 7756 C C . PHE B 1 447 ? 18.312 16.219 3.812 1 97.25 447 PHE B C 1
ATOM 7758 O O . PHE B 1 447 ? 17.906 15.352 4.574 1 97.25 447 PHE B O 1
ATOM 7765 N N . SER B 1 448 ? 17.5 16.969 3.076 1 98.12 448 SER B N 1
ATOM 7766 C CA . SER B 1 448 ? 16.047 16.781 3.098 1 98.12 448 SER B CA 1
ATOM 7767 C C . SER B 1 448 ? 15.68 15.359 2.668 1 98.12 448 SER B C 1
ATOM 7769 O O . SER B 1 448 ? 14.82 14.727 3.281 1 98.12 448 SER B O 1
ATOM 7771 N N . ASN B 1 449 ? 16.328 14.891 1.59 1 97.44 449 ASN B N 1
ATOM 7772 C CA . ASN B 1 449 ? 16.078 13.531 1.12 1 97.44 449 ASN B CA 1
ATOM 7773 C C . ASN B 1 449 ? 16.422 12.5 2.184 1 97.44 449 ASN B C 1
ATOM 7775 O O . ASN B 1 449 ? 15.75 11.469 2.305 1 97.44 449 ASN B O 1
ATOM 7779 N N . LEU B 1 450 ? 17.5 12.805 2.914 1 95.5 450 LEU B N 1
ATOM 7780 C CA . LEU B 1 450 ? 17.891 11.922 4.008 1 95.5 450 LEU B CA 1
ATOM 7781 C C . LEU B 1 450 ? 16.844 11.961 5.129 1 95.5 450 LEU B C 1
ATOM 7783 O O . LEU B 1 450 ? 16.484 10.914 5.672 1 95.5 450 LEU B O 1
ATOM 7787 N N . TYR B 1 451 ? 16.359 13.117 5.457 1 95.94 451 TYR B N 1
ATOM 7788 C CA . TYR B 1 451 ? 15.383 13.328 6.523 1 95.94 451 TYR B CA 1
ATOM 7789 C C . TYR B 1 451 ? 14.031 12.742 6.145 1 95.94 451 TYR B C 1
ATOM 7791 O O . TYR B 1 451 ? 13.305 12.234 7.004 1 95.94 451 TYR B O 1
ATOM 7799 N N . ALA B 1 452 ? 13.609 12.789 4.844 1 96.31 452 ALA B N 1
ATOM 7800 C CA . ALA B 1 452 ? 12.367 12.266 4.301 1 96.31 452 ALA B CA 1
ATOM 7801 C C . ALA B 1 452 ? 11.156 12.859 5.02 1 96.31 452 ALA B C 1
ATOM 7803 O O . ALA B 1 452 ? 10.375 12.133 5.633 1 96.31 452 ALA B O 1
ATOM 7804 N N . PRO B 1 453 ? 10.961 14.141 4.824 1 96.75 453 PRO B N 1
ATOM 7805 C CA . PRO B 1 453 ? 9.93 14.844 5.594 1 96.75 453 PRO B CA 1
ATOM 7806 C C . PRO B 1 453 ? 8.516 14.523 5.113 1 96.75 453 PRO B C 1
ATOM 7808 O O . PRO B 1 453 ? 8.328 14.125 3.961 1 96.75 453 PRO B O 1
ATOM 7811 N N . GLU B 1 454 ? 7.512 14.695 6.016 1 96.25 454 GLU B N 1
ATOM 7812 C CA . GLU B 1 454 ? 6.09 14.648 5.68 1 96.25 454 GLU B CA 1
ATOM 7813 C C . GLU B 1 454 ? 5.707 15.805 4.758 1 96.25 454 GLU B C 1
ATOM 7815 O O . GLU B 1 454 ? 5.156 15.578 3.678 1 96.25 454 GLU B O 1
ATOM 7820 N N . HIS B 1 455 ? 6.098 16.984 5.188 1 98.12 455 HIS B N 1
ATOM 7821 C CA . HIS B 1 455 ? 5.922 18.203 4.406 1 98.12 455 HIS B CA 1
ATOM 7822 C C . HIS B 1 455 ? 7.266 18.859 4.09 1 98.12 455 HIS B C 1
ATOM 7824 O O . HIS B 1 455 ? 8.078 19.078 4.988 1 98.12 455 HIS B O 1
ATOM 7830 N N . LEU B 1 456 ? 7.461 19.188 2.84 1 98.75 456 LEU B N 1
ATOM 7831 C CA . LEU B 1 456 ? 8.664 19.906 2.426 1 98.75 456 LEU B CA 1
ATOM 7832 C C . LEU B 1 456 ? 8.305 21.219 1.736 1 98.75 456 LEU B C 1
ATOM 7834 O O . LEU B 1 456 ? 7.664 21.203 0.683 1 98.75 456 LEU B O 1
ATOM 7838 N N . ILE B 1 457 ? 8.672 22.281 2.352 1 98.81 457 ILE B N 1
ATOM 7839 C CA . ILE B 1 457 ? 8.484 23.609 1.748 1 98.81 457 ILE B CA 1
ATOM 7840 C C . ILE B 1 457 ? 9.812 24.094 1.176 1 98.81 457 ILE B C 1
ATOM 7842 O O . ILE B 1 457 ? 10.812 24.172 1.89 1 98.81 457 ILE B O 1
ATOM 7846 N N . ILE B 1 458 ? 9.82 24.359 -0.077 1 98.56 458 ILE B N 1
ATOM 7847 C CA . ILE B 1 458 ? 10.977 24.969 -0.727 1 98.56 458 ILE B CA 1
ATOM 7848 C C . ILE B 1 458 ? 10.703 26.453 -0.98 1 98.56 458 ILE B C 1
ATOM 7850 O O . ILE B 1 458 ? 10.273 26.828 -2.072 1 98.56 458 ILE B O 1
ATOM 7854 N N . ASN B 1 459 ? 11.031 27.234 0.021 1 97.81 459 ASN B N 1
ATOM 7855 C CA . ASN B 1 459 ? 10.828 28.672 -0.034 1 97.81 459 ASN B CA 1
ATOM 7856 C C . ASN B 1 459 ? 12.07 29.391 -0.556 1 97.81 459 ASN B C 1
ATOM 7858 O O . ASN B 1 459 ? 12.75 30.094 0.196 1 97.81 459 ASN B O 1
ATOM 7862 N N . VAL B 1 460 ? 12.367 29.219 -1.827 1 96.62 460 VAL B N 1
ATOM 7863 C CA . VAL B 1 460 ? 13.508 29.828 -2.498 1 96.62 460 VAL B CA 1
ATOM 7864 C C . VAL B 1 460 ? 13.07 30.406 -3.838 1 96.62 460 VAL B C 1
ATOM 7866 O O . VAL B 1 460 ? 11.977 30.109 -4.328 1 96.62 460 VAL B O 1
ATOM 7869 N N . LYS B 1 461 ? 13.93 31.281 -4.371 1 93 461 LYS B N 1
ATOM 7870 C CA . LYS B 1 461 ? 13.703 31.781 -5.723 1 93 461 LYS B CA 1
ATOM 7871 C C . LYS B 1 461 ? 13.852 30.672 -6.754 1 93 461 LYS B C 1
ATOM 7873 O O . LYS B 1 461 ? 14.766 29.844 -6.656 1 93 461 LYS B O 1
ATOM 7878 N N . ASP B 1 462 ? 12.977 30.5 -7.746 1 95.06 462 ASP B N 1
ATOM 7879 C CA . ASP B 1 462 ? 12.992 29.484 -8.797 1 95.06 462 ASP B CA 1
ATOM 7880 C C . ASP B 1 462 ? 12.93 28.078 -8.203 1 95.06 462 ASP B C 1
ATOM 7882 O O . ASP B 1 462 ? 13.734 27.219 -8.562 1 95.06 462 ASP B O 1
ATOM 7886 N N . ALA B 1 463 ? 12.055 27.922 -7.332 1 97.12 463 ALA B N 1
ATOM 7887 C CA . ALA B 1 463 ? 11.93 26.688 -6.562 1 97.12 463 ALA B CA 1
ATOM 7888 C C . ALA B 1 463 ? 11.656 25.5 -7.48 1 97.12 463 ALA B C 1
ATOM 7890 O O . ALA B 1 463 ? 12.07 24.375 -7.188 1 97.12 463 ALA B O 1
ATOM 7891 N N . ASP B 1 464 ? 11.062 25.641 -8.633 1 95.69 464 ASP B N 1
ATOM 7892 C CA . ASP B 1 464 ? 10.664 24.578 -9.555 1 95.69 464 ASP B CA 1
ATOM 7893 C C . ASP B 1 464 ? 11.883 23.844 -10.094 1 95.69 464 ASP B C 1
ATOM 7895 O O . ASP B 1 464 ? 11.797 22.656 -10.438 1 95.69 464 ASP B O 1
ATOM 7899 N N . LYS B 1 465 ? 13.023 24.484 -10.141 1 95.94 465 LYS B N 1
ATOM 7900 C CA . LYS B 1 465 ? 14.242 23.906 -10.695 1 95.94 465 LYS B CA 1
ATOM 7901 C C . LYS B 1 465 ? 14.734 22.75 -9.836 1 95.94 465 LYS B C 1
ATOM 7903 O O . LYS B 1 465 ? 15.516 21.922 -10.297 1 95.94 465 LYS B O 1
ATOM 7908 N N . TRP B 1 466 ? 14.25 22.75 -8.633 1 96.75 466 TRP B N 1
ATOM 7909 C CA . TRP B 1 466 ? 14.82 21.797 -7.68 1 96.75 466 TRP B CA 1
ATOM 7910 C C . TRP B 1 466 ? 13.914 20.578 -7.52 1 96.75 466 TRP B C 1
ATOM 7912 O O . TRP B 1 466 ? 14.281 19.609 -6.852 1 96.75 466 TRP B O 1
ATOM 7922 N N . GLU B 1 467 ? 12.766 20.531 -8.086 1 96.81 467 GLU B N 1
ATOM 7923 C CA . GLU B 1 467 ? 11.75 19.484 -7.914 1 96.81 467 GLU B CA 1
ATOM 7924 C C . GLU B 1 467 ? 12.312 18.109 -8.258 1 96.81 467 GLU B C 1
ATOM 7926 O O . GLU B 1 467 ? 12.07 17.141 -7.543 1 96.81 467 GLU B O 1
ATOM 7931 N N . SER B 1 468 ? 13.102 18 -9.352 1 95.94 468 SER B N 1
ATOM 7932 C CA . SER B 1 468 ? 13.578 16.719 -9.859 1 95.94 468 SER B CA 1
ATOM 7933 C C . SER B 1 468 ? 14.586 16.078 -8.914 1 95.94 468 SER B C 1
ATOM 7935 O O . SER B 1 468 ? 14.867 14.891 -9.008 1 95.94 468 SER B O 1
ATOM 7937 N N . PHE B 1 469 ? 15.109 16.891 -7.98 1 97.31 469 PHE B N 1
ATOM 7938 C CA . PHE B 1 469 ? 16.125 16.391 -7.066 1 97.31 469 PHE B CA 1
ATOM 7939 C C . PHE B 1 469 ? 15.484 15.836 -5.797 1 97.31 469 PHE B C 1
ATOM 7941 O O . PHE B 1 469 ? 16.156 15.211 -4.977 1 97.31 469 PHE B O 1
ATOM 7948 N N . ILE B 1 470 ? 14.242 16.031 -5.656 1 97.94 470 ILE B N 1
ATOM 7949 C CA . ILE B 1 470 ? 13.547 15.562 -4.465 1 97.94 470 ILE B CA 1
ATOM 7950 C C . ILE B 1 470 ? 13.211 14.078 -4.621 1 97.94 470 ILE B C 1
ATOM 7952 O O . ILE B 1 470 ? 12.438 13.695 -5.504 1 97.94 470 ILE B O 1
ATOM 7956 N N . GLU B 1 471 ? 13.695 13.25 -3.736 1 97.19 471 GLU B N 1
ATOM 7957 C CA . GLU B 1 471 ? 13.484 11.805 -3.775 1 97.19 471 GLU B CA 1
ATOM 7958 C C . GLU B 1 471 ? 12.477 11.367 -2.719 1 97.19 471 GLU B C 1
ATOM 7960 O O . GLU B 1 471 ? 11.656 10.484 -2.969 1 97.19 471 GLU B O 1
ATOM 7965 N N . ASN B 1 472 ? 12.586 11.984 -1.58 1 97.5 472 ASN B N 1
ATOM 7966 C CA . ASN B 1 472 ? 11.75 11.562 -0.458 1 97.5 472 ASN B CA 1
ATOM 7967 C C . ASN B 1 472 ? 11.031 12.75 0.182 1 97.5 472 ASN B C 1
ATOM 7969 O O . ASN B 1 472 ? 11.672 13.656 0.71 1 97.5 472 ASN B O 1
ATOM 7973 N N . ALA B 1 473 ? 9.75 12.742 0.181 1 97.94 473 ALA B N 1
ATOM 7974 C CA . ALA B 1 473 ? 8.844 13.672 0.849 1 97.94 473 ALA B CA 1
ATOM 7975 C C . ALA B 1 473 ? 7.395 13.219 0.706 1 97.94 473 ALA B C 1
ATOM 7977 O O . ALA B 1 473 ? 7.059 12.469 -0.217 1 97.94 473 ALA B O 1
ATOM 7978 N N . GLY B 1 474 ? 6.566 13.57 1.652 1 97 474 GLY B N 1
ATOM 7979 C CA . GLY B 1 474 ? 5.141 13.328 1.475 1 97 474 GLY B CA 1
ATOM 7980 C C . GLY B 1 474 ? 4.496 14.289 0.492 1 97 474 GLY B C 1
ATOM 7981 O O . GLY B 1 474 ? 3.916 13.859 -0.51 1 97 474 GLY B O 1
ATOM 7982 N N . SER B 1 475 ? 4.645 15.516 0.786 1 98.31 475 SER B N 1
ATOM 7983 C CA . SER B 1 475 ? 4.129 16.594 -0.054 1 98.31 475 SER B CA 1
ATOM 7984 C C . SER B 1 475 ? 5.109 17.75 -0.129 1 98.31 475 SER B C 1
ATOM 7986 O O . SER B 1 475 ? 5.723 18.125 0.875 1 98.31 475 SER B O 1
ATOM 7988 N N . VAL B 1 476 ? 5.234 18.312 -1.375 1 98.75 476 VAL B N 1
ATOM 7989 C CA . VAL B 1 476 ? 6.211 19.375 -1.616 1 98.75 476 VAL B CA 1
ATOM 7990 C C . VAL B 1 476 ? 5.496 20.672 -1.999 1 98.75 476 VAL B C 1
ATOM 7992 O O . VAL B 1 476 ? 4.602 20.656 -2.848 1 98.75 476 VAL B O 1
ATOM 7995 N N . PHE B 1 477 ? 5.883 21.719 -1.396 1 98.81 477 PHE B N 1
ATOM 7996 C CA . PHE B 1 477 ? 5.355 23.062 -1.638 1 98.81 477 PHE B CA 1
ATOM 7997 C C . PHE B 1 477 ? 6.434 23.969 -2.215 1 98.81 477 PHE B C 1
ATOM 7999 O O . PHE B 1 477 ? 7.395 24.312 -1.524 1 98.81 477 PHE B O 1
ATOM 8006 N N . LEU B 1 478 ? 6.199 24.422 -3.439 1 98.44 478 LEU B N 1
ATOM 8007 C CA . LEU B 1 478 ? 7.254 25.109 -4.172 1 98.44 478 LEU B CA 1
ATOM 8008 C C . LEU B 1 478 ? 6.98 26.609 -4.238 1 98.44 478 LEU B C 1
ATOM 8010 O O . LEU B 1 478 ? 5.91 27.031 -4.684 1 98.44 478 LEU B O 1
ATOM 8014 N N . GLY B 1 479 ? 7.977 27.406 -3.754 1 97.38 479 GLY B N 1
ATOM 8015 C CA . GLY B 1 479 ? 7.918 28.859 -3.938 1 97.38 479 GLY B CA 1
ATOM 8016 C C . GLY B 1 479 ? 7.438 29.594 -2.705 1 97.38 479 GLY B C 1
ATOM 8017 O O . GLY B 1 479 ? 6.879 28.984 -1.79 1 97.38 479 GLY B O 1
ATOM 8018 N N . PRO B 1 480 ? 7.637 30.906 -2.721 1 95.81 480 PRO B N 1
ATOM 8019 C CA . PRO B 1 480 ? 7.328 31.703 -1.53 1 95.81 480 PRO B CA 1
ATOM 8020 C C . PRO B 1 480 ? 5.828 31.844 -1.283 1 95.81 480 PRO B C 1
ATOM 8022 O O . PRO B 1 480 ? 5.41 32.156 -0.167 1 95.81 480 PRO B O 1
ATOM 8025 N N . TRP B 1 481 ? 4.992 31.5 -2.227 1 97.25 481 TRP B N 1
ATOM 8026 C CA . TRP B 1 481 ? 3.555 31.719 -2.111 1 97.25 481 TRP B CA 1
ATOM 8027 C C . TRP B 1 481 ? 2.816 30.422 -1.82 1 97.25 481 TRP B C 1
ATOM 8029 O O . TRP B 1 481 ? 1.592 30.359 -1.946 1 97.25 481 TRP B O 1
ATOM 8039 N N . THR B 1 482 ? 3.562 29.406 -1.502 1 98.19 482 THR B N 1
ATOM 8040 C CA . THR B 1 482 ? 2.951 28.094 -1.335 1 98.19 482 THR B CA 1
ATOM 8041 C C . THR B 1 482 ? 3.211 27.547 0.067 1 98.19 482 THR B C 1
ATOM 8043 O O . THR B 1 482 ? 3.965 26.594 0.237 1 98.19 482 THR B O 1
ATOM 8046 N N . PRO B 1 483 ? 2.508 28.047 1.054 1 98.25 483 PRO B N 1
ATOM 8047 C CA . PRO B 1 483 ? 2.631 27.469 2.395 1 98.25 483 PRO B CA 1
ATOM 8048 C C . PRO B 1 483 ? 1.984 26.094 2.504 1 98.25 483 PRO B C 1
ATOM 8050 O O . PRO B 1 483 ? 1.131 25.75 1.686 1 98.25 483 PRO B O 1
ATOM 8053 N N . GLU B 1 484 ? 2.379 25.297 3.455 1 98.19 484 GLU B N 1
ATOM 8054 C CA . GLU B 1 484 ? 1.846 23.953 3.682 1 98.19 484 GLU B CA 1
ATOM 8055 C C . GLU B 1 484 ? 0.335 24 3.898 1 98.19 484 GLU B C 1
ATOM 8057 O O . GLU B 1 484 ? -0.373 23.062 3.521 1 98.19 484 GLU B O 1
ATOM 8062 N N . SER B 1 485 ? -0.186 25.094 4.434 1 98.25 485 SER B N 1
ATOM 8063 C CA . SER B 1 485 ? -1.602 25.219 4.758 1 98.25 485 SER B CA 1
ATOM 8064 C C . SER B 1 485 ? -2.473 25.047 3.52 1 98.25 485 SER B C 1
ATOM 8066 O O . SER B 1 485 ? -3.604 24.562 3.613 1 98.25 485 SER B O 1
ATOM 8068 N N . VAL B 1 486 ? -1.983 25.469 2.398 1 98.31 486 VAL B N 1
ATOM 8069 C CA . VAL B 1 486 ? -2.812 25.344 1.204 1 98.31 486 VAL B CA 1
ATOM 8070 C C . VAL B 1 486 ? -3.025 23.875 0.867 1 98.31 486 VAL B C 1
ATOM 8072 O O . VAL B 1 486 ? -4.105 23.484 0.42 1 98.31 486 VAL B O 1
ATOM 8075 N N . GLY B 1 487 ? -2.045 23.031 1.085 1 97.88 487 GLY B N 1
ATOM 8076 C CA . GLY B 1 487 ? -2.166 21.594 0.858 1 97.88 487 GLY B CA 1
ATOM 8077 C C . GLY B 1 487 ? -2.977 20.891 1.928 1 97.88 487 GLY B C 1
ATOM 8078 O O . GLY B 1 487 ? -3.67 19.906 1.643 1 97.88 487 GLY B O 1
ATOM 8079 N N . ASP B 1 488 ? -2.93 21.359 3.104 1 97.44 488 ASP B N 1
ATOM 8080 C CA . ASP B 1 488 ? -3.656 20.781 4.223 1 97.44 488 ASP B CA 1
ATOM 8081 C C . ASP B 1 488 ? -5.164 20.969 4.066 1 97.44 488 ASP B C 1
ATOM 8083 O O . ASP B 1 488 ? -5.953 20.203 4.625 1 97.44 488 ASP B O 1
ATOM 8087 N N . TYR B 1 489 ? -5.484 22.016 3.246 1 98.19 489 TYR B N 1
ATOM 8088 C CA . TYR B 1 489 ? -6.902 22.344 3.293 1 98.19 489 TYR B CA 1
ATOM 8089 C C . TYR B 1 489 ? -7.523 22.281 1.903 1 98.19 489 TYR B C 1
ATOM 8091 O O . TYR B 1 489 ? -8.531 21.609 1.695 1 98.19 489 TYR B O 1
ATOM 8099 N N . ALA B 1 490 ? -6.809 22.984 0.866 1 97.81 490 ALA B N 1
ATOM 8100 C CA . ALA B 1 490 ? -7.777 23.219 -0.2 1 97.81 490 ALA B CA 1
ATOM 8101 C C . ALA B 1 490 ? -7.098 23.25 -1.564 1 97.81 490 ALA B C 1
ATOM 8103 O O . ALA B 1 490 ? -7.75 23.469 -2.588 1 97.81 490 ALA B O 1
ATOM 8104 N N . SER B 1 491 ? -5.82 23.031 -1.68 1 97.81 491 SER B N 1
ATOM 8105 C CA . SER B 1 491 ? -5.168 23.125 -2.982 1 97.81 491 SER B CA 1
ATOM 8106 C C . SER B 1 491 ? -5.551 21.953 -3.877 1 97.81 491 SER B C 1
ATOM 8108 O O . SER B 1 491 ? -5.469 22.047 -5.102 1 97.81 491 SER B O 1
ATOM 8110 N N . GLY B 1 492 ? -5.906 20.891 -3.246 1 97.69 492 GLY B N 1
ATOM 8111 C CA . GLY B 1 492 ? -6.289 19.688 -3.99 1 97.69 492 GLY B CA 1
ATOM 8112 C C . GLY B 1 492 ? -5.52 18.453 -3.572 1 97.69 492 GLY B C 1
ATOM 8113 O O . GLY B 1 492 ? -6.062 17.359 -3.564 1 97.69 492 GLY B O 1
ATOM 8114 N N . THR B 1 493 ? -4.281 18.609 -3.266 1 97.81 493 THR B N 1
ATOM 8115 C CA . THR B 1 493 ? -3.461 17.484 -2.848 1 97.81 493 THR B CA 1
ATOM 8116 C C . THR B 1 493 ? -3.969 16.906 -1.53 1 97.81 493 THR B C 1
ATOM 8118 O O . THR B 1 493 ? -4.855 17.469 -0.895 1 97.81 493 THR B O 1
ATOM 8121 N N . ASN B 1 494 ? -3.49 15.773 -1.155 1 98.06 494 ASN B N 1
ATOM 8122 C CA . ASN B 1 494 ? -3.949 15.086 0.047 1 98.06 494 ASN B CA 1
ATOM 8123 C C . ASN B 1 494 ? -3.01 15.328 1.226 1 98.06 494 ASN B C 1
ATOM 8125 O O . ASN B 1 494 ? -1.789 15.305 1.067 1 98.06 494 ASN B O 1
ATOM 8129 N N . HIS B 1 495 ? -3.555 15.57 2.396 1 96.69 495 HIS B N 1
ATOM 8130 C CA . HIS B 1 495 ? -2.686 15.922 3.512 1 96.69 495 HIS B CA 1
ATOM 8131 C C . HIS B 1 495 ? -2.473 14.734 4.445 1 96.69 495 HIS B C 1
ATOM 8133 O O . HIS B 1 495 ? -1.883 14.883 5.516 1 96.69 495 HIS B O 1
ATOM 8139 N N . VAL B 1 496 ? -3.143 13.594 4.176 1 96.44 496 VAL B N 1
ATOM 8140 C CA . VAL B 1 496 ? -2.811 12.367 4.891 1 96.44 496 VAL B CA 1
ATOM 8141 C C . VAL B 1 496 ? -1.524 11.773 4.324 1 96.44 496 VAL B C 1
ATOM 8143 O O . VAL B 1 496 ? -1.54 11.133 3.266 1 96.44 496 VAL B O 1
ATOM 8146 N N . LEU B 1 497 ? -0.452 11.938 5.043 1 96.06 497 LEU B N 1
ATOM 8147 C CA . LEU B 1 497 ? 0.897 11.719 4.531 1 96.06 497 LEU B CA 1
ATOM 8148 C C . LEU B 1 497 ? 1.705 10.844 5.492 1 96.06 497 LEU B C 1
ATOM 8150 O O . LEU B 1 497 ? 1.369 10.742 6.672 1 96.06 497 LEU B O 1
ATOM 8154 N N . PRO B 1 498 ? 2.76 10.227 4.93 1 92.94 498 PRO B N 1
ATOM 8155 C CA . PRO B 1 498 ? 3.645 9.461 5.809 1 92.94 498 PRO B CA 1
ATOM 8156 C C . PRO B 1 498 ? 4.535 10.352 6.672 1 92.94 498 PRO B C 1
ATOM 8158 O O . PRO B 1 498 ? 5.156 11.289 6.168 1 92.94 498 PRO B O 1
ATOM 8161 N N . THR B 1 499 ? 4.617 10.047 7.918 1 89.81 499 THR B N 1
ATOM 8162 C CA . THR B 1 499 ? 5.473 10.758 8.859 1 89.81 499 THR B CA 1
ATOM 8163 C C . THR B 1 499 ? 6.656 9.891 9.273 1 89.81 499 THR B C 1
ATOM 8165 O O . THR B 1 499 ? 6.824 8.773 8.773 1 89.81 499 THR B O 1
ATOM 8168 N N . TYR B 1 500 ? 7.582 10.414 9.984 1 86.31 500 TYR B N 1
ATOM 8169 C CA . TYR B 1 500 ? 8.633 9.68 10.688 1 86.31 500 TYR B CA 1
ATOM 8170 C C . TYR B 1 500 ? 9.617 9.062 9.703 1 86.31 500 TYR B C 1
ATOM 8172 O O . TYR B 1 500 ? 10.164 7.988 9.961 1 86.31 500 TYR B O 1
ATOM 8180 N N . GLY B 1 501 ? 9.742 9.633 8.586 1 90.12 501 GLY B N 1
ATOM 8181 C CA . GLY B 1 501 ? 10.688 9.117 7.609 1 90.12 501 GLY B CA 1
ATOM 8182 C C . GLY B 1 501 ? 10.086 8.062 6.695 1 90.12 501 GLY B C 1
ATOM 8183 O O . GLY B 1 501 ? 10.75 7.582 5.773 1 90.12 501 GLY B O 1
ATOM 8184 N N . TYR B 1 502 ? 8.797 7.758 6.852 1 90.94 502 TYR B N 1
ATOM 8185 C CA . TYR B 1 502 ? 8.125 6.734 6.059 1 90.94 502 TYR B CA 1
ATOM 8186 C C . TYR B 1 502 ? 7.949 7.195 4.613 1 90.94 502 TYR B C 1
ATOM 8188 O O . TYR B 1 502 ? 7.629 6.391 3.736 1 90.94 502 TYR B O 1
ATOM 8196 N N . ALA B 1 503 ? 8.266 8.414 4.391 1 94.38 503 ALA B N 1
ATOM 8197 C CA . ALA B 1 503 ? 8.195 8.914 3.018 1 94.38 503 ALA B CA 1
ATOM 8198 C C . ALA B 1 503 ? 9.219 8.219 2.127 1 94.38 503 ALA B C 1
ATOM 8200 O O . ALA B 1 503 ? 9.172 8.344 0.901 1 94.38 503 ALA B O 1
ATOM 8201 N N . ARG B 1 504 ? 10.102 7.473 2.717 1 94.81 504 ARG B N 1
ATOM 8202 C CA . ARG B 1 504 ? 11.07 6.691 1.952 1 94.81 504 ARG B CA 1
ATOM 8203 C C . ARG B 1 504 ? 10.391 5.527 1.235 1 94.81 504 ARG B C 1
ATOM 8205 O O . ARG B 1 504 ? 10.891 5.043 0.218 1 94.81 504 ARG B O 1
ATOM 8212 N N . MET B 1 505 ? 9.242 5.125 1.821 1 94.31 505 MET B N 1
ATOM 8213 C CA . MET B 1 505 ? 8.68 3.914 1.233 1 94.31 505 MET B CA 1
ATOM 8214 C C . MET B 1 505 ? 7.176 4.062 1.026 1 94.31 505 MET B C 1
ATOM 8216 O O . MET B 1 505 ? 6.551 3.221 0.376 1 94.31 505 MET B O 1
ATOM 8220 N N . TYR B 1 506 ? 6.598 5.133 1.542 1 93.44 506 TYR B N 1
ATOM 8221 C CA . TYR B 1 506 ? 5.172 5.367 1.366 1 93.44 506 TYR B CA 1
ATOM 8222 C C . TYR B 1 506 ? 4.918 6.68 0.633 1 93.44 506 TYR B C 1
ATOM 8224 O O . TYR B 1 506 ? 5.711 7.617 0.739 1 93.44 506 TYR B O 1
ATOM 8232 N N . GLY B 1 507 ? 3.861 6.723 -0.095 1 94 507 GLY B N 1
ATOM 8233 C CA . GLY B 1 507 ? 3.262 7.957 -0.577 1 94 507 GLY B CA 1
ATOM 8234 C C . GLY B 1 507 ? 2.021 8.359 0.2 1 94 507 GLY B C 1
ATOM 8235 O O . GLY B 1 507 ? 1.512 7.586 1.012 1 94 507 GLY B O 1
ATOM 8236 N N . GLY B 1 508 ? 1.547 9.523 -0.01 1 95 508 GLY B N 1
ATOM 8237 C CA . GLY B 1 508 ? 0.325 9.977 0.635 1 95 508 GLY B CA 1
ATOM 8238 C C . GLY B 1 508 ? -0.92 9.289 0.108 1 95 508 GLY B C 1
ATOM 8239 O O . GLY B 1 508 ? -0.875 8.617 -0.928 1 95 508 GLY B O 1
ATOM 8240 N N . VAL B 1 509 ? -1.994 9.406 0.885 1 97.12 509 VAL B N 1
ATOM 8241 C CA . VAL B 1 509 ? -3.281 8.875 0.447 1 97.12 509 VAL B CA 1
ATOM 8242 C C . VAL B 1 509 ? -3.633 9.438 -0.928 1 97.12 509 VAL B C 1
ATOM 8244 O O . VAL B 1 509 ? -3.406 10.617 -1.197 1 97.12 509 VAL B O 1
ATOM 8247 N N . SER B 1 510 ? -4.121 8.656 -1.821 1 96.62 510 SER B N 1
ATOM 8248 C CA . SER B 1 510 ? -4.504 8.953 -3.197 1 96.62 510 SER B CA 1
ATOM 8249 C C . SER B 1 510 ? -5.707 8.125 -3.631 1 96.62 510 SER B C 1
ATOM 8251 O O . SER B 1 510 ? -6.277 7.379 -2.828 1 96.62 510 SER B O 1
ATOM 8253 N N . LEU B 1 511 ? -6.137 8.336 -4.859 1 97.25 511 LEU B N 1
ATOM 8254 C CA . LEU B 1 511 ? -7.223 7.512 -5.387 1 97.25 511 LEU B CA 1
ATOM 8255 C C . LEU B 1 511 ? -6.859 6.031 -5.328 1 97.25 511 LEU B C 1
ATOM 8257 O O . LEU B 1 511 ? -7.684 5.195 -4.957 1 97.25 511 LEU B O 1
ATOM 8261 N N . ASP B 1 512 ? -5.617 5.699 -5.609 1 95.5 512 ASP B N 1
ATOM 8262 C CA . ASP B 1 512 ? -5.141 4.32 -5.66 1 95.5 512 ASP B CA 1
ATOM 8263 C C . ASP B 1 512 ? -5.242 3.656 -4.289 1 95.5 512 ASP B C 1
ATOM 8265 O O . ASP B 1 512 ? -5.367 2.434 -4.191 1 95.5 512 ASP B O 1
ATOM 8269 N N . SER B 1 513 ? -5.195 4.449 -3.27 1 96.94 513 SER B N 1
ATOM 8270 C CA . SER B 1 513 ? -5.297 3.906 -1.92 1 96.94 513 SER B CA 1
ATOM 8271 C C . SER B 1 513 ? -6.629 3.195 -1.71 1 96.94 513 SER B C 1
ATOM 8273 O O . SER B 1 513 ? -6.738 2.307 -0.863 1 96.94 513 SER B O 1
ATOM 8275 N N . PHE B 1 514 ? -7.633 3.545 -2.49 1 98.25 514 PHE B N 1
ATOM 8276 C CA . PHE B 1 514 ? -8.984 3.023 -2.324 1 98.25 514 PHE B CA 1
ATOM 8277 C C . PHE B 1 514 ? -9.305 2.004 -3.406 1 98.25 514 PHE B C 1
ATOM 8279 O O . PHE B 1 514 ? -10.445 1.541 -3.51 1 98.25 514 PHE B O 1
ATOM 8286 N N . LEU B 1 515 ? -8.305 1.707 -4.215 1 97 515 LEU B N 1
ATOM 8287 C CA . LEU B 1 515 ? -8.445 0.752 -5.309 1 97 515 LEU B CA 1
ATOM 8288 C C . LEU B 1 515 ? -7.543 -0.456 -5.098 1 97 515 LEU B C 1
ATOM 8290 O O . LEU B 1 515 ? -6.543 -0.37 -4.379 1 97 515 LEU B O 1
ATOM 8294 N N . LYS B 1 516 ? -7.934 -1.543 -5.586 1 95.69 516 LYS B N 1
ATOM 8295 C CA . LYS B 1 516 ? -7.094 -2.723 -5.758 1 95.69 516 LYS B CA 1
ATOM 8296 C C . LYS B 1 516 ? -7.059 -3.168 -7.219 1 95.69 516 LYS B C 1
ATOM 8298 O O . LYS B 1 516 ? -7.984 -2.879 -7.98 1 95.69 516 LYS B O 1
ATOM 8303 N N . TYR B 1 517 ? -6.031 -3.877 -7.578 1 95.31 517 TYR B N 1
ATOM 8304 C CA . TYR B 1 517 ? -5.871 -4.258 -8.977 1 95.31 517 TYR B CA 1
ATOM 8305 C C . TYR B 1 517 ? -5.805 -5.773 -9.125 1 95.31 517 TYR B C 1
ATOM 8307 O O . TYR B 1 517 ? -5.062 -6.441 -8.406 1 95.31 517 TYR B O 1
ATOM 8315 N N . ILE B 1 518 ? -6.586 -6.203 -10.055 1 96.75 518 ILE B N 1
ATOM 8316 C CA . ILE B 1 518 ? -6.652 -7.613 -10.422 1 96.75 518 ILE B CA 1
ATOM 8317 C C . ILE B 1 518 ? -5.996 -7.824 -11.789 1 96.75 518 ILE B C 1
ATOM 8319 O O . ILE B 1 518 ? -6.211 -7.039 -12.711 1 96.75 518 ILE B O 1
ATOM 8323 N N . THR B 1 519 ? -5.148 -8.805 -11.891 1 97.75 519 THR B N 1
ATOM 8324 C CA . THR B 1 519 ? -4.652 -9.148 -13.219 1 97.75 519 THR B CA 1
ATOM 8325 C C . THR B 1 519 ? -5.574 -10.156 -13.898 1 97.75 519 THR B C 1
ATOM 8327 O O . THR B 1 519 ? -6.109 -11.055 -13.242 1 97.75 519 THR B O 1
ATOM 8330 N N . VAL B 1 520 ? -5.762 -9.938 -15.148 1 98.06 520 VAL B N 1
ATOM 8331 C CA . VAL B 1 520 ? -6.574 -10.828 -15.977 1 98.06 520 VAL B CA 1
ATOM 8332 C C . VAL B 1 520 ? -5.762 -11.297 -17.188 1 98.06 520 VAL B C 1
ATOM 8334 O O . VAL B 1 520 ? -5.086 -10.492 -17.828 1 98.06 520 VAL B O 1
ATOM 8337 N N . GLN B 1 521 ? -5.809 -12.531 -17.438 1 97.5 521 GLN B N 1
ATOM 8338 C CA . GLN B 1 521 ? -5.137 -13.047 -18.625 1 97.5 521 GLN B CA 1
ATOM 8339 C C . GLN B 1 521 ? -6 -14.078 -19.344 1 97.5 521 GLN B C 1
ATOM 8341 O O . GLN B 1 521 ? -6.797 -14.773 -18.703 1 97.5 521 GLN B O 1
ATOM 8346 N N . SER B 1 522 ? -5.848 -14.094 -20.594 1 97.69 522 SER B N 1
ATOM 8347 C CA . SER B 1 522 ? -6.57 -14.984 -21.484 1 97.69 522 SER B CA 1
ATOM 8348 C C . SER B 1 522 ? -5.691 -15.43 -22.656 1 97.69 522 SER B C 1
ATOM 8350 O O . SER B 1 522 ? -5.09 -14.602 -23.328 1 97.69 522 SER B O 1
ATOM 8352 N N . LEU B 1 523 ? -5.656 -16.766 -22.812 1 97.94 523 LEU B N 1
ATOM 8353 C CA . LEU B 1 523 ? -4.891 -17.312 -23.922 1 97.94 523 LEU B CA 1
ATOM 8354 C C . LEU B 1 523 ? -5.812 -17.969 -24.953 1 97.94 523 LEU B C 1
ATOM 8356 O O . LEU B 1 523 ? -6.785 -18.641 -24.578 1 97.94 523 LEU B O 1
ATOM 8360 N N . THR B 1 524 ? -5.469 -17.734 -26.219 1 96.81 524 THR B N 1
ATOM 8361 C CA . THR B 1 524 ? -6.031 -18.578 -27.266 1 96.81 524 THR B CA 1
ATOM 8362 C C . THR B 1 524 ? -5.309 -19.922 -27.344 1 96.81 524 THR B C 1
ATOM 8364 O O . THR B 1 524 ? -4.277 -20.109 -26.688 1 96.81 524 THR B O 1
ATOM 8367 N N . GLU B 1 525 ? -5.93 -20.797 -28.062 1 96.38 525 GLU B N 1
ATOM 8368 C CA . GLU B 1 525 ? -5.266 -22.078 -28.312 1 96.38 525 GLU B CA 1
ATOM 8369 C C . GLU B 1 525 ? -3.859 -21.859 -28.875 1 96.38 525 GLU B C 1
ATOM 8371 O O . GLU B 1 525 ? -2.908 -22.516 -28.422 1 96.38 525 GLU B O 1
ATOM 8376 N N . GLU B 1 526 ? -3.699 -20.969 -29.797 1 96.5 526 GLU B N 1
ATOM 8377 C CA . GLU B 1 526 ? -2.406 -20.641 -30.391 1 96.5 526 GLU B CA 1
ATOM 8378 C C . GLU B 1 526 ? -1.449 -20.062 -29.344 1 96.5 526 GLU B C 1
ATOM 8380 O O . GLU B 1 526 ? -0.261 -20.391 -29.344 1 96.5 526 GLU B O 1
ATOM 8385 N N . GLY B 1 527 ? -1.983 -19.203 -28.531 1 97.44 527 GLY B N 1
ATOM 8386 C CA . GLY B 1 527 ? -1.17 -18.641 -27.453 1 97.44 527 GLY B CA 1
ATOM 8387 C C . GLY B 1 527 ? -0.577 -19.703 -26.547 1 97.44 527 GLY B C 1
ATOM 8388 O O . GLY B 1 527 ? 0.598 -19.609 -26.172 1 97.44 527 GLY B O 1
ATOM 8389 N N . LEU B 1 528 ? -1.358 -20.688 -26.219 1 98.12 528 LEU B N 1
ATOM 8390 C CA . LEU B 1 528 ? -0.875 -21.75 -25.344 1 98.12 528 LEU B CA 1
ATOM 8391 C C . LEU B 1 528 ? 0.156 -22.609 -26.062 1 98.12 528 LEU B C 1
ATOM 8393 O O . LEU B 1 528 ? 1.136 -23.047 -25.453 1 98.12 528 LEU B O 1
ATOM 8397 N N . ARG B 1 529 ? -0.076 -22.844 -27.312 1 97.44 529 ARG B N 1
ATOM 8398 C CA . ARG B 1 529 ? 0.883 -23.625 -28.078 1 97.44 529 ARG B CA 1
ATOM 8399 C C . ARG B 1 529 ? 2.252 -22.953 -28.094 1 97.44 529 ARG B C 1
ATOM 8401 O O . ARG B 1 529 ? 3.281 -23.641 -28.062 1 97.44 529 ARG B O 1
ATOM 8408 N N . ARG B 1 530 ? 2.27 -21.703 -28.141 1 97.25 530 ARG B N 1
ATOM 8409 C CA . ARG B 1 530 ? 3.516 -20.953 -28.203 1 97.25 530 ARG B CA 1
ATOM 8410 C C . ARG B 1 530 ? 4.152 -20.812 -26.828 1 97.25 530 ARG B C 1
ATOM 8412 O O . ARG B 1 530 ? 5.355 -21.031 -26.672 1 97.25 530 ARG B O 1
ATOM 8419 N N . LEU B 1 531 ? 3.367 -20.469 -25.828 1 98.31 531 LEU B N 1
ATOM 8420 C CA . LEU B 1 531 ? 3.863 -20.156 -24.484 1 98.31 531 LEU B CA 1
ATOM 8421 C C . LEU B 1 531 ? 4.055 -21.422 -23.672 1 98.31 531 LEU B C 1
ATOM 8423 O O . LEU B 1 531 ? 4.957 -21.5 -22.828 1 98.31 531 LEU B O 1
ATOM 8427 N N . GLY B 1 532 ? 3.252 -22.422 -23.891 1 98.44 532 GLY B N 1
ATOM 8428 C CA . GLY B 1 532 ? 3.111 -23.609 -23.078 1 98.44 532 GLY B CA 1
ATOM 8429 C C . GLY B 1 532 ? 4.422 -24.344 -22.859 1 98.44 532 GLY B C 1
ATOM 8430 O O . GLY B 1 532 ? 4.777 -24.672 -21.734 1 98.44 532 GLY B O 1
ATOM 8431 N N . PRO B 1 533 ? 5.176 -24.594 -23.891 1 98.38 533 PRO B N 1
ATOM 8432 C CA . PRO B 1 533 ? 6.434 -25.328 -23.75 1 98.38 533 PRO B CA 1
ATOM 8433 C C . PRO B 1 533 ? 7.41 -24.625 -22.797 1 98.38 533 PRO B C 1
ATOM 8435 O O . PRO B 1 533 ? 8.125 -25.297 -22.047 1 98.38 533 PRO B O 1
ATOM 8438 N N . TYR B 1 534 ? 7.457 -23.344 -22.828 1 98.44 534 TYR B N 1
ATOM 8439 C CA . TYR B 1 534 ? 8.344 -22.609 -21.938 1 98.44 534 TYR B CA 1
ATOM 8440 C C . TYR B 1 534 ? 7.891 -22.734 -20.484 1 98.44 534 TYR B C 1
ATOM 8442 O O . TYR B 1 534 ? 8.711 -22.938 -19.594 1 98.44 534 TYR B O 1
ATOM 8450 N N . VAL B 1 535 ? 6.59 -22.641 -20.266 1 98.69 535 VAL B N 1
ATOM 8451 C CA . VAL B 1 535 ? 6.016 -22.797 -18.938 1 98.69 535 VAL B CA 1
ATOM 8452 C C . VAL B 1 535 ? 6.316 -24.203 -18.406 1 98.69 535 VAL B C 1
ATOM 8454 O O . VAL B 1 535 ? 6.723 -24.359 -17.25 1 98.69 535 VAL B O 1
ATOM 8457 N N . ALA B 1 536 ? 6.137 -25.188 -19.25 1 98.62 536 ALA B N 1
ATOM 8458 C CA . ALA B 1 536 ? 6.406 -26.562 -18.859 1 98.62 536 ALA B CA 1
ATOM 8459 C C . ALA B 1 536 ? 7.863 -26.75 -18.453 1 98.62 536 ALA B C 1
ATOM 8461 O O . ALA B 1 536 ? 8.164 -27.422 -17.469 1 98.62 536 ALA B O 1
ATOM 8462 N N . THR B 1 537 ? 8.75 -26.156 -19.203 1 98.56 537 THR B N 1
ATOM 8463 C CA . THR B 1 537 ? 10.18 -26.234 -18.922 1 98.56 537 THR B CA 1
ATOM 8464 C C . THR B 1 537 ? 10.5 -25.609 -17.578 1 98.56 537 THR B C 1
ATOM 8466 O O . THR B 1 537 ? 11.227 -26.188 -16.766 1 98.56 537 THR B O 1
ATOM 8469 N N . MET B 1 538 ? 9.961 -24.453 -17.328 1 98.31 538 MET B N 1
ATOM 8470 C CA . MET B 1 538 ? 10.227 -23.75 -16.078 1 98.31 538 MET B CA 1
ATOM 8471 C C . MET B 1 538 ? 9.656 -24.516 -14.883 1 98.31 538 MET B C 1
ATOM 8473 O O . MET B 1 538 ? 10.297 -24.609 -13.836 1 98.31 538 MET B O 1
ATOM 8477 N N . ALA B 1 539 ? 8.43 -25.031 -15.031 1 97.94 539 ALA B N 1
ATOM 8478 C CA . ALA B 1 539 ? 7.816 -25.812 -13.969 1 97.94 539 ALA B CA 1
ATOM 8479 C C . ALA B 1 539 ? 8.664 -27.047 -13.633 1 97.94 539 ALA B C 1
ATOM 8481 O O . ALA B 1 539 ? 8.789 -27.422 -12.469 1 97.94 539 ALA B O 1
ATOM 8482 N N . GLU B 1 540 ? 9.281 -27.609 -14.641 1 96.56 540 GLU B N 1
ATOM 8483 C CA . GLU B 1 540 ? 10.156 -28.766 -14.445 1 96.56 540 GLU B CA 1
ATOM 8484 C C . GLU B 1 540 ? 11.406 -28.375 -13.664 1 96.56 540 GLU B C 1
ATOM 8486 O O . GLU B 1 540 ? 11.836 -29.125 -12.773 1 96.56 540 GLU B O 1
ATOM 8491 N N . VAL B 1 541 ? 11.945 -27.297 -14.008 1 95.75 541 VAL B N 1
ATOM 8492 C CA . VAL B 1 541 ? 13.125 -26.797 -13.32 1 95.75 541 VAL B CA 1
ATOM 8493 C C . VAL B 1 541 ? 12.82 -26.609 -11.836 1 95.75 541 VAL B C 1
ATOM 8495 O O . VAL B 1 541 ? 13.656 -26.906 -10.977 1 95.75 541 VAL B O 1
ATOM 8498 N N . GLU B 1 542 ? 11.578 -26.188 -11.508 1 95.56 542 GLU B N 1
ATOM 8499 C CA . GLU B 1 542 ? 11.211 -25.891 -10.125 1 95.56 542 GLU B CA 1
ATOM 8500 C C . GLU B 1 542 ? 10.633 -27.109 -9.43 1 95.56 542 GLU B C 1
ATOM 8502 O O . GLU B 1 542 ? 10.258 -27.047 -8.258 1 95.56 542 GLU B O 1
ATOM 8507 N N . GLY B 1 543 ? 10.484 -28.219 -10.188 1 94 543 GLY B N 1
ATOM 8508 C CA . GLY B 1 543 ? 10.023 -29.484 -9.609 1 94 543 GLY B CA 1
ATOM 8509 C C . GLY B 1 543 ? 8.531 -29.5 -9.328 1 94 543 GLY B C 1
ATOM 8510 O O . GLY B 1 543 ? 8.078 -30.203 -8.43 1 94 543 GLY B O 1
ATOM 8511 N N . LEU B 1 544 ? 7.785 -28.719 -10.023 1 95.44 544 LEU B N 1
ATOM 8512 C CA . LEU B 1 544 ? 6.34 -28.656 -9.828 1 95.44 544 LEU B CA 1
ATOM 8513 C C . LEU B 1 544 ? 5.605 -29.328 -10.984 1 95.44 544 LEU B C 1
ATOM 8515 O O . LEU B 1 544 ? 5.105 -28.641 -11.883 1 95.44 544 LEU B O 1
ATOM 8519 N N . GLU B 1 545 ? 5.453 -30.609 -10.82 1 97.06 545 GLU B N 1
ATOM 8520 C CA . GLU B 1 545 ? 4.949 -31.484 -11.875 1 97.06 545 GLU B CA 1
ATOM 8521 C C . GLU B 1 545 ? 3.486 -31.188 -12.188 1 97.06 545 GLU B C 1
ATOM 8523 O O . GLU B 1 545 ? 3.064 -31.25 -13.344 1 97.06 545 GLU B O 1
ATOM 8528 N N . ALA B 1 546 ? 2.701 -30.906 -11.195 1 97.25 546 ALA B N 1
ATOM 8529 C CA . ALA B 1 546 ? 1.293 -30.609 -11.453 1 97.25 546 ALA B CA 1
ATOM 8530 C C . ALA B 1 546 ? 1.141 -29.328 -12.273 1 97.25 546 ALA B C 1
ATOM 8532 O O . ALA B 1 546 ? 0.269 -29.25 -13.148 1 97.25 546 ALA B O 1
ATOM 8533 N N . HIS B 1 547 ? 1.953 -28.359 -11.992 1 97.81 547 HIS B N 1
ATOM 8534 C CA . HIS B 1 547 ? 1.968 -27.156 -12.812 1 97.81 547 HIS B CA 1
ATOM 8535 C C . HIS B 1 547 ? 2.305 -27.484 -14.266 1 97.81 547 HIS B C 1
ATOM 8537 O O . HIS B 1 547 ? 1.672 -26.953 -15.188 1 97.81 547 HIS B O 1
ATOM 8543 N N . LYS B 1 548 ? 3.281 -28.359 -14.461 1 98.25 548 LYS B N 1
ATOM 8544 C CA . LYS B 1 548 ? 3.674 -28.797 -15.797 1 98.25 548 LYS B CA 1
ATOM 8545 C C . LYS B 1 548 ? 2.52 -29.5 -16.5 1 98.25 548 LYS B C 1
ATOM 8547 O O . LYS B 1 548 ? 2.201 -29.188 -17.641 1 98.25 548 LYS B O 1
ATOM 8552 N N . ARG B 1 549 ? 1.869 -30.328 -15.828 1 98.19 549 ARG B N 1
ATOM 8553 C CA . ARG B 1 549 ? 0.796 -31.125 -16.406 1 98.19 549 ARG B CA 1
ATOM 8554 C C . ARG B 1 549 ? -0.391 -30.25 -16.797 1 98.19 549 ARG B C 1
ATOM 8556 O O . ARG B 1 549 ? -1.081 -30.531 -17.781 1 98.19 549 ARG B O 1
ATOM 8563 N N . ALA B 1 550 ? -0.615 -29.188 -15.992 1 98.19 550 ALA B N 1
ATOM 8564 C CA . ALA B 1 550 ? -1.715 -28.266 -16.312 1 98.19 550 ALA B CA 1
ATOM 8565 C C . ALA B 1 550 ? -1.564 -27.688 -17.719 1 98.19 550 ALA B C 1
ATOM 8567 O O . ALA B 1 550 ? -2.557 -27.359 -18.359 1 98.19 550 ALA B O 1
ATOM 8568 N N . VAL B 1 551 ? -0.391 -27.641 -18.172 1 98.44 551 VAL B N 1
ATOM 8569 C CA . VAL B 1 551 ? -0.104 -27.094 -19.5 1 98.44 551 VAL B CA 1
ATOM 8570 C C . VAL B 1 551 ? 0.033 -28.234 -20.516 1 98.44 551 VAL B C 1
ATOM 8572 O O . VAL B 1 551 ? -0.582 -28.203 -21.578 1 98.44 551 VAL B O 1
ATOM 8575 N N . THR B 1 552 ? 0.711 -29.297 -20.188 1 98.25 552 THR B N 1
ATOM 8576 C CA . THR B 1 552 ? 1.049 -30.359 -21.156 1 98.25 552 THR B CA 1
ATOM 8577 C C . THR B 1 552 ? -0.188 -31.172 -21.516 1 98.25 552 THR B C 1
ATOM 8579 O O . THR B 1 552 ? -0.312 -31.641 -22.656 1 98.25 552 THR B O 1
ATOM 8582 N N . LEU B 1 553 ? -1.062 -31.391 -20.609 1 97.69 553 LEU B N 1
ATOM 8583 C CA . LEU B 1 553 ? -2.293 -32.094 -20.922 1 97.69 553 LEU B CA 1
ATOM 8584 C C . LEU B 1 553 ? -3.102 -31.359 -21.969 1 97.69 553 LEU B C 1
ATOM 8586 O O . LEU B 1 553 ? -3.691 -31.969 -22.875 1 97.69 553 LEU B O 1
ATOM 8590 N N . ARG B 1 554 ? -3.131 -30.031 -21.875 1 97.88 554 ARG B N 1
ATOM 8591 C CA . ARG B 1 554 ? -3.826 -29.219 -22.859 1 97.88 554 ARG B CA 1
ATOM 8592 C C . ARG B 1 554 ? -3.121 -29.266 -24.203 1 97.88 554 ARG B C 1
ATOM 8594 O O . ARG B 1 554 ? -3.771 -29.359 -25.25 1 97.88 554 ARG B O 1
ATOM 8601 N N . LEU B 1 555 ? -1.83 -29.234 -24.188 1 97.56 555 LEU B N 1
ATOM 8602 C CA . LEU B 1 555 ? -1.065 -29.312 -25.422 1 97.56 555 LEU B CA 1
ATOM 8603 C C . LEU B 1 555 ? -1.3 -30.656 -26.109 1 97.56 555 LEU B C 1
ATOM 8605 O O . LEU B 1 555 ? -1.41 -30.719 -27.344 1 97.56 555 LEU B O 1
ATOM 8609 N N . GLN B 1 556 ? -1.375 -31.688 -25.359 1 96.75 556 GLN B N 1
ATOM 8610 C CA . GLN B 1 556 ? -1.667 -33 -25.891 1 96.75 556 GLN B CA 1
ATOM 8611 C C . GLN B 1 556 ? -3.057 -33.031 -26.531 1 96.75 556 GLN B C 1
ATOM 8613 O O . GLN B 1 556 ? -3.242 -33.656 -27.594 1 96.75 556 GLN B O 1
ATOM 8618 N N . ASP B 1 557 ? -3.949 -32.469 -25.828 1 94.5 557 ASP B N 1
ATOM 8619 C CA . ASP B 1 557 ? -5.309 -32.406 -26.344 1 94.5 557 ASP B CA 1
ATOM 8620 C C . ASP B 1 557 ? -5.355 -31.641 -27.672 1 94.5 557 ASP B C 1
ATOM 8622 O O . ASP B 1 557 ? -6.082 -32.031 -28.594 1 94.5 557 ASP B O 1
ATOM 8626 N N . ILE B 1 558 ? -4.648 -30.547 -27.734 1 93.88 558 ILE B N 1
ATOM 8627 C CA . ILE B 1 558 ? -4.586 -29.75 -28.953 1 93.88 558 ILE B CA 1
ATOM 8628 C C . ILE B 1 558 ? -3.99 -30.578 -30.078 1 93.88 558 ILE B C 1
ATOM 8630 O O . ILE B 1 558 ? -4.512 -30.578 -31.203 1 93.88 558 ILE B O 1
ATOM 8634 N N . GLU B 1 559 ? -2.984 -31.312 -29.812 1 93.25 559 GLU B N 1
ATOM 8635 C CA . GLU B 1 559 ? -2.34 -32.156 -30.812 1 93.25 559 GLU B CA 1
ATOM 8636 C C . GLU B 1 559 ? -3.262 -33.281 -31.266 1 93.25 559 GLU B C 1
ATOM 8638 O O . GLU B 1 559 ? -3.312 -33.594 -32.469 1 93.25 559 GLU B O 1
ATOM 8643 N N . ALA B 1 560 ? -3.926 -33.844 -30.344 1 90.69 560 ALA B N 1
ATOM 8644 C CA . ALA B 1 560 ? -4.84 -34.938 -30.656 1 90.69 560 ALA B CA 1
ATOM 8645 C C . ALA B 1 560 ? -5.98 -34.469 -31.547 1 90.69 560 ALA B C 1
ATOM 8647 O O . ALA B 1 560 ? -6.422 -35.188 -32.438 1 90.69 560 ALA B O 1
ATOM 8648 N N . ARG B 1 561 ? -6.41 -33.312 -31.312 1 87.75 561 ARG B N 1
ATOM 8649 C CA . ARG B 1 561 ? -7.5 -32.75 -32.094 1 87.75 561 ARG B CA 1
ATOM 8650 C C . ARG B 1 561 ? -7.027 -32.406 -33.531 1 87.75 561 ARG B C 1
ATOM 8652 O O . ARG B 1 561 ? -7.797 -32.5 -34.469 1 87.75 561 ARG B O 1
ATOM 8659 N N . ASN B 1 562 ? -5.812 -31.938 -33.656 1 83.19 562 ASN B N 1
ATOM 8660 C CA . ASN B 1 562 ? -5.27 -31.594 -34.938 1 83.19 562 ASN B CA 1
ATOM 8661 C C . ASN B 1 562 ? -5.004 -32.844 -35.781 1 83.19 562 ASN B C 1
ATOM 8663 O O . ASN B 1 562 ? -5.105 -32.812 -37.031 1 83.19 562 ASN B O 1
ATOM 8667 N N . VAL B 1 563 ? -4.68 -33.969 -35.188 1 76.56 563 VAL B N 1
ATOM 8668 C CA . VAL B 1 563 ? -4.473 -35.219 -35.906 1 76.56 563 VAL B CA 1
ATOM 8669 C C . VAL B 1 563 ? -5.816 -35.781 -36.344 1 76.56 563 VAL B C 1
ATOM 8671 O O . VAL B 1 563 ? -5.934 -36.312 -37.469 1 76.56 563 VAL B O 1
ATOM 8674 N N . SER B 1 564 ? -6.715 -35.625 -35.562 1 72.06 564 SER B N 1
ATOM 8675 C CA . SER B 1 564 ? -8.031 -36.156 -35.906 1 72.06 564 SER B CA 1
ATOM 8676 C C . SER B 1 564 ? -8.695 -35.281 -36.969 1 72.06 564 SER B C 1
ATOM 8678 O O . SER B 1 564 ? -9.602 -35.75 -37.688 1 72.06 564 SER B O 1
ATOM 8680 N N . ARG B 1 565 ? -8.281 -34.062 -37.25 1 60.56 565 ARG B N 1
ATOM 8681 C CA . ARG B 1 565 ? -8.828 -33.25 -38.312 1 60.56 565 ARG B CA 1
ATOM 8682 C C . ARG B 1 565 ? -8.047 -33.438 -39.594 1 60.56 565 ARG B C 1
ATOM 8684 O O . ARG B 1 565 ? -6.812 -33.438 -39.594 1 60.56 565 ARG B O 1
#

pLDDT: mean 77.53, std 32.11, range [13.95, 98.94]

Organism: Arachis hypogaea (NCBI:txid3818)

Nearest PDB structures (foldseek):
  5vlc-assembly2_D  TM=9.909E-01  e=1.999E-81  Medicago truncatula
  5vld-assembly1_B  TM=9.949E-01  e=1.379E-80  Medicago truncatula
  5vlc-assembly3_E  TM=9.920E-01  e=5.198E-79  Medicago truncatula
  5vld-assembly1_A  TM=9.905E-01  e=8.803E-79  Medicago truncatula
  4g09-assembly1_A-2  TM=8.787E-01  e=2.280E-46  Brucella suis 1330

Radius of gyration: 36.65 Å; Cα contacts (8 Å, |Δi|>4): 2077; chains: 2; bounding box: 131×105×115 Å

InterPro domains:
  IPR001692 Histidinol dehydrogenase, conserved site [PS00611] (357-389)
  IPR012131 Histidinol dehydrogenase [MF_01024] (136-556)
  IPR012131 Histidinol dehydrogenase [PF00815] (148-555)
  IPR012131 Histidinol dehydrogenase [PR00083] (161-185)
  IPR012131 Histidinol dehydrogenase [PR00083] (260-286)
  IPR012131 Histidinol dehydrogenase [PR00083] (295-321)
  IPR012131 Histidinol dehydrogenase [PR00083] (325-350)
  IPR012131 Histidinol dehydrogenase [PR00083] (357-378)
  IPR012131 Histidinol dehydrogenase [PR00083] (379-398)
  IPR012131 Histidinol dehydrogenase [PR00083] (448-473)
  IPR012131 Histidinol dehydrogenase [PR00083] (489-507)
  IPR012131 Histidinol dehydrogenase [PTHR21256] (85-560)
  IPR012131 Histidinol dehydrogenase [TIGR00069] (161-554)
  IPR012131 Histidinol dehydrogenase [cd06572] (157-547)
  IPR016161 Aldehyde/histidinol dehydrogenase [SSF53720] (156-555)

Foldseek 3Di:
DDDDDDDDDDDDDDDDDDDDDDDDDDDPDPDDPDDDDPDDPDYDDDDDDYDDDDDDDDDDDDDDDDPDDDPDDDPDPPDDDDDPPPVPDDDPDPDDDPDPPDPDPPDPPPPDPPPPPPPQPPPDPDPLDFGEAEPVPDDPVVLLVLLFADDDPLVVLLVVLVVLLVCCLVPPPVSQQVVLCVPVVDHAPDFKDFLVPDDAFDDDPVLVVQQVQQLVLQLVQQLVVDDDKDWDDPDVQKIKTKDKAFFQFEEEEFEDDPDGCLLSLSLPLQLSLSRPHNAYEYEYAADNHRHDDNSNSNSCVVSPHGMYGNGHFLNRLSCQLQPGPPHDHGAEYEDDDASRRLSSQVVSVPDPSNHYYQDRAYQAEEEEEAELPADLLLVLVLQLVRQLVFLSYEYEYEYFAPRHPVVSNSVSNVVVLVPDPSSVSSSNNSHRYHYYYYHHDLRSQVSCLSSQHQEYEYAYPPQVVCVVVHQHYAYYFGYNVGGCVCCSHHNNHRSQTHHSNCSNPHYGDHSCSRMDMDMDMGGDLVRLLVCLVVQLVVCVVVPNVVSNCVSVVSVVVVVVVVVVD/DDDDDDPDDPDDDDPDDDDDDPPPPPPPDDPPPPPDDDDDDDDDDDPDDDDDDDDDDDDDDDDDDDDDDDDDDYDDDDDPDDDDDCPPPDDPDPDDDPDPPDPPPPDPPPPDPPPPPPPQPPPDPDPQDFGEAEPVPDDPVVLLVLLFADDDPLVVLLVVLVVLLVCCLVPPPVSQQVVLCVPVVDHAPDFKDFLVPDDAFDDDPVLVVQQVQQLVLQLVQQLVVDDDKDWDDPDVQKIKTKDKAFFQAEEEEFEDDPDGCLLSLSLPLQLSLSRPHNAYEYEYAADNHRHDDNSNSNSCVVSPHGMYGNGHFLNSLSCQLQPGPPHDHGAEYEDDDASRRLSSQVVSVPDPSNHYYQDRAYQAEEEEEDELPADLLLVLVLQLVRQLVFLSYEYEYEYFAPRHPVVSNVVSNVVVLVPDPSSVSSSNNSHRYHYYYYHHDLRSQVSCLSSQHQEYEYAYPPQVVCVVVHQHYADYFGYNVGGCVCCSHHNNHRSQGHHSNCSNPHYGDHSCSRMDMDMDMGGDLVRLLVCLVVQLVVCVVVPNVVSNCVSVVSVVVVVVVVVVD

Sequence (1130 aa):
MDRGLSIFCIGFEALHKMTKENKYKKKKTKLRVILRTQSPQPHETKARTNFLSRKPKPKLTESGVPVMMMMMMKINIHSAISASTDWNCSLIRPHRNNTLRPFNFAPSSSLSMNTISSNRITCSSNSHSIKTYRLSQLTNDEVLGLKTRPRIDFSSIFSVVNPIVHDVQRRGDAAVKEYTSRFDKVELDKLVEIVPELPDPVLDPHIKEAFDVAYGNIYAFHAAQKSPERSVENMKGVQCKRVARSINSVGLYVPGGTAVLPSTALMLAVPAQIAGCKTIVLATPPTQDGNICKEVLYCAKKAGVTHILKAGGAQAISAMAWGTETCPKVEKIFGPGNQYVTAAKMILQNSEAMVSIDMPAGPSEVLVIADKHAIPSHVAADLLSQAEHGPDSQVVLVTAGDGVDLNSIQEELSKQCNSLPRGEFASKALGHSFIVHARDMLEAITFSNLYAPEHLIINVKDADKWESFIENAGSVFLGPWTPESVGDYASGTNHVLPTYGYARMYGGVSLDSFLKYITVQSLTEEGLRRLGPYVATMAEVEGLEAHKRAVTLRLQDIEARNVSRMDRGLSIFCIGFEALHKMTKENKYKKKKTKLRVILRTQSPQPHETKARTNFLSRKPKPKLTESGVPVMMMMMMKINIHSAISASTDWNCSLIRPHRNNTLRPFNFAPSSSLSMNTISSNRITCSSNSHSIKTYRLSQLTNDEVLGLKTRPRIDFSSIFSVVNPIVHDVQRRGDAAVKEYTSRFDKVELDKLVEIVPELPDPVLDPHIKEAFDVAYGNIYAFHAAQKSPERSVENMKGVQCKRVARSINSVGLYVPGGTAVLPSTALMLAVPAQIAGCKTIVLATPPTQDGNICKEVLYCAKKAGVTHILKAGGAQAISAMAWGTETCPKVEKIFGPGNQYVTAAKMILQNSEAMVSIDMPAGPSEVLVIADKHAIPSHVAADLLSQAEHGPDSQVVLVTAGDGVDLNSIQEELSKQCNSLPRGEFASKALGHSFIVHARDMLEAITFSNLYAPEHLIINVKDADKWESFIENAGSVFLGPWTPESVGDYASGTNHVLPTYGYARMYGGVSLDSFLKYITVQSLTEEGLRRLGPYVATMAEVEGLEAHKRAVTLRLQDIEARNVSR